Protein AF-0000000077536996 (afdb_homodimer)

Foldseek 3Di:
DPPPDDPPPPPDDPPPPPPPPPPPPPPPPPPPDCFAQVLADFDDDPQKAWDDKGKDKDWQDPPADPPALLQVLADNRFFIWIWMWTWMDGVVAPFIKIKIKTAGPDDAPLEEEEAADAQQFGGDPPYRNQRSVRRNRHIYITMRLRDDDDLVDFPCVQQPVDFLDGSVSSVLSSQAVVSLSSLVRRQRRNCSRVVHGRPFYEYDYFASSLLRQLVCLVPPLPSGQEYEREPYCFPVLLLLLQLQQLQLLCLVVQHADAQVLLVVLLQVQQVQQVCVQPDNDSFRQQLLPRPDQLQVQFQPWDDDPRDIDTNHPSSSVSQVCQQQTQAAPVRHHLAHHATRNARQDDDQAARAFDDDPRDTRHGDGDSSSVSCVQCPQVSGVPDDPSPDDRNRSSVSSVSSCVPPCVSNVSQDLDSPVSVVVVGAYEYEYENRARNRHVVRVVVSPVSNCVVCVVVVHHCLQHYWYWYFTQAYRSGHDAQGWALSPVVVQRCCCSVVVDRDQWGHTDGRPDDPPDPPPDDTTGIPPWTWHCNVPDIDTDGRDDDD/DPPPDDPPPDDDDPPPPVPPPPPPPPPPPPPPDCFAQVLADFDDDPQKAWDDKGKDKDWQDDPADPPALLQVLADNRFAIWIWMWTWMDGVVAPFIKIKIKTAGPDDAPLEEEEAADAQQFGGDPPYRNQRSVRRNRHIYITMRLRDDDDLVDFPCVQQPVDFLDGSVSSVLSSQAVVSLSSLVRRQRRNCSRVVHGRPFYEYDYFASSLLRQLVCLVPPLPSGQEYEREPYCFPVLLLLLQLQQLQLLCLVVQHADAQVLLVVLLQVQQVQQVCVQPDNDSFRQQLLPRDDQLQVQFQPWDADPRDIDTRHPSSSVSQVCQQQTQDAPVRHHLAHHATRNARQDDDQAARAFDDDPRRTRHGDGDSSSVSCVQCPQVSGVPDDPSPDDRNRSSVSSVSSCVPPCVSNVSQDLDSPVSVVVVGAYEYEYENRARNRHVVRVVVSVVSNCVVQVVVVHHCLQHYWYWYFTQAYRSGHDAQGWALSPVVVQRCCCSVVVDRDQWGHTDGRPDDPPDPPPDDTTGIPPWTWHCNVPDIDTDGRDDDD

Solvent-accessible surface area (backbone atoms only — not comparable to full-atom values): 57405 Å² total; per-residue (Å²): 125,88,75,77,76,76,80,79,75,76,76,76,82,73,79,76,74,75,72,75,71,74,74,71,71,68,70,67,67,68,72,76,76,67,52,37,43,87,55,49,77,80,75,95,51,81,27,56,41,85,74,47,63,46,40,38,77,42,75,46,48,72,83,38,77,63,79,42,78,46,32,74,72,48,57,95,67,42,32,45,25,28,42,32,39,40,31,32,32,38,54,92,49,97,54,52,29,44,32,37,28,38,35,31,70,60,68,60,67,51,32,34,33,37,35,31,14,45,79,90,37,41,20,46,70,60,25,24,61,47,44,26,42,29,58,70,4,24,30,29,22,23,24,38,32,41,57,84,78,59,90,90,54,77,56,51,72,68,45,31,71,29,61,44,34,64,35,59,68,47,50,42,20,52,40,45,54,34,59,56,49,28,44,56,45,34,46,50,43,46,15,48,72,68,74,45,64,50,80,46,33,31,36,44,20,34,31,42,6,6,18,43,40,50,23,36,40,61,78,40,40,79,70,36,46,29,32,36,22,26,40,44,42,51,37,44,48,41,42,39,54,52,41,36,39,47,40,52,51,27,54,76,68,72,52,35,55,55,65,62,47,52,50,51,52,31,49,52,34,26,71,72,26,8,50,71,25,49,45,83,77,76,37,43,54,35,59,67,74,48,77,77,55,51,69,79,47,47,63,42,74,46,77,51,96,88,37,85,40,58,32,44,67,65,49,23,51,45,52,44,44,39,45,60,25,48,54,37,98,85,62,51,74,70,44,62,20,42,49,76,53,29,50,46,48,57,94,60,17,30,49,30,50,42,66,56,96,91,42,42,82,34,68,43,63,43,62,69,22,55,42,44,46,18,45,69,64,65,35,29,78,81,57,63,79,80,71,60,46,72,67,54,51,43,47,48,45,54,53,25,39,44,68,35,38,39,63,43,33,29,64,70,55,74,49,60,66,21,47,74,67,69,27,39,36,42,32,39,32,17,52,22,17,33,57,58,36,39,46,45,51,52,52,50,50,52,48,26,39,51,55,28,48,77,70,76,40,67,47,70,78,32,43,44,46,31,51,26,56,47,8,24,67,76,46,47,50,79,74,26,5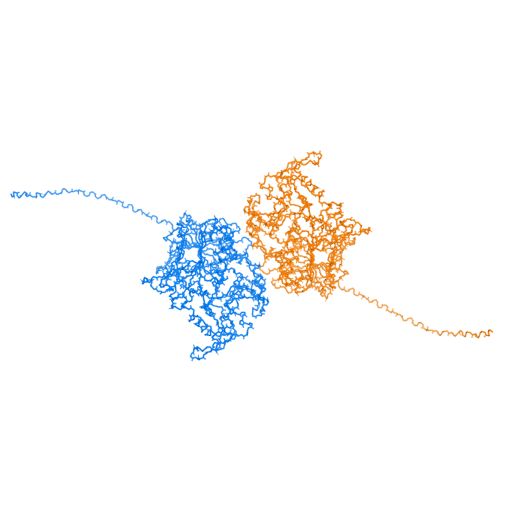4,30,57,83,57,49,64,58,48,47,45,39,24,64,78,70,65,48,69,70,74,51,43,62,42,40,54,40,90,53,74,75,79,72,79,70,82,61,75,55,33,26,40,60,70,31,33,61,30,30,70,83,74,51,81,42,69,40,79,56,57,89,76,128,125,86,74,84,83,79,81,79,74,78,76,76,83,72,77,76,72,77,72,74,68,73,73,72,71,66,70,69,67,69,71,75,79,65,50,37,43,87,53,50,77,83,76,95,51,82,29,55,41,85,73,46,60,46,40,37,78,43,75,45,49,71,83,37,79,63,80,42,78,47,32,76,72,48,59,94,66,40,31,45,25,28,41,30,40,41,31,32,32,37,55,92,49,98,54,54,30,42,32,38,29,38,36,31,71,61,68,60,67,54,31,34,32,38,34,30,13,45,78,90,38,40,19,46,72,60,23,22,61,48,42,27,44,28,58,70,4,24,30,29,21,23,25,38,30,42,58,85,76,59,90,88,54,79,57,50,71,67,45,31,71,31,63,44,33,65,34,60,67,46,50,43,20,52,40,44,53,33,60,56,49,28,44,56,47,34,45,51,42,45,15,49,71,68,72,46,64,50,80,46,34,32,34,44,19,33,32,42,6,5,18,43,40,48,25,36,41,63,78,40,40,80,69,35,45,30,32,37,22,27,39,44,41,51,36,43,49,43,43,39,54,52,40,35,39,47,39,52,51,28,54,76,68,73,51,35,57,54,66,62,46,52,50,52,52,30,50,52,34,27,71,71,24,9,50,71,24,50,45,84,78,76,35,44,54,35,58,68,73,47,76,77,54,51,67,79,46,48,62,42,73,48,78,50,98,87,37,85,40,58,31,46,67,65,49,22,50,46,53,45,46,38,45,59,24,48,53,35,97,85,62,50,73,68,43,59,20,42,49,75,53,28,49,46,48,57,95,62,17,30,50,30,48,42,65,55,96,90,43,40,80,33,68,42,64,43,62,68,22,55,41,43,47,18,44,69,64,66,35,29,77,81,57,61,77,80,72,59,44,72,67,53,52,43,48,46,46,54,52,26,39,44,68,35,40,40,64,44,32,29,63,69,54,74,49,60,66,21,46,74,67,69,25,35,35,44,31,38,31,17,51,24,15,34,58,58,36,40,46,45,51,51,53,49,50,52,49,28,41,51,54,28,47,76,68,76,40,68,46,72,78,31,42,44,47,32,52,26,56,48,8,24,69,76,46,49,50,78,75,27,54,31,57,82,56,49,61,60,48,48,46,38,25,66,76,70,65,46,70,71,73,50,44,62,41,39,54,38,91,52,73,74,80,70,77,69,81,61,72,53,30,27,41,58,70,31,32,62,31,30,69,84,74,51,82,42,68,40,78,56,57,89,76,128

Structure (mmCIF, N/CA/C/O backbone):
data_AF-0000000077536996-model_v1
#
loop_
_entity.id
_entity.type
_entity.pdbx_description
1 polymer 'Carboxylic ester hydrolase'
#
loop_
_atom_site.group_PDB
_atom_site.id
_atom_site.type_symbol
_atom_site.label_atom_id
_atom_site.label_alt_id
_atom_site.label_comp_id
_atom_site.label_asym_id
_atom_site.label_entity_id
_atom_site.label_seq_id
_atom_site.pdbx_PDB_ins_code
_atom_site.Cartn_x
_atom_site.Cartn_y
_atom_site.Cartn_z
_atom_site.occupancy
_atom_site.B_iso_or_equiv
_atom_site.auth_seq_id
_atom_site.auth_comp_id
_atom_site.auth_asym_id
_atom_site.auth_atom_id
_atom_site.pdbx_PDB_model_num
ATOM 1 N N . MET A 1 1 ? -55.844 -90.312 -32.719 1 17.34 1 MET A N 1
ATOM 2 C CA . MET A 1 1 ? -54.75 -89.875 -33.594 1 17.34 1 MET A CA 1
ATOM 3 C C . MET A 1 1 ? -55.188 -88.75 -34.5 1 17.34 1 MET A C 1
ATOM 5 O O . MET A 1 1 ? -54.469 -88.375 -35.406 1 17.34 1 MET A O 1
ATOM 9 N N . ARG A 1 2 ? -56.594 -88.562 -34.469 1 19.86 2 ARG A N 1
ATOM 10 C CA . ARG A 1 2 ? -57.188 -87.938 -35.656 1 19.86 2 ARG A CA 1
ATOM 11 C C . ARG A 1 2 ? -56.531 -86.562 -35.906 1 19.86 2 ARG A C 1
ATOM 13 O O . ARG A 1 2 ? -56.5 -85.688 -35.031 1 19.86 2 ARG A O 1
ATOM 20 N N . CYS A 1 3 ? -55.594 -86.562 -36.875 1 19.59 3 CYS A N 1
ATOM 21 C CA . CYS A 1 3 ? -54.562 -85.75 -37.469 1 19.59 3 CYS A CA 1
ATOM 22 C C . CYS A 1 3 ? -55.188 -84.5 -38.156 1 19.59 3 CYS A C 1
ATOM 24 O O . CYS A 1 3 ? -55.875 -84.625 -39.156 1 19.59 3 CYS A O 1
ATOM 26 N N . LEU A 1 4 ? -55.938 -83.75 -37.375 1 21.78 4 LEU A N 1
ATOM 27 C CA . LEU A 1 4 ? -56.719 -82.562 -37.594 1 21.78 4 LEU A CA 1
ATOM 28 C C . LEU A 1 4 ? -55.938 -81.5 -38.312 1 21.78 4 LEU A C 1
ATOM 30 O O . LEU A 1 4 ? -54.875 -81.062 -37.844 1 21.78 4 LEU A O 1
ATOM 34 N N . SER A 1 5 ? -55.844 -81.812 -39.719 1 20.88 5 SER A N 1
ATOM 35 C CA . SER A 1 5 ? -55.125 -81.062 -40.75 1 20.88 5 SER A CA 1
ATOM 36 C C . SER A 1 5 ? -55.5 -79.625 -40.719 1 20.88 5 SER A C 1
ATOM 38 O O . SER A 1 5 ? -56.625 -79.25 -40.344 1 20.88 5 SER A O 1
ATOM 40 N N . ASN A 1 6 ? -54.531 -78.75 -40.75 1 21.81 6 ASN A N 1
ATOM 41 C CA . ASN A 1 6 ? -54.125 -77.438 -40.406 1 21.81 6 ASN A CA 1
ATOM 42 C C . ASN A 1 6 ? -54.531 -76.438 -41.5 1 21.81 6 ASN A C 1
ATOM 44 O O . ASN A 1 6 ? -54.062 -76.5 -42.625 1 21.81 6 ASN A O 1
ATOM 48 N N . PRO A 1 7 ? -55.938 -76.312 -41.625 1 25.09 7 PRO A N 1
ATOM 49 C CA . PRO A 1 7 ? -56.344 -75.562 -42.812 1 25.09 7 PRO A CA 1
ATOM 50 C C . PRO A 1 7 ? -55.656 -74.188 -42.906 1 25.09 7 PRO A C 1
ATOM 52 O O . PRO A 1 7 ? -55.219 -73.625 -41.906 1 25.09 7 PRO A O 1
ATOM 55 N N . THR A 1 8 ? -54.938 -73.938 -44.031 1 23.17 8 THR A N 1
ATOM 56 C CA . THR A 1 8 ? -54.062 -72.938 -44.531 1 23.17 8 THR A CA 1
ATOM 57 C C . THR A 1 8 ? -54.781 -71.625 -44.719 1 23.17 8 THR A C 1
ATOM 59 O O . THR A 1 8 ? -55.688 -71.5 -45.562 1 23.17 8 THR A O 1
ATOM 62 N N . MET A 1 9 ? -55.438 -71.062 -43.625 1 23.14 9 MET A N 1
ATOM 63 C CA . MET A 1 9 ? -56.281 -69.875 -43.75 1 23.14 9 MET A CA 1
ATOM 64 C C . MET A 1 9 ? -55.5 -68.75 -44.406 1 23.14 9 MET A C 1
ATOM 66 O O . MET A 1 9 ? -54.375 -68.438 -44.031 1 23.14 9 MET A O 1
ATOM 70 N N . SER A 1 10 ? -55.812 -68.562 -45.688 1 24.81 10 SER A N 1
ATOM 71 C CA . SER A 1 10 ? -55.219 -67.562 -46.594 1 24.81 10 SER A CA 1
ATOM 72 C C . SER A 1 10 ? -55.344 -66.125 -46.031 1 24.81 10 SER A C 1
ATOM 74 O O . SER A 1 10 ? -56.406 -65.75 -45.625 1 24.81 10 SER A O 1
ATOM 76 N N . PRO A 1 11 ? -54.312 -65.625 -45.375 1 25.61 11 PRO A N 1
ATOM 77 C CA . PRO A 1 11 ? -54.438 -64.312 -44.656 1 25.61 11 PRO A CA 1
ATOM 78 C C . PRO A 1 11 ? -54.812 -63.188 -45.594 1 25.61 11 PRO A C 1
ATOM 80 O O . PRO A 1 11 ? -54.531 -63.219 -46.781 1 25.61 11 PRO A O 1
ATOM 83 N N . PRO A 1 12 ? -56.031 -62.656 -45.344 1 24.44 12 PRO A N 1
ATOM 84 C CA . PRO A 1 12 ? -56.562 -61.531 -46.156 1 24.44 12 PRO A CA 1
ATOM 85 C C . PRO A 1 12 ? -55.562 -60.438 -46.438 1 24.44 12 PRO A C 1
ATOM 87 O O . PRO A 1 12 ? -54.594 -60.281 -45.688 1 24.44 12 PRO A O 1
ATOM 90 N N . LYS A 1 13 ? -55.531 -60.094 -47.719 1 25.72 13 LYS A N 1
ATOM 91 C CA . LYS A 1 13 ? -54.688 -59.062 -48.344 1 25.72 13 LYS A CA 1
ATOM 92 C C . LYS A 1 13 ? -54.875 -57.719 -47.688 1 25.72 13 LYS A C 1
ATOM 94 O O . LYS A 1 13 ? -56 -57.156 -47.656 1 25.72 13 LYS A O 1
ATOM 99 N N . ILE A 1 14 ? -54.344 -57.438 -46.469 1 23.12 14 ILE A N 1
ATOM 100 C CA . ILE A 1 14 ? -54.5 -56.125 -45.875 1 23.12 14 ILE A CA 1
ATOM 101 C C . ILE A 1 14 ? -53.969 -55.031 -46.812 1 23.12 14 ILE A C 1
ATOM 103 O O . ILE A 1 14 ? -52.844 -55.156 -47.281 1 23.12 14 ILE A O 1
ATOM 107 N N . PRO A 1 15 ? -54.875 -54.344 -47.53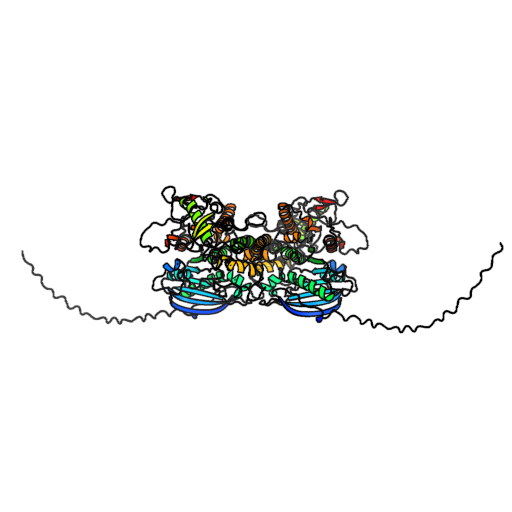1 1 27.38 15 PRO A N 1
ATOM 108 C CA . PRO A 1 15 ? -54.438 -53.281 -48.438 1 27.38 15 PRO A CA 1
ATOM 109 C C . PRO A 1 15 ? -53.5 -52.281 -47.781 1 27.38 15 PRO A C 1
ATOM 111 O O . PRO A 1 15 ? -53.688 -51.938 -46.594 1 27.38 15 PRO A O 1
ATOM 114 N N . TYR A 1 16 ? -52.188 -52.375 -48.062 1 22.05 16 TYR A N 1
ATOM 115 C CA . TYR A 1 16 ? -51.156 -51.438 -47.594 1 22.05 16 TYR A CA 1
ATOM 116 C C . TYR A 1 16 ? -51.469 -50 -48.031 1 22.05 16 TYR A C 1
ATOM 118 O O . TYR A 1 16 ? -51.5 -49.719 -49.219 1 22.05 16 TYR A O 1
ATOM 126 N N . LEU A 1 17 ? -52.625 -49.375 -47.625 1 24.12 17 LEU A N 1
ATOM 127 C CA . LEU A 1 17 ? -52.688 -47.969 -47.906 1 24.12 17 LEU A CA 1
ATOM 128 C C . LEU A 1 17 ? -51.406 -47.281 -47.469 1 24.12 17 LEU A C 1
ATOM 130 O O . LEU A 1 17 ? -51.031 -47.312 -46.281 1 24.12 17 LEU A O 1
ATOM 134 N N . ALA A 1 18 ? -50.438 -47.125 -48.469 1 25.45 18 ALA A N 1
ATOM 135 C CA . ALA A 1 18 ? -49.219 -46.375 -48.25 1 25.45 18 ALA A CA 1
ATOM 136 C C . ALA A 1 18 ? -49.531 -44.938 -47.844 1 25.45 18 ALA A C 1
ATOM 138 O O . ALA A 1 18 ? -50.094 -44.156 -48.625 1 25.45 18 ALA A O 1
ATOM 139 N N . LEU A 1 19 ? -50.031 -44.781 -46.562 1 26.14 19 LEU A N 1
ATOM 140 C CA . LEU A 1 19 ? -50 -43.375 -46.125 1 26.14 19 LEU A CA 1
ATOM 141 C C . LEU A 1 19 ? -48.656 -42.75 -46.5 1 26.14 19 LEU A C 1
ATOM 143 O O . LEU A 1 19 ? -47.594 -43.25 -46.094 1 26.14 19 LEU A O 1
ATOM 147 N N . SER A 1 20 ? -48.625 -42.094 -47.625 1 25.75 20 SER A N 1
ATOM 148 C CA . SER A 1 20 ? -47.5 -41.219 -47.969 1 25.75 20 SER A CA 1
ATOM 149 C C . SER A 1 20 ? -47.188 -40.281 -46.812 1 25.75 20 SER A C 1
ATOM 151 O O . SER A 1 20 ? -48.031 -39.5 -46.406 1 25.75 20 SER A O 1
ATOM 153 N N . ALA A 1 21 ? -46.562 -40.781 -45.781 1 27.72 21 ALA A N 1
ATOM 154 C CA . ALA A 1 21 ? -46 -39.844 -44.812 1 27.72 21 ALA A CA 1
ATOM 155 C C . ALA A 1 21 ? -45.219 -38.719 -45.531 1 27.72 21 ALA A C 1
ATOM 157 O O . ALA A 1 21 ? -44.219 -39 -46.219 1 27.72 21 ALA A O 1
ATOM 158 N N . LEU A 1 22 ? -45.938 -37.781 -46 1 30.44 22 LEU A N 1
ATOM 159 C CA . LEU A 1 22 ? -45.156 -36.562 -46.344 1 30.44 22 LEU A CA 1
ATOM 160 C C . LEU A 1 22 ? -44.125 -36.281 -45.25 1 30.44 22 LEU A C 1
ATOM 162 O O . LEU A 1 22 ? -44.469 -36.156 -44.094 1 30.44 22 LEU A O 1
ATOM 166 N N . LEU A 1 23 ? -42.969 -36.875 -45.469 1 27.22 23 LEU A N 1
ATOM 167 C CA . LEU A 1 23 ? -41.844 -36.438 -44.688 1 27.22 23 LEU A CA 1
ATOM 168 C C . LEU A 1 23 ? -41.719 -34.906 -44.688 1 27.22 23 LEU A C 1
ATOM 170 O O . LEU A 1 23 ? -41.469 -34.281 -45.719 1 27.22 23 LEU A O 1
ATOM 174 N N . ASN A 1 24 ? -42.656 -34.25 -44 1 31.92 24 ASN A N 1
ATOM 175 C CA . ASN A 1 24 ? -42.188 -32.906 -43.75 1 31.92 24 ASN A CA 1
ATOM 176 C C . ASN A 1 24 ? -40.781 -32.875 -43.188 1 31.92 24 ASN A C 1
ATOM 178 O O . ASN A 1 24 ? -40.531 -33.375 -42.062 1 31.92 24 ASN A O 1
ATOM 182 N N . ALA A 1 25 ? -39.875 -32.969 -44.094 1 34.06 25 ALA A N 1
ATOM 183 C CA . ALA A 1 25 ? -38.531 -32.594 -43.625 1 34.06 25 ALA A CA 1
ATOM 184 C C . ALA A 1 25 ? -38.562 -31.344 -42.781 1 34.06 25 ALA A C 1
ATOM 186 O O . ALA A 1 25 ? -38.906 -30.266 -43.281 1 34.06 25 ALA A O 1
ATOM 187 N N . ALA A 1 26 ? -38.906 -31.469 -41.562 1 34.62 26 ALA A N 1
ATOM 188 C CA . ALA A 1 26 ? -38.5 -30.359 -40.688 1 34.62 26 ALA A CA 1
ATOM 189 C C . ALA A 1 26 ? -37.125 -29.828 -41.094 1 34.62 26 ALA A C 1
ATOM 191 O O . ALA A 1 26 ? -36.125 -30.531 -40.938 1 34.62 26 ALA A O 1
ATOM 192 N N . LEU A 1 27 ? -37.125 -29.016 -42.062 1 33.03 27 LEU A N 1
ATOM 193 C CA . LEU A 1 27 ? -35.906 -28.203 -42.031 1 33.03 27 LEU A CA 1
ATOM 194 C C . LEU A 1 27 ? -35.531 -27.859 -40.594 1 33.03 27 LEU A C 1
ATOM 196 O O . LEU A 1 27 ? -36.25 -27.141 -39.906 1 33.03 27 LEU A O 1
ATOM 200 N N . ILE A 1 28 ? -35.031 -28.859 -39.938 1 32.56 28 ILE A N 1
ATOM 201 C CA . ILE A 1 28 ? -34.281 -28.375 -38.781 1 32.56 28 ILE A CA 1
ATOM 202 C C . ILE A 1 28 ? -33.594 -27.062 -39.094 1 32.56 28 ILE A C 1
ATOM 204 O O . ILE A 1 28 ? -32.656 -27.031 -39.906 1 32.56 28 ILE A O 1
ATOM 208 N N . HIS A 1 29 ? -34.281 -26 -39.281 1 36.22 29 HIS A N 1
ATOM 209 C CA . HIS A 1 29 ? -33.562 -24.734 -39.188 1 36.22 29 HIS A CA 1
ATOM 210 C C . HIS A 1 29 ? -32.375 -24.828 -38.25 1 36.22 29 HIS A C 1
ATOM 212 O O . HIS A 1 29 ? -32.562 -25.141 -37.062 1 36.22 29 HIS A O 1
ATOM 218 N N . ALA A 1 30 ? -31.344 -25.297 -38.719 1 42.62 30 ALA A N 1
ATOM 219 C CA . ALA A 1 30 ? -30.109 -25.188 -37.969 1 42.62 30 ALA A CA 1
ATOM 220 C C . ALA A 1 30 ? -30.109 -23.938 -37.094 1 42.62 30 ALA A C 1
ATOM 222 O O . ALA A 1 30 ? -30.359 -22.828 -37.594 1 42.62 30 ALA A O 1
ATOM 223 N N . ALA A 1 31 ? -30.484 -23.906 -35.906 1 49.09 31 ALA A N 1
ATOM 224 C CA . ALA A 1 31 ? -30.391 -22.766 -35 1 49.09 31 ALA A CA 1
ATOM 225 C C . ALA A 1 31 ? -29.219 -21.859 -35.375 1 49.09 31 ALA A C 1
ATOM 227 O O . ALA A 1 31 ? -28.125 -22.344 -35.656 1 49.09 31 ALA A O 1
ATOM 228 N N . PRO A 1 32 ? -29.438 -20.625 -35.938 1 57.06 32 PRO A N 1
ATOM 229 C CA . PRO A 1 32 ? -28.359 -19.703 -36.281 1 57.06 32 PRO A CA 1
ATOM 230 C C . PRO A 1 32 ? -27.188 -19.781 -35.312 1 57.06 32 PRO A C 1
ATOM 232 O O . PRO A 1 32 ? -27.359 -20.078 -34.125 1 57.06 32 PRO A O 1
ATOM 235 N N . ASP A 1 33 ? -25.984 -19.938 -35.844 1 77.19 33 ASP A N 1
ATOM 236 C CA . ASP A 1 33 ? -24.734 -20 -35.125 1 77.19 33 ASP A CA 1
ATOM 237 C C . ASP A 1 33 ? -24.625 -18.844 -34.125 1 77.19 33 ASP A C 1
ATOM 239 O O . ASP A 1 33 ? -24.625 -17.672 -34.531 1 77.19 33 ASP A O 1
ATOM 243 N N . GLN A 1 34 ? -24.766 -19.078 -32.938 1 90.19 34 GLN A N 1
ATOM 244 C CA . GLN A 1 34 ? -24.812 -18.078 -31.859 1 90.19 34 GLN A CA 1
ATOM 245 C C . GLN A 1 34 ? -23.422 -17.5 -31.609 1 90.19 34 GLN A C 1
ATOM 247 O O . GLN A 1 34 ? -23.281 -16.484 -30.906 1 90.19 34 GLN A O 1
ATOM 252 N N . CYS A 1 35 ? -22.453 -18.031 -32.312 1 97.38 35 CYS A N 1
ATOM 253 C CA . CYS A 1 35 ? -21.109 -17.516 -32.125 1 97.38 35 CYS A CA 1
ATOM 254 C C . CYS A 1 35 ? -20.828 -16.344 -33.031 1 97.38 35 CYS A C 1
ATOM 256 O O . CYS A 1 35 ? -20 -16.453 -33.938 1 97.38 35 CYS A O 1
ATOM 258 N N . VAL A 1 36 ? -21.516 -15.312 -32.844 1 97 36 VAL A N 1
ATOM 259 C CA . VAL A 1 36 ? -21.375 -14.062 -33.562 1 97 36 VAL A CA 1
ATOM 260 C C . VAL A 1 36 ? -21.391 -12.891 -32.594 1 97 36 VAL A C 1
ATOM 262 O O . VAL A 1 36 ? -22 -12.977 -31.516 1 97 36 VAL A O 1
ATOM 265 N N . PRO A 1 37 ? -20.734 -11.828 -32.875 1 97.44 37 PRO A N 1
ATOM 266 C CA . PRO A 1 37 ? -20.578 -10.703 -31.938 1 97.44 37 PRO A CA 1
ATOM 267 C C . PRO A 1 37 ? -21.906 -10.18 -31.422 1 97.44 37 PRO A C 1
ATOM 269 O O . PRO A 1 37 ? -22.016 -9.789 -30.266 1 97.44 37 PRO A O 1
ATOM 272 N N . ASP A 1 38 ? -22.984 -10.219 -32.219 1 96.56 38 ASP A N 1
ATOM 273 C CA . ASP A 1 38 ? -24.266 -9.617 -31.875 1 96.56 38 ASP A CA 1
ATOM 274 C C . ASP A 1 38 ? -24.969 -10.391 -30.766 1 96.56 38 ASP A C 1
ATOM 276 O O . ASP A 1 38 ? -25.906 -9.898 -30.141 1 96.56 38 ASP A O 1
ATOM 280 N N . THR A 1 39 ? -24.484 -11.586 -30.516 1 97.38 39 THR A N 1
ATOM 281 C CA . THR A 1 39 ? -25.031 -12.414 -29.453 1 97.38 39 THR A CA 1
ATOM 282 C C . THR A 1 39 ? -24.672 -11.836 -28.078 1 97.38 39 THR A C 1
ATOM 284 O O . THR A 1 39 ? -25.359 -12.086 -27.094 1 97.38 39 THR A O 1
ATOM 287 N N . PHE A 1 40 ? -23.688 -11.062 -28.062 1 98.44 40 PHE A N 1
ATOM 288 C CA . PHE A 1 40 ? -23.062 -10.719 -26.781 1 98.44 40 PHE A CA 1
ATOM 289 C C . PHE A 1 40 ? -23.234 -9.234 -26.484 1 98.44 40 PHE A C 1
ATOM 291 O O . PHE A 1 40 ? -23.203 -8.406 -27.391 1 98.44 40 PHE A O 1
ATOM 298 N N . THR A 1 41 ? -23.375 -8.914 -25.219 1 98.25 41 THR A N 1
ATOM 299 C CA . THR A 1 41 ? -23.391 -7.555 -24.703 1 98.25 41 THR A CA 1
ATOM 300 C C . THR A 1 41 ? -22.25 -7.348 -23.703 1 98.25 41 THR A C 1
ATOM 302 O O . THR A 1 41 ? -21.594 -8.312 -23.297 1 98.25 41 THR A O 1
ATOM 305 N N . PHE A 1 42 ? -21.938 -6.133 -23.406 1 98.38 42 PHE A N 1
ATOM 306 C CA . PHE A 1 42 ? -20.922 -5.797 -22.406 1 98.38 42 PHE A CA 1
ATOM 307 C C . PHE A 1 42 ? -21.578 -5.52 -21.062 1 98.38 42 PHE A C 1
ATOM 309 O O . PHE A 1 42 ? -22.578 -4.812 -20.984 1 98.38 42 PHE A O 1
ATOM 316 N N . PRO A 1 43 ? -21.062 -6.129 -19.984 1 98.25 43 PRO A N 1
ATOM 317 C CA . PRO A 1 43 ? -21.672 -5.898 -18.672 1 98.25 43 PRO A CA 1
ATOM 318 C C . PRO A 1 43 ? -21.391 -4.492 -18.141 1 98.25 43 PRO A C 1
ATOM 320 O O . PRO A 1 43 ? -20.484 -3.811 -18.625 1 98.25 43 PRO A O 1
ATOM 323 N N . ASP A 1 44 ? -22.219 -4.133 -17.125 1 95.62 44 ASP A N 1
ATOM 324 C CA . ASP A 1 44 ? -22.047 -2.844 -16.469 1 95.62 44 ASP A CA 1
ATOM 325 C C . ASP A 1 44 ? -20.938 -2.914 -15.414 1 95.62 44 ASP A C 1
ATOM 327 O O . ASP A 1 44 ? -21.156 -3.418 -14.305 1 95.62 44 ASP A O 1
ATOM 331 N N . ILE A 1 45 ? -19.812 -2.494 -15.766 1 97.12 45 ILE A N 1
ATOM 332 C CA . ILE A 1 45 ? -18.672 -2.385 -14.867 1 97.12 45 ILE A CA 1
ATOM 333 C C . ILE A 1 45 ? -18.25 -0.922 -14.734 1 97.12 45 ILE A C 1
ATOM 335 O O . ILE A 1 45 ? -17.766 -0.32 -15.703 1 97.12 45 ILE A O 1
ATOM 339 N N . LEU A 1 46 ? -18.375 -0.346 -13.523 1 96.38 46 LEU A N 1
ATOM 340 C CA . LEU A 1 46 ? -18.078 1.067 -13.305 1 96.38 46 LEU A CA 1
ATOM 341 C C . LEU A 1 46 ? -16.656 1.4 -13.742 1 96.38 46 LEU A C 1
ATOM 343 O O . LEU A 1 46 ? -15.711 0.679 -13.406 1 96.38 46 LEU A O 1
ATOM 347 N N . GLY A 1 47 ? -16.5 2.457 -14.586 1 96.81 47 GLY A N 1
ATOM 348 C CA . GLY A 1 47 ? -15.203 2.969 -14.992 1 96.81 47 GLY A CA 1
ATOM 349 C C . GLY A 1 47 ? -14.711 2.395 -16.312 1 96.81 47 GLY A C 1
ATOM 350 O O . GLY A 1 47 ? -13.719 2.857 -16.859 1 96.81 47 GLY A O 1
ATOM 351 N N . THR A 1 48 ? -15.383 1.348 -16.781 1 97.94 48 THR A N 1
ATOM 352 C CA . THR A 1 48 ? -14.938 0.711 -18.016 1 97.94 48 THR A CA 1
ATOM 353 C C . THR A 1 48 ? -15.719 1.242 -19.219 1 97.94 48 THR A C 1
ATOM 355 O O . THR A 1 48 ? -16.812 1.794 -19.062 1 97.94 48 THR A O 1
ATOM 358 N N . LYS A 1 49 ? -15.086 1.169 -20.359 1 97.94 49 LYS A N 1
ATOM 359 C CA . LYS A 1 49 ? -15.703 1.498 -21.641 1 97.94 49 LYS A CA 1
ATOM 360 C C . LYS A 1 49 ? -15.516 0.366 -22.656 1 97.94 49 LYS A C 1
ATOM 362 O O . LYS A 1 49 ? -14.383 -0.017 -22.953 1 97.94 49 LYS A O 1
ATOM 367 N N . HIS A 1 50 ? -16.594 -0.15 -23.156 1 98.44 50 HIS A N 1
ATOM 368 C CA . HIS A 1 50 ? -16.562 -1.171 -24.203 1 98.44 50 HIS A CA 1
ATOM 369 C C . HIS A 1 50 ? -16.031 -0.603 -25.516 1 98.44 50 HIS A C 1
ATOM 371 O O . HIS A 1 50 ? -16.391 0.514 -25.891 1 98.44 50 HIS A O 1
ATOM 377 N N . ILE A 1 51 ? -15.195 -1.312 -26.172 1 98.56 51 ILE A N 1
ATOM 378 C CA . ILE A 1 51 ? -14.648 -0.889 -27.453 1 98.56 51 ILE A CA 1
ATOM 379 C C . ILE A 1 51 ? -15.164 -1.809 -28.562 1 98.56 51 ILE A C 1
ATOM 381 O O . ILE A 1 51 ? -15.758 -1.345 -29.531 1 98.56 51 ILE A O 1
ATOM 385 N N . LEU A 1 52 ? -14.891 -3.125 -28.344 1 98.5 52 LEU A N 1
ATOM 386 C CA . LEU A 1 52 ? -15.219 -4.07 -29.406 1 98.5 52 LEU A CA 1
ATOM 387 C C . LEU A 1 52 ? -15.383 -5.48 -28.844 1 98.5 52 LEU A C 1
ATOM 389 O O . LEU A 1 52 ? -14.633 -5.891 -27.953 1 98.5 52 LEU A O 1
ATOM 393 N N . THR A 1 53 ? -16.422 -6.188 -29.312 1 98.75 53 THR A N 1
ATOM 394 C CA . THR A 1 53 ? -16.531 -7.625 -29.094 1 98.75 53 THR A CA 1
ATOM 395 C C . THR A 1 53 ? -16.438 -8.391 -30.406 1 98.75 53 THR A C 1
ATOM 397 O O . THR A 1 53 ? -17.125 -8.062 -31.375 1 98.75 53 THR A O 1
ATOM 400 N N . THR A 1 54 ? -15.531 -9.328 -30.453 1 98.75 54 THR A N 1
ATOM 401 C CA . THR A 1 54 ? -15.453 -10.219 -31.609 1 98.75 54 THR A CA 1
ATOM 402 C C . THR A 1 54 ? -15.805 -11.648 -31.203 1 98.75 54 THR A C 1
ATOM 404 O O . THR A 1 54 ? -15.719 -12.008 -30.016 1 98.75 54 THR A O 1
ATOM 407 N N . ALA A 1 55 ? -16.266 -12.461 -32.125 1 98.56 55 ALA A N 1
ATOM 408 C CA . ALA A 1 55 ? -16.625 -13.859 -31.906 1 98.56 55 ALA A CA 1
ATOM 409 C C . ALA A 1 55 ? -16.406 -14.703 -33.156 1 98.56 55 ALA A C 1
ATOM 411 O O . ALA A 1 55 ? -16.75 -14.273 -34.25 1 98.56 55 ALA A O 1
ATOM 412 N N . SER A 1 56 ? -15.773 -15.852 -33 1 97.94 56 SER A N 1
ATOM 413 C CA . SER A 1 56 ? -15.555 -16.766 -34.125 1 97.94 56 SER A CA 1
ATOM 414 C C . SER A 1 56 ? -15.484 -18.219 -33.656 1 97.94 56 SER A C 1
ATOM 416 O O . SER A 1 56 ? -14.938 -18.5 -32.562 1 97.94 56 SER A O 1
ATOM 418 N N . LYS A 1 57 ? -15.961 -19.062 -34.469 1 97.75 57 LYS A N 1
ATOM 419 C CA . LYS A 1 57 ? -15.867 -20.484 -34.188 1 97.75 57 LYS A CA 1
ATOM 420 C C . LYS A 1 57 ? -14.461 -21.016 -34.438 1 97.75 57 LYS A C 1
ATOM 422 O O . LYS A 1 57 ? -13.859 -20.719 -35.469 1 97.75 57 LYS A O 1
ATOM 427 N N . VAL A 1 58 ? -13.969 -21.734 -33.5 1 98.19 58 VAL A N 1
ATOM 428 C CA . VAL A 1 58 ? -12.695 -22.438 -33.625 1 98.19 58 VAL A CA 1
ATOM 429 C C . VAL A 1 58 ? -12.906 -23.938 -33.438 1 98.19 58 VAL A C 1
ATOM 431 O O . VAL A 1 58 ? -13.453 -24.375 -32.406 1 98.19 58 VAL A O 1
ATOM 434 N N . GLU A 1 59 ? -12.445 -24.719 -34.406 1 97.25 59 GLU A N 1
ATOM 435 C CA . GLU A 1 59 ? -12.602 -26.172 -34.344 1 97.25 59 GLU A CA 1
ATOM 436 C C . GLU A 1 59 ? -11.242 -26.875 -34.281 1 97.25 59 GLU A C 1
ATOM 438 O O . GLU A 1 59 ? -10.336 -26.516 -35.031 1 97.25 59 GLU A O 1
ATOM 443 N N . GLY A 1 60 ? -11.109 -27.781 -33.344 1 97.62 60 GLY A N 1
ATOM 444 C CA . GLY A 1 60 ? -9.945 -28.641 -33.281 1 97.62 60 GLY A CA 1
ATOM 445 C C . GLY A 1 60 ? -8.672 -27.906 -32.906 1 97.62 60 GLY A C 1
ATOM 446 O O . GLY A 1 60 ? -7.609 -28.156 -33.469 1 97.62 60 GLY A O 1
ATOM 447 N N . TYR A 1 61 ? -8.742 -26.922 -32.094 1 97.31 61 TYR A N 1
ATOM 448 C CA . TYR A 1 61 ? -7.59 -26.141 -31.656 1 97.31 61 TYR A CA 1
ATOM 449 C C . TYR A 1 61 ? -6.574 -27.016 -30.938 1 97.31 61 TYR A C 1
ATOM 451 O O . TYR A 1 61 ? -6.922 -27.75 -30 1 97.31 61 TYR A O 1
ATOM 459 N N . THR A 1 62 ? -5.27 -26.984 -31.297 1 95.56 62 THR A N 1
ATOM 460 C CA . THR A 1 62 ? -4.18 -27.734 -30.688 1 95.56 62 THR A CA 1
ATOM 461 C C . THR A 1 62 ? -2.975 -26.828 -30.438 1 95.56 62 THR A C 1
ATOM 463 O O . THR A 1 62 ? -1.842 -27.297 -30.344 1 95.56 62 THR A O 1
ATOM 466 N N . GLY A 1 63 ? -3.193 -25.531 -30.406 1 92.56 63 GLY A N 1
ATOM 467 C CA . GLY A 1 63 ? -2.1 -24.578 -30.359 1 92.56 63 GLY A CA 1
ATOM 468 C C . GLY A 1 63 ? -1.547 -24.375 -28.953 1 92.56 63 GLY A C 1
ATOM 469 O O . GLY A 1 63 ? -0.774 -23.453 -28.719 1 92.56 63 GLY A O 1
ATOM 470 N N . PHE A 1 64 ? -1.938 -25.125 -27.953 1 92.75 64 PHE A N 1
ATOM 471 C CA . PHE A 1 64 ? -1.397 -25.031 -26.609 1 92.75 64 PHE A CA 1
ATOM 472 C C . PHE A 1 64 ? 0.004 -25.625 -26.531 1 92.75 64 PHE A C 1
ATOM 474 O O . PHE A 1 64 ? 0.37 -26.453 -27.359 1 92.75 64 PHE A O 1
ATOM 481 N N . SER A 1 65 ? 0.842 -25.312 -25.562 1 90.31 65 SER A N 1
ATOM 482 C CA . SER A 1 65 ? 2.283 -25.531 -25.547 1 90.31 65 SER A CA 1
ATOM 483 C C . SER A 1 65 ? 2.619 -26.953 -25.125 1 90.31 65 SER A C 1
ATOM 485 O O . SER A 1 65 ? 3.729 -27.438 -25.375 1 90.31 65 SER A O 1
ATOM 487 N N . LYS A 1 66 ? 1.785 -27.656 -24.312 1 88.56 66 LYS A N 1
ATOM 488 C CA . LYS A 1 66 ? 1.977 -29.016 -23.828 1 88.56 66 LYS A CA 1
ATOM 489 C C . LYS A 1 66 ? 3.098 -29.078 -22.781 1 88.56 66 LYS A C 1
ATOM 491 O O . LYS A 1 66 ? 3.803 -30.078 -22.688 1 88.56 66 LYS A O 1
ATOM 496 N N . TRP A 1 67 ? 3.229 -28 -22.109 1 84 67 TRP A N 1
ATOM 497 C CA . TRP A 1 67 ? 4.246 -27.922 -21.062 1 84 67 TRP A CA 1
ATOM 498 C C . TRP A 1 67 ? 3.676 -28.359 -19.719 1 84 67 TRP A C 1
ATOM 500 O O . TRP A 1 67 ? 4.379 -28.969 -18.906 1 84 67 TRP A O 1
ATOM 510 N N . LYS A 1 68 ? 2.438 -28.031 -19.5 1 87.31 68 LYS A N 1
ATOM 511 C CA . LYS A 1 68 ? 1.801 -28.375 -18.234 1 87.31 68 LYS A CA 1
ATOM 512 C C . LYS A 1 68 ? 1.034 -29.688 -18.328 1 87.31 68 LYS A C 1
ATOM 514 O O . LYS A 1 68 ? 0.503 -30.031 -19.391 1 87.31 68 LYS A O 1
ATOM 519 N N . PRO A 1 69 ? 0.885 -30.328 -17.219 1 86.5 69 PRO A N 1
ATOM 520 C CA . PRO A 1 69 ? 0.233 -31.641 -17.219 1 86.5 69 PRO A CA 1
ATOM 521 C C . PRO A 1 69 ? -1.215 -31.578 -17.703 1 86.5 69 PRO A C 1
ATOM 523 O O . PRO A 1 69 ? -1.746 -32.594 -18.203 1 86.5 69 PRO A O 1
ATOM 526 N N . GLU A 1 70 ? -1.846 -30.5 -17.641 1 89.62 70 GLU A N 1
ATOM 527 C CA . GLU A 1 70 ? -3.24 -30.344 -18.031 1 89.62 70 GLU A CA 1
ATOM 528 C C . GLU A 1 70 ? -3.432 -30.688 -19.516 1 89.62 70 GLU A C 1
ATOM 530 O O . GLU A 1 70 ? -4.5 -31.156 -19.906 1 89.62 70 GLU A O 1
ATOM 535 N N . SER A 1 71 ? -2.447 -30.5 -20.328 1 90 71 SER A N 1
ATOM 536 C CA . SER A 1 71 ? -2.539 -30.719 -21.766 1 90 71 SER A CA 1
ATOM 537 C C . SER A 1 71 ? -2.826 -32.188 -22.062 1 90 71 SER A C 1
ATOM 539 O O . SER A 1 71 ? -3.355 -32.5 -23.141 1 90 71 SER A O 1
ATOM 541 N N . THR A 1 72 ? -2.469 -33.062 -21.156 1 87.5 72 THR A N 1
ATOM 542 C CA . THR A 1 72 ? -2.633 -34.5 -21.391 1 87.5 72 THR A CA 1
ATOM 543 C C . THR A 1 72 ? -4.109 -34.906 -21.344 1 87.5 72 THR A C 1
ATOM 545 O O . THR A 1 72 ? -4.477 -36 -21.75 1 87.5 72 THR A O 1
ATOM 548 N N . GLU A 1 73 ? -4.918 -33.969 -20.891 1 90.69 73 GLU A N 1
ATOM 549 C CA . GLU A 1 73 ? -6.348 -34.25 -20.766 1 90.69 73 GLU A CA 1
ATOM 550 C C . GLU A 1 73 ? -7.07 -34 -22.094 1 90.69 73 GLU A C 1
ATOM 552 O O . GLU A 1 73 ? -8.242 -34.344 -22.234 1 90.69 73 GLU A O 1
ATOM 557 N N . ILE A 1 74 ? -6.43 -33.5 -23.078 1 95.12 74 ILE A N 1
ATOM 558 C CA . ILE A 1 74 ? -7.059 -33.125 -24.328 1 95.12 74 ILE A CA 1
ATOM 559 C C . ILE A 1 74 ? -6.91 -34.25 -25.359 1 95.12 74 ILE A C 1
ATOM 561 O O . ILE A 1 74 ? -5.805 -34.719 -25.594 1 95.12 74 ILE A O 1
ATOM 565 N N . GLY A 1 75 ? -7.914 -34.656 -25.969 1 93.88 75 GLY A N 1
ATOM 566 C CA . GLY A 1 75 ? -7.898 -35.656 -27.016 1 93.88 75 GLY A CA 1
ATOM 567 C C . GLY A 1 75 ? -7.289 -35.188 -28.312 1 93.88 75 GLY A C 1
ATOM 568 O O . GLY A 1 75 ? -7.055 -34 -28.484 1 93.88 75 GLY A O 1
ATOM 569 N N . PRO A 1 76 ? -7.074 -36.125 -29.219 1 93.88 76 PRO A N 1
ATOM 570 C CA . PRO A 1 76 ? -6.41 -35.812 -30.469 1 93.88 76 PRO A CA 1
ATOM 571 C C . PRO A 1 76 ? -7.238 -34.875 -31.344 1 93.88 76 PRO A C 1
ATOM 573 O O . PRO A 1 76 ? -6.691 -34.188 -32.219 1 93.88 76 PRO A O 1
ATOM 576 N N . GLU A 1 77 ? -8.531 -34.812 -31.172 1 95.5 77 GLU A N 1
ATOM 577 C CA . GLU A 1 77 ? -9.414 -33.969 -31.969 1 95.5 77 GLU A CA 1
ATOM 578 C C . GLU A 1 77 ? -9.234 -32.5 -31.594 1 95.5 77 GLU A C 1
ATOM 580 O O . GLU A 1 77 ? -9.688 -31.609 -32.344 1 95.5 77 GLU A O 1
ATOM 585 N N . GLY A 1 78 ? -8.617 -32.25 -30.469 1 96.81 78 GLY A N 1
ATOM 586 C CA . GLY A 1 78 ? -8.406 -30.875 -30.016 1 96.81 78 GLY A CA 1
ATOM 587 C C . GLY A 1 78 ? -9.633 -30.25 -29.375 1 96.81 78 GLY A C 1
ATOM 588 O O . GLY A 1 78 ? -10.555 -30.969 -28.969 1 96.81 78 GLY A O 1
ATOM 589 N N . VAL A 1 79 ? -9.625 -28.953 -29.234 1 97.81 79 VAL A N 1
ATOM 590 C CA . VAL A 1 79 ? -10.68 -28.234 -28.531 1 97.81 79 VAL A CA 1
ATOM 591 C C . VAL A 1 79 ? -11.5 -27.422 -29.516 1 97.81 79 VAL A C 1
ATOM 593 O O . VAL A 1 79 ? -10.953 -26.734 -30.391 1 97.81 79 VAL A O 1
ATOM 596 N N . SER A 1 80 ? -12.812 -27.516 -29.469 1 98.12 80 SER A N 1
ATOM 597 C CA . SER A 1 80 ? -13.711 -26.719 -30.297 1 98.12 80 SER A CA 1
ATOM 598 C C . SER A 1 80 ? -14.555 -25.766 -29.438 1 98.12 80 SER A C 1
ATOM 600 O O . SER A 1 80 ? -15.195 -26.203 -28.484 1 98.12 80 SER A O 1
ATOM 602 N N . PHE A 1 81 ? -14.555 -24.531 -29.812 1 98.38 81 PHE A N 1
ATOM 603 C CA . PHE A 1 81 ? -15.172 -23.5 -28.969 1 98.38 81 PHE A CA 1
ATOM 604 C C . PHE A 1 81 ? -15.523 -22.266 -29.781 1 98.38 81 PHE A C 1
ATOM 606 O O . PHE A 1 81 ? -15.023 -22.094 -30.906 1 98.38 81 PHE A O 1
ATOM 613 N N . CYS A 1 82 ? -16.484 -21.516 -29.281 1 98.69 82 CYS A N 1
ATOM 614 C CA . CYS A 1 82 ? -16.688 -20.141 -29.734 1 98.69 82 CYS A CA 1
ATOM 615 C C . CYS A 1 82 ? -15.672 -19.203 -29.078 1 98.69 82 CYS A C 1
ATOM 617 O O . CYS A 1 82 ? -15.68 -19.047 -27.844 1 98.69 82 CYS A O 1
ATOM 619 N N . ASN A 1 83 ? -14.812 -18.656 -29.828 1 98.62 83 ASN A N 1
ATOM 620 C CA . ASN A 1 83 ? -13.812 -17.703 -29.344 1 98.62 83 ASN A CA 1
ATOM 621 C C . ASN A 1 83 ? -14.359 -16.281 -29.312 1 98.62 83 ASN A C 1
ATOM 623 O O . ASN A 1 83 ? -14.578 -15.664 -30.344 1 98.62 83 ASN A O 1
ATOM 627 N N . VAL A 1 84 ? -14.547 -15.766 -28.078 1 98.88 84 VAL A N 1
ATOM 628 C CA . VAL A 1 84 ? -15.039 -14.398 -27.906 1 98.88 84 VAL A CA 1
ATOM 629 C C . VAL A 1 84 ? -13.945 -13.523 -27.312 1 98.88 84 VAL A C 1
ATOM 631 O O . VAL A 1 84 ? -13.344 -13.891 -26.297 1 98.88 84 VAL A O 1
ATOM 634 N N . SER A 1 85 ? -13.609 -12.445 -27.906 1 98.75 85 SER A N 1
ATOM 635 C CA . SER A 1 85 ? -12.688 -11.453 -27.375 1 98.75 85 SER A CA 1
ATOM 636 C C . SER A 1 85 ? -13.391 -10.125 -27.109 1 98.75 85 SER A C 1
ATOM 638 O O . SER A 1 85 ? -13.977 -9.539 -28.031 1 98.75 85 SER A O 1
ATOM 640 N N . VAL A 1 86 ? -13.367 -9.711 -25.891 1 98.88 86 VAL A N 1
ATOM 641 C CA . VAL A 1 86 ? -13.953 -8.43 -25.5 1 98.88 86 VAL A CA 1
ATOM 642 C C . VAL A 1 86 ? -12.852 -7.402 -25.266 1 98.88 86 VAL A C 1
ATOM 644 O O . VAL A 1 86 ? -12.023 -7.562 -24.359 1 98.88 86 VAL A O 1
ATOM 647 N N . THR A 1 87 ? -12.805 -6.395 -26.047 1 98.81 87 THR A N 1
ATOM 648 C CA . THR A 1 87 ? -11.852 -5.297 -25.938 1 98.81 87 THR A CA 1
ATOM 649 C C . THR A 1 87 ? -12.477 -4.109 -25.203 1 98.81 87 THR A C 1
ATOM 651 O O . THR A 1 87 ? -13.555 -3.648 -25.578 1 98.81 87 THR A O 1
ATOM 654 N N . TYR A 1 88 ? -11.836 -3.682 -24.141 1 98.75 88 TYR A N 1
ATOM 655 C CA . TYR A 1 88 ? -12.344 -2.566 -23.344 1 98.75 88 TYR A CA 1
ATOM 656 C C . TYR A 1 88 ? -11.195 -1.733 -22.781 1 98.75 88 TYR A C 1
ATOM 658 O O . TYR A 1 88 ? -10.023 -2.088 -22.938 1 98.75 88 TYR A O 1
ATOM 666 N N . SER A 1 89 ? -11.508 -0.594 -22.266 1 98.19 89 SER A N 1
ATOM 667 C CA . SER A 1 89 ? -10.555 0.329 -21.656 1 98.19 89 SER A CA 1
ATOM 668 C C . SER A 1 89 ? -11.125 0.958 -20.391 1 98.19 89 SER A C 1
ATOM 670 O O . SER A 1 89 ? -12.25 0.649 -19.984 1 98.19 89 SER A O 1
ATOM 672 N N . HIS A 1 90 ? -10.297 1.684 -19.688 1 97.5 90 HIS A N 1
ATOM 673 C CA . HIS A 1 90 ? -10.727 2.496 -18.547 1 97.5 90 HIS A CA 1
ATOM 674 C C . HIS A 1 90 ? -10.664 3.982 -18.891 1 97.5 90 HIS A C 1
ATOM 676 O O . HIS A 1 90 ? -9.625 4.484 -19.312 1 97.5 90 HIS A O 1
ATOM 682 N N . LEU A 1 91 ? -11.75 4.621 -18.656 1 94.19 91 LEU A N 1
ATOM 683 C CA . LEU A 1 91 ? -11.836 6.039 -19 1 94.19 91 LEU A CA 1
ATOM 684 C C . LEU A 1 91 ? -10.758 6.836 -18.281 1 94.19 91 LEU A C 1
ATOM 686 O O . LEU A 1 91 ? -10.625 6.742 -17.062 1 94.19 91 LEU A O 1
ATOM 690 N N . GLY A 1 92 ? -9.984 7.547 -19.016 1 90 92 GLY A N 1
ATOM 691 C CA . GLY A 1 92 ? -8.922 8.359 -18.438 1 90 92 GLY A CA 1
ATOM 692 C C . GLY A 1 92 ? -7.598 7.629 -18.328 1 90 92 GLY A C 1
ATOM 693 O O . GLY A 1 92 ? -6.559 8.25 -18.094 1 90 92 GLY A O 1
ATOM 694 N N . ASP A 1 93 ? -7.809 6.359 -18.531 1 89.19 93 ASP A N 1
ATOM 695 C CA . ASP A 1 93 ? -6.594 5.551 -18.5 1 89.19 93 ASP A CA 1
ATOM 696 C C . ASP A 1 93 ? -6.098 5.227 -19.906 1 89.19 93 ASP A C 1
ATOM 698 O O . ASP A 1 93 ? -6.859 5.305 -20.859 1 89.19 93 ASP A O 1
ATOM 702 N N . GLN A 1 94 ? -5.004 5.285 -20.344 1 87.75 94 GLN A N 1
ATOM 703 C CA . GLN A 1 94 ? -4.43 4.977 -21.641 1 87.75 94 GLN A CA 1
ATOM 704 C C . GLN A 1 94 ? -4.121 3.488 -21.766 1 87.75 94 GLN A C 1
ATOM 706 O O . GLN A 1 94 ? -3.01 3.107 -22.141 1 87.75 94 GLN A O 1
ATOM 711 N N . ASP A 1 95 ? -5.238 2.641 -21.531 1 95.69 95 ASP A N 1
ATOM 712 C CA . ASP A 1 95 ? -5.062 1.197 -21.641 1 95.69 95 ASP A CA 1
ATOM 713 C C . ASP A 1 95 ? -6.086 0.598 -22.609 1 95.69 95 ASP A C 1
ATOM 715 O O . ASP A 1 95 ? -7.059 1.26 -22.984 1 95.69 95 ASP A O 1
ATOM 719 N N . VAL A 1 96 ? -5.797 -0.491 -23.141 1 98.31 96 VAL A N 1
ATOM 720 C CA . VAL A 1 96 ? -6.688 -1.344 -23.906 1 98.31 96 VAL A CA 1
ATOM 721 C C . VAL A 1 96 ? -6.512 -2.801 -23.484 1 98.31 96 VAL A C 1
ATOM 723 O O . VAL A 1 96 ? -5.434 -3.373 -23.641 1 98.31 96 VAL A O 1
ATOM 726 N N . ILE A 1 97 ? -7.535 -3.371 -22.938 1 98.75 97 ILE A N 1
ATOM 727 C CA . ILE A 1 97 ? -7.469 -4.719 -22.391 1 98.75 97 ILE A CA 1
ATOM 728 C C . ILE A 1 97 ? -8.297 -5.672 -23.25 1 98.75 97 ILE A C 1
ATOM 730 O O . ILE A 1 97 ? -9.32 -5.277 -23.812 1 98.75 97 ILE A O 1
ATOM 734 N N . HIS A 1 98 ? -7.863 -6.855 -23.375 1 98.81 98 HIS A N 1
ATOM 735 C CA . HIS A 1 98 ? -8.617 -7.918 -24.031 1 98.81 98 HIS A CA 1
ATOM 736 C C . HIS A 1 98 ? -8.953 -9.039 -23.047 1 98.81 98 HIS A C 1
ATOM 738 O O . HIS A 1 98 ? -8.047 -9.68 -22.5 1 98.81 98 HIS A O 1
ATOM 744 N N . ALA A 1 99 ? -10.172 -9.242 -22.812 1 98.81 99 ALA A N 1
ATOM 745 C CA . ALA A 1 99 ? -10.641 -10.453 -22.141 1 98.81 99 ALA A CA 1
ATOM 746 C C . ALA A 1 99 ? -11.031 -11.531 -23.141 1 98.81 99 ALA A C 1
ATOM 748 O O . ALA A 1 99 ? -11.883 -11.297 -24.016 1 98.81 99 ALA A O 1
ATOM 749 N N . HIS A 1 100 ? -10.422 -12.656 -23.047 1 98.75 100 HIS A N 1
ATOM 750 C CA . HIS A 1 100 ? -10.703 -13.781 -23.922 1 98.75 100 HIS A CA 1
ATOM 751 C C . HIS A 1 100 ? -11.609 -14.805 -23.25 1 98.75 100 HIS A C 1
ATOM 753 O O . HIS A 1 100 ? -11.281 -15.312 -22.172 1 98.75 100 HIS A O 1
ATOM 759 N N . VAL A 1 101 ? -12.672 -15.102 -23.875 1 98.94 101 VAL A N 1
ATOM 760 C CA . VAL A 1 101 ? -13.648 -16.047 -23.344 1 98.94 101 VAL A CA 1
ATOM 761 C C . VAL A 1 101 ? -13.859 -17.188 -24.328 1 98.94 101 VAL A C 1
ATOM 763 O O . VAL A 1 101 ? -14.211 -16.953 -25.5 1 98.94 101 VAL A O 1
ATOM 766 N N . TRP A 1 102 ? -13.633 -18.406 -23.875 1 98.88 102 TRP A N 1
ATOM 767 C CA . TRP A 1 102 ? -13.859 -19.594 -24.703 1 98.88 102 TRP A CA 1
ATOM 768 C C . TRP A 1 102 ? -15.109 -20.328 -24.234 1 98.88 102 TRP A C 1
ATOM 770 O O . TRP A 1 102 ? -15.234 -20.688 -23.062 1 98.88 102 TRP A O 1
ATOM 780 N N . LEU A 1 103 ? -16 -20.547 -25.156 1 98.88 103 LEU A N 1
ATOM 781 C CA . LEU A 1 103 ? -17.281 -21.203 -24.906 1 98.88 103 LEU A CA 1
ATOM 782 C C . LEU A 1 103 ? -17.359 -22.531 -25.672 1 98.88 103 LEU A C 1
ATOM 784 O O . LEU A 1 103 ? -17.516 -22.531 -26.891 1 98.88 103 LEU A O 1
ATOM 788 N N . PRO A 1 104 ? -17.359 -23.625 -24.922 1 98.12 104 PRO A N 1
ATOM 789 C CA . PRO A 1 104 ? -17.453 -24.906 -25.625 1 98.12 104 PRO A CA 1
ATOM 790 C C . PRO A 1 104 ? -18.656 -24.984 -26.562 1 98.12 104 PRO A C 1
ATOM 792 O O . PRO A 1 104 ? -19.766 -24.594 -26.188 1 98.12 104 PRO A O 1
ATOM 795 N N . LEU A 1 105 ? -18.344 -25.484 -27.75 1 97.19 105 LEU A N 1
ATOM 796 C CA . LEU A 1 105 ? -19.422 -25.609 -28.719 1 97.19 105 LEU A CA 1
ATOM 797 C C . LEU A 1 105 ? -20.344 -26.766 -28.344 1 97.19 105 LEU A C 1
ATOM 799 O O . LEU A 1 105 ? -21.531 -26.75 -28.688 1 97.19 105 LEU A O 1
ATOM 803 N N . SER A 1 106 ? -19.75 -27.734 -27.734 1 95.44 106 SER A N 1
ATOM 804 C CA . SER A 1 106 ? -20.5 -28.859 -27.219 1 95.44 106 SER A CA 1
ATOM 805 C C . SER A 1 106 ? -20.016 -29.297 -25.844 1 95.44 106 SER A C 1
ATOM 807 O O . SER A 1 106 ? -18.875 -29.016 -25.469 1 95.44 106 SER A O 1
ATOM 809 N N . GLY A 1 107 ? -20.938 -29.891 -25.094 1 96.69 107 GLY A N 1
ATOM 810 C CA . GLY A 1 107 ? -20.547 -30.484 -23.828 1 96.69 107 GLY A CA 1
ATOM 811 C C . GLY A 1 107 ? -20.375 -29.469 -22.719 1 96.69 107 GLY A C 1
ATOM 812 O O . GLY A 1 107 ? -19.641 -29.703 -21.75 1 96.69 107 GLY A O 1
ATOM 813 N N . TYR A 1 108 ? -20.969 -28.234 -22.922 1 97.88 108 TYR A N 1
ATOM 814 C CA . TYR A 1 108 ? -20.906 -27.25 -21.859 1 97.88 108 TYR A CA 1
ATOM 815 C C . TYR A 1 108 ? -21.422 -27.828 -20.547 1 97.88 108 TYR A C 1
ATOM 817 O O . TYR A 1 108 ? -22.516 -28.391 -20.484 1 97.88 108 TYR A O 1
ATOM 825 N N . ASN A 1 109 ? -20.641 -27.688 -19.438 1 98 109 ASN A N 1
ATOM 826 C CA . ASN A 1 109 ? -21 -28.344 -18.172 1 98 109 ASN A CA 1
ATOM 827 C C . ASN A 1 109 ? -21.609 -27.359 -17.188 1 98 109 ASN A C 1
ATOM 829 O O . ASN A 1 109 ? -21.703 -27.641 -15.992 1 98 109 ASN A O 1
ATOM 833 N N . ASN A 1 110 ? -21.922 -26.125 -17.641 1 98.31 110 ASN A N 1
ATOM 834 C CA . ASN A 1 110 ? -22.641 -25.109 -16.891 1 98.31 110 ASN A CA 1
ATOM 835 C C . ASN A 1 110 ? -21.766 -24.469 -15.82 1 98.31 110 ASN A C 1
ATOM 837 O O . ASN A 1 110 ? -22.266 -24.031 -14.789 1 98.31 110 ASN A O 1
ATOM 841 N N . ARG A 1 111 ? -20.484 -24.469 -16.062 1 98.81 111 ARG A N 1
ATOM 842 C CA . ARG A 1 111 ? -19.547 -23.859 -15.125 1 98.81 111 ARG A CA 1
ATOM 843 C C . ARG A 1 111 ? -18.578 -22.922 -15.844 1 98.81 111 ARG A C 1
ATOM 845 O O . ARG A 1 111 ? -18.344 -23.062 -17.047 1 98.81 111 ARG A O 1
ATOM 852 N N . PHE A 1 112 ? -18.094 -22 -15.094 1 98.88 112 PHE A N 1
ATOM 853 C CA . PHE A 1 112 ? -17.109 -21.031 -15.562 1 98.88 112 PHE A CA 1
ATOM 854 C C . PHE A 1 112 ? -15.797 -21.188 -14.805 1 98.88 112 PHE A C 1
ATOM 856 O O . PHE A 1 112 ? -15.789 -21.453 -13.602 1 98.88 112 PHE A O 1
ATOM 863 N N . VAL A 1 113 ? -14.672 -21.047 -15.5 1 98.94 113 VAL A N 1
ATOM 864 C CA . VAL A 1 113 ? -13.375 -21.031 -14.844 1 98.94 113 VAL A CA 1
ATOM 865 C C . VAL A 1 113 ? -12.547 -19.859 -15.344 1 98.94 113 VAL A C 1
ATOM 867 O O . VAL A 1 113 ? -12.328 -19.703 -16.547 1 98.94 113 VAL A O 1
ATOM 870 N N . GLY A 1 114 ? -12.141 -18.938 -14.406 1 98.88 114 GLY A N 1
ATOM 871 C CA . GLY A 1 114 ? -11.07 -18 -14.711 1 98.88 114 GLY A CA 1
ATOM 872 C C . GLY A 1 114 ? -9.695 -18.641 -14.68 1 98.88 114 GLY A C 1
ATOM 873 O O . GLY A 1 114 ? -9.414 -19.484 -13.812 1 98.88 114 GLY A O 1
ATOM 874 N N . VAL A 1 115 ? -8.836 -18.266 -15.648 1 98.75 115 VAL A N 1
ATOM 875 C CA . VAL A 1 115 ? -7.508 -18.859 -15.773 1 98.75 115 VAL A CA 1
ATOM 876 C C . VAL A 1 115 ? -6.445 -17.781 -15.562 1 98.75 115 VAL A C 1
ATOM 878 O O . VAL A 1 115 ? -6.48 -16.719 -16.203 1 98.75 115 VAL A O 1
ATOM 881 N N . GLY A 1 116 ? -5.5 -18.078 -14.719 1 98.12 116 GLY A N 1
ATOM 882 C CA . GLY A 1 116 ? -4.508 -17.094 -14.32 1 98.12 116 GLY A CA 1
ATOM 883 C C . GLY A 1 116 ? -3.293 -17.062 -15.227 1 98.12 116 GLY A C 1
ATOM 884 O O . GLY A 1 116 ? -3.271 -17.734 -16.266 1 98.12 116 GLY A O 1
ATOM 885 N N . GLY A 1 117 ? -2.363 -16.203 -14.859 1 96.81 117 GLY A N 1
ATOM 886 C CA . GLY A 1 117 ? -1.147 -16.031 -15.633 1 96.81 117 GLY A CA 1
ATOM 887 C C . GLY A 1 117 ? 0.064 -16.688 -15.008 1 96.81 117 GLY A C 1
ATOM 888 O O . GLY A 1 117 ? -0.074 -17.656 -14.25 1 96.81 117 GLY A O 1
ATOM 889 N N . GLY A 1 118 ? 1.184 -16.359 -15.453 1 95.62 118 GLY A N 1
ATOM 890 C CA . GLY A 1 118 ? 2.502 -16.812 -15.023 1 95.62 118 GLY A CA 1
ATOM 891 C C . GLY A 1 118 ? 3.578 -15.758 -15.234 1 95.62 118 GLY A C 1
ATOM 892 O O . GLY A 1 118 ? 3.586 -15.062 -16.25 1 95.62 118 GLY A O 1
ATOM 893 N N . GLY A 1 119 ? 4.492 -15.68 -14.297 1 95.88 119 GLY A N 1
ATOM 894 C CA . GLY A 1 119 ? 5.453 -14.594 -14.391 1 95.88 119 GLY A CA 1
ATOM 895 C C . GLY A 1 119 ? 4.797 -13.227 -14.5 1 95.88 119 GLY A C 1
ATOM 896 O O . GLY A 1 119 ? 3.961 -12.867 -13.664 1 95.88 119 GLY A O 1
ATOM 897 N N . TRP A 1 120 ? 5.137 -12.523 -15.586 1 97.38 120 TRP A N 1
ATOM 898 C CA . TRP A 1 120 ? 4.578 -11.195 -15.812 1 97.38 120 TRP A CA 1
ATOM 899 C C . TRP A 1 120 ? 3.32 -11.273 -16.672 1 97.38 120 TRP A C 1
ATOM 901 O O . TRP A 1 120 ? 2.67 -10.258 -16.938 1 97.38 120 TRP A O 1
ATOM 911 N N . ILE A 1 121 ? 2.961 -12.461 -17.047 1 97.06 121 ILE A N 1
ATOM 912 C CA . ILE A 1 121 ? 1.791 -12.633 -17.891 1 97.06 121 ILE A CA 1
ATOM 913 C C . ILE A 1 121 ? 0.525 -12.641 -17.047 1 97.06 121 ILE A C 1
ATOM 915 O O . ILE A 1 121 ? 0.432 -13.391 -16.062 1 97.06 121 ILE A O 1
ATOM 919 N N . THR A 1 122 ? -0.463 -11.867 -17.453 1 97.88 122 THR A N 1
ATOM 920 C CA . THR A 1 122 ? -1.662 -11.703 -16.641 1 97.88 122 THR A CA 1
ATOM 921 C C . THR A 1 122 ? -2.578 -12.914 -16.781 1 97.88 122 THR A C 1
ATOM 923 O O . THR A 1 122 ? -3.199 -13.352 -15.812 1 97.88 122 THR A O 1
ATOM 926 N N . GLY A 1 123 ? -2.719 -13.422 -17.906 1 97.81 123 GLY A N 1
ATOM 927 C CA . GLY A 1 123 ? -3.49 -14.625 -18.172 1 97.81 123 GLY A CA 1
ATOM 928 C C . GLY A 1 123 ? -2.871 -15.5 -19.25 1 97.81 123 GLY A C 1
ATOM 929 O O . GLY A 1 123 ? -2.346 -14.992 -20.25 1 97.81 123 GLY A O 1
ATOM 930 N N . GLU A 1 124 ? -2.912 -16.781 -19.078 1 95.81 124 GLU A N 1
ATOM 931 C CA . GLU A 1 124 ? -2.387 -17.719 -20.062 1 95.81 124 GLU A CA 1
ATOM 932 C C . GLU A 1 124 ? -3.432 -18.047 -21.125 1 95.81 124 GLU A C 1
ATOM 934 O O . GLU A 1 124 ? -3.975 -19.156 -21.156 1 95.81 124 GLU A O 1
ATOM 939 N N . ILE A 1 125 ? -3.568 -17.219 -22.031 1 97.19 125 ILE A N 1
ATOM 940 C CA . ILE A 1 125 ? -4.605 -17.297 -23.062 1 97.19 125 ILE A CA 1
ATOM 941 C C . ILE A 1 125 ? -4.273 -18.406 -24.047 1 97.19 125 ILE A C 1
ATOM 943 O O . ILE A 1 125 ? -3.223 -18.391 -24.688 1 97.19 125 ILE A O 1
ATOM 947 N N . GLY A 1 126 ? -5.105 -19.344 -24.094 1 96.06 126 GLY A N 1
ATOM 948 C CA . GLY A 1 126 ? -5.031 -20.406 -25.094 1 96.06 126 GLY A CA 1
ATOM 949 C C . GLY A 1 126 ? -3.963 -21.438 -24.797 1 96.06 126 GLY A C 1
ATOM 950 O O . GLY A 1 126 ? -3.646 -22.266 -25.641 1 96.06 126 GLY A O 1
ATOM 951 N N . ASP A 1 127 ? -3.455 -21.328 -23.641 1 95.5 127 ASP A N 1
ATOM 952 C CA . ASP A 1 127 ? -2.412 -22.281 -23.281 1 95.5 127 ASP A CA 1
ATOM 953 C C . ASP A 1 127 ? -3.008 -23.531 -22.609 1 95.5 127 ASP A C 1
ATOM 955 O O . ASP A 1 127 ? -4.207 -23.797 -22.75 1 95.5 127 ASP A O 1
ATOM 959 N N . ASP A 1 128 ? -2.188 -24.391 -22.047 1 94.88 128 ASP A N 1
ATOM 960 C CA . ASP A 1 128 ? -2.518 -25.75 -21.641 1 94.88 128 ASP A CA 1
ATOM 961 C C . ASP A 1 128 ? -3.746 -25.781 -20.734 1 94.88 128 ASP A C 1
ATOM 963 O O . ASP A 1 128 ? -4.703 -26.5 -20.984 1 94.88 128 ASP A O 1
ATOM 967 N N . ALA A 1 129 ? -3.711 -24.969 -19.656 1 96.25 129 ALA A N 1
ATOM 968 C CA . ALA A 1 129 ? -4.781 -25.016 -18.672 1 96.25 129 ALA A CA 1
ATOM 969 C C . ALA A 1 129 ? -6.109 -24.562 -19.266 1 96.25 129 ALA A C 1
ATOM 971 O O . ALA A 1 129 ? -7.137 -25.219 -19.094 1 96.25 129 ALA A O 1
ATOM 972 N N . MET A 1 130 ? -6.105 -23.438 -19.984 1 98.12 130 MET A N 1
ATOM 973 C CA . MET A 1 130 ? -7.328 -22.922 -20.594 1 98.12 130 MET A CA 1
ATOM 974 C C . MET A 1 130 ? -7.891 -23.906 -21.609 1 98.12 130 MET A C 1
ATOM 976 O O . MET A 1 130 ? -9.094 -24.172 -21.625 1 98.12 130 MET A O 1
ATOM 980 N N . SER A 1 131 ? -7.047 -24.516 -22.422 1 98.19 131 SER A N 1
ATOM 981 C CA . SER A 1 131 ? -7.453 -25.484 -23.438 1 98.19 131 SER A CA 1
ATOM 982 C C . SER A 1 131 ? -8.055 -26.734 -22.797 1 98.19 131 SER A C 1
ATOM 984 O O . SER A 1 131 ? -9.102 -27.203 -23.219 1 98.19 131 SER A O 1
ATOM 986 N N . ALA A 1 132 ? -7.363 -27.219 -21.797 1 97.62 132 ALA A N 1
ATOM 987 C CA . ALA A 1 132 ? -7.82 -28.438 -21.141 1 97.62 132 ALA A CA 1
ATOM 988 C C . ALA A 1 132 ? -9.18 -28.234 -20.484 1 97.62 132 ALA A C 1
ATOM 990 O O . ALA A 1 132 ? -10.055 -29.094 -20.562 1 97.62 132 ALA A O 1
ATOM 991 N N . LEU A 1 133 ? -9.344 -27.125 -19.797 1 98.5 133 LEU A N 1
ATOM 992 C CA . LEU A 1 133 ? -10.586 -26.844 -19.094 1 98.5 133 LEU A CA 1
ATOM 993 C C . LEU A 1 133 ? -11.734 -26.609 -20.078 1 98.5 133 LEU A C 1
ATOM 995 O O . LEU A 1 133 ? -12.852 -27.078 -19.844 1 98.5 133 LEU A O 1
ATOM 999 N N . THR A 1 134 ? -11.461 -25.906 -21.172 1 98.69 134 THR A N 1
ATOM 1000 C CA . THR A 1 134 ? -12.469 -25.734 -22.203 1 98.69 134 THR A CA 1
ATOM 1001 C C . THR A 1 134 ? -12.852 -27.094 -22.812 1 98.69 134 THR A C 1
ATOM 1003 O O . THR A 1 134 ? -14.031 -27.359 -23.062 1 98.69 134 THR A O 1
ATOM 1006 N N . TYR A 1 135 ? -11.898 -27.922 -23.047 1 98.06 135 TYR A N 1
ATOM 1007 C CA . TYR A 1 135 ? -12.125 -29.266 -23.562 1 98.06 135 TYR A CA 1
ATOM 1008 C C . TYR A 1 135 ? -13.047 -30.047 -22.641 1 98.06 135 TYR A C 1
ATOM 1010 O O . TYR A 1 135 ? -13.883 -30.828 -23.109 1 98.06 135 TYR A O 1
ATOM 1018 N N . LYS A 1 136 ? -12.938 -29.812 -21.359 1 97.75 136 LYS A N 1
ATOM 1019 C CA . LYS A 1 136 ? -13.719 -30.531 -20.359 1 97.75 136 LYS A CA 1
ATOM 1020 C C . LYS A 1 136 ? -15.117 -29.922 -20.219 1 97.75 136 LYS A C 1
ATOM 1022 O O . LYS A 1 136 ? -15.906 -30.375 -19.375 1 97.75 136 LYS A O 1
ATOM 1027 N N . GLY A 1 137 ? -15.367 -28.859 -20.938 1 98.31 137 GLY A N 1
ATOM 1028 C CA . GLY A 1 137 ? -16.719 -28.344 -21.016 1 98.31 137 GLY A CA 1
ATOM 1029 C C . GLY A 1 137 ? -16.938 -27.078 -20.219 1 98.31 137 GLY A C 1
ATOM 1030 O O . GLY A 1 137 ? -18.047 -26.562 -20.125 1 98.31 137 GLY A O 1
ATOM 1031 N N . TYR A 1 138 ? -15.867 -26.547 -19.656 1 98.81 138 TYR A N 1
ATOM 1032 C CA . TYR A 1 138 ? -16 -25.281 -18.938 1 98.81 138 TYR A CA 1
ATOM 1033 C C . TYR A 1 138 ? -15.992 -24.094 -19.891 1 98.81 138 TYR A C 1
ATOM 1035 O O . TYR A 1 138 ? -15.234 -24.078 -20.859 1 98.81 138 TYR A O 1
ATOM 1043 N N . ALA A 1 139 ? -16.844 -23.109 -19.641 1 98.88 139 ALA A N 1
ATOM 1044 C CA . ALA A 1 139 ? -16.516 -21.781 -20.156 1 98.88 139 ALA A CA 1
ATOM 1045 C C . ALA A 1 139 ? -15.289 -21.203 -19.453 1 98.88 139 ALA A C 1
ATOM 1047 O O . ALA A 1 139 ? -15.156 -21.312 -18.234 1 98.88 139 ALA A O 1
ATOM 1048 N N . THR A 1 140 ? -14.375 -20.703 -20.219 1 98.94 140 THR A N 1
ATOM 1049 C CA . THR A 1 140 ? -13.141 -20.219 -19.609 1 98.94 140 THR A CA 1
ATOM 1050 C C . THR A 1 140 ? -12.867 -18.781 -20.016 1 98.94 140 THR A C 1
ATOM 1052 O O . THR A 1 140 ? -13.312 -18.328 -21.078 1 98.94 140 THR A O 1
ATOM 1055 N N . ALA A 1 141 ? -12.18 -18.016 -19.172 1 98.94 141 ALA A N 1
ATOM 1056 C CA . ALA A 1 141 ? -11.758 -16.656 -19.516 1 98.94 141 ALA A CA 1
ATOM 1057 C C . ALA A 1 141 ? -10.352 -16.375 -18.984 1 98.94 141 ALA A C 1
ATOM 1059 O O . ALA A 1 141 ? -9.977 -16.875 -17.922 1 98.94 141 ALA A O 1
ATOM 1060 N N . ALA A 1 142 ? -9.594 -15.672 -19.688 1 98.75 142 ALA A N 1
ATOM 1061 C CA . ALA A 1 142 ? -8.289 -15.117 -19.312 1 98.75 142 ALA A CA 1
ATOM 1062 C C . ALA A 1 142 ? -8.094 -13.727 -19.922 1 98.75 142 ALA A C 1
ATOM 1064 O O . ALA A 1 142 ? -8.711 -13.391 -20.922 1 98.75 142 ALA A O 1
ATOM 1065 N N . THR A 1 143 ? -7.301 -12.914 -19.281 1 98.88 143 THR A N 1
ATOM 1066 C CA . THR A 1 143 ? -7.086 -11.539 -19.719 1 98.88 143 THR A CA 1
ATOM 1067 C C . THR A 1 143 ? -5.602 -11.281 -19.984 1 98.88 143 THR A C 1
ATOM 1069 O O . THR A 1 143 ? -4.742 -11.914 -19.359 1 98.88 143 THR A O 1
ATOM 1072 N N . ASP A 1 144 ? -5.371 -10.383 -20.922 1 98.56 144 ASP A N 1
ATOM 1073 C CA . ASP A 1 144 ? -3.982 -10.016 -21.172 1 98.56 144 ASP A CA 1
ATOM 1074 C C . ASP A 1 144 ? -3.549 -8.836 -20.312 1 98.56 144 ASP A C 1
ATOM 1076 O O . ASP A 1 144 ? -2.385 -8.438 -20.328 1 98.56 144 ASP A O 1
ATOM 1080 N N . GLY A 1 145 ? -4.48 -8.25 -19.531 1 98.31 145 GLY A N 1
ATOM 1081 C CA . GLY A 1 145 ? -4.16 -7.145 -18.641 1 98.31 145 GLY A CA 1
ATOM 1082 C C . GLY A 1 145 ? -3.805 -5.867 -19.375 1 98.31 145 GLY A C 1
ATOM 1083 O O . GLY A 1 145 ? -3.375 -4.887 -18.766 1 98.31 145 GLY A O 1
ATOM 1084 N N . GLY A 1 146 ? -3.887 -5.863 -20.719 1 98.38 146 GLY A N 1
ATOM 1085 C CA . GLY A 1 146 ? -3.672 -4.676 -21.531 1 98.38 146 GLY A CA 1
ATOM 1086 C C . GLY A 1 146 ? -2.277 -4.602 -22.125 1 98.38 146 GLY A C 1
ATOM 1087 O O . GLY A 1 146 ? -1.875 -3.562 -22.656 1 98.38 146 GLY A O 1
ATOM 1088 N N . TYR A 1 147 ? -1.499 -5.68 -22.016 1 97.62 147 TYR A N 1
ATOM 1089 C CA . TYR A 1 147 ? -0.154 -5.695 -22.578 1 97.62 147 TYR A CA 1
ATOM 1090 C C . TYR A 1 147 ? 0.251 -7.105 -22.984 1 97.62 147 TYR A C 1
ATOM 1092 O O . TYR A 1 147 ? -0.402 -8.078 -22.594 1 97.62 147 TYR A O 1
ATOM 1100 N N . THR A 1 148 ? 1.237 -7.199 -23.812 1 94.88 148 THR A N 1
ATOM 1101 C CA . THR A 1 148 ? 1.885 -8.461 -24.156 1 94.88 148 THR A CA 1
ATOM 1102 C C . THR A 1 148 ? 3.275 -8.539 -23.531 1 94.88 148 THR A C 1
ATOM 1104 O O . THR A 1 148 ? 3.92 -7.516 -23.297 1 94.88 148 THR A O 1
ATOM 1107 N N . HIS A 1 149 ? 3.641 -9.734 -23.188 1 94.62 149 HIS A N 1
ATOM 1108 C CA . HIS A 1 149 ? 4.961 -9.93 -22.609 1 94.62 149 HIS A CA 1
ATOM 1109 C C . HIS A 1 149 ? 5.586 -11.234 -23.094 1 94.62 149 HIS A C 1
ATOM 1111 O O . HIS A 1 149 ? 4.934 -12.281 -23.078 1 94.62 149 HIS A O 1
ATOM 1117 N N . ASP A 1 150 ? 6.832 -11.07 -23.5 1 91 150 ASP A N 1
ATOM 1118 C CA . ASP A 1 150 ? 7.664 -12.242 -23.75 1 91 150 ASP A CA 1
ATOM 1119 C C . ASP A 1 150 ? 8.258 -12.789 -22.453 1 91 150 ASP A C 1
ATOM 1121 O O . ASP A 1 150 ? 9.039 -12.102 -21.781 1 91 150 ASP A O 1
ATOM 1125 N N . PRO A 1 151 ? 7.961 -14.055 -22.141 1 86.06 151 PRO A N 1
ATOM 1126 C CA . PRO A 1 151 ? 8.414 -14.609 -20.859 1 86.06 151 PRO A CA 1
ATOM 1127 C C . PRO A 1 151 ? 9.93 -14.594 -20.703 1 86.06 151 PRO A C 1
ATOM 1129 O O . PRO A 1 151 ? 10.445 -14.719 -19.594 1 86.06 151 PRO A O 1
ATOM 1132 N N . PHE A 1 152 ? 10.664 -14.445 -21.75 1 85.12 152 PHE A N 1
ATOM 1133 C CA . PHE A 1 152 ? 12.117 -14.492 -21.688 1 85.12 152 PHE A CA 1
ATOM 1134 C C . PHE A 1 152 ? 12.703 -13.086 -21.75 1 85.12 152 PHE A C 1
ATOM 1136 O O . PHE A 1 152 ? 13.922 -12.914 -21.703 1 85.12 152 PHE A O 1
ATOM 1143 N N . SER A 1 153 ? 11.852 -12.094 -21.766 1 91.81 153 SER A N 1
ATOM 1144 C CA . SER A 1 153 ? 12.312 -10.711 -21.828 1 91.81 153 SER A CA 1
ATOM 1145 C C . SER A 1 153 ? 12.094 -10 -20.5 1 91.81 153 SER A C 1
ATOM 1147 O O . SER A 1 153 ? 11.477 -10.555 -19.578 1 91.81 153 SER A O 1
ATOM 1149 N N . THR A 1 154 ? 12.695 -8.82 -20.438 1 96.06 154 THR A N 1
ATOM 1150 C CA . THR A 1 154 ? 12.469 -7.98 -19.266 1 96.06 154 THR A CA 1
ATOM 1151 C C . THR A 1 154 ? 11.141 -7.234 -19.406 1 96.06 154 THR A C 1
ATOM 1153 O O . THR A 1 154 ? 10.555 -7.176 -20.484 1 96.06 154 THR A O 1
ATOM 1156 N N . ALA A 1 155 ? 10.688 -6.734 -18.344 1 97.88 155 ALA A N 1
ATOM 1157 C CA . ALA A 1 155 ? 9.352 -6.145 -18.297 1 97.88 155 ALA A CA 1
ATOM 1158 C C . ALA A 1 155 ? 9.398 -4.656 -18.625 1 97.88 155 ALA A C 1
ATOM 1160 O O . ALA A 1 155 ? 8.375 -3.965 -18.531 1 97.88 155 ALA A O 1
ATOM 1161 N N . ASP A 1 156 ? 10.492 -4.074 -19 1 97.56 156 ASP A N 1
ATOM 1162 C CA . ASP A 1 156 ? 10.695 -2.639 -19.156 1 97.56 156 ASP A CA 1
ATOM 1163 C C . ASP A 1 156 ? 9.648 -2.043 -20.094 1 97.56 156 ASP A C 1
ATOM 1165 O O . ASP A 1 156 ? 9.094 -0.98 -19.828 1 97.56 156 ASP A O 1
ATOM 1169 N N . ALA A 1 157 ? 9.344 -2.738 -21.156 1 96.31 157 ALA A N 1
ATOM 1170 C CA . ALA A 1 157 ? 8.547 -2.186 -22.25 1 96.31 157 ALA A CA 1
ATOM 1171 C C . ALA A 1 157 ? 7.133 -1.86 -21.781 1 96.31 157 ALA A C 1
ATOM 1173 O O . ALA A 1 157 ? 6.555 -0.849 -22.188 1 96.31 157 ALA A O 1
ATOM 1174 N N . TRP A 1 158 ? 6.551 -2.715 -20.953 1 96.81 158 TRP A N 1
ATOM 1175 C CA . TRP A 1 158 ? 5.176 -2.451 -20.531 1 96.81 158 TRP A CA 1
ATOM 1176 C C . TRP A 1 158 ? 5.133 -1.827 -19.141 1 96.81 158 TRP A C 1
ATOM 1178 O O . TRP A 1 158 ? 4.215 -1.068 -18.828 1 96.81 158 TRP A O 1
ATOM 1188 N N . LEU A 1 159 ? 6.023 -2.158 -18.297 1 97.5 159 LEU A N 1
ATOM 1189 C CA . LEU A 1 159 ? 5.977 -1.744 -16.891 1 97.5 159 LEU A CA 1
ATOM 1190 C C . LEU A 1 159 ? 6.57 -0.351 -16.719 1 97.5 159 LEU A C 1
ATOM 1192 O O . LEU A 1 159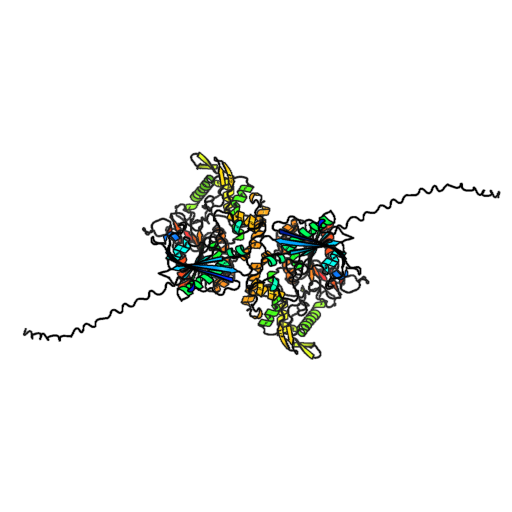 ? 6.156 0.398 -15.836 1 97.5 159 LEU A O 1
ATOM 1196 N N . MET A 1 160 ? 7.477 0.015 -17.547 1 97.19 160 MET A N 1
ATOM 1197 C CA . MET A 1 160 ? 8.125 1.321 -17.469 1 97.19 160 MET A CA 1
ATOM 1198 C C . MET A 1 160 ? 8.562 1.803 -18.844 1 97.19 160 MET A C 1
ATOM 1200 O O . MET A 1 160 ? 9.75 2.018 -19.078 1 97.19 160 MET A O 1
ATOM 1204 N N . PRO A 1 161 ? 7.629 2.09 -19.703 1 95.38 161 PRO A N 1
ATOM 1205 C CA . PRO A 1 161 ? 8 2.555 -21.031 1 95.38 161 PRO A CA 1
ATOM 1206 C C . PRO A 1 161 ? 8.742 3.891 -21.016 1 95.38 161 PRO A C 1
ATOM 1208 O O . PRO A 1 161 ? 9.438 4.23 -21.969 1 95.38 161 PRO A O 1
ATOM 1211 N N . ASN A 1 162 ? 8.578 4.637 -19.938 1 95.38 162 ASN A N 1
ATOM 1212 C CA . ASN A 1 162 ? 9.297 5.883 -19.688 1 95.38 162 ASN A CA 1
ATOM 1213 C C . ASN A 1 162 ? 10.148 5.793 -18.422 1 95.38 162 ASN A C 1
ATOM 1215 O O . ASN A 1 162 ? 9.609 5.762 -17.312 1 95.38 162 ASN A O 1
ATOM 1219 N N . PRO A 1 163 ? 11.445 5.805 -18.594 1 94.69 163 PRO A N 1
ATOM 1220 C CA . PRO A 1 163 ? 12.328 5.594 -17.453 1 94.69 163 PRO A CA 1
ATOM 1221 C C . PRO A 1 163 ? 11.984 6.508 -16.266 1 94.69 163 PRO A C 1
ATOM 1223 O O . PRO A 1 163 ? 11.789 7.711 -16.453 1 94.69 163 PRO A O 1
ATOM 1226 N N . GLY A 1 164 ? 11.898 5.879 -15.133 1 94.94 164 GLY A N 1
ATOM 1227 C CA . GLY A 1 164 ? 11.617 6.625 -13.914 1 94.94 164 GLY A CA 1
ATOM 1228 C C . GLY A 1 164 ? 10.141 6.688 -13.586 1 94.94 164 GLY A C 1
ATOM 1229 O O . GLY A 1 164 ? 9.766 7.094 -12.484 1 94.94 164 GLY A O 1
ATOM 1230 N N . ASN A 1 165 ? 9.336 6.285 -14.484 1 96.19 165 ASN A N 1
ATOM 1231 C CA . ASN A 1 165 ? 7.891 6.348 -14.281 1 96.19 165 ASN A CA 1
ATOM 1232 C C . ASN A 1 165 ? 7.234 4.988 -14.492 1 96.19 165 ASN A C 1
ATOM 1234 O O . ASN A 1 165 ? 7.117 4.527 -15.633 1 96.19 165 ASN A O 1
ATOM 1238 N N . VAL A 1 166 ? 6.754 4.352 -13.453 1 96.12 166 VAL A N 1
ATOM 1239 C CA . VAL A 1 166 ? 6.047 3.078 -13.523 1 96.12 166 VAL A CA 1
ATOM 1240 C C . VAL A 1 166 ? 4.695 3.273 -14.211 1 96.12 166 VAL A C 1
ATOM 1242 O O . VAL A 1 166 ? 3.998 4.258 -13.961 1 96.12 166 VAL A O 1
ATOM 1245 N N . ASN A 1 167 ? 4.375 2.424 -15.133 1 96.06 167 ASN A N 1
ATOM 1246 C CA . ASN A 1 167 ? 3.025 2.402 -15.688 1 96.06 167 ASN A CA 1
ATOM 1247 C C . ASN A 1 167 ? 2.012 1.863 -14.68 1 96.06 167 ASN A C 1
ATOM 1249 O O . ASN A 1 167 ? 1.653 0.686 -14.727 1 96.06 167 ASN A O 1
ATOM 1253 N N . GLN A 1 168 ? 1.509 2.738 -13.898 1 93.44 168 GLN A N 1
ATOM 1254 C CA . GLN A 1 168 ? 0.666 2.352 -12.773 1 93.44 168 GLN A CA 1
ATOM 1255 C C . GLN A 1 168 ? -0.626 1.696 -13.25 1 93.44 168 GLN A C 1
ATOM 1257 O O . GLN A 1 168 ? -1.157 0.801 -12.594 1 93.44 168 GLN A O 1
ATOM 1262 N N . THR A 1 169 ? -1.1 2.141 -14.352 1 94.88 169 THR A N 1
ATOM 1263 C CA . THR A 1 169 ? -2.332 1.584 -14.906 1 94.88 169 THR A CA 1
ATOM 1264 C C . THR A 1 169 ? -2.162 0.1 -15.211 1 94.88 169 THR A C 1
ATOM 1266 O O . THR A 1 169 ? -2.941 -0.731 -14.742 1 94.88 169 THR A O 1
ATOM 1269 N N . LEU A 1 170 ? -1.162 -0.242 -15.945 1 97.25 170 LEU A N 1
ATOM 1270 C CA . LEU A 1 170 ? -0.957 -1.633 -16.328 1 97.25 170 LEU A CA 1
ATOM 1271 C C . LEU A 1 170 ? -0.533 -2.475 -15.133 1 97.25 170 LEU A C 1
ATOM 1273 O O . LEU A 1 170 ? -0.885 -3.652 -15.047 1 97.25 170 LEU A O 1
ATOM 1277 N N . LEU A 1 171 ? 0.236 -1.856 -14.258 1 96.81 171 LEU A N 1
ATOM 1278 C CA . LEU A 1 171 ? 0.595 -2.564 -13.031 1 96.81 171 LEU A CA 1
ATOM 1279 C C . LEU A 1 171 ? -0.65 -2.938 -12.234 1 96.81 171 LEU A C 1
ATOM 1281 O O . LEU A 1 171 ? -0.743 -4.047 -11.703 1 96.81 171 LEU A O 1
ATOM 1285 N N . THR A 1 172 ? -1.611 -2.039 -12.156 1 95.81 172 THR A N 1
ATOM 1286 C CA . THR A 1 172 ? -2.857 -2.301 -11.438 1 95.81 172 THR A CA 1
ATOM 1287 C C . THR A 1 172 ? -3.648 -3.412 -12.125 1 95.81 172 THR A C 1
ATOM 1289 O O . THR A 1 172 ? -4.203 -4.289 -11.461 1 95.81 172 THR A O 1
ATOM 1292 N N . ASN A 1 173 ? -3.711 -3.328 -13.461 1 98 173 ASN A N 1
ATOM 1293 C CA . ASN A 1 173 ? -4.375 -4.391 -14.211 1 98 173 ASN A CA 1
ATOM 1294 C C . ASN A 1 173 ? -3.768 -5.758 -13.906 1 98 173 ASN A C 1
ATOM 1296 O O . ASN A 1 173 ? -4.492 -6.719 -13.648 1 98 173 ASN A O 1
ATOM 1300 N N . PHE A 1 174 ? -2.422 -5.805 -13.93 1 98.06 174 PHE A N 1
ATOM 1301 C CA . PHE A 1 174 ? -1.688 -7.035 -13.656 1 98.06 174 PHE A CA 1
ATOM 1302 C C . PHE A 1 174 ? -1.93 -7.504 -12.227 1 98.06 174 PHE A C 1
ATOM 1304 O O . PHE A 1 174 ? -2.115 -8.695 -11.984 1 98.06 174 PHE A O 1
ATOM 1311 N N . ALA A 1 175 ? -1.929 -6.566 -11.344 1 96.88 175 ALA A N 1
ATOM 1312 C CA . ALA A 1 175 ? -1.991 -6.895 -9.922 1 96.88 175 ALA A CA 1
ATOM 1313 C C . ALA A 1 175 ? -3.332 -7.531 -9.562 1 96.88 175 ALA A C 1
ATOM 1315 O O . ALA A 1 175 ? -3.379 -8.539 -8.852 1 96.88 175 ALA A O 1
ATOM 1316 N N . ASN A 1 176 ? -4.457 -6.91 -10.023 1 95.75 176 ASN A N 1
ATOM 1317 C CA . ASN A 1 176 ? -5.707 -7.488 -9.547 1 95.75 176 ASN A CA 1
ATOM 1318 C C . ASN A 1 176 ? -6.891 -7.059 -10.406 1 95.75 176 ASN A C 1
ATOM 1320 O O . ASN A 1 176 ? -7.859 -7.805 -10.555 1 95.75 176 ASN A O 1
ATOM 1324 N N . ARG A 1 177 ? -6.926 -5.898 -11.055 1 96.75 177 ARG A N 1
ATOM 1325 C CA . ARG A 1 177 ? -8.109 -5.277 -11.641 1 96.75 177 ARG A CA 1
ATOM 1326 C C . ARG A 1 177 ? -8.609 -6.074 -12.844 1 96.75 177 ARG A C 1
ATOM 1328 O O . ARG A 1 177 ? -9.805 -6.371 -12.945 1 96.75 177 ARG A O 1
ATOM 1335 N N . ALA A 1 178 ? -7.703 -6.387 -13.734 1 98.44 178 ALA A N 1
ATOM 1336 C CA . ALA A 1 178 ? -8.117 -7.043 -14.977 1 98.44 178 ALA A CA 1
ATOM 1337 C C . ALA A 1 178 ? -8.648 -8.445 -14.695 1 98.44 178 ALA A C 1
ATOM 1339 O O . ALA A 1 178 ? -9.555 -8.922 -15.391 1 98.44 178 ALA A O 1
ATOM 1340 N N . VAL A 1 179 ? -8.094 -9.133 -13.719 1 98.31 179 VAL A N 1
ATOM 1341 C CA . VAL A 1 179 ? -8.555 -10.469 -13.352 1 98.31 179 VAL A CA 1
ATOM 1342 C C . VAL A 1 179 ? -10 -10.391 -12.852 1 98.31 179 VAL A C 1
ATOM 1344 O O . VAL A 1 179 ? -10.836 -11.203 -13.258 1 98.31 179 VAL A O 1
ATOM 1347 N N . HIS A 1 180 ? -10.32 -9.445 -12 1 98.12 180 HIS A N 1
ATOM 1348 C CA . HIS A 1 180 ? -11.672 -9.219 -11.5 1 98.12 180 HIS A CA 1
ATOM 1349 C C . HIS A 1 180 ? -12.641 -8.922 -12.633 1 98.12 180 HIS A C 1
ATOM 1351 O O . HIS A 1 180 ? -13.719 -9.516 -12.711 1 98.12 180 HIS A O 1
ATOM 1357 N N . GLU A 1 181 ? -12.234 -8.094 -13.547 1 98.75 181 GLU A N 1
ATOM 1358 C CA . GLU A 1 181 ? -13.086 -7.691 -14.664 1 98.75 181 GLU A CA 1
ATOM 1359 C C . GLU A 1 181 ? -13.312 -8.852 -15.633 1 98.75 181 GLU A C 1
ATOM 1361 O O . GLU A 1 181 ? -14.414 -9.031 -16.156 1 98.75 181 GLU A O 1
ATOM 1366 N N . ALA A 1 182 ? -12.258 -9.625 -15.82 1 98.81 182 ALA A N 1
ATOM 1367 C CA . ALA A 1 182 ? -12.391 -10.781 -16.703 1 98.81 182 ALA A CA 1
ATOM 1368 C C . ALA A 1 182 ? -13.375 -11.797 -16.125 1 98.81 182 ALA A C 1
ATOM 1370 O O . ALA A 1 182 ? -14.094 -12.461 -16.875 1 98.81 182 ALA A O 1
ATOM 1371 N N . ALA A 1 183 ? -13.414 -11.945 -14.812 1 98.81 183 ALA A N 1
ATOM 1372 C CA . ALA A 1 183 ? -14.391 -12.828 -14.18 1 98.81 183 ALA A CA 1
ATOM 1373 C C . ALA A 1 183 ? -15.812 -12.352 -14.469 1 98.81 183 ALA A C 1
ATOM 1375 O O . ALA A 1 183 ? -16.672 -13.148 -14.859 1 98.81 183 ALA A O 1
ATOM 1376 N N . ILE A 1 184 ? -16.094 -11.047 -14.312 1 98.81 184 ILE A N 1
ATOM 1377 C CA . ILE A 1 184 ? -17.422 -10.469 -14.562 1 98.81 184 ILE A CA 1
ATOM 1378 C C . ILE A 1 184 ? -17.781 -10.641 -16.031 1 98.81 184 ILE A C 1
ATOM 1380 O O . ILE A 1 184 ? -18.875 -11.133 -16.359 1 98.81 184 ILE A O 1
ATOM 1384 N N . ILE A 1 185 ? -16.875 -10.312 -16.906 1 98.94 185 ILE A N 1
ATOM 1385 C CA . ILE A 1 185 ? -17.109 -10.359 -18.344 1 98.94 185 ILE A CA 1
ATOM 1386 C C . ILE A 1 185 ? -17.328 -11.805 -18.781 1 98.94 185 ILE A C 1
ATOM 1388 O O . ILE A 1 185 ? -18.266 -12.102 -19.531 1 98.94 185 ILE A O 1
ATOM 1392 N N . GLY A 1 186 ? -16.422 -12.688 -18.344 1 98.88 186 GLY A N 1
ATOM 1393 C CA . GLY A 1 186 ? -16.531 -14.086 -18.719 1 98.88 186 GLY A CA 1
ATOM 1394 C C . GLY A 1 186 ? -17.875 -14.703 -18.359 1 98.88 186 GLY A C 1
ATOM 1395 O O . GLY A 1 186 ? -18.484 -15.391 -19.188 1 98.88 186 GLY A O 1
ATOM 1396 N N . LYS A 1 187 ? -18.328 -14.5 -17.188 1 98.81 187 LYS A N 1
ATOM 1397 C CA . LYS A 1 187 ? -19.609 -15.031 -16.75 1 98.81 187 LYS A CA 1
ATOM 1398 C C . LYS A 1 187 ? -20.766 -14.422 -17.547 1 98.81 187 LYS A C 1
ATOM 1400 O O . LYS A 1 187 ? -21.719 -15.117 -17.906 1 98.81 187 LYS A O 1
ATOM 1405 N N . HIS A 1 188 ? -20.703 -13.141 -17.797 1 98.81 188 HIS A N 1
ATOM 1406 C CA . HIS A 1 188 ? -21.719 -12.445 -18.562 1 98.81 188 HIS A CA 1
ATOM 1407 C C . HIS A 1 188 ? -21.812 -12.992 -19.984 1 98.81 188 HIS A C 1
ATOM 1409 O O . HIS A 1 188 ? -22.906 -13.242 -20.5 1 98.81 188 HIS A O 1
ATOM 1415 N N . ILE A 1 189 ? -20.688 -13.18 -20.609 1 98.81 189 ILE A N 1
ATOM 1416 C CA . ILE A 1 189 ? -20.609 -13.68 -21.984 1 98.81 189 ILE A CA 1
ATOM 1417 C C . ILE A 1 189 ? -21.141 -15.109 -22.031 1 98.81 189 ILE A C 1
ATOM 1419 O O . ILE A 1 189 ? -21.844 -15.477 -22.969 1 98.81 189 ILE A O 1
ATOM 1423 N N . ALA A 1 190 ? -20.75 -15.938 -21.047 1 98.75 190 ALA A N 1
ATOM 1424 C CA . ALA A 1 190 ? -21.281 -17.297 -20.984 1 98.75 190 ALA A CA 1
ATOM 1425 C C . ALA A 1 190 ? -22.812 -17.281 -20.891 1 98.75 190 ALA A C 1
ATOM 1427 O O . ALA A 1 190 ? -23.484 -18.078 -21.562 1 98.75 190 ALA A O 1
ATOM 1428 N N . LYS A 1 191 ? -23.328 -16.391 -20.078 1 98.56 191 LYS A N 1
ATOM 1429 C CA . LYS A 1 191 ? -24.781 -16.266 -19.938 1 98.56 191 LYS A CA 1
ATOM 1430 C C . LYS A 1 191 ? -25.422 -15.906 -21.266 1 98.56 191 LYS A C 1
ATOM 1432 O O . LYS A 1 191 ? -26.453 -16.484 -21.641 1 98.56 191 LYS A O 1
ATOM 1437 N N . ASP A 1 192 ? -24.875 -14.992 -21.953 1 98.25 192 ASP A N 1
ATOM 1438 C CA . ASP A 1 192 ? -25.422 -14.578 -23.234 1 98.25 192 ASP A CA 1
ATOM 1439 C C . ASP A 1 192 ? -25.453 -15.742 -24.219 1 98.25 192 ASP A C 1
ATOM 1441 O O . ASP A 1 192 ? -26.422 -15.891 -24.984 1 98.25 192 ASP A O 1
ATOM 1445 N N . TYR A 1 193 ? -24.422 -16.5 -24.234 1 98.06 193 TYR A N 1
ATOM 1446 C CA . TYR A 1 193 ? -24.281 -17.578 -25.203 1 98.06 193 TYR A CA 1
ATOM 1447 C C . TYR A 1 193 ? -25.188 -18.75 -24.844 1 98.06 193 TYR A C 1
ATOM 1449 O O . TYR A 1 193 ? -25.844 -19.328 -25.719 1 98.06 193 TYR A O 1
ATOM 1457 N N . TYR A 1 194 ? -25.234 -19.125 -23.609 1 97.56 194 TYR A N 1
ATOM 1458 C CA . TYR A 1 194 ? -25.922 -20.344 -23.172 1 97.56 194 TYR A CA 1
ATOM 1459 C C . TYR A 1 194 ? -27.297 -20 -22.609 1 97.56 194 TYR A C 1
ATOM 1461 O O . TYR A 1 194 ? -28.016 -20.891 -22.125 1 97.56 194 TYR A O 1
ATOM 1469 N N . VAL A 1 195 ? -27.656 -18.672 -22.516 1 95.31 195 VAL A N 1
ATOM 1470 C CA . VAL A 1 195 ? -28.953 -18.156 -22.109 1 95.31 195 VAL A CA 1
ATOM 1471 C C . VAL A 1 195 ? -29.094 -18.234 -20.594 1 95.31 195 VAL A C 1
ATOM 1473 O O . VAL A 1 195 ? -29.922 -17.531 -20 1 95.31 195 VAL A O 1
ATOM 1476 N N . GLU A 1 196 ? -28.312 -19.047 -20 1 96.38 196 GLU A N 1
ATOM 1477 C CA . GLU A 1 196 ? -28.297 -19.172 -18.547 1 96.38 196 GLU A CA 1
ATOM 1478 C C . GLU A 1 196 ? -26.906 -18.891 -17.969 1 96.38 196 GLU A C 1
ATOM 1480 O O . GLU A 1 196 ? -25.906 -19.312 -18.547 1 96.38 196 GLU A O 1
ATOM 1485 N N . SER A 1 197 ? -26.906 -18.219 -16.75 1 97.69 197 SER A N 1
ATOM 1486 C CA . SER A 1 197 ? -25.641 -17.969 -16.078 1 97.69 197 SER A CA 1
ATOM 1487 C C . SER A 1 197 ? -25 -19.266 -15.617 1 97.69 197 SER A C 1
ATOM 1489 O O . SER A 1 197 ? -25.688 -20.234 -15.289 1 97.69 197 SER A O 1
ATOM 1491 N N . PRO A 1 198 ? -23.656 -19.312 -15.602 1 98.62 198 PRO A N 1
ATOM 1492 C CA . PRO A 1 198 ? -23.016 -20.484 -14.992 1 98.62 198 PRO A CA 1
ATOM 1493 C C . PRO A 1 198 ? -23.516 -20.75 -13.57 1 98.62 198 PRO A C 1
ATOM 1495 O O . PRO A 1 198 ? -23.703 -19.812 -12.797 1 98.62 198 PRO A O 1
ATOM 1498 N N . ALA A 1 199 ? -23.75 -21.969 -13.305 1 98.56 199 ALA A N 1
ATOM 1499 C CA . ALA A 1 199 ? -24.219 -22.359 -11.977 1 98.56 199 ALA A CA 1
ATOM 1500 C C . ALA A 1 199 ? -23.156 -22.094 -10.914 1 98.56 199 ALA A C 1
ATOM 1502 O O . ALA A 1 199 ? -23.469 -21.734 -9.781 1 98.56 199 ALA A O 1
ATOM 1503 N N . PHE A 1 200 ? -21.906 -22.359 -11.289 1 98.75 200 PHE A N 1
ATOM 1504 C CA . PHE A 1 200 ? -20.766 -22.141 -10.414 1 98.75 200 PHE A CA 1
ATOM 1505 C C . PHE A 1 200 ? -19.594 -21.516 -11.188 1 98.75 200 PHE A C 1
ATOM 1507 O O . PHE A 1 200 ? -19.484 -21.703 -12.398 1 98.75 200 PHE A O 1
ATOM 1514 N N . SER A 1 201 ? -18.797 -20.797 -10.5 1 98.88 201 SER A N 1
ATOM 1515 C CA . SER A 1 201 ? -17.609 -20.156 -11.047 1 98.88 201 SER A CA 1
ATOM 1516 C C . SER A 1 201 ? -16.359 -20.531 -10.242 1 98.88 201 SER A C 1
ATOM 1518 O O . SER A 1 201 ? -16.391 -20.516 -9.008 1 98.88 201 SER A O 1
ATOM 1520 N N . TYR A 1 202 ? -15.297 -20.859 -10.953 1 98.94 202 TYR A N 1
ATOM 1521 C CA . TYR A 1 202 ? -14.062 -21.281 -10.305 1 98.94 202 TYR A CA 1
ATOM 1522 C C . TYR A 1 202 ? -12.867 -20.5 -10.852 1 98.94 202 TYR A C 1
ATOM 1524 O O . TYR A 1 202 ? -12.984 -19.797 -11.852 1 98.94 202 TYR A O 1
ATOM 1532 N N . TRP A 1 203 ? -11.789 -20.531 -10.117 1 98.88 203 TRP A N 1
ATOM 1533 C CA . TRP A 1 203 ? -10.477 -20.031 -10.523 1 98.88 203 TRP A CA 1
ATOM 1534 C C . TRP A 1 203 ? -9.453 -21.156 -10.562 1 98.88 203 TRP A C 1
ATOM 1536 O O . TRP A 1 203 ? -9.453 -22.047 -9.703 1 98.88 203 TRP A O 1
ATOM 1546 N N . SER A 1 204 ? -8.609 -21.109 -11.547 1 98.62 204 SER A N 1
ATOM 1547 C CA . SER A 1 204 ? -7.461 -22.016 -11.633 1 98.62 204 SER A CA 1
ATOM 1548 C C . SER A 1 204 ? -6.199 -21.266 -12.055 1 98.62 204 SER A C 1
ATOM 1550 O O . SER A 1 204 ? -6.16 -20.672 -13.133 1 98.62 204 SER A O 1
ATOM 1552 N N . GLY A 1 205 ? -5.254 -21.297 -11.234 1 98.06 205 GLY A N 1
ATOM 1553 C CA . GLY A 1 205 ? -3.998 -20.641 -11.562 1 98.06 205 GLY A CA 1
ATOM 1554 C C . GLY A 1 205 ? -2.834 -21.125 -10.719 1 98.06 205 GLY A C 1
ATOM 1555 O O . GLY A 1 205 ? -3.031 -21.625 -9.609 1 98.06 205 GLY A O 1
ATOM 1556 N N . CYS A 1 206 ? -1.625 -21.047 -11.242 1 97.12 206 CYS A N 1
ATOM 1557 C CA . CYS A 1 206 ? -0.378 -21.406 -10.578 1 97.12 206 CYS A CA 1
ATOM 1558 C C . CYS A 1 206 ? 0.605 -20.234 -10.602 1 97.12 206 CYS A C 1
ATOM 1560 O O . CYS A 1 206 ? 0.572 -19.406 -11.516 1 97.12 206 CYS A O 1
ATOM 1562 N N . SER A 1 207 ? 1.505 -20.172 -9.555 1 97.44 207 SER A N 1
ATOM 1563 C CA . SER A 1 207 ? 2.518 -19.125 -9.508 1 97.44 207 SER A CA 1
ATOM 1564 C C . SER A 1 207 ? 1.879 -17.75 -9.43 1 97.44 207 SER A C 1
ATOM 1566 O O . SER A 1 207 ? 1.111 -17.453 -8.508 1 97.44 207 SER A O 1
ATOM 1568 N N . THR A 1 208 ? 2.02 -16.906 -10.539 1 97.44 208 THR A N 1
ATOM 1569 C CA . THR A 1 208 ? 1.29 -15.648 -10.633 1 97.44 208 THR A CA 1
ATOM 1570 C C . THR A 1 208 ? -0.216 -15.891 -10.602 1 97.44 208 THR A C 1
ATOM 1572 O O . THR A 1 208 ? -0.954 -15.164 -9.938 1 97.44 208 THR A O 1
ATOM 1575 N N . GLY A 1 209 ? -0.639 -16.938 -11.273 1 98.19 209 GLY A N 1
ATOM 1576 C CA . GLY A 1 209 ? -2.049 -17.281 -11.242 1 98.19 209 GLY A CA 1
ATOM 1577 C C . GLY A 1 209 ? -2.537 -17.688 -9.867 1 98.19 209 GLY A C 1
ATOM 1578 O O . GLY A 1 209 ? -3.691 -17.438 -9.516 1 98.19 209 GLY A O 1
ATOM 1579 N N . GLY A 1 210 ? -1.671 -18.438 -9.141 1 98.38 210 GLY A N 1
ATOM 1580 C CA . GLY A 1 210 ? -2.012 -18.734 -7.754 1 98.38 210 GLY A CA 1
ATOM 1581 C C . GLY A 1 210 ? -2.17 -17.484 -6.902 1 98.38 210 GLY A C 1
ATOM 1582 O O . GLY A 1 210 ? -3.141 -17.359 -6.152 1 98.38 210 GLY A O 1
ATOM 1583 N N . ARG A 1 211 ? -1.225 -16.562 -7.027 1 98.31 211 ARG A N 1
ATOM 1584 C CA . ARG A 1 211 ? -1.298 -15.266 -6.344 1 98.31 211 ARG A CA 1
ATOM 1585 C C . ARG A 1 211 ? -2.586 -14.531 -6.695 1 98.31 211 ARG A C 1
ATOM 1587 O O . ARG A 1 211 ? -3.252 -13.977 -5.816 1 98.31 211 ARG A O 1
ATOM 1594 N N . GLN A 1 212 ? -2.896 -14.5 -7.957 1 98.44 212 GLN A N 1
ATOM 1595 C CA . GLN A 1 212 ? -4.102 -13.828 -8.43 1 98.44 212 GLN A CA 1
ATOM 1596 C C . GLN A 1 212 ? -5.355 -14.445 -7.812 1 98.44 212 GLN A C 1
ATOM 1598 O O . GLN A 1 212 ? -6.293 -13.727 -7.453 1 98.44 212 GLN A O 1
ATOM 1603 N N . GLY A 1 213 ? -5.375 -15.773 -7.703 1 98.56 213 GLY A N 1
ATOM 1604 C CA . GLY A 1 213 ? -6.488 -16.422 -7.039 1 98.56 213 GLY A CA 1
ATOM 1605 C C . GLY A 1 213 ? -6.656 -16 -5.594 1 98.56 213 GLY A C 1
ATOM 1606 O O . GLY A 1 213 ? -7.762 -15.656 -5.168 1 98.56 213 GLY A O 1
ATOM 1607 N N . ILE A 1 214 ? -5.551 -15.992 -4.887 1 98.25 214 ILE A N 1
ATOM 1608 C CA . ILE A 1 214 ? -5.582 -15.586 -3.484 1 98.25 214 ILE A CA 1
ATOM 1609 C C . ILE A 1 214 ? -5.996 -14.117 -3.381 1 98.25 214 ILE A C 1
ATOM 1611 O O . ILE A 1 214 ? -6.801 -13.758 -2.523 1 98.25 214 ILE A O 1
ATOM 1615 N N . THR A 1 215 ? -5.484 -13.305 -4.25 1 97.56 215 THR A N 1
ATOM 1616 C CA . THR A 1 215 ? -5.859 -11.898 -4.273 1 97.56 215 THR A CA 1
ATOM 1617 C C . THR A 1 215 ? -7.352 -11.734 -4.547 1 97.56 215 THR A C 1
ATOM 1619 O O . THR A 1 215 ? -8.016 -10.906 -3.922 1 97.56 215 THR A O 1
ATOM 1622 N N . SER A 1 216 ? -7.891 -12.531 -5.441 1 97.5 216 SER A N 1
ATOM 1623 C CA . SER A 1 216 ? -9.32 -12.492 -5.715 1 97.5 216 SER A CA 1
ATOM 1624 C C . SER A 1 216 ? -10.133 -12.867 -4.48 1 97.5 216 SER A C 1
ATOM 1626 O O . SER A 1 216 ? -11.172 -12.258 -4.203 1 97.5 216 SER A O 1
ATOM 1628 N N . ALA A 1 217 ? -9.688 -13.875 -3.729 1 97.75 217 ALA A N 1
ATOM 1629 C CA . ALA A 1 217 ? -10.375 -14.281 -2.504 1 97.75 217 ALA A CA 1
ATOM 1630 C C . ALA A 1 217 ? -10.445 -13.125 -1.506 1 97.75 217 ALA A C 1
ATOM 1632 O O . ALA A 1 217 ? -11.438 -12.969 -0.793 1 97.75 217 ALA A O 1
ATOM 1633 N N . LEU A 1 218 ? -9.43 -12.352 -1.53 1 95.25 218 LEU A N 1
ATOM 1634 C CA . LEU A 1 218 ? -9.297 -11.297 -0.529 1 95.25 218 LEU A CA 1
ATOM 1635 C C . LEU A 1 218 ? -10.023 -10.031 -0.973 1 95.25 218 LEU A C 1
ATOM 1637 O O . LEU A 1 218 ? -10.727 -9.406 -0.179 1 95.25 218 LEU A O 1
ATOM 1641 N N . LEU A 1 219 ? -9.938 -9.633 -2.197 1 94.31 219 LEU A N 1
ATOM 1642 C CA . LEU A 1 219 ? -10.43 -8.344 -2.654 1 94.31 219 LEU A CA 1
ATOM 1643 C C . LEU A 1 219 ? -11.836 -8.469 -3.24 1 94.31 219 LEU A C 1
ATOM 1645 O O . LEU A 1 219 ? -12.625 -7.527 -3.174 1 94.31 219 LEU A O 1
ATOM 1649 N N . HIS A 1 220 ? -12.109 -9.617 -3.857 1 95.62 220 HIS A N 1
ATOM 1650 C CA . HIS A 1 220 ? -13.367 -9.852 -4.551 1 95.62 220 HIS A CA 1
ATOM 1651 C C . HIS A 1 220 ? -13.922 -11.234 -4.223 1 95.62 220 HIS A C 1
ATOM 1653 O O . HIS A 1 220 ? -14.078 -12.078 -5.109 1 95.62 220 HIS A O 1
ATOM 1659 N N . PRO A 1 221 ? -14.305 -11.398 -2.98 1 96.19 221 PRO A N 1
ATOM 1660 C CA . PRO A 1 221 ? -14.648 -12.75 -2.527 1 96.19 221 PRO A CA 1
ATOM 1661 C C . PRO A 1 221 ? -15.844 -13.336 -3.277 1 96.19 221 PRO A C 1
ATOM 1663 O O . PRO A 1 221 ? -16.109 -14.531 -3.174 1 96.19 221 PRO A O 1
ATOM 1666 N N . HIS A 1 222 ? -16.531 -12.57 -4.102 1 97.12 222 HIS A N 1
ATOM 1667 C CA . HIS A 1 222 ? -17.734 -13.078 -4.773 1 97.12 222 HIS A CA 1
ATOM 1668 C C . HIS A 1 222 ? -17.438 -13.391 -6.238 1 97.12 222 HIS A C 1
ATOM 1670 O O . HIS A 1 222 ? -18.344 -13.82 -6.973 1 97.12 222 HIS A O 1
ATOM 1676 N N . ASP A 1 223 ? -16.203 -13.211 -6.664 1 98.44 223 ASP A N 1
ATOM 1677 C CA . ASP A 1 223 ? -15.867 -13.5 -8.055 1 98.44 223 ASP A CA 1
ATOM 1678 C C . ASP A 1 223 ? -15.992 -14.992 -8.352 1 98.44 223 ASP A C 1
ATOM 1680 O O . ASP A 1 223 ? -16.438 -15.375 -9.438 1 98.44 223 ASP A O 1
ATOM 1684 N N . PHE A 1 224 ? -15.633 -15.82 -7.402 1 98.88 224 PHE A N 1
ATOM 1685 C CA . PHE A 1 224 ? -15.586 -17.266 -7.633 1 98.88 224 PHE A CA 1
ATOM 1686 C C . PHE A 1 224 ? -16.156 -18.016 -6.438 1 98.88 224 PHE A C 1
ATOM 1688 O O . PHE A 1 224 ? -16 -17.594 -5.293 1 98.88 224 PHE A O 1
ATOM 1695 N N . ASP A 1 225 ? -16.75 -19.156 -6.719 1 98.88 225 ASP A N 1
ATOM 1696 C CA . ASP A 1 225 ? -17.25 -20.047 -5.676 1 98.88 225 ASP A CA 1
ATOM 1697 C C . ASP A 1 225 ? -16.125 -20.891 -5.09 1 98.88 225 ASP A C 1
ATOM 1699 O O . ASP A 1 225 ? -16.172 -21.297 -3.928 1 98.88 225 ASP A O 1
ATOM 1703 N N . GLY A 1 226 ? -15.211 -21.156 -5.906 1 98.94 226 GLY A N 1
ATOM 1704 C CA . GLY A 1 226 ? -14.031 -21.922 -5.512 1 98.94 226 GLY A CA 1
ATOM 1705 C C . GLY A 1 226 ? -12.766 -21.453 -6.203 1 98.94 226 GLY A C 1
ATOM 1706 O O . GLY A 1 226 ? -12.797 -21.078 -7.379 1 98.94 226 GLY A O 1
ATOM 1707 N N . ILE A 1 227 ? -11.648 -21.562 -5.496 1 98.94 227 ILE A N 1
ATOM 1708 C CA . ILE A 1 227 ? -10.359 -21.109 -6.02 1 98.94 227 ILE A CA 1
ATOM 1709 C C . ILE A 1 227 ? -9.328 -22.219 -5.879 1 98.94 227 ILE A C 1
ATOM 1711 O O . ILE A 1 227 ? -9.094 -22.734 -4.777 1 98.94 227 ILE A O 1
ATOM 1715 N N . LEU A 1 228 ? -8.781 -22.625 -6.957 1 98.88 228 LEU A N 1
ATOM 1716 C CA . LEU A 1 228 ? -7.598 -23.484 -6.973 1 98.88 228 LEU A CA 1
ATOM 1717 C C . LEU A 1 228 ? -6.336 -22.672 -7.215 1 98.88 228 LEU A C 1
ATOM 1719 O O . LEU A 1 228 ? -6.062 -22.25 -8.344 1 98.88 228 LEU A O 1
ATOM 1723 N N . ALA A 1 229 ? -5.59 -22.422 -6.188 1 98.62 229 ALA A N 1
ATOM 1724 C CA . ALA A 1 229 ? -4.344 -21.672 -6.246 1 98.62 229 ALA A CA 1
ATOM 1725 C C . ALA A 1 229 ? -3.135 -22.578 -6.062 1 98.62 229 ALA A C 1
ATOM 1727 O O . ALA A 1 229 ? -2.828 -23 -4.945 1 98.62 229 ALA A O 1
ATOM 1728 N N . SER A 1 230 ? -2.387 -22.781 -7.121 1 97.69 230 SER A N 1
ATOM 1729 C CA . SER A 1 230 ? -1.272 -23.734 -7.102 1 97.69 230 SER A CA 1
ATOM 1730 C C . SER A 1 230 ? 0.065 -23 -7.016 1 97.69 230 SER A C 1
ATOM 1732 O O . SER A 1 230 ? 0.276 -22 -7.703 1 97.69 230 SER A O 1
ATOM 1734 N N . CYS A 1 231 ? 0.941 -23.453 -6.191 1 97.69 231 CYS A N 1
ATOM 1735 C CA . CYS A 1 231 ? 2.268 -22.875 -6.004 1 97.69 231 CYS A CA 1
ATOM 1736 C C . CYS A 1 231 ? 2.201 -21.344 -5.992 1 97.69 231 CYS A C 1
ATOM 1738 O O . CYS A 1 231 ? 2.943 -20.688 -6.723 1 97.69 231 CYS A O 1
ATOM 1740 N N . PRO A 1 232 ? 1.314 -20.828 -5.188 1 98.19 232 PRO A N 1
ATOM 1741 C CA . PRO A 1 232 ? 1.03 -19.406 -5.297 1 98.19 232 PRO A CA 1
ATOM 1742 C C . PRO A 1 232 ? 2.215 -18.531 -4.879 1 98.19 232 PRO A C 1
ATOM 1744 O O . PRO A 1 232 ? 2.932 -18.875 -3.936 1 98.19 232 PRO A O 1
ATOM 1747 N N . GLY A 1 233 ? 2.398 -17.438 -5.625 1 97.5 233 GLY A N 1
ATOM 1748 C CA . GLY A 1 233 ? 3.342 -16.406 -5.211 1 97.5 233 GLY A CA 1
ATOM 1749 C C . GLY A 1 233 ? 2.834 -15.562 -4.059 1 97.5 233 GLY A C 1
ATOM 1750 O O . GLY A 1 233 ? 2.533 -14.383 -4.234 1 97.5 233 GLY A O 1
ATOM 1751 N N . VAL A 1 234 ? 2.812 -16.125 -2.836 1 97.06 234 VAL A N 1
ATOM 1752 C CA . VAL A 1 234 ? 2.328 -15.406 -1.661 1 97.06 234 VAL A CA 1
ATOM 1753 C C . VAL A 1 234 ? 3.371 -14.375 -1.217 1 97.06 234 VAL A C 1
ATOM 1755 O O . VAL A 1 234 ? 4.555 -14.516 -1.531 1 97.06 234 VAL A O 1
ATOM 1758 N N . GLU A 1 235 ? 2.879 -13.328 -0.495 1 96.31 235 GLU A N 1
ATOM 1759 C CA . GLU A 1 235 ? 3.771 -12.258 -0.067 1 96.31 235 GLU A CA 1
ATOM 1760 C C . GLU A 1 235 ? 4.641 -11.766 -1.223 1 96.31 235 GLU A C 1
ATOM 1762 O O . GLU A 1 235 ? 5.859 -11.656 -1.085 1 96.31 235 GLU A O 1
ATOM 1767 N N . PHE A 1 236 ? 3.957 -11.5 -2.312 1 96.81 236 PHE A N 1
ATOM 1768 C CA . PHE A 1 236 ? 4.543 -11.305 -3.633 1 96.81 236 PHE A CA 1
ATOM 1769 C C . PHE A 1 236 ? 5.641 -10.25 -3.588 1 96.81 236 PHE A C 1
ATOM 1771 O O . PHE A 1 236 ? 6.742 -10.469 -4.094 1 96.81 236 PHE A O 1
ATOM 1778 N N . PRO A 1 237 ? 5.484 -9.117 -2.879 1 96.56 237 PRO A N 1
ATOM 1779 C CA . PRO A 1 237 ? 6.551 -8.109 -2.869 1 96.56 237 PRO A CA 1
ATOM 1780 C C . PRO A 1 237 ? 7.82 -8.602 -2.174 1 96.56 237 PRO A C 1
ATOM 1782 O O . PRO A 1 237 ? 8.93 -8.234 -2.572 1 96.56 237 PRO A O 1
ATOM 1785 N N . SER A 1 238 ? 7.703 -9.398 -1.167 1 97.12 238 SER A N 1
ATOM 1786 C CA . SER A 1 238 ? 8.852 -9.984 -0.485 1 97.12 238 SER A CA 1
ATOM 1787 C C . SER A 1 238 ? 9.445 -11.133 -1.29 1 97.12 238 SER A C 1
ATOM 1789 O O . SER A 1 238 ? 10.664 -11.281 -1.37 1 97.12 238 SER A O 1
ATOM 1791 N N . LEU A 1 239 ? 8.547 -11.898 -1.851 1 97.94 239 LEU A N 1
ATOM 1792 C CA . LEU A 1 239 ? 8.969 -13.047 -2.645 1 97.94 239 LEU A CA 1
ATOM 1793 C C . LEU A 1 239 ? 9.875 -12.609 -3.791 1 97.94 239 LEU A C 1
ATOM 1795 O O . LEU A 1 239 ? 10.914 -13.234 -4.039 1 97.94 239 LEU A O 1
ATOM 1799 N N . LEU A 1 240 ? 9.523 -11.555 -4.43 1 97.75 240 LEU A N 1
ATOM 1800 C CA . LEU A 1 240 ? 10.258 -11.164 -5.629 1 97.75 240 LEU A CA 1
ATOM 1801 C C . LEU A 1 240 ? 11.664 -10.703 -5.281 1 97.75 240 LEU A C 1
ATOM 1803 O O . LEU A 1 240 ? 12.594 -10.883 -6.066 1 97.75 240 LEU A O 1
ATOM 1807 N N . LEU A 1 241 ? 11.844 -10.18 -4.078 1 98.19 241 LEU A N 1
ATOM 1808 C CA . LEU A 1 241 ? 13.195 -9.898 -3.602 1 98.19 241 LEU A CA 1
ATOM 1809 C C . LEU A 1 241 ? 13.914 -11.188 -3.223 1 98.19 241 LEU A C 1
ATOM 1811 O O . LEU A 1 241 ? 15.102 -11.352 -3.516 1 98.19 241 LEU A O 1
ATOM 1815 N N . ALA A 1 242 ? 13.18 -12.062 -2.629 1 98.25 242 ALA A N 1
ATOM 1816 C CA . ALA A 1 242 ? 13.766 -13.32 -2.178 1 98.25 242 ALA A CA 1
ATOM 1817 C C . ALA A 1 242 ? 14.266 -14.148 -3.357 1 98.25 242 ALA A C 1
ATOM 1819 O O . ALA A 1 242 ? 15.234 -14.898 -3.229 1 98.25 242 ALA A O 1
ATOM 1820 N N . LEU A 1 243 ? 13.672 -14.008 -4.5 1 98.25 243 LEU A N 1
ATOM 1821 C CA . LEU A 1 243 ? 14.109 -14.719 -5.699 1 98.25 243 LEU A CA 1
ATOM 1822 C C . LEU A 1 243 ? 15.523 -14.32 -6.086 1 98.25 243 LEU A C 1
ATOM 1824 O O . LEU A 1 243 ? 16.219 -15.07 -6.77 1 98.25 243 LEU A O 1
ATOM 1828 N N . TYR A 1 244 ? 15.953 -13.148 -5.648 1 98.56 244 TYR A N 1
ATOM 1829 C CA . TYR A 1 244 ? 17.281 -12.656 -5.992 1 98.56 244 TYR A CA 1
ATOM 1830 C C . TYR A 1 244 ? 18.312 -13.109 -4.973 1 98.56 244 TYR A C 1
ATOM 1832 O O . TYR A 1 244 ? 19.516 -12.969 -5.195 1 98.56 244 TYR A O 1
ATOM 1840 N N . TRP A 1 245 ? 17.984 -13.711 -3.881 1 98.5 245 TRP A N 1
ATOM 1841 C CA . TRP A 1 245 ? 18.797 -13.953 -2.689 1 98.5 245 TRP A CA 1
ATOM 1842 C C . TRP A 1 245 ? 20.047 -14.766 -3.033 1 98.5 245 TRP A C 1
ATOM 1844 O O . TRP A 1 245 ? 21.156 -14.383 -2.682 1 98.5 245 TRP A O 1
ATOM 1854 N N . PRO A 1 246 ? 19.938 -15.914 -3.783 1 98.56 246 PRO A N 1
ATOM 1855 C CA . PRO A 1 246 ? 21.156 -16.656 -4.09 1 98.56 246 PRO A CA 1
ATOM 1856 C C . PRO A 1 246 ? 22.156 -15.836 -4.926 1 98.56 246 PRO A C 1
ATOM 1858 O O . PRO A 1 246 ? 23.359 -15.93 -4.723 1 98.56 246 PRO A O 1
ATOM 1861 N N . GLN A 1 247 ? 21.625 -15.07 -5.844 1 98.69 247 GLN A N 1
ATOM 1862 C CA . GLN A 1 247 ? 22.469 -14.203 -6.664 1 98.69 247 GLN A CA 1
ATOM 1863 C C . GLN A 1 247 ? 23.141 -13.125 -5.816 1 98.69 247 GLN A C 1
ATOM 1865 O O . GLN A 1 247 ? 24.312 -12.805 -6.023 1 98.69 247 GLN A O 1
ATOM 1870 N N . PHE A 1 248 ? 22.406 -12.523 -4.906 1 98.5 248 PHE A N 1
ATOM 1871 C CA . PHE A 1 248 ? 22.953 -11.539 -3.977 1 98.5 248 PHE A CA 1
ATOM 1872 C C . PHE A 1 248 ? 24.109 -12.133 -3.182 1 98.5 248 PHE A C 1
ATOM 1874 O O . PHE A 1 248 ? 25.172 -11.516 -3.055 1 98.5 248 PHE A O 1
ATOM 1881 N N . VAL A 1 249 ? 23.922 -13.375 -2.648 1 98.31 249 VAL A N 1
ATOM 1882 C CA . VAL A 1 249 ? 24.938 -14.062 -1.86 1 98.31 249 VAL A CA 1
ATOM 1883 C C . VAL A 1 249 ? 26.172 -14.305 -2.723 1 98.31 249 VAL A C 1
ATOM 1885 O O . VAL A 1 249 ? 27.297 -14.062 -2.285 1 98.31 249 VAL A O 1
ATOM 1888 N N . MET A 1 250 ? 25.984 -14.781 -3.941 1 98.56 250 MET A N 1
ATOM 1889 C CA . MET A 1 250 ? 27.109 -15 -4.852 1 98.56 250 MET A CA 1
ATOM 1890 C C . MET A 1 250 ? 27.891 -13.703 -5.082 1 98.56 250 MET A C 1
ATOM 1892 O O . MET A 1 250 ? 29.125 -13.703 -5.062 1 98.56 250 MET A O 1
ATOM 1896 N N . ASN A 1 251 ? 27.172 -12.633 -5.301 1 98.38 251 ASN A N 1
ATOM 1897 C CA . ASN A 1 251 ? 27.797 -11.336 -5.531 1 98.38 251 ASN A CA 1
ATOM 1898 C C . ASN A 1 251 ? 28.594 -10.875 -4.312 1 98.38 251 ASN A C 1
ATOM 1900 O O . ASN A 1 251 ? 29.672 -10.305 -4.453 1 98.38 251 ASN A O 1
ATOM 1904 N N . GLN A 1 252 ? 28.031 -11.047 -3.133 1 97.31 252 GLN A N 1
ATOM 1905 C CA . GLN A 1 252 ? 28.75 -10.688 -1.911 1 97.31 252 GLN A CA 1
ATOM 1906 C C . GLN A 1 252 ? 30.031 -11.508 -1.753 1 97.31 252 GLN A C 1
ATOM 1908 O O . GLN A 1 252 ? 31.047 -10.992 -1.291 1 97.31 252 GLN A O 1
ATOM 1913 N N . LEU A 1 253 ? 29.969 -12.75 -2.176 1 97.56 253 LEU A N 1
ATOM 1914 C CA . LEU A 1 253 ? 31.094 -13.656 -2.041 1 97.56 253 LEU A CA 1
ATOM 1915 C C . LEU A 1 253 ? 32.094 -13.453 -3.18 1 97.56 253 LEU A C 1
ATOM 1917 O O . LEU A 1 253 ? 33.281 -13.812 -3.053 1 97.56 253 LEU A O 1
ATOM 1921 N N . GLY A 1 254 ? 31.625 -12.945 -4.301 1 97.31 254 GLY A N 1
ATOM 1922 C CA . GLY A 1 254 ? 32.438 -12.891 -5.504 1 97.31 254 GLY A CA 1
ATOM 1923 C C . GLY A 1 254 ? 32.75 -14.258 -6.086 1 97.31 254 GLY A C 1
ATOM 1924 O O . GLY A 1 254 ? 33.812 -14.484 -6.629 1 97.31 254 GLY A O 1
ATOM 1925 N N . ALA A 1 255 ? 31.812 -15.227 -5.855 1 97.56 255 ALA A N 1
ATOM 1926 C CA . ALA A 1 255 ? 32 -16.609 -6.309 1 97.56 255 ALA A CA 1
ATOM 1927 C C . ALA A 1 255 ? 30.734 -17.125 -6.992 1 97.56 255 ALA A C 1
ATOM 1929 O O . ALA A 1 255 ? 29.625 -16.891 -6.512 1 97.56 255 ALA A O 1
ATOM 1930 N N . TYR A 1 256 ? 30.922 -17.812 -8.094 1 98 256 TYR A N 1
ATOM 1931 C CA . TYR A 1 256 ? 29.844 -18.328 -8.93 1 98 256 TYR A CA 1
ATOM 1932 C C . TYR A 1 256 ? 30.078 -19.797 -9.273 1 98 256 TYR A C 1
ATOM 1934 O O . TYR A 1 256 ? 30.484 -20.109 -10.391 1 98 256 TYR A O 1
ATOM 1942 N N . PRO A 1 257 ? 29.703 -20.641 -8.336 1 96.44 257 PRO A N 1
ATOM 1943 C CA . PRO A 1 257 ? 29.938 -22.062 -8.562 1 96.44 257 PRO A CA 1
ATOM 1944 C C . PRO A 1 257 ? 29.172 -22.609 -9.773 1 96.44 257 PRO A C 1
ATOM 1946 O O . PRO A 1 257 ? 28.078 -22.125 -10.086 1 96.44 257 PRO A O 1
ATOM 1949 N N . ASP A 1 258 ? 29.734 -23.594 -10.422 1 93.44 258 ASP A N 1
ATOM 1950 C CA . ASP A 1 258 ? 29.078 -24.172 -11.586 1 93.44 258 ASP A CA 1
ATOM 1951 C C . ASP A 1 258 ? 27.906 -25.047 -11.156 1 93.44 258 ASP A C 1
ATOM 1953 O O . ASP A 1 258 ? 27.828 -25.469 -10 1 93.44 258 ASP A O 1
ATOM 1957 N N . ALA A 1 259 ? 27.078 -25.391 -12.109 1 94.69 259 ALA A N 1
ATOM 1958 C CA . ALA A 1 259 ? 25.828 -26.109 -11.875 1 94.69 259 ALA A CA 1
ATOM 1959 C C . ALA A 1 259 ? 26.078 -27.5 -11.289 1 94.69 259 ALA A C 1
ATOM 1961 O O . ALA A 1 259 ? 25.312 -27.984 -10.461 1 94.69 259 ALA A O 1
ATOM 1962 N N . CYS A 1 260 ? 27.188 -28.125 -11.625 1 94.69 260 CYS A N 1
ATOM 1963 C CA . CYS A 1 260 ? 27.469 -29.5 -11.203 1 94.69 260 CYS A CA 1
ATOM 1964 C C . CYS A 1 260 ? 27.688 -29.562 -9.695 1 94.69 260 CYS A C 1
ATOM 1966 O O . CYS A 1 260 ? 27.344 -30.562 -9.062 1 94.69 260 CYS A O 1
ATOM 1968 N N . GLN A 1 261 ? 28.281 -28.531 -9.203 1 95.94 261 GLN A N 1
ATOM 1969 C CA . GLN A 1 261 ? 28.5 -28.516 -7.758 1 95.94 261 GLN A CA 1
ATOM 1970 C C . GLN A 1 261 ? 27.156 -28.5 -7.012 1 95.94 261 GLN A C 1
ATOM 1972 O O . GLN A 1 261 ? 27 -29.219 -6.02 1 95.94 261 GLN A O 1
ATOM 1977 N N . PHE A 1 262 ? 26.266 -27.734 -7.48 1 97.12 262 PHE A N 1
ATOM 1978 C CA . PHE A 1 262 ? 24.953 -27.672 -6.852 1 97.12 262 PHE A CA 1
ATOM 1979 C C . PHE A 1 262 ? 24.203 -29 -7.02 1 97.12 262 PHE A C 1
ATOM 1981 O O . PHE A 1 262 ? 23.469 -29.422 -6.125 1 97.12 262 PHE A O 1
ATOM 1988 N N . GLU A 1 263 ? 24.344 -29.625 -8.141 1 95.94 263 GLU A N 1
ATOM 1989 C CA . GLU A 1 263 ? 23.75 -30.938 -8.359 1 95.94 263 GLU A CA 1
ATOM 1990 C C . GLU A 1 263 ? 24.328 -31.969 -7.398 1 95.94 263 GLU A C 1
ATOM 1992 O O . GLU A 1 263 ? 23.594 -32.812 -6.875 1 95.94 263 GLU A O 1
ATOM 1997 N N . ALA A 1 264 ? 25.625 -31.891 -7.219 1 96.38 264 ALA A N 1
ATOM 1998 C CA . ALA A 1 264 ? 26.281 -32.812 -6.266 1 96.38 264 ALA A CA 1
ATOM 1999 C C . ALA A 1 264 ? 25.75 -32.562 -4.852 1 96.38 264 ALA A C 1
ATOM 2001 O O . ALA A 1 264 ? 25.516 -33.531 -4.109 1 96.38 264 ALA A O 1
ATOM 2002 N N . LEU A 1 265 ? 25.609 -31.344 -4.516 1 97.75 265 LEU A N 1
ATOM 2003 C CA . LEU A 1 265 ? 25.078 -31 -3.203 1 97.75 265 LEU A CA 1
ATOM 2004 C C . LEU A 1 265 ? 23.656 -31.516 -3.047 1 97.75 265 LEU A C 1
ATOM 2006 O O . LEU A 1 265 ? 23.281 -32.031 -1.996 1 97.75 265 LEU A O 1
ATOM 2010 N N . ARG A 1 266 ? 22.828 -31.328 -4.043 1 97.31 266 ARG A N 1
ATOM 2011 C CA . ARG A 1 266 ? 21.453 -31.812 -4.02 1 97.31 266 ARG A CA 1
ATOM 2012 C C . ARG A 1 266 ? 21.422 -33.344 -3.857 1 97.31 266 ARG A C 1
ATOM 2014 O O . ARG A 1 266 ? 20.641 -33.875 -3.055 1 97.31 266 ARG A O 1
ATOM 2021 N N . ALA A 1 267 ? 22.25 -34.031 -4.582 1 96.12 267 ALA A N 1
ATOM 2022 C CA . ALA A 1 267 ? 22.328 -35.469 -4.492 1 96.12 267 ALA A CA 1
ATOM 2023 C C . ALA A 1 267 ? 22.703 -35.938 -3.082 1 96.12 267 ALA A C 1
ATOM 2025 O O . ALA A 1 267 ? 22.172 -36.906 -2.574 1 96.12 267 ALA A O 1
ATOM 2026 N N . ALA A 1 268 ? 23.625 -35.188 -2.533 1 97.44 268 ALA A N 1
ATOM 2027 C CA . ALA A 1 268 ? 24.047 -35.531 -1.172 1 97.44 268 ALA A CA 1
ATOM 2028 C C . ALA A 1 268 ? 22.891 -35.344 -0.187 1 97.44 268 ALA A C 1
ATOM 2030 O O . ALA A 1 268 ? 22.719 -36.156 0.725 1 97.44 268 ALA A O 1
ATOM 2031 N N . ALA A 1 269 ? 22.141 -34.312 -0.326 1 98.12 269 ALA A N 1
ATOM 2032 C CA . ALA A 1 269 ? 20.969 -34.125 0.529 1 98.12 269 ALA A CA 1
ATOM 2033 C C . ALA A 1 269 ? 19.969 -35.25 0.376 1 98.12 269 ALA A C 1
ATOM 2035 O O . ALA A 1 269 ? 19.438 -35.75 1.368 1 98.12 269 ALA A O 1
ATOM 2036 N N . ILE A 1 270 ? 19.703 -35.625 -0.871 1 97.44 270 ILE A N 1
ATOM 2037 C CA . ILE A 1 270 ? 18.75 -36.688 -1.155 1 97.44 270 ILE A CA 1
ATOM 2038 C C . ILE A 1 270 ? 19.25 -38 -0.547 1 97.44 270 ILE A C 1
ATOM 2040 O O . ILE A 1 270 ? 18.484 -38.75 0.068 1 97.44 270 ILE A O 1
ATOM 2044 N N . GLU A 1 271 ? 20.516 -38.25 -0.72 1 96.69 271 GLU A N 1
ATOM 2045 C CA . GLU A 1 271 ? 21.094 -39.469 -0.15 1 96.69 271 GLU A CA 1
ATOM 2046 C C . GLU A 1 271 ? 20.891 -39.5 1.36 1 96.69 271 GLU A C 1
ATOM 2048 O O . GLU A 1 271 ? 20.594 -40.562 1.913 1 96.69 271 GLU A O 1
ATOM 2053 N N . GLU A 1 272 ? 20.969 -38.438 1.946 1 97.31 272 GLU A N 1
ATOM 2054 C CA . GLU A 1 272 ? 20.891 -38.375 3.402 1 97.31 272 GLU A CA 1
ATOM 2055 C C . GLU A 1 272 ? 19.438 -38.469 3.879 1 97.31 272 GLU A C 1
ATOM 2057 O O . GLU A 1 272 ? 19.172 -39.031 4.941 1 97.31 272 GLU A O 1
ATOM 2062 N N . CYS A 1 273 ? 18.5 -37.906 3.137 1 97.56 273 CYS A N 1
ATOM 2063 C CA . CYS A 1 273 ? 17.219 -37.594 3.766 1 97.56 273 CYS A CA 1
ATOM 2064 C C . CYS A 1 273 ? 16.078 -38.344 3.066 1 97.56 273 CYS A C 1
ATOM 2066 O O . CYS A 1 273 ? 14.945 -38.344 3.553 1 97.56 273 CYS A O 1
ATOM 2068 N N . ASP A 1 274 ? 16.266 -38.969 1.922 1 96.75 274 ASP A N 1
ATOM 2069 C CA . ASP A 1 274 ? 15.242 -39.594 1.1 1 96.75 274 ASP A CA 1
ATOM 2070 C C . ASP A 1 274 ? 14.469 -40.656 1.893 1 96.75 274 ASP A C 1
ATOM 2072 O O . ASP A 1 274 ? 13.242 -40.719 1.826 1 96.75 274 ASP A O 1
ATOM 2076 N N . LYS A 1 275 ? 15.156 -41.375 2.77 1 95.81 275 LYS A N 1
ATOM 2077 C CA . LYS A 1 275 ? 14.562 -42.531 3.41 1 95.81 275 LYS A CA 1
ATOM 2078 C C . LYS A 1 275 ? 13.82 -42.156 4.684 1 95.81 275 LYS A C 1
ATOM 2080 O O . LYS A 1 275 ? 13.195 -43 5.328 1 95.81 275 LYS A O 1
ATOM 2085 N N . LEU A 1 276 ? 13.773 -40.875 5.004 1 95.62 276 LEU A N 1
ATOM 2086 C CA . LEU A 1 276 ? 13.234 -40.438 6.285 1 95.62 276 LEU A CA 1
ATOM 2087 C C . LEU A 1 276 ? 11.727 -40.688 6.348 1 95.62 276 LEU A C 1
ATOM 2089 O O . LEU A 1 276 ? 11.141 -40.688 7.434 1 95.62 276 LEU A O 1
ATOM 2093 N N . ASP A 1 277 ? 11.055 -40.875 5.227 1 93.81 277 ASP A N 1
ATOM 2094 C CA . ASP A 1 277 ? 9.625 -41.156 5.227 1 93.81 277 ASP A CA 1
ATOM 2095 C C . ASP A 1 277 ? 9.367 -42.656 5.102 1 93.81 277 ASP A C 1
ATOM 2097 O O . ASP A 1 277 ? 8.219 -43.094 4.969 1 93.81 277 ASP A O 1
ATOM 2101 N N . GLY A 1 278 ? 10.438 -43.469 4.977 1 93.94 278 GLY A N 1
ATOM 2102 C CA . GLY A 1 278 ? 10.32 -44.906 4.949 1 93.94 278 GLY A CA 1
ATOM 2103 C C . GLY A 1 278 ? 10.422 -45.5 3.553 1 93.94 278 GLY A C 1
ATOM 2104 O O . GLY A 1 278 ? 10.266 -46.688 3.363 1 93.94 278 GLY A O 1
ATOM 2105 N N . VAL A 1 279 ? 10.695 -44.656 2.561 1 91.56 279 VAL A N 1
ATOM 2106 C CA . VAL A 1 279 ? 10.805 -45.125 1.183 1 91.56 279 VAL A CA 1
ATOM 2107 C C . VAL A 1 279 ? 12.031 -44.5 0.521 1 91.56 279 VAL A C 1
ATOM 2109 O O . VAL A 1 279 ? 12.328 -43.312 0.747 1 91.56 279 VAL A O 1
ATOM 2112 N N . LYS A 1 280 ? 12.719 -45.281 -0.236 1 93.31 280 LYS A N 1
ATOM 2113 C CA . LYS A 1 280 ? 13.82 -44.781 -1.044 1 93.31 280 LYS A CA 1
ATOM 2114 C C . LYS A 1 280 ? 13.398 -44.562 -2.496 1 93.31 280 LYS A C 1
ATOM 2116 O O . LYS A 1 280 ? 13.398 -45.531 -3.281 1 93.31 280 LYS A O 1
ATOM 2121 N N . ASP A 1 281 ? 13.008 -43.406 -2.824 1 90.38 281 ASP A N 1
ATOM 2122 C CA . ASP A 1 281 ? 12.523 -43.156 -4.176 1 90.38 281 ASP A CA 1
ATOM 2123 C C . ASP A 1 281 ? 13.125 -41.875 -4.738 1 90.38 281 ASP A C 1
ATOM 2125 O O . ASP A 1 281 ? 12.641 -41.344 -5.742 1 90.38 281 ASP A O 1
ATOM 2129 N N . GLY A 1 282 ? 14.078 -41.312 -3.994 1 94 282 GLY A N 1
ATOM 2130 C CA . GLY A 1 282 ? 14.773 -40.125 -4.465 1 94 282 GLY A CA 1
ATOM 2131 C C . GLY A 1 282 ? 14.055 -38.844 -4.125 1 94 282 GLY A C 1
ATOM 2132 O O . GLY A 1 282 ? 14.453 -37.75 -4.578 1 94 282 GLY A O 1
ATOM 2133 N N . ILE A 1 283 ? 12.992 -38.875 -3.309 1 93.25 283 ILE A N 1
ATOM 2134 C CA . ILE A 1 283 ? 12.195 -37.719 -2.926 1 93.25 283 ILE A CA 1
ATOM 2135 C C . ILE A 1 283 ? 12.328 -37.469 -1.425 1 93.25 283 ILE A C 1
ATOM 2137 O O . ILE A 1 283 ? 12.164 -38.406 -0.622 1 93.25 283 ILE A O 1
ATOM 2141 N N . ILE A 1 284 ? 12.719 -36.281 -1.086 1 95.06 284 ILE A N 1
ATOM 2142 C CA . ILE A 1 284 ? 12.688 -35.906 0.329 1 95.06 284 ILE A CA 1
ATOM 2143 C C . ILE A 1 284 ? 11.273 -35.5 0.721 1 95.06 284 ILE A C 1
ATOM 2145 O O . ILE A 1 284 ? 10.898 -34.344 0.526 1 95.06 284 ILE A O 1
ATOM 2149 N N . SER A 1 285 ? 10.547 -36.375 1.317 1 92.62 285 SER A N 1
ATOM 2150 C CA . SER A 1 285 ? 9.164 -36.125 1.69 1 92.62 285 SER A CA 1
ATOM 2151 C C . SER A 1 285 ? 9.07 -35.531 3.102 1 92.62 285 SER A C 1
ATOM 2153 O O . SER A 1 285 ? 8.125 -34.844 3.428 1 92.62 285 SER A O 1
ATOM 2155 N N . ARG A 1 286 ? 10.062 -35.906 3.926 1 94.88 286 ARG A N 1
ATOM 2156 C CA . ARG A 1 286 ? 10.102 -35.406 5.301 1 94.88 286 ARG A CA 1
ATOM 2157 C C . ARG A 1 286 ? 11.227 -34.406 5.492 1 94.88 286 ARG A C 1
ATOM 2159 O O . ARG A 1 286 ? 12.164 -34.625 6.258 1 94.88 286 ARG A O 1
ATOM 2166 N N . ASP A 1 287 ? 11.039 -33.281 4.777 1 94.94 287 ASP A N 1
ATOM 2167 C CA . ASP A 1 287 ? 12.055 -32.25 4.883 1 94.94 287 ASP A CA 1
ATOM 2168 C C . ASP A 1 287 ? 12.109 -31.656 6.297 1 94.94 287 ASP A C 1
ATOM 2170 O O . ASP A 1 287 ? 13.109 -31.078 6.695 1 94.94 287 ASP A O 1
ATOM 2174 N N . ASP A 1 288 ? 11.039 -31.844 7.145 1 94.75 288 ASP A N 1
ATOM 2175 C CA . ASP A 1 288 ? 10.992 -31.391 8.531 1 94.75 288 ASP A CA 1
ATOM 2176 C C . ASP A 1 288 ? 11.977 -32.156 9.398 1 94.75 288 ASP A C 1
ATOM 2178 O O . ASP A 1 288 ? 12.422 -31.672 10.438 1 94.75 288 ASP A O 1
ATOM 2182 N N . LEU A 1 289 ? 12.375 -33.344 8.914 1 95.56 289 LEU A N 1
ATOM 2183 C CA . LEU A 1 289 ? 13.281 -34.219 9.688 1 95.56 289 LEU A CA 1
ATOM 2184 C C . LEU A 1 289 ? 14.695 -34.156 9.117 1 95.56 289 LEU A C 1
ATOM 2186 O O . LEU A 1 289 ? 15.633 -34.656 9.727 1 95.56 289 LEU A O 1
ATOM 2190 N N . CYS A 1 290 ? 14.844 -33.594 7.93 1 96.56 290 CYS A N 1
ATOM 2191 C CA . CYS A 1 290 ? 16.141 -33.562 7.266 1 96.56 290 CYS A CA 1
ATOM 2192 C C . CYS A 1 290 ? 17.078 -32.562 7.938 1 96.56 290 CYS A C 1
ATOM 2194 O O . CYS A 1 290 ? 16.703 -31.406 8.148 1 96.56 290 CYS A O 1
ATOM 2196 N N . ARG A 1 291 ? 18.297 -33 8.273 1 95.81 291 ARG A N 1
ATOM 2197 C CA . ARG A 1 291 ? 19.281 -32.125 8.93 1 95.81 291 ARG A CA 1
ATOM 2198 C C . ARG A 1 291 ? 20.531 -31.969 8.07 1 95.81 291 ARG A C 1
ATOM 2200 O O . ARG A 1 291 ? 21.625 -31.719 8.594 1 95.81 291 ARG A O 1
ATOM 2207 N N . PHE A 1 292 ? 20.375 -32.188 6.871 1 97.81 292 PHE A N 1
ATOM 2208 C CA . PHE A 1 292 ? 21.5 -32.062 5.953 1 97.81 292 PHE A CA 1
ATOM 2209 C C . PHE A 1 292 ? 22.156 -30.703 6.047 1 97.81 292 PHE A C 1
ATOM 2211 O O . PHE A 1 292 ? 21.469 -29.672 5.973 1 97.81 292 PHE A O 1
ATOM 2218 N N . ASP A 1 293 ? 23.406 -30.656 6.199 1 98.06 293 ASP A N 1
ATOM 2219 C CA . ASP A 1 293 ? 24.234 -29.453 6.168 1 98.06 293 ASP A CA 1
ATOM 2220 C C . ASP A 1 293 ? 25.156 -29.438 4.953 1 98.06 293 ASP A C 1
ATOM 2222 O O . ASP A 1 293 ? 26.094 -30.234 4.879 1 98.06 293 ASP A O 1
ATOM 2226 N N . PRO A 1 294 ? 24.984 -28.516 4.082 1 98.25 294 PRO A N 1
ATOM 2227 C CA . PRO A 1 294 ? 25.828 -28.469 2.885 1 98.25 294 PRO A CA 1
ATOM 2228 C C . PRO A 1 294 ? 27.312 -28.453 3.211 1 98.25 294 PRO A C 1
ATOM 2230 O O . PRO A 1 294 ? 28.125 -28.969 2.443 1 98.25 294 PRO A O 1
ATOM 2233 N N . ASN A 1 295 ? 27.703 -27.891 4.305 1 97.69 295 ASN A N 1
ATOM 2234 C CA . ASN A 1 295 ? 29.109 -27.766 4.672 1 97.69 295 ASN A CA 1
ATOM 2235 C C . ASN A 1 295 ? 29.734 -29.141 4.949 1 97.69 295 ASN A C 1
ATOM 2237 O O . ASN A 1 295 ? 30.953 -29.297 4.887 1 97.69 295 ASN A O 1
ATOM 2241 N N . SER A 1 296 ? 28.953 -30.062 5.234 1 97.31 296 SER A N 1
ATOM 2242 C CA . SER A 1 296 ? 29.438 -31.391 5.605 1 97.31 296 SER A CA 1
ATOM 2243 C C . SER A 1 296 ? 30.031 -32.125 4.402 1 97.31 296 SER A C 1
ATOM 2245 O O . SER A 1 296 ? 30.734 -33.125 4.562 1 97.31 296 SER A O 1
ATOM 2247 N N . VAL A 1 297 ? 29.797 -31.641 3.213 1 96.31 297 VAL A N 1
ATOM 2248 C CA . VAL A 1 297 ? 30.25 -32.375 2.053 1 96.31 297 VAL A CA 1
ATOM 2249 C C . VAL A 1 297 ? 31.25 -31.547 1.254 1 96.31 297 VAL A C 1
ATOM 2251 O O . VAL A 1 297 ? 31.547 -31.859 0.096 1 96.31 297 VAL A O 1
ATOM 2254 N N . VAL A 1 298 ? 31.672 -30.469 1.808 1 97.69 298 VAL A N 1
ATOM 2255 C CA . VAL A 1 298 ? 32.75 -29.688 1.176 1 97.69 298 VAL A CA 1
ATOM 2256 C C . VAL A 1 298 ? 33.938 -30.594 0.904 1 97.69 298 VAL A C 1
ATOM 2258 O O . VAL A 1 298 ? 34.344 -31.391 1.768 1 97.69 298 VAL A O 1
ATOM 2261 N N . GLY A 1 299 ? 34.5 -30.5 -0.259 1 96.06 299 GLY A N 1
ATOM 2262 C CA . GLY A 1 299 ? 35.656 -31.328 -0.622 1 96.06 299 GLY A CA 1
ATOM 2263 C C . GLY A 1 299 ? 35.25 -32.656 -1.218 1 96.06 299 GLY A C 1
ATOM 2264 O O . GLY A 1 299 ? 36.094 -33.344 -1.812 1 96.06 299 GLY A O 1
ATOM 2265 N N . LYS A 1 300 ? 34 -33.031 -1.048 1 94.06 300 LYS A N 1
ATOM 2266 C CA . LYS A 1 300 ? 33.562 -34.281 -1.649 1 94.06 300 LYS A CA 1
ATOM 2267 C C . LYS A 1 300 ? 33.75 -34.25 -3.164 1 94.06 300 LYS A C 1
ATOM 2269 O O . LYS A 1 300 ? 33.469 -33.25 -3.82 1 94.06 300 LYS A O 1
ATOM 2274 N N . GLU A 1 301 ? 34.25 -35.375 -3.666 1 93.19 301 GLU A N 1
ATOM 2275 C CA . GLU A 1 301 ? 34.5 -35.469 -5.098 1 93.19 301 GLU A CA 1
ATOM 2276 C C . GLU A 1 301 ? 33.281 -35.938 -5.863 1 93.19 301 GLU A C 1
ATOM 2278 O O . GLU A 1 301 ? 32.469 -36.719 -5.336 1 93.19 301 GLU A O 1
ATOM 2283 N N . PHE A 1 302 ? 33.125 -35.438 -6.984 1 90.06 302 PHE A N 1
ATOM 2284 C CA . PHE A 1 302 ? 32.094 -35.844 -7.934 1 90.06 302 PHE A CA 1
ATOM 2285 C C . PHE A 1 302 ? 32.594 -35.75 -9.367 1 90.06 302 PHE A C 1
ATOM 2287 O O . PHE A 1 302 ? 33.656 -35.188 -9.609 1 90.06 302 PHE A O 1
ATOM 2294 N N . VAL A 1 303 ? 31.984 -36.469 -10.25 1 87.06 303 VAL A N 1
ATOM 2295 C CA . VAL A 1 303 ? 32.406 -36.438 -11.641 1 87.06 303 VAL A CA 1
ATOM 2296 C C . VAL A 1 303 ? 31.516 -35.531 -12.461 1 87.06 303 VAL A C 1
ATOM 2298 O O . VAL A 1 303 ? 30.281 -35.625 -12.383 1 87.06 303 VAL A O 1
ATOM 2301 N N . SER A 1 304 ? 32.062 -34.562 -13.07 1 81.88 304 SER A N 1
ATOM 2302 C CA . SER A 1 304 ? 31.375 -33.688 -14.008 1 81.88 304 SER A CA 1
ATOM 2303 C C . SER A 1 304 ? 32.125 -33.594 -15.336 1 81.88 304 SER A C 1
ATOM 2305 O O . SER A 1 304 ? 33.281 -33.25 -15.375 1 81.88 304 SER A O 1
ATOM 2307 N N . GLN A 1 305 ? 31.312 -33.875 -16.391 1 77.19 305 GLN A N 1
ATOM 2308 C CA . GLN A 1 305 ? 31.875 -33.875 -17.734 1 77.19 305 GLN A CA 1
ATOM 2309 C C . GLN A 1 305 ? 33.188 -34.656 -17.781 1 77.19 305 GLN A C 1
ATOM 2311 O O . GLN A 1 305 ? 34.156 -34.188 -18.359 1 77.19 305 GLN A O 1
ATOM 2316 N N . GLY A 1 306 ? 33.312 -35.656 -17.125 1 77.44 306 GLY A N 1
ATOM 2317 C CA . GLY A 1 306 ? 34.469 -36.562 -17.172 1 77.44 306 GLY A CA 1
ATOM 2318 C C . GLY A 1 306 ? 35.594 -36.156 -16.25 1 77.44 306 GLY A C 1
ATOM 2319 O O . GLY A 1 306 ? 36.594 -36.875 -16.109 1 77.44 306 GLY A O 1
ATOM 2320 N N . ALA A 1 307 ? 35.5 -35.031 -15.734 1 81.5 307 ALA A N 1
ATOM 2321 C CA . ALA A 1 307 ? 36.562 -34.562 -14.852 1 81.5 307 ALA A CA 1
ATOM 2322 C C . ALA A 1 307 ? 36.156 -34.688 -13.383 1 81.5 307 ALA A C 1
ATOM 2324 O O . ALA A 1 307 ? 35 -34.562 -13.047 1 81.5 307 ALA A O 1
ATOM 2325 N N . LYS A 1 308 ? 37.156 -35 -12.594 1 88.5 308 LYS A N 1
ATOM 2326 C CA . LYS A 1 308 ? 36.938 -35.031 -11.148 1 88.5 308 LYS A CA 1
ATOM 2327 C C . LYS A 1 308 ? 36.875 -33.625 -10.586 1 88.5 308 LYS A C 1
ATOM 2329 O O . LYS A 1 308 ? 37.781 -32.812 -10.82 1 88.5 308 LYS A O 1
ATOM 2334 N N . CYS A 1 309 ? 35.781 -33.375 -9.938 1 90.12 309 CYS A N 1
ATOM 2335 C CA . CYS A 1 309 ? 35.531 -32.094 -9.328 1 90.12 309 CYS A CA 1
ATOM 2336 C C . CYS A 1 309 ? 35.25 -32.219 -7.836 1 90.12 309 CYS A C 1
ATOM 2338 O O . CYS A 1 309 ? 35.031 -33.344 -7.34 1 90.12 309 CYS A O 1
ATOM 2340 N N . LYS A 1 310 ? 35.406 -31.094 -7.137 1 93.81 310 LYS A N 1
ATOM 2341 C CA . LYS A 1 310 ? 35.094 -31.078 -5.707 1 93.81 310 LYS A CA 1
ATOM 2342 C C . LYS A 1 310 ? 34.094 -29.984 -5.363 1 93.81 310 LYS A C 1
ATOM 2344 O O . LYS A 1 310 ? 34.062 -28.938 -5.988 1 93.81 310 LYS A O 1
ATOM 2349 N N . VAL A 1 311 ? 33.281 -30.328 -4.402 1 97.25 311 VAL A N 1
ATOM 2350 C CA . VAL A 1 311 ? 32.344 -29.328 -3.873 1 97.25 311 VAL A CA 1
ATOM 2351 C C . VAL A 1 311 ? 33.156 -28.234 -3.156 1 97.25 311 VAL A C 1
ATOM 2353 O O . VAL A 1 311 ? 33.938 -28.516 -2.262 1 97.25 311 VAL A O 1
ATOM 2356 N N . SER A 1 312 ? 32.969 -27.016 -3.561 1 97.19 312 SER A N 1
ATOM 2357 C CA . SER A 1 312 ? 33.688 -25.891 -2.965 1 97.19 312 SER A CA 1
ATOM 2358 C C . SER A 1 312 ? 32.969 -25.375 -1.716 1 97.19 312 SER A C 1
ATOM 2360 O O . SER A 1 312 ? 31.797 -25.656 -1.507 1 97.19 312 SER A O 1
ATOM 2362 N N . GLU A 1 313 ? 33.719 -24.656 -0.886 1 98.12 313 GLU A N 1
ATOM 2363 C CA . GLU A 1 313 ? 33.156 -23.984 0.28 1 98.12 313 GLU A CA 1
ATOM 2364 C C . GLU A 1 313 ? 32.094 -22.969 -0.133 1 98.12 313 GLU A C 1
ATOM 2366 O O . GLU A 1 313 ? 31.062 -22.812 0.545 1 98.12 313 GLU A O 1
ATOM 2371 N N . GLU A 1 314 ? 32.312 -22.266 -1.223 1 98 314 GLU A N 1
ATOM 2372 C CA . GLU A 1 314 ? 31.406 -21.234 -1.696 1 98 314 GLU A CA 1
ATOM 2373 C C . GLU A 1 314 ? 30.062 -21.828 -2.119 1 98 314 GLU A C 1
ATOM 2375 O O . GLU A 1 314 ? 29 -21.297 -1.793 1 98 314 GLU A O 1
ATOM 2380 N N . ALA A 1 315 ? 30.141 -22.969 -2.809 1 98.25 315 ALA A N 1
ATOM 2381 C CA . ALA A 1 315 ? 28.906 -23.625 -3.232 1 98.25 315 ALA A CA 1
ATOM 2382 C C . ALA A 1 315 ? 28.062 -24.047 -2.027 1 98.25 315 ALA A C 1
ATOM 2384 O O . ALA A 1 315 ? 26.844 -23.859 -2.018 1 98.25 315 ALA A O 1
ATOM 2385 N N . ALA A 1 316 ? 28.719 -24.594 -1.063 1 98.69 316 ALA A N 1
ATOM 2386 C CA . ALA A 1 316 ? 28.031 -25.031 0.154 1 98.69 316 ALA A CA 1
ATOM 2387 C C . ALA A 1 316 ? 27.438 -23.828 0.891 1 98.69 316 ALA A C 1
ATOM 2389 O O . ALA A 1 316 ? 26.297 -23.906 1.378 1 98.69 316 ALA A O 1
ATOM 2390 N N . LYS A 1 317 ? 28.188 -22.766 0.967 1 98.38 317 LYS A N 1
ATOM 2391 C CA . LYS A 1 317 ? 27.719 -21.562 1.636 1 98.38 317 LYS A CA 1
ATOM 2392 C C . LYS A 1 317 ? 26.469 -21 0.944 1 98.38 317 LYS A C 1
ATOM 2394 O O . LYS A 1 317 ? 25.531 -20.562 1.606 1 98.38 317 LYS A O 1
ATOM 2399 N N . ILE A 1 318 ? 26.484 -20.984 -0.343 1 98.56 318 ILE A N 1
ATOM 2400 C CA . ILE A 1 318 ? 25.359 -20.453 -1.117 1 98.56 318 ILE A CA 1
ATOM 2401 C C . ILE A 1 318 ? 24.125 -21.328 -0.897 1 98.56 318 ILE A C 1
ATOM 2403 O O . ILE A 1 318 ? 23.031 -20.812 -0.647 1 98.56 318 ILE A O 1
ATOM 2407 N N . LEU A 1 319 ? 24.312 -22.609 -1.003 1 98.69 319 LEU A N 1
ATOM 2408 C CA . LEU A 1 319 ? 23.172 -23.5 -0.795 1 98.69 319 LEU A CA 1
ATOM 2409 C C . LEU A 1 319 ? 22.641 -23.375 0.627 1 98.69 319 LEU A C 1
ATOM 2411 O O . LEU A 1 319 ? 21.422 -23.375 0.841 1 98.69 319 LEU A O 1
ATOM 2415 N N . LYS A 1 320 ? 23.531 -23.297 1.587 1 98.31 320 LYS A N 1
ATOM 2416 C CA . LYS A 1 320 ? 23.109 -23.094 2.969 1 98.31 320 LYS A CA 1
ATOM 2417 C C . LYS A 1 320 ? 22.297 -21.812 3.121 1 98.31 320 LYS A C 1
ATOM 2419 O O . LYS A 1 320 ? 21.281 -21.781 3.816 1 98.31 320 LYS A O 1
ATOM 2424 N N . ALA A 1 321 ? 22.781 -20.734 2.51 1 98 321 ALA A N 1
ATOM 2425 C CA . ALA A 1 321 ? 22.062 -19.469 2.529 1 98 321 ALA A CA 1
ATOM 2426 C C . ALA A 1 321 ? 20.672 -19.625 1.919 1 98 321 ALA A C 1
ATOM 2428 O O . ALA A 1 321 ? 19.703 -19.016 2.393 1 98 321 ALA A O 1
ATOM 2429 N N . MET A 1 322 ? 20.562 -20.391 0.867 1 98.44 322 MET A N 1
ATOM 2430 C CA . MET A 1 322 ? 19.266 -20.641 0.245 1 98.44 322 MET A CA 1
ATOM 2431 C C . MET A 1 322 ? 18.328 -21.344 1.215 1 98.44 322 MET A C 1
ATOM 2433 O O . MET A 1 322 ? 17.141 -21.016 1.281 1 98.44 322 MET A O 1
ATOM 2437 N N . PHE A 1 323 ? 18.875 -22.328 2.006 1 97.88 323 PHE A N 1
ATOM 2438 C CA . PHE A 1 323 ? 18.062 -23.031 2.994 1 97.88 323 PHE A CA 1
ATOM 2439 C C . PHE A 1 323 ? 17.562 -22.078 4.062 1 97.88 323 PHE A C 1
ATOM 2441 O O . PHE A 1 323 ? 16.422 -22.203 4.531 1 97.88 323 PHE A O 1
ATOM 2448 N N . GLU A 1 324 ? 18.344 -21.156 4.395 1 96.81 324 GLU A N 1
ATOM 2449 C CA . GLU A 1 324 ? 18.031 -20.25 5.496 1 96.81 324 GLU A CA 1
ATOM 2450 C C . GLU A 1 324 ? 17.094 -19.141 5.035 1 96.81 324 GLU A C 1
ATOM 2452 O O . GLU A 1 324 ? 16.281 -18.641 5.82 1 96.81 324 GLU A O 1
ATOM 2457 N N . GLY A 1 325 ? 17.188 -18.719 3.787 1 98.06 325 GLY A N 1
ATOM 2458 C CA . GLY A 1 325 ? 16.453 -17.562 3.285 1 98.06 325 GLY A CA 1
ATOM 2459 C C . GLY A 1 325 ? 17.125 -16.234 3.625 1 98.06 325 GLY A C 1
ATOM 2460 O O . GLY A 1 325 ? 18.078 -16.203 4.406 1 98.06 325 GLY A O 1
ATOM 2461 N N . PRO A 1 326 ? 16.656 -15.156 3.039 1 98.19 326 PRO A N 1
ATOM 2462 C CA . PRO A 1 326 ? 17.25 -13.844 3.301 1 98.19 326 PRO A CA 1
ATOM 2463 C C . PRO A 1 326 ? 17.031 -13.375 4.734 1 98.19 326 PRO A C 1
ATOM 2465 O O . PRO A 1 326 ? 15.961 -13.602 5.309 1 98.19 326 PRO A O 1
ATOM 2468 N N . LYS A 1 327 ? 18.047 -12.75 5.242 1 95.38 327 LYS A N 1
ATOM 2469 C CA . LYS A 1 327 ? 18.031 -12.172 6.582 1 95.38 327 LYS A CA 1
ATOM 2470 C C . LYS A 1 327 ? 18.594 -10.758 6.574 1 95.38 327 LYS A C 1
ATOM 2472 O O . LYS A 1 327 ? 19.359 -10.391 5.68 1 95.38 327 LYS A O 1
ATOM 2477 N N . ASP A 1 328 ? 18.125 -9.992 7.527 1 90.94 328 ASP A N 1
ATOM 2478 C CA . ASP A 1 328 ? 18.75 -8.68 7.668 1 90.94 328 ASP A CA 1
ATOM 2479 C C . ASP A 1 328 ? 20.016 -8.766 8.516 1 90.94 328 ASP A C 1
ATOM 2481 O O . ASP A 1 328 ? 20.438 -9.852 8.922 1 90.94 328 ASP A O 1
ATOM 2485 N N . ALA A 1 329 ? 20.688 -7.617 8.727 1 84 329 ALA A N 1
ATOM 2486 C CA . ALA A 1 329 ? 21.969 -7.574 9.422 1 84 329 ALA A CA 1
ATOM 2487 C C . ALA A 1 329 ? 21.844 -8.086 10.852 1 84 329 ALA A C 1
ATOM 2489 O O . ALA A 1 329 ? 22.797 -8.625 11.422 1 84 329 ALA A O 1
ATOM 2490 N N . GLY A 1 330 ? 20.688 -8.023 11.359 1 85.25 330 GLY A N 1
ATOM 2491 C CA . GLY A 1 330 ? 20.438 -8.492 12.719 1 85.25 330 GLY A CA 1
ATOM 2492 C C . GLY A 1 330 ? 20.062 -9.953 12.789 1 85.25 330 GLY A C 1
ATOM 2493 O O . GLY A 1 330 ? 19.891 -10.508 13.875 1 85.25 330 GLY A O 1
ATOM 2494 N N . GLY A 1 331 ? 19.875 -10.547 11.672 1 90.31 331 GLY A N 1
ATOM 2495 C CA . GLY A 1 331 ? 19.562 -11.969 11.641 1 90.31 331 GLY A CA 1
ATOM 2496 C C . GLY A 1 331 ? 18.078 -12.25 11.508 1 90.31 331 GLY A C 1
ATOM 2497 O O . GLY A 1 331 ? 17.672 -13.406 11.414 1 90.31 331 GLY A O 1
ATOM 2498 N N . LYS A 1 332 ? 17.344 -11.219 11.516 1 91.38 332 LYS A N 1
ATOM 2499 C CA . LYS A 1 332 ? 15.906 -11.406 11.359 1 91.38 332 LYS A CA 1
ATOM 2500 C C . LYS A 1 332 ? 15.562 -11.891 9.953 1 91.38 332 LYS A C 1
ATOM 2502 O O . LYS A 1 332 ? 16.078 -11.359 8.969 1 91.38 332 LYS A O 1
ATOM 2507 N N . SER A 1 333 ? 14.719 -12.93 9.852 1 96.31 333 SER A N 1
ATOM 2508 C CA . SER A 1 333 ? 14.305 -13.484 8.57 1 96.31 333 SER A CA 1
ATOM 2509 C C . SER A 1 333 ? 13.461 -12.484 7.781 1 96.31 333 SER A C 1
ATOM 2511 O O . SER A 1 333 ? 12.484 -11.945 8.305 1 96.31 333 SER A O 1
ATOM 2513 N N . LEU A 1 334 ? 13.828 -12.266 6.535 1 96.81 334 LEU A N 1
ATOM 2514 C CA . LEU A 1 334 ? 13.094 -11.383 5.641 1 96.81 334 LEU A CA 1
ATOM 2515 C C . LEU A 1 334 ? 12.117 -12.172 4.773 1 96.81 334 LEU A C 1
ATOM 2517 O O . LEU A 1 334 ? 11.109 -11.625 4.312 1 96.81 334 LEU A O 1
ATOM 2521 N N . PHE A 1 335 ? 12.398 -13.383 4.566 1 97.44 335 PHE A N 1
ATOM 2522 C CA . PHE A 1 335 ? 11.555 -14.336 3.857 1 97.44 335 PHE A CA 1
ATOM 2523 C C . PHE A 1 335 ? 12.016 -15.766 4.113 1 97.44 335 PHE A C 1
ATOM 2525 O O . PHE A 1 335 ? 13.125 -15.984 4.617 1 97.44 335 PHE A O 1
ATOM 2532 N N . ALA A 1 336 ? 11.234 -16.719 3.742 1 97.06 336 ALA A N 1
ATOM 2533 C CA . ALA A 1 336 ? 11.547 -18.125 4.004 1 97.06 336 ALA A CA 1
ATOM 2534 C C . ALA A 1 336 ? 12.586 -18.641 3.016 1 97.06 336 ALA A C 1
ATOM 2536 O O . ALA A 1 336 ? 12.734 -18.109 1.917 1 97.06 336 ALA A O 1
ATOM 2537 N N . GLY A 1 337 ? 13.281 -19.688 3.439 1 97.38 337 GLY A N 1
ATOM 2538 C CA . GLY A 1 337 ? 14.266 -20.328 2.588 1 97.38 337 GLY A CA 1
ATOM 2539 C C . GLY A 1 337 ? 13.734 -21.594 1.918 1 97.38 337 GLY A C 1
ATOM 2540 O O . GLY A 1 337 ? 12.578 -21.969 2.125 1 97.38 337 GLY A O 1
ATOM 2541 N N . SER A 1 338 ? 14.602 -22.203 1.12 1 97.12 338 SER A N 1
ATOM 2542 C CA . SER A 1 338 ? 14.211 -23.391 0.36 1 97.12 338 SER A CA 1
ATOM 2543 C C . SER A 1 338 ? 14.414 -24.656 1.175 1 97.12 338 SER A C 1
ATOM 2545 O O . SER A 1 338 ? 15 -24.625 2.258 1 97.12 338 SER A O 1
ATOM 2547 N N . THR A 1 339 ? 13.953 -25.734 0.669 1 96.94 339 THR A N 1
ATOM 2548 C CA . THR A 1 339 ? 14.078 -27.016 1.331 1 96.94 339 THR A CA 1
ATOM 2549 C C . THR A 1 339 ? 15.203 -27.844 0.716 1 96.94 339 THR A C 1
ATOM 2551 O O . THR A 1 339 ? 15.516 -27.688 -0.467 1 96.94 339 THR A O 1
ATOM 2554 N N . PRO A 1 340 ? 15.797 -28.75 1.566 1 96.94 340 PRO A N 1
ATOM 2555 C CA . PRO A 1 340 ? 16.766 -29.672 0.966 1 96.94 340 PRO A CA 1
ATOM 2556 C C . PRO A 1 340 ? 16.156 -30.531 -0.142 1 96.94 340 PRO A C 1
ATOM 2558 O O . PRO A 1 340 ? 15 -30.953 -0.033 1 96.94 340 PRO A O 1
ATOM 2561 N N . GLY A 1 341 ? 16.891 -30.766 -1.142 1 94.81 341 GLY A N 1
ATOM 2562 C CA . GLY A 1 341 ? 16.406 -31.531 -2.268 1 94.81 341 GLY A CA 1
ATOM 2563 C C . GLY A 1 341 ? 15.883 -30.688 -3.406 1 94.81 341 GLY A C 1
ATOM 2564 O O . GLY A 1 341 ? 15.695 -31.172 -4.523 1 94.81 341 GLY A O 1
ATOM 2565 N N . THR A 1 342 ? 15.688 -29.438 -3.172 1 96.75 342 THR A N 1
ATOM 2566 C CA . THR A 1 342 ? 15.266 -28.5 -4.203 1 96.75 342 THR A CA 1
ATOM 2567 C C . THR A 1 342 ? 16.438 -28.156 -5.133 1 96.75 342 THR A C 1
ATOM 2569 O O . THR A 1 342 ? 17.547 -27.906 -4.668 1 96.75 342 THR A O 1
ATOM 2572 N N . ALA A 1 343 ? 16.156 -28.188 -6.418 1 97.25 343 ALA A N 1
ATOM 2573 C CA . ALA A 1 343 ? 17.203 -27.844 -7.379 1 97.25 343 ALA A CA 1
ATOM 2574 C C . ALA A 1 343 ? 17.594 -26.375 -7.262 1 97.25 343 ALA A C 1
ATOM 2576 O O . ALA A 1 343 ? 16.719 -25.5 -7.234 1 97.25 343 ALA A O 1
ATOM 2577 N N . ALA A 1 344 ? 18.875 -26.094 -7.23 1 97.94 344 ALA A N 1
ATOM 2578 C CA . ALA A 1 344 ? 19.375 -24.719 -7.164 1 97.94 344 ALA A CA 1
ATOM 2579 C C . ALA A 1 344 ? 19.594 -24.156 -8.562 1 97.94 344 ALA A C 1
ATOM 2581 O O . ALA A 1 344 ? 19.641 -22.938 -8.742 1 97.94 344 ALA A O 1
ATOM 2582 N N . VAL A 1 345 ? 19.797 -25.031 -9.492 1 97.12 345 VAL A N 1
ATOM 2583 C CA . VAL A 1 345 ? 20.062 -24.625 -10.867 1 97.12 345 VAL A CA 1
ATOM 2584 C C . VAL A 1 345 ? 19.047 -25.297 -11.797 1 97.12 345 VAL A C 1
ATOM 2586 O O . VAL A 1 345 ? 18.484 -26.344 -11.461 1 97.12 345 VAL A O 1
ATOM 2589 N N . GLY A 1 346 ? 18.797 -24.672 -12.859 1 94.38 346 GLY A N 1
ATOM 2590 C CA . GLY A 1 346 ? 17.781 -25.109 -13.797 1 94.38 346 GLY A CA 1
ATOM 2591 C C . GLY A 1 346 ? 16.922 -23.984 -14.328 1 94.38 346 GLY A C 1
ATOM 2592 O O . GLY A 1 346 ? 17.094 -22.828 -13.945 1 94.38 346 GLY A O 1
ATOM 2593 N N . MET A 1 347 ? 15.961 -24.312 -15.133 1 86.44 347 MET A N 1
ATOM 2594 C CA . MET A 1 347 ? 15.18 -23.328 -15.867 1 86.44 347 MET A CA 1
ATOM 2595 C C . MET A 1 347 ? 14.484 -22.375 -14.906 1 86.44 347 MET A C 1
ATOM 2597 O O . MET A 1 347 ? 14.523 -21.156 -15.094 1 86.44 347 MET A O 1
ATOM 2601 N N . MET A 1 348 ? 13.891 -22.875 -13.828 1 90.81 348 MET A N 1
ATOM 2602 C CA . MET A 1 348 ? 13.117 -22.047 -12.906 1 90.81 348 MET A CA 1
ATOM 2603 C C . MET A 1 348 ? 13.898 -21.797 -11.625 1 90.81 348 MET A C 1
ATOM 2605 O O . MET A 1 348 ? 13.391 -21.156 -10.695 1 90.81 348 MET A O 1
ATOM 2609 N N . ALA A 1 349 ? 15.148 -22.297 -11.57 1 96.44 349 ALA A N 1
ATOM 2610 C CA . ALA A 1 349 ? 15.922 -22.25 -10.336 1 96.44 349 ALA A CA 1
ATOM 2611 C C . ALA A 1 349 ? 16.625 -20.891 -10.172 1 96.44 349 ALA A C 1
ATOM 2613 O O . ALA A 1 349 ? 16.641 -20.094 -11.109 1 96.44 349 ALA A O 1
ATOM 2614 N N . LEU A 1 350 ? 17.203 -20.672 -9.016 1 98.12 350 LEU A N 1
ATOM 2615 C CA . LEU A 1 350 ? 17.531 -19.297 -8.641 1 98.12 350 LEU A CA 1
ATOM 2616 C C . LEU A 1 350 ? 19.031 -19.094 -8.547 1 98.12 350 LEU A C 1
ATOM 2618 O O . LEU A 1 350 ? 19.5 -17.953 -8.43 1 98.12 350 LEU A O 1
ATOM 2622 N N . ALA A 1 351 ? 19.859 -20.156 -8.648 1 98.5 351 ALA A N 1
ATOM 2623 C CA . ALA A 1 351 ? 21.297 -20.031 -8.469 1 98.5 351 ALA A CA 1
ATOM 2624 C C . ALA A 1 351 ? 22.047 -20.375 -9.758 1 98.5 351 ALA A C 1
ATOM 2626 O O . ALA A 1 351 ? 23.125 -20.984 -9.719 1 98.5 351 ALA A O 1
ATOM 2627 N N . ASN A 1 352 ? 21.469 -20.016 -10.844 1 97.88 352 ASN A N 1
ATOM 2628 C CA . ASN A 1 352 ? 22.125 -20.234 -12.125 1 97.88 352 ASN A CA 1
ATOM 2629 C C . ASN A 1 352 ? 23.359 -19.344 -12.289 1 97.88 352 ASN A C 1
ATOM 2631 O O . ASN A 1 352 ? 23.391 -18.234 -11.781 1 97.88 352 ASN A O 1
ATOM 2635 N N . THR A 1 353 ? 24.344 -19.875 -13.062 1 97.44 353 THR A N 1
ATOM 2636 C CA . THR A 1 353 ? 25.594 -19.141 -13.273 1 97.44 353 THR A CA 1
ATOM 2637 C C . THR A 1 353 ? 25.969 -19.125 -14.75 1 97.44 353 THR A C 1
ATOM 2639 O O . THR A 1 353 ? 25.5 -19.969 -15.523 1 97.44 353 THR A O 1
ATOM 2642 N N . LEU A 1 354 ? 26.641 -18.062 -15.094 1 96.25 354 LEU A N 1
ATOM 2643 C CA . LEU A 1 354 ? 27.188 -17.938 -16.438 1 96.25 354 LEU A CA 1
ATOM 2644 C C . LEU A 1 354 ? 28.594 -18.531 -16.516 1 96.25 354 LEU A C 1
ATOM 2646 O O . LEU A 1 354 ? 29.531 -17.984 -15.93 1 96.25 354 LEU A O 1
ATOM 2650 N N . CYS A 1 355 ? 28.672 -19.578 -17.281 1 92.62 355 CYS A N 1
ATOM 2651 C CA . CYS A 1 355 ? 29.938 -20.297 -17.391 1 92.62 355 CYS A CA 1
ATOM 2652 C C . CYS A 1 355 ? 30.406 -20.344 -18.844 1 92.62 355 CYS A C 1
ATOM 2654 O O . CYS A 1 355 ? 29.609 -20.578 -19.75 1 92.62 355 CYS A O 1
ATOM 2656 N N . GLN A 1 356 ? 31.641 -19.969 -19 1 90.88 356 GLN A N 1
ATOM 2657 C CA . GLN A 1 356 ? 32.312 -20.094 -20.281 1 90.88 356 GLN A CA 1
ATOM 2658 C C . GLN A 1 356 ? 33.656 -20.812 -20.125 1 90.88 356 GLN A C 1
ATOM 2660 O O . GLN A 1 356 ? 34.469 -20.469 -19.25 1 90.88 356 GLN A O 1
ATOM 2665 N N . ASP A 1 357 ? 33.969 -21.75 -21.016 1 85.12 357 ASP A N 1
ATOM 2666 C CA . ASP A 1 357 ? 35.219 -22.5 -21.062 1 85.12 357 ASP A CA 1
ATOM 2667 C C . ASP A 1 357 ? 35.562 -23.031 -19.672 1 85.12 357 ASP A C 1
ATOM 2669 O O . ASP A 1 357 ? 36.719 -22.875 -19.234 1 85.12 357 ASP A O 1
ATOM 2673 N N . GLY A 1 358 ? 34.531 -23.5 -18.984 1 78.94 358 GLY A N 1
ATOM 2674 C CA . GLY A 1 358 ? 34.781 -24.172 -17.719 1 78.94 358 GLY A CA 1
ATOM 2675 C C . GLY A 1 358 ? 34.906 -23.203 -16.562 1 78.94 358 GLY A C 1
ATOM 2676 O O . GLY A 1 358 ? 35.094 -23.625 -15.414 1 78.94 358 GLY A O 1
ATOM 2677 N N . LYS A 1 359 ? 34.844 -21.953 -16.844 1 87.88 359 LYS A N 1
ATOM 2678 C CA . LYS A 1 359 ? 34.906 -20.953 -15.789 1 87.88 359 LYS A CA 1
ATOM 2679 C C . LYS A 1 359 ? 33.594 -20.172 -15.68 1 87.88 359 LYS A C 1
ATOM 2681 O O . LYS A 1 359 ? 33.094 -19.656 -16.672 1 87.88 359 LYS A O 1
ATOM 2686 N N . CYS A 1 360 ? 33.031 -20.172 -14.445 1 94.19 360 CYS A N 1
ATOM 2687 C CA . CYS A 1 360 ? 31.844 -19.375 -14.188 1 94.19 360 CYS A CA 1
ATOM 2688 C C . CYS A 1 360 ? 32.219 -18.031 -13.578 1 94.19 360 CYS A C 1
ATOM 2690 O O . CYS A 1 360 ? 32.906 -17.969 -12.555 1 94.19 360 CYS A O 1
ATOM 2692 N N . THR A 1 361 ? 31.75 -16.953 -14.172 1 94.88 361 THR A N 1
ATOM 2693 C CA . THR A 1 361 ? 32.281 -15.633 -13.789 1 94.88 361 THR A CA 1
ATOM 2694 C C . THR A 1 361 ? 31.125 -14.727 -13.328 1 94.88 361 THR A C 1
ATOM 2696 O O . THR A 1 361 ? 31.375 -13.641 -12.797 1 94.88 361 THR A O 1
ATOM 2699 N N . ASP A 1 362 ? 29.891 -15.203 -13.547 1 96.94 362 ASP A N 1
ATOM 2700 C CA . ASP A 1 362 ? 28.75 -14.367 -13.188 1 96.94 362 ASP A CA 1
ATOM 2701 C C . ASP A 1 362 ? 27.516 -15.219 -12.867 1 96.94 362 ASP A C 1
ATOM 2703 O O . ASP A 1 362 ? 27.516 -16.438 -13.109 1 96.94 362 ASP A O 1
ATOM 2707 N N . GLY A 1 363 ? 26.609 -14.539 -12.172 1 97.31 363 GLY A N 1
ATOM 2708 C CA . GLY A 1 363 ? 25.312 -15.156 -11.953 1 97.31 363 GLY A CA 1
ATOM 2709 C C . GLY A 1 363 ? 24.328 -14.875 -13.07 1 97.31 363 GLY A C 1
ATOM 2710 O O . GLY A 1 363 ? 24.516 -13.945 -13.859 1 97.31 363 GLY A O 1
ATOM 2711 N N . ILE A 1 364 ? 23.344 -15.75 -13.164 1 96.81 364 ILE A N 1
ATOM 2712 C CA . ILE A 1 364 ? 22.188 -15.523 -14.023 1 96.81 364 ILE A CA 1
ATOM 2713 C C . ILE A 1 364 ? 20.922 -15.422 -13.164 1 96.81 364 ILE A C 1
ATOM 2715 O O . ILE A 1 364 ? 20.297 -16.438 -12.852 1 96.81 364 ILE A O 1
ATOM 2719 N N . PRO A 1 365 ? 20.562 -14.188 -12.789 1 96.56 365 PRO A N 1
ATOM 2720 C CA . PRO A 1 365 ? 19.391 -14.023 -11.938 1 96.56 365 PRO A CA 1
ATOM 2721 C C . PRO A 1 365 ? 18.094 -14.344 -12.656 1 96.56 365 PRO A C 1
ATOM 2723 O O . PRO A 1 365 ? 18.016 -14.258 -13.891 1 96.56 365 PRO A O 1
ATOM 2726 N N . PHE A 1 366 ? 17.094 -14.828 -11.852 1 94.88 366 PHE A N 1
ATOM 2727 C CA . PHE A 1 366 ? 15.727 -14.875 -12.359 1 94.88 366 PHE A CA 1
ATOM 2728 C C . PHE A 1 366 ? 15.266 -13.484 -12.797 1 94.88 366 PHE A C 1
ATOM 2730 O O . PHE A 1 366 ? 15.25 -12.547 -11.992 1 94.88 366 PHE A O 1
ATOM 2737 N N . THR A 1 367 ? 14.898 -13.305 -13.977 1 94.62 367 THR A N 1
ATOM 2738 C CA . THR A 1 367 ? 14.711 -11.984 -14.578 1 94.62 367 THR A CA 1
ATOM 2739 C C . THR A 1 367 ? 13.641 -11.203 -13.836 1 94.62 367 THR A C 1
ATOM 2741 O O . THR A 1 367 ? 13.75 -9.984 -13.672 1 94.62 367 THR A O 1
ATOM 2744 N N . ILE A 1 368 ? 12.57 -11.805 -13.375 1 96.88 368 ILE A N 1
ATOM 2745 C CA . ILE A 1 368 ? 11.469 -11.156 -12.672 1 96.88 368 ILE A CA 1
ATOM 2746 C C . ILE A 1 368 ? 11.992 -10.469 -11.414 1 96.88 368 ILE A C 1
ATOM 2748 O O . ILE A 1 368 ? 11.539 -9.383 -11.055 1 96.88 368 ILE A O 1
ATOM 2752 N N . ALA A 1 369 ? 12.953 -11.094 -10.75 1 97.5 369 ALA A N 1
ATOM 2753 C CA . ALA A 1 369 ? 13.523 -10.531 -9.531 1 97.5 369 ALA A CA 1
ATOM 2754 C C . ALA A 1 369 ? 14.242 -9.219 -9.82 1 97.5 369 ALA A C 1
ATOM 2756 O O . ALA A 1 369 ? 14.039 -8.227 -9.117 1 97.5 369 ALA A O 1
ATOM 2757 N N . THR A 1 370 ? 15.086 -9.203 -10.852 1 98 370 THR A N 1
ATOM 2758 C CA . THR A 1 370 ? 15.828 -7.984 -11.164 1 98 370 THR A CA 1
ATOM 2759 C C . THR A 1 370 ? 14.906 -6.906 -11.711 1 98 370 THR A C 1
ATOM 2761 O O . THR A 1 370 ? 15.102 -5.719 -11.461 1 98 370 THR A O 1
ATOM 2764 N N . ASP A 1 371 ? 13.906 -7.316 -12.523 1 98.44 371 ASP A N 1
ATOM 2765 C CA . ASP A 1 371 ? 12.906 -6.355 -12.969 1 98.44 371 ASP A CA 1
ATOM 2766 C C . ASP A 1 371 ? 12.242 -5.66 -11.773 1 98.44 371 ASP A C 1
ATOM 2768 O O . ASP A 1 371 ? 12.102 -4.438 -11.766 1 98.44 371 ASP A O 1
ATOM 2772 N N . TRP A 1 372 ? 11.836 -6.48 -10.781 1 98.31 372 TRP A N 1
ATOM 2773 C CA . TRP A 1 372 ? 11.172 -5.949 -9.602 1 98.31 372 TRP A CA 1
ATOM 2774 C C . TRP A 1 372 ? 12.062 -4.945 -8.875 1 98.31 372 TRP A C 1
ATOM 2776 O O . TRP A 1 372 ? 11.617 -3.846 -8.531 1 98.31 372 TRP A O 1
ATOM 2786 N N . ILE A 1 373 ? 13.281 -5.281 -8.664 1 98.62 373 ILE A N 1
ATOM 2787 C CA . ILE A 1 373 ? 14.219 -4.426 -7.957 1 98.62 373 ILE A CA 1
ATOM 2788 C C . ILE A 1 373 ? 14.43 -3.129 -8.734 1 98.62 373 ILE A C 1
ATOM 2790 O O . ILE A 1 373 ? 14.281 -2.035 -8.188 1 98.62 373 ILE A O 1
ATOM 2794 N N . ARG A 1 374 ? 14.734 -3.232 -10.062 1 98.44 374 ARG A N 1
ATOM 2795 C CA . ARG A 1 374 ? 15.102 -2.076 -10.875 1 98.44 374 ARG A CA 1
ATOM 2796 C C . ARG A 1 374 ? 13.906 -1.163 -11.102 1 98.44 374 ARG A C 1
ATOM 2798 O O . ARG A 1 374 ? 14 0.052 -10.914 1 98.44 374 ARG A O 1
ATOM 2805 N N . LEU A 1 375 ? 12.789 -1.782 -11.445 1 98.44 375 LEU A N 1
ATOM 2806 C CA . LEU A 1 375 ? 11.688 -1.003 -12.008 1 98.44 375 LEU A CA 1
ATOM 2807 C C . LEU A 1 375 ? 10.703 -0.591 -10.922 1 98.44 375 LEU A C 1
ATOM 2809 O O . LEU A 1 375 ? 10.18 0.525 -10.938 1 98.44 375 LEU A O 1
ATOM 2813 N N . LEU A 1 376 ? 10.484 -1.429 -9.953 1 97.81 376 LEU A N 1
ATOM 2814 C CA . LEU A 1 376 ? 9.375 -1.146 -9.047 1 97.81 376 LEU A CA 1
ATOM 2815 C C . LEU A 1 376 ? 9.898 -0.621 -7.707 1 97.81 376 LEU A C 1
ATOM 2817 O O . LEU A 1 376 ? 9.266 0.24 -7.09 1 97.81 376 LEU A O 1
ATOM 2821 N N . VAL A 1 377 ? 11.016 -1.149 -7.266 1 97.19 377 VAL A N 1
ATOM 2822 C CA . VAL A 1 377 ? 11.477 -0.708 -5.953 1 97.19 377 VAL A CA 1
ATOM 2823 C C . VAL A 1 377 ? 12.43 0.476 -6.109 1 97.19 377 VAL A C 1
ATOM 2825 O O . VAL A 1 377 ? 12.195 1.546 -5.543 1 97.19 377 VAL A O 1
ATOM 2828 N N . LYS A 1 378 ? 13.445 0.339 -6.973 1 97.19 378 LYS A N 1
ATOM 2829 C CA . LYS A 1 378 ? 14.398 1.419 -7.199 1 97.19 378 LYS A CA 1
ATOM 2830 C C . LYS A 1 378 ? 13.844 2.447 -8.18 1 97.19 378 LYS A C 1
ATOM 2832 O O . LYS A 1 378 ? 14.305 3.588 -8.219 1 97.19 378 LYS A O 1
ATOM 2837 N N . LYS A 1 379 ? 12.922 2.031 -9.023 1 95.94 379 LYS A N 1
ATOM 2838 C CA . LYS A 1 379 ? 12.312 2.844 -10.07 1 95.94 379 LYS A CA 1
ATOM 2839 C C . LYS A 1 379 ? 13.375 3.477 -10.961 1 95.94 379 LYS A C 1
ATOM 2841 O O . LYS A 1 379 ? 13.281 4.656 -11.312 1 95.94 379 LYS A O 1
ATOM 2846 N N . ASP A 1 380 ? 14.398 2.738 -11.227 1 97.56 380 ASP A N 1
ATOM 2847 C CA . ASP A 1 380 ? 15.523 3.066 -12.094 1 97.56 380 ASP A CA 1
ATOM 2848 C C . ASP A 1 380 ? 15.906 1.876 -12.969 1 97.56 380 ASP A C 1
ATOM 2850 O O . ASP A 1 380 ? 16.562 0.943 -12.5 1 97.56 380 ASP A O 1
ATOM 2854 N N . PRO A 1 381 ? 15.523 1.97 -14.258 1 97.5 381 PRO A N 1
ATOM 2855 C CA . PRO A 1 381 ? 15.781 0.818 -15.125 1 97.5 381 PRO A CA 1
ATOM 2856 C C . PRO A 1 381 ? 17.266 0.545 -15.32 1 97.5 381 PRO A C 1
ATOM 2858 O O . PRO A 1 381 ? 17.656 -0.54 -15.766 1 97.5 381 PRO A O 1
ATOM 2861 N N . SER A 1 382 ? 18.141 1.521 -14.945 1 97.56 382 SER A N 1
ATOM 2862 C CA . SER A 1 382 ? 19.562 1.358 -15.141 1 97.56 382 SER A CA 1
ATOM 2863 C C . SER A 1 382 ? 20.25 0.854 -13.875 1 97.56 382 SER A C 1
ATOM 2865 O O . SER A 1 382 ? 21.453 0.606 -13.867 1 97.56 382 SER A O 1
ATOM 2867 N N . PHE A 1 383 ? 19.484 0.661 -12.836 1 97.88 383 PHE A N 1
ATOM 2868 C CA . PHE A 1 383 ? 20.062 0.227 -11.57 1 97.88 383 PHE A CA 1
ATOM 2869 C C . PHE A 1 383 ? 20.719 -1.144 -11.719 1 97.88 383 PHE A C 1
ATOM 2871 O O . PHE A 1 383 ? 20.156 -2.041 -12.344 1 97.88 383 PHE A O 1
ATOM 2878 N N . ASP A 1 384 ? 21.875 -1.322 -11.188 1 98.12 384 ASP A N 1
ATOM 2879 C CA . ASP A 1 384 ? 22.594 -2.596 -11.188 1 98.12 384 ASP A CA 1
ATOM 2880 C C . ASP A 1 384 ? 22.422 -3.316 -9.852 1 98.12 384 ASP A C 1
ATOM 2882 O O . ASP A 1 384 ? 23.094 -2.984 -8.867 1 98.12 384 ASP A O 1
ATOM 2886 N N . SER A 1 385 ? 21.688 -4.379 -9.812 1 97.56 385 SER A N 1
ATOM 2887 C CA . SER A 1 385 ? 21.375 -5.109 -8.586 1 97.56 385 SER A CA 1
ATOM 2888 C C . SER A 1 385 ? 22.625 -5.73 -7.977 1 97.56 385 SER A C 1
ATOM 2890 O O . SER A 1 385 ? 22.641 -6.074 -6.793 1 97.56 385 SER A O 1
ATOM 2892 N N . LYS A 1 386 ? 23.688 -5.871 -8.734 1 97.56 386 LYS A N 1
ATOM 2893 C CA . LYS A 1 386 ? 24.922 -6.469 -8.234 1 97.56 386 LYS A CA 1
ATOM 2894 C C . LYS A 1 386 ? 25.594 -5.551 -7.219 1 97.56 386 LYS A C 1
ATOM 2896 O O . LYS A 1 386 ? 26.453 -5.996 -6.457 1 97.56 386 LYS A O 1
ATOM 2901 N N . THR A 1 387 ? 25.203 -4.309 -7.191 1 97.56 387 THR A N 1
ATOM 2902 C CA . THR A 1 387 ? 25.891 -3.324 -6.363 1 97.56 387 THR A CA 1
ATOM 2903 C C . THR A 1 387 ? 25.234 -3.238 -4.984 1 97.56 387 THR A C 1
ATOM 2905 O O . THR A 1 387 ? 25.719 -2.506 -4.113 1 97.56 387 THR A O 1
ATOM 2908 N N . LEU A 1 388 ? 24.219 -3.965 -4.75 1 97.69 388 LEU A N 1
ATOM 2909 C CA . LEU A 1 388 ? 23.484 -3.879 -3.494 1 97.69 388 LEU A CA 1
ATOM 2910 C C . LEU A 1 388 ? 24.359 -4.328 -2.324 1 97.69 388 LEU A C 1
ATOM 2912 O O . LEU A 1 388 ? 24.984 -5.383 -2.381 1 97.69 388 LEU A O 1
ATOM 2916 N N . THR A 1 389 ? 24.375 -3.531 -1.273 1 96.38 389 THR A N 1
ATOM 2917 C CA . THR A 1 389 ? 24.938 -3.93 0.011 1 96.38 389 THR A CA 1
ATOM 2918 C C . THR A 1 389 ? 23.906 -4.676 0.848 1 96.38 389 THR A C 1
ATOM 2920 O O . THR A 1 389 ? 22.703 -4.633 0.552 1 96.38 389 THR A O 1
ATOM 2923 N N . PRO A 1 390 ? 24.359 -5.418 1.871 1 95.44 390 PRO A N 1
ATOM 2924 C CA . PRO A 1 390 ? 23.406 -6.109 2.742 1 95.44 390 PRO A CA 1
ATOM 2925 C C . PRO A 1 390 ? 22.375 -5.168 3.35 1 95.44 390 PRO A C 1
ATOM 2927 O O . PRO A 1 390 ? 21.188 -5.508 3.422 1 95.44 390 PRO A O 1
ATOM 2930 N N . GLU A 1 391 ? 22.797 -4.004 3.721 1 93.31 391 GLU A N 1
ATOM 2931 C CA . GLU A 1 391 ? 21.875 -3.031 4.305 1 93.31 391 GLU A CA 1
ATOM 2932 C C . GLU A 1 391 ? 20.859 -2.555 3.279 1 93.31 391 GLU A C 1
ATOM 2934 O O . GLU A 1 391 ? 19.672 -2.418 3.594 1 93.31 391 GLU A O 1
ATOM 2939 N N . GLN A 1 392 ? 21.344 -2.297 2.121 1 94.62 392 GLN A N 1
ATOM 2940 C CA . GLN A 1 392 ? 20.453 -1.858 1.058 1 94.62 392 GLN A CA 1
ATOM 2941 C C . GLN A 1 392 ? 19.453 -2.951 0.701 1 94.62 392 GLN A C 1
ATOM 2943 O O . GLN A 1 392 ? 18.266 -2.67 0.484 1 94.62 392 GLN A O 1
ATOM 2948 N N . PHE A 1 393 ? 19.922 -4.168 0.604 1 97.19 393 PHE A N 1
ATOM 2949 C CA . PHE A 1 393 ? 19.047 -5.277 0.245 1 97.19 393 PHE A CA 1
ATOM 2950 C C . PHE A 1 393 ? 17.938 -5.441 1.275 1 97.19 393 PHE A C 1
ATOM 2952 O O . PHE A 1 393 ? 16.766 -5.621 0.915 1 97.19 393 PHE A O 1
ATOM 2959 N N . SER A 1 394 ? 18.312 -5.34 2.549 1 95.25 394 SER A N 1
ATOM 2960 C CA . SER A 1 394 ? 17.328 -5.41 3.621 1 95.25 394 SER A CA 1
ATOM 2961 C C . SER A 1 394 ? 16.312 -4.27 3.52 1 95.25 394 SER A C 1
ATOM 2963 O O . SER A 1 394 ? 15.117 -4.477 3.721 1 95.25 394 SER A O 1
ATOM 2965 N N . GLN A 1 395 ? 16.781 -3.135 3.225 1 93.56 395 GLN A N 1
ATOM 2966 C CA . GLN A 1 395 ? 15.906 -1.977 3.094 1 93.56 395 GLN A CA 1
ATOM 2967 C C . GLN A 1 395 ? 14.922 -2.158 1.938 1 93.56 395 GLN A C 1
ATOM 2969 O O . GLN A 1 395 ? 13.781 -1.704 2.01 1 93.56 395 GLN A O 1
ATOM 2974 N N . LEU A 1 396 ? 15.383 -2.771 0.888 1 97 396 LEU A N 1
ATOM 2975 C CA . LEU A 1 396 ? 14.516 -2.986 -0.261 1 97 396 LEU A CA 1
ATOM 2976 C C . LEU A 1 396 ? 13.312 -3.85 0.12 1 97 396 LEU A C 1
ATOM 2978 O O . LEU A 1 396 ? 12.219 -3.666 -0.413 1 97 396 LEU A O 1
ATOM 2982 N N . PHE A 1 397 ? 13.484 -4.871 1.031 1 96.31 397 PHE A N 1
ATOM 2983 C CA . PHE A 1 397 ? 12.352 -5.66 1.504 1 96.31 397 PHE A CA 1
ATOM 2984 C C . PHE A 1 397 ? 11.305 -4.77 2.156 1 96.31 397 PHE A C 1
ATOM 2986 O O . PHE A 1 397 ? 10.109 -4.902 1.874 1 96.31 397 PHE A O 1
ATOM 2993 N N . HIS A 1 398 ? 11.781 -3.877 2.988 1 92.12 398 HIS A N 1
ATOM 2994 C CA . HIS A 1 398 ? 10.875 -2.957 3.67 1 92.12 398 HIS A CA 1
ATOM 2995 C C . HIS A 1 398 ? 10.156 -2.059 2.674 1 92.12 398 HIS A C 1
ATOM 2997 O O . HIS A 1 398 ? 8.938 -1.886 2.76 1 92.12 398 HIS A O 1
ATOM 3003 N N . ASP A 1 399 ? 10.922 -1.474 1.754 1 93.5 399 ASP A N 1
ATOM 3004 C CA . ASP A 1 399 ? 10.344 -0.578 0.754 1 93.5 399 ASP A CA 1
ATOM 3005 C C . ASP A 1 399 ? 9.32 -1.306 -0.111 1 93.5 399 ASP A C 1
ATOM 3007 O O . ASP A 1 399 ? 8.242 -0.771 -0.389 1 93.5 399 ASP A O 1
ATOM 3011 N N . SER A 1 400 ? 9.68 -2.49 -0.487 1 96.12 400 SER A N 1
ATOM 3012 C CA . SER A 1 400 ? 8.812 -3.297 -1.341 1 96.12 400 SER A CA 1
ATOM 3013 C C . SER A 1 400 ? 7.5 -3.621 -0.646 1 96.12 400 SER A C 1
ATOM 3015 O O . SER A 1 400 ? 6.43 -3.518 -1.25 1 96.12 400 SER A O 1
ATOM 3017 N N . GLN A 1 401 ? 7.547 -4.043 0.578 1 93.88 401 GLN A N 1
ATOM 3018 C CA . GLN A 1 401 ? 6.344 -4.332 1.352 1 93.88 401 GLN A CA 1
ATOM 3019 C C . GLN A 1 401 ? 5.469 -3.092 1.497 1 93.88 401 GLN A C 1
ATOM 3021 O O . GLN A 1 401 ? 4.262 -3.146 1.262 1 93.88 401 GLN A O 1
ATOM 3026 N N . ARG A 1 402 ? 6.082 -2.045 1.857 1 90.5 402 ARG A N 1
ATOM 3027 C CA . ARG A 1 402 ? 5.359 -0.792 2.061 1 90.5 402 ARG A CA 1
ATOM 3028 C C . ARG A 1 402 ? 4.621 -0.375 0.793 1 90.5 402 ARG A C 1
ATOM 3030 O O . ARG A 1 402 ? 3.439 -0.026 0.844 1 90.5 402 ARG A O 1
ATOM 3037 N N . ASP A 1 403 ? 5.309 -0.482 -0.301 1 91.62 403 ASP A N 1
ATOM 3038 C CA . ASP A 1 403 ? 4.805 0.117 -1.534 1 91.62 403 ASP A CA 1
ATOM 3039 C C . ASP A 1 403 ? 3.775 -0.79 -2.205 1 91.62 403 ASP A C 1
ATOM 3041 O O . ASP A 1 403 ? 2.879 -0.31 -2.9 1 91.62 403 ASP A O 1
ATOM 3045 N N . TYR A 1 404 ? 3.838 -2.143 -1.959 1 94.25 404 TYR A N 1
ATOM 3046 C CA . TYR A 1 404 ? 3.121 -2.975 -2.918 1 94.25 404 TYR A CA 1
ATOM 3047 C C . TYR A 1 404 ? 2.295 -4.039 -2.207 1 94.25 404 TYR A C 1
ATOM 3049 O O . TYR A 1 404 ? 1.506 -4.746 -2.838 1 94.25 404 TYR A O 1
ATOM 3057 N N . ASN A 1 405 ? 2.365 -4.234 -0.897 1 91.12 405 ASN A N 1
ATOM 3058 C CA . ASN A 1 405 ? 1.596 -5.277 -0.226 1 91.12 405 ASN A CA 1
ATOM 3059 C C . ASN A 1 405 ? 0.102 -5.141 -0.503 1 91.12 405 ASN A C 1
ATOM 3061 O O . ASN A 1 405 ? -0.574 -6.129 -0.796 1 91.12 405 ASN A O 1
ATOM 3065 N N . GLY A 1 406 ? -0.375 -3.977 -0.482 1 88 406 GLY A N 1
ATOM 3066 C CA . GLY A 1 406 ? -1.805 -3.764 -0.638 1 88 406 GLY A CA 1
ATOM 3067 C C . GLY A 1 406 ? -2.312 -4.113 -2.023 1 88 406 GLY A C 1
ATOM 3068 O O . GLY A 1 406 ? -3.371 -4.727 -2.166 1 88 406 GLY A O 1
ATOM 3069 N N . MET A 1 407 ? -1.603 -3.785 -2.98 1 89.38 407 MET A N 1
ATOM 3070 C CA . MET A 1 407 ? -2.021 -3.936 -4.371 1 89.38 407 MET A CA 1
ATOM 3071 C C . MET A 1 407 ? -2.008 -5.402 -4.785 1 89.38 407 MET A C 1
ATOM 3073 O O . MET A 1 407 ? -2.924 -5.867 -5.469 1 89.38 407 MET A O 1
ATOM 3077 N N . PHE A 1 408 ? -1.069 -6.07 -4.367 1 89.94 408 PHE A N 1
ATOM 3078 C CA . PHE A 1 408 ? -0.926 -7.449 -4.816 1 89.94 408 PHE A CA 1
ATOM 3079 C C . PHE A 1 408 ? -1.571 -8.414 -3.826 1 89.94 408 PHE A C 1
ATOM 3081 O O . PHE A 1 408 ? -1.975 -9.516 -4.199 1 89.94 408 PHE A O 1
ATOM 3088 N N . GLY A 1 409 ? -1.884 -7.977 -2.561 1 67.25 409 GLY A N 1
ATOM 3089 C CA . GLY A 1 409 ? -2.781 -8.539 -1.563 1 67.25 409 GLY A CA 1
ATOM 3090 C C . GLY A 1 409 ? -2.332 -9.898 -1.053 1 67.25 409 GLY A C 1
ATOM 3091 O O . GLY A 1 409 ? -2.707 -10.305 0.048 1 67.25 409 GLY A O 1
ATOM 3092 N N . ALA A 1 410 ? -1.646 -10.727 -1.718 1 76.88 410 ALA A N 1
ATOM 3093 C CA . ALA A 1 410 ? -1.394 -12.117 -1.351 1 76.88 410 ALA A CA 1
ATOM 3094 C C . ALA A 1 410 ? -0.461 -12.211 -0.146 1 76.88 410 ALA A C 1
ATOM 3096 O O . ALA A 1 410 ? 0.337 -13.141 -0.038 1 76.88 410 ALA A O 1
ATOM 3097 N N . GLY A 1 411 ? -0.591 -11.219 0.741 1 86.06 411 GLY A N 1
ATOM 3098 C CA . GLY A 1 411 ? 0.086 -11.219 2.027 1 86.06 411 GLY A CA 1
ATOM 3099 C C . GLY A 1 411 ? -0.854 -10.992 3.197 1 86.06 411 GLY A C 1
ATOM 3100 O O . GLY A 1 411 ? -0.485 -11.227 4.352 1 86.06 411 GLY A O 1
ATOM 3101 N N . ASP A 1 412 ? -2.064 -10.625 2.848 1 90.56 412 ASP A N 1
ATOM 3102 C CA . ASP A 1 412 ? -3.086 -10.461 3.879 1 90.56 412 ASP A CA 1
ATOM 3103 C C . ASP A 1 412 ? -3.594 -11.812 4.363 1 90.56 412 ASP A C 1
ATOM 3105 O O . ASP A 1 412 ? -3.85 -12.711 3.559 1 90.56 412 ASP A O 1
ATOM 3109 N N . ARG A 1 413 ? -3.797 -11.984 5.652 1 94.44 413 ARG A N 1
ATOM 3110 C CA . ARG A 1 413 ? -4.152 -13.281 6.23 1 94.44 413 ARG A CA 1
ATOM 3111 C C . ARG A 1 413 ? -5.637 -13.336 6.574 1 94.44 413 ARG A C 1
ATOM 3113 O O . ARG A 1 413 ? -6.141 -14.383 6.996 1 94.44 413 ARG A O 1
ATOM 3120 N N . ASP A 1 414 ? -6.355 -12.25 6.359 1 93.12 414 ASP A N 1
ATOM 3121 C CA . ASP A 1 414 ? -7.746 -12.172 6.805 1 93.12 414 ASP A CA 1
ATOM 3122 C C . ASP A 1 414 ? -8.703 -12.547 5.676 1 93.12 414 ASP A C 1
ATOM 3124 O O . ASP A 1 414 ? -9.117 -11.688 4.898 1 93.12 414 ASP A O 1
ATOM 3128 N N . PHE A 1 415 ? -9.219 -13.789 5.742 1 96.69 415 PHE A N 1
ATOM 3129 C CA . PHE A 1 415 ? -10.125 -14.297 4.719 1 96.69 415 PHE A CA 1
ATOM 3130 C C . PHE A 1 415 ? -11.562 -14.328 5.23 1 96.69 415 PHE A C 1
ATOM 3132 O O . PHE A 1 415 ? -12.383 -15.117 4.75 1 96.69 415 PHE A O 1
ATOM 3139 N N . GLN A 1 416 ? -11.852 -13.516 6.152 1 93.06 416 GLN A N 1
ATOM 3140 C CA . GLN A 1 416 ? -13.156 -13.57 6.809 1 93.06 416 GLN A CA 1
ATOM 3141 C C . GLN A 1 416 ? -14.289 -13.367 5.801 1 93.06 416 GLN A C 1
ATOM 3143 O O . GLN A 1 416 ? -15.305 -14.055 5.859 1 93.06 416 GLN A O 1
ATOM 3148 N N . ARG A 1 417 ? -14.156 -12.398 4.918 1 93.31 417 ARG A N 1
ATOM 3149 C CA . ARG A 1 417 ? -15.219 -12.133 3.957 1 93.31 417 ARG A CA 1
ATOM 3150 C C . ARG A 1 417 ? -15.391 -13.305 2.994 1 93.31 417 ARG A C 1
ATOM 3152 O O . ARG A 1 417 ? -16.516 -13.641 2.602 1 93.31 417 ARG A O 1
ATOM 3159 N N . PHE A 1 418 ? -14.344 -13.883 2.596 1 97.56 418 PHE A N 1
ATOM 3160 C CA . PHE A 1 418 ? -14.367 -15.055 1.727 1 97.56 418 PHE A CA 1
ATOM 3161 C C . PHE A 1 418 ? -15.086 -16.219 2.4 1 97.56 418 PHE A C 1
ATOM 3163 O O . PHE A 1 418 ? -15.953 -16.844 1.793 1 97.56 418 PHE A O 1
ATOM 3170 N N . ARG A 1 419 ? -14.719 -16.438 3.68 1 97.88 419 ARG A N 1
ATOM 3171 C CA . ARG A 1 419 ? -15.336 -17.5 4.465 1 97.88 419 ARG A CA 1
ATOM 3172 C C . ARG A 1 419 ? -16.828 -17.234 4.66 1 97.88 419 ARG A C 1
ATOM 3174 O O . ARG A 1 419 ? -17.656 -18.125 4.445 1 97.88 419 ARG A O 1
ATOM 3181 N N . LYS A 1 420 ? -17.156 -16.047 5.008 1 95.94 420 LYS A N 1
ATOM 3182 C CA . LYS A 1 420 ? -18.547 -15.695 5.293 1 95.94 420 LYS A CA 1
ATOM 3183 C C . LYS A 1 420 ? -19.406 -15.797 4.039 1 95.94 420 LYS A C 1
ATOM 3185 O O . LYS A 1 420 ? -20.609 -16.031 4.125 1 95.94 420 LYS A O 1
ATOM 3190 N N . ALA A 1 421 ? -18.797 -15.641 2.941 1 97.44 421 ALA A N 1
ATOM 3191 C CA . ALA A 1 421 ? -19.516 -15.781 1.676 1 97.44 421 ALA A CA 1
ATOM 3192 C C . ALA A 1 421 ? -19.656 -17.25 1.29 1 97.44 421 ALA A C 1
ATOM 3194 O O . ALA A 1 421 ? -20.141 -17.578 0.203 1 97.44 421 ALA A O 1
ATOM 3195 N N . ASN A 1 422 ? -19.125 -18.125 2.086 1 97.88 422 ASN A N 1
ATOM 3196 C CA . ASN A 1 422 ? -19.219 -19.578 1.919 1 97.88 422 ASN A CA 1
ATOM 3197 C C . ASN A 1 422 ? -18.453 -20.047 0.687 1 97.88 422 ASN A C 1
ATOM 3199 O O . ASN A 1 422 ? -18.938 -20.906 -0.061 1 97.88 422 ASN A O 1
ATOM 3203 N N . LYS A 1 423 ? -17.328 -19.516 0.426 1 98.81 423 LYS A N 1
ATOM 3204 C CA . LYS A 1 423 ? -16.453 -19.906 -0.676 1 98.81 423 LYS A CA 1
ATOM 3205 C C . LYS A 1 423 ? -15.359 -20.859 -0.202 1 98.81 423 LYS A C 1
ATOM 3207 O O . LYS A 1 423 ? -15.141 -21.016 1.002 1 98.81 423 LYS A O 1
ATOM 3212 N N . LYS A 1 424 ? -14.75 -21.594 -1.168 1 98.94 424 LYS A N 1
ATOM 3213 C CA . LYS A 1 424 ? -13.742 -22.578 -0.823 1 98.94 424 LYS A CA 1
ATOM 3214 C C . LYS A 1 424 ? -12.453 -22.359 -1.617 1 98.94 424 LYS A C 1
ATOM 3216 O O . LYS A 1 424 ? -12.5 -21.922 -2.764 1 98.94 424 LYS A O 1
ATOM 3221 N N . MET A 1 425 ? -11.375 -22.766 -0.991 1 98.88 425 MET A N 1
ATOM 3222 C CA . MET A 1 425 ? -10.086 -22.641 -1.665 1 98.88 425 MET A CA 1
ATOM 3223 C C . MET A 1 425 ? -9.211 -23.859 -1.38 1 98.88 425 MET A C 1
ATOM 3225 O O . MET A 1 425 ? -9.156 -24.344 -0.246 1 98.88 425 MET A O 1
ATOM 3229 N N . ILE A 1 426 ? -8.617 -24.375 -2.391 1 98.88 426 ILE A N 1
ATOM 3230 C CA . ILE A 1 426 ? -7.566 -25.391 -2.291 1 98.88 426 ILE A CA 1
ATOM 3231 C C . ILE A 1 426 ? -6.262 -24.828 -2.85 1 98.88 426 ILE A C 1
ATOM 3233 O O . ILE A 1 426 ? -6.242 -24.234 -3.934 1 98.88 426 ILE A O 1
ATOM 3237 N N . THR A 1 427 ? -5.234 -24.969 -2.064 1 98.62 427 THR A N 1
ATOM 3238 C CA . THR A 1 427 ? -3.883 -24.688 -2.531 1 98.62 427 THR A CA 1
ATOM 3239 C C . THR A 1 427 ? -3.021 -25.938 -2.486 1 98.62 427 THR A C 1
ATOM 3241 O O . THR A 1 427 ? -3.119 -26.734 -1.548 1 98.62 427 THR A O 1
ATOM 3244 N N . TRP A 1 428 ? -2.234 -26.109 -3.457 1 97.81 428 TRP A N 1
ATOM 3245 C CA . TRP A 1 428 ? -1.167 -27.094 -3.342 1 97.81 428 TRP A CA 1
ATOM 3246 C C . TRP A 1 428 ? 0.176 -26.5 -3.748 1 97.81 428 TRP A C 1
ATOM 3248 O O . TRP A 1 428 ? 0.226 -25.484 -4.445 1 97.81 428 TRP A O 1
ATOM 3258 N N . HIS A 1 429 ? 1.235 -27.078 -3.285 1 97.81 429 HIS A N 1
ATOM 3259 C CA . HIS A 1 429 ? 2.586 -26.578 -3.518 1 97.81 429 HIS A CA 1
ATOM 3260 C C . HIS A 1 429 ? 3.604 -27.719 -3.486 1 97.81 429 HIS A C 1
ATOM 3262 O O . HIS A 1 429 ? 3.525 -28.609 -2.633 1 97.81 429 HIS A O 1
ATOM 3268 N N . GLY A 1 430 ? 4.531 -27.719 -4.422 1 96.12 430 GLY A N 1
ATOM 3269 C CA . GLY A 1 430 ? 5.586 -28.719 -4.434 1 96.12 430 GLY A CA 1
ATOM 3270 C C . GLY A 1 430 ? 6.645 -28.469 -3.371 1 96.12 430 GLY A C 1
ATOM 3271 O O . GLY A 1 430 ? 7.062 -27.344 -3.15 1 96.12 430 GLY A O 1
ATOM 3272 N N . THR A 1 431 ? 7.133 -29.516 -2.756 1 96 431 THR A N 1
ATOM 3273 C CA . THR A 1 431 ? 8.133 -29.375 -1.709 1 96 431 THR A CA 1
ATOM 3274 C C . THR A 1 431 ? 9.508 -29.078 -2.311 1 96 431 THR A C 1
ATOM 3276 O O . THR A 1 431 ? 10.406 -28.594 -1.614 1 96 431 THR A O 1
ATOM 3279 N N . SER A 1 432 ? 9.609 -29.375 -3.613 1 96.38 432 SER A N 1
ATOM 3280 C CA . SER A 1 432 ? 10.867 -29.125 -4.301 1 96.38 432 SER A CA 1
ATOM 3281 C C . SER A 1 432 ? 10.719 -28.016 -5.34 1 96.38 432 SER A C 1
ATOM 3283 O O . SER A 1 432 ? 11.336 -28.078 -6.406 1 96.38 432 SER A O 1
ATOM 3285 N N . ASP A 1 433 ? 9.844 -27.125 -5.062 1 97.38 433 ASP A N 1
ATOM 3286 C CA . ASP A 1 433 ? 9.656 -25.969 -5.938 1 97.38 433 ASP A CA 1
ATOM 3287 C C . ASP A 1 433 ? 10.922 -25.109 -5.98 1 97.38 433 ASP A C 1
ATOM 3289 O O . ASP A 1 433 ? 11.305 -24.5 -4.977 1 97.38 433 ASP A O 1
ATOM 3293 N N . GLU A 1 434 ? 11.508 -25.031 -7.129 1 96.81 434 GLU A N 1
ATOM 3294 C CA . GLU A 1 434 ? 12.805 -24.375 -7.262 1 96.81 434 GLU A CA 1
ATOM 3295 C C . GLU A 1 434 ? 12.648 -22.859 -7.387 1 96.81 434 GLU A C 1
ATOM 3297 O O . GLU A 1 434 ? 13.617 -22.109 -7.203 1 96.81 434 GLU A O 1
ATOM 3302 N N . ALA A 1 435 ? 11.422 -22.422 -7.707 1 96.62 435 ALA A N 1
ATOM 3303 C CA . ALA A 1 435 ? 11.203 -21 -7.914 1 96.62 435 ALA A CA 1
ATOM 3304 C C . ALA A 1 435 ? 10.625 -20.344 -6.664 1 96.62 435 ALA A C 1
ATOM 3306 O O . ALA A 1 435 ? 11.156 -19.344 -6.172 1 96.62 435 ALA A O 1
ATOM 3307 N N . ILE A 1 436 ? 9.562 -20.922 -6.184 1 98 436 ILE A N 1
ATOM 3308 C CA . ILE A 1 436 ? 8.875 -20.406 -5.004 1 98 436 ILE A CA 1
ATOM 3309 C C . ILE A 1 436 ? 8.953 -21.422 -3.873 1 98 436 ILE A C 1
ATOM 3311 O O . ILE A 1 436 ? 8.328 -22.484 -3.941 1 98 436 ILE A O 1
ATOM 3315 N N . THR A 1 437 ? 9.633 -21.062 -2.867 1 97.75 437 THR A N 1
ATOM 3316 C CA . THR A 1 437 ? 9.844 -22.016 -1.778 1 97.75 437 THR A CA 1
ATOM 3317 C C . THR A 1 437 ? 8.523 -22.359 -1.104 1 97.75 437 THR A C 1
ATOM 3319 O O . THR A 1 437 ? 7.691 -21.484 -0.855 1 97.75 437 THR A O 1
ATOM 3322 N N . ILE A 1 438 ? 8.336 -23.594 -0.8 1 97.19 438 ILE A N 1
ATOM 3323 C CA . ILE A 1 438 ? 7.137 -24.062 -0.113 1 97.19 438 ILE A CA 1
ATOM 3324 C C . ILE A 1 438 ? 7.066 -23.438 1.282 1 97.19 438 ILE A C 1
ATOM 3326 O O . ILE A 1 438 ? 5.98 -23.266 1.837 1 97.19 438 ILE A O 1
ATOM 3330 N N . ASN A 1 439 ? 8.227 -23.125 1.838 1 97.44 439 ASN A N 1
ATOM 3331 C CA . ASN A 1 439 ? 8.25 -22.562 3.188 1 97.44 439 ASN A CA 1
ATOM 3332 C C . ASN A 1 439 ? 7.559 -21.219 3.248 1 97.44 439 ASN A C 1
ATOM 3334 O O . ASN A 1 439 ? 7.023 -20.828 4.289 1 97.44 439 ASN A O 1
ATOM 3338 N N . GLY A 1 440 ? 7.598 -20.484 2.152 1 96.94 440 GLY A N 1
ATOM 3339 C CA . GLY A 1 440 ? 6.785 -19.281 2.092 1 96.94 440 GLY A CA 1
ATOM 3340 C C . GLY A 1 440 ? 5.301 -19.547 2.219 1 96.94 440 GLY A C 1
ATOM 3341 O O . GLY A 1 440 ? 4.594 -18.844 2.943 1 96.94 440 GLY A O 1
ATOM 3342 N N . MET A 1 441 ? 4.84 -20.562 1.555 1 97.25 441 MET A N 1
ATOM 3343 C CA . MET A 1 441 ? 3.432 -20.938 1.607 1 97.25 441 MET A CA 1
ATOM 3344 C C . MET A 1 441 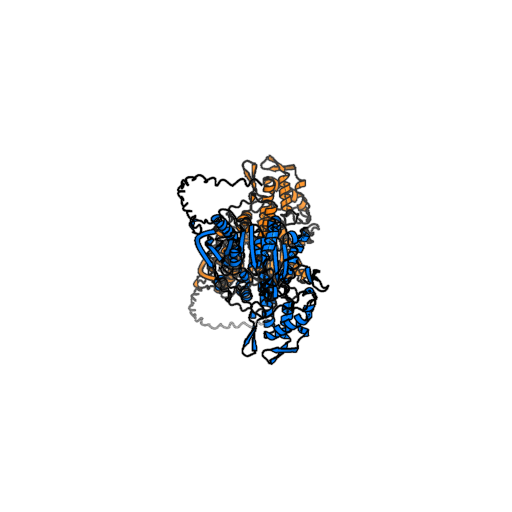? 3.061 -21.453 2.992 1 97.25 441 MET A C 1
ATOM 3346 O O . MET A 1 441 ? 1.984 -21.156 3.508 1 97.25 441 MET A O 1
ATOM 3350 N N . ARG A 1 442 ? 3.953 -22.297 3.568 1 97.06 442 ARG A N 1
ATOM 3351 C CA . ARG A 1 442 ? 3.715 -22.781 4.926 1 97.06 442 ARG A CA 1
ATOM 3352 C C . ARG A 1 442 ? 3.535 -21.625 5.898 1 97.06 442 ARG A C 1
ATOM 3354 O O . ARG A 1 442 ? 2.576 -21.594 6.672 1 97.06 442 ARG A O 1
ATOM 3361 N N . ARG A 1 443 ? 4.43 -20.719 5.797 1 96.12 443 ARG A N 1
ATOM 3362 C CA . ARG A 1 443 ? 4.383 -19.547 6.66 1 96.12 443 ARG A CA 1
ATOM 3363 C C . ARG A 1 443 ? 3.074 -18.781 6.469 1 96.12 443 ARG A C 1
ATOM 3365 O O . ARG A 1 443 ? 2.453 -18.359 7.445 1 96.12 443 ARG A O 1
ATOM 3372 N N . PHE A 1 444 ? 2.709 -18.547 5.293 1 97.25 444 PHE A N 1
ATOM 3373 C CA . PHE A 1 444 ? 1.477 -17.844 4.977 1 97.25 444 PHE A CA 1
ATOM 3374 C C . PHE A 1 444 ? 0.268 -18.578 5.547 1 97.25 444 PHE A C 1
ATOM 3376 O O . PHE A 1 444 ? -0.55 -17.969 6.25 1 97.25 444 PHE A O 1
ATOM 3383 N N . TYR A 1 445 ? 0.13 -19.812 5.262 1 97.94 445 TYR A N 1
ATOM 3384 C CA . TYR A 1 445 ? -1.012 -20.594 5.711 1 97.94 445 TYR A CA 1
ATOM 3385 C C . TYR A 1 445 ? -1.063 -20.656 7.234 1 97.94 445 TYR A C 1
ATOM 3387 O O . TYR A 1 445 ? -2.139 -20.562 7.832 1 97.94 445 TYR A O 1
ATOM 3395 N N . ASP A 1 446 ? 0.074 -20.859 7.859 1 97.25 446 ASP A N 1
ATOM 3396 C CA . ASP A 1 446 ? 0.132 -20.859 9.32 1 97.25 446 ASP A CA 1
ATOM 3397 C C . ASP A 1 446 ? -0.367 -19.531 9.891 1 97.25 446 ASP A C 1
ATOM 3399 O O . ASP A 1 446 ? -1.028 -19.516 10.93 1 97.25 446 ASP A O 1
ATOM 3403 N N . GLY A 1 447 ? -0.008 -18.484 9.195 1 97 447 GLY A N 1
ATOM 3404 C CA . GLY A 1 447 ? -0.502 -17.172 9.609 1 97 447 GLY A CA 1
ATOM 3405 C C . GLY A 1 447 ? -2.01 -17.047 9.5 1 97 447 GLY A C 1
ATOM 3406 O O . GLY A 1 447 ? -2.654 -16.484 10.391 1 97 447 GLY A O 1
ATOM 3407 N N . VAL A 1 448 ? -2.576 -17.516 8.422 1 97.75 448 VAL A N 1
ATOM 3408 C CA . VAL A 1 448 ? -4.023 -17.516 8.242 1 97.75 448 VAL A CA 1
ATOM 3409 C C . VAL A 1 448 ? -4.684 -18.344 9.344 1 97.75 448 VAL A C 1
ATOM 3411 O O . VAL A 1 448 ? -5.656 -17.891 9.961 1 97.75 448 VAL A O 1
ATOM 3414 N N . THR A 1 449 ? -4.113 -19.484 9.609 1 98.06 449 THR A N 1
ATOM 3415 C CA . THR A 1 449 ? -4.656 -20.406 10.602 1 98.06 449 THR A CA 1
ATOM 3416 C C . THR A 1 449 ? -4.609 -19.797 12 1 98.06 449 THR A C 1
ATOM 3418 O O . THR A 1 449 ? -5.562 -19.922 12.773 1 98.06 449 THR A O 1
ATOM 3421 N N . ALA A 1 450 ? -3.529 -19.172 12.289 1 97.5 450 ALA A N 1
ATOM 3422 C CA . ALA A 1 450 ? -3.387 -18.531 13.594 1 97.5 450 ALA A CA 1
ATOM 3423 C C . ALA A 1 450 ? -4.438 -17.438 13.789 1 97.5 450 ALA A C 1
ATOM 3425 O O . ALA A 1 450 ? -5.039 -17.344 14.859 1 97.5 450 ALA A O 1
ATOM 3426 N N . LEU A 1 451 ? -4.625 -16.641 12.781 1 96 451 LEU A N 1
ATOM 3427 C CA . LEU A 1 451 ? -5.625 -15.594 12.875 1 96 451 LEU A CA 1
ATOM 3428 C C . LEU A 1 451 ? -7.023 -16.188 13.023 1 96 451 LEU A C 1
ATOM 3430 O O . LEU A 1 451 ? -7.809 -15.719 13.859 1 96 451 LEU A O 1
ATOM 3434 N N . ASP A 1 452 ? -7.344 -17.141 12.273 1 97.31 452 ASP A N 1
ATOM 3435 C CA . ASP A 1 452 ? -8.633 -17.828 12.375 1 97.31 452 ASP A CA 1
ATOM 3436 C C . ASP A 1 452 ? -8.836 -18.406 13.766 1 97.31 452 ASP A C 1
ATOM 3438 O O . ASP A 1 452 ? -9.898 -18.25 14.367 1 97.31 452 ASP A O 1
ATOM 3442 N N . LYS A 1 453 ? -7.859 -19.062 14.227 1 97.5 453 LYS A N 1
ATOM 3443 C CA . LYS A 1 453 ? -7.941 -19.656 15.555 1 97.5 453 LYS A CA 1
ATOM 3444 C C . LYS A 1 453 ? -8.234 -18.609 16.625 1 97.5 453 LYS A C 1
ATOM 3446 O O . LYS A 1 453 ? -9.016 -18.844 17.547 1 97.5 453 LYS A O 1
ATOM 3451 N N . SER A 1 454 ? -7.613 -17.5 16.469 1 94.56 454 SER A N 1
ATOM 3452 C CA . SER A 1 454 ? -7.816 -16.422 17.422 1 94.56 454 SER A CA 1
ATOM 3453 C C . SER A 1 454 ? -9.266 -15.938 17.422 1 94.56 454 SER A C 1
ATOM 3455 O O . SER A 1 454 ? -9.711 -15.289 18.375 1 94.56 454 SER A O 1
ATOM 3457 N N . ARG A 1 455 ? -9.984 -16.312 16.406 1 92 455 ARG A N 1
ATOM 3458 C CA . ARG A 1 455 ? -11.383 -15.906 16.281 1 92 455 ARG A CA 1
ATOM 3459 C C . ARG A 1 455 ? -12.32 -17.094 16.453 1 92 455 ARG A C 1
ATOM 3461 O O . ARG A 1 455 ? -13.516 -17 16.172 1 92 455 ARG A O 1
ATOM 3468 N N . GLY A 1 456 ? -11.805 -18.25 16.75 1 96.06 456 GLY A N 1
ATOM 3469 C CA . GLY A 1 456 ? -12.609 -19.438 16.938 1 96.06 456 GLY A CA 1
ATOM 3470 C C . GLY A 1 456 ? -13.055 -20.078 15.625 1 96.06 456 GLY A C 1
ATOM 3471 O O . GLY A 1 456 ? -14.07 -20.766 15.578 1 96.06 456 GLY A O 1
ATOM 3472 N N . VAL A 1 457 ? -12.281 -19.781 14.562 1 97.19 457 VAL A N 1
ATOM 3473 C CA . VAL A 1 457 ? -12.617 -20.297 13.234 1 97.19 457 VAL A CA 1
ATOM 3474 C C . VAL A 1 457 ? -11.648 -21.406 12.852 1 97.19 457 VAL A C 1
ATOM 3476 O O . VAL A 1 457 ? -10.445 -21.297 13.109 1 97.19 457 VAL A O 1
ATOM 3479 N N . ASP A 1 458 ? -12.172 -22.469 12.281 1 98.06 458 ASP A N 1
ATOM 3480 C CA . ASP A 1 458 ? -11.352 -23.516 11.688 1 98.06 458 ASP A CA 1
ATOM 3481 C C . ASP A 1 458 ? -11.039 -23.219 10.227 1 98.06 458 ASP A C 1
ATOM 3483 O O . ASP A 1 458 ? -11.914 -23.312 9.359 1 98.06 458 ASP A O 1
ATOM 3487 N N . THR A 1 459 ? -9.836 -22.953 9.945 1 98.5 459 THR A N 1
ATOM 3488 C CA . THR A 1 459 ? -9.414 -22.578 8.594 1 98.5 459 THR A CA 1
ATOM 3489 C C . THR A 1 459 ? -9.781 -23.672 7.598 1 98.5 459 THR A C 1
ATOM 3491 O O . THR A 1 459 ? -10.195 -23.375 6.473 1 98.5 459 THR A O 1
ATOM 3494 N N . ALA A 1 460 ? -9.68 -24.938 7.941 1 98 460 ALA A N 1
ATOM 3495 C CA . ALA A 1 460 ? -9.891 -26.062 7.047 1 98 460 ALA A CA 1
ATOM 3496 C C . ALA A 1 460 ? -11.352 -26.141 6.594 1 98 460 ALA A C 1
ATOM 3498 O O . ALA A 1 460 ? -11.68 -26.875 5.66 1 98 460 ALA A O 1
ATOM 3499 N N . SER A 1 461 ? -12.18 -25.391 7.188 1 98.19 461 SER A N 1
ATOM 3500 C CA . SER A 1 461 ? -13.586 -25.391 6.805 1 98.19 461 SER A CA 1
ATOM 3501 C C . SER A 1 461 ? -13.789 -24.656 5.477 1 98.19 461 SER A C 1
ATOM 3503 O O . SER A 1 461 ? -14.828 -24.828 4.828 1 98.19 461 SER A O 1
ATOM 3505 N N . TYR A 1 462 ? -12.844 -23.844 5.082 1 98.69 462 TYR A N 1
ATOM 3506 C CA . TYR A 1 462 ? -13.047 -23.125 3.832 1 98.69 462 TYR A CA 1
ATOM 3507 C C . TYR A 1 462 ? -11.773 -23.094 3.006 1 98.69 462 TYR A C 1
ATOM 3509 O O . TYR A 1 462 ? -11.805 -22.781 1.811 1 98.69 462 TYR A O 1
ATOM 3517 N N . TYR A 1 463 ? -10.648 -23.328 3.568 1 98.75 463 TYR A N 1
ATOM 3518 C CA . TYR A 1 463 ? -9.344 -23.219 2.924 1 98.75 463 TYR A CA 1
ATOM 3519 C C . TYR A 1 463 ? -8.445 -24.391 3.318 1 98.75 463 TYR A C 1
ATOM 3521 O O . TYR A 1 463 ? -8.109 -24.547 4.492 1 98.75 463 TYR A O 1
ATOM 3529 N N . ARG A 1 464 ? -8.023 -25.219 2.322 1 98.62 464 ARG A N 1
ATOM 3530 C CA . ARG A 1 464 ? -7.164 -26.359 2.588 1 98.62 464 ARG A CA 1
ATOM 3531 C C . ARG A 1 464 ? -5.898 -26.297 1.737 1 98.62 464 ARG A C 1
ATOM 3533 O O . ARG A 1 464 ? -5.945 -25.906 0.571 1 98.62 464 ARG A O 1
ATOM 3540 N N . PHE A 1 465 ? -4.801 -26.641 2.354 1 98.5 465 PHE A N 1
ATOM 3541 C CA . PHE A 1 465 ? -3.471 -26.594 1.756 1 98.5 465 PHE A CA 1
ATOM 3542 C C . PHE A 1 465 ? -2.852 -27.984 1.709 1 98.5 465 PHE A C 1
ATOM 3544 O O . PHE A 1 465 ? -2.873 -28.719 2.703 1 98.5 465 PHE A O 1
ATOM 3551 N N . PHE A 1 466 ? -2.33 -28.375 0.538 1 98 466 PHE A N 1
ATOM 3552 C CA . PHE A 1 466 ? -1.709 -29.688 0.338 1 98 466 PHE A CA 1
ATOM 3553 C C . PHE A 1 466 ? -0.288 -29.531 -0.192 1 98 466 PHE A C 1
ATOM 3555 O O . PHE A 1 466 ? -0.024 -28.672 -1.039 1 98 466 PHE A O 1
ATOM 3562 N N . GLU A 1 467 ? 0.599 -30.359 0.272 1 96.44 467 GLU A N 1
ATOM 3563 C CA . GLU A 1 467 ? 1.97 -30.391 -0.229 1 96.44 467 GLU A CA 1
ATOM 3564 C C . GLU A 1 467 ? 2.184 -31.547 -1.196 1 96.44 467 GLU A C 1
ATOM 3566 O O . GLU A 1 467 ? 1.636 -32.625 -1 1 96.44 467 GLU A O 1
ATOM 3571 N N . VAL A 1 468 ? 2.914 -31.297 -2.178 1 95.12 468 VAL A N 1
ATOM 3572 C CA . VAL A 1 468 ? 3.266 -32.312 -3.16 1 95.12 468 VAL A CA 1
ATOM 3573 C C . VAL A 1 468 ? 4.727 -32.719 -2.984 1 95.12 468 VAL A C 1
ATOM 3575 O O . VAL A 1 468 ? 5.617 -32.125 -3.594 1 95.12 468 VAL A O 1
ATOM 3578 N N . PRO A 1 469 ? 4.98 -33.812 -2.264 1 93.88 469 PRO A N 1
ATOM 3579 C CA . PRO A 1 469 ? 6.371 -34.25 -2.096 1 93.88 469 PRO A CA 1
ATOM 3580 C C . PRO A 1 469 ? 7.086 -34.469 -3.426 1 93.88 469 PRO A C 1
ATOM 3582 O O . PRO A 1 469 ? 6.594 -35.219 -4.277 1 93.88 469 PRO A O 1
ATOM 3585 N N . GLY A 1 470 ? 8.172 -33.812 -3.57 1 93.12 470 GLY A N 1
ATOM 3586 C CA . GLY A 1 470 ? 8.961 -33.969 -4.781 1 93.12 470 GLY A CA 1
ATOM 3587 C C . GLY A 1 470 ? 8.469 -33.094 -5.922 1 93.12 470 GLY A C 1
ATOM 3588 O O . GLY A 1 470 ? 9.133 -32.969 -6.953 1 93.12 470 GLY A O 1
ATOM 3589 N N . GLY A 1 471 ? 7.309 -32.469 -5.746 1 93.75 471 GLY A N 1
ATOM 3590 C CA . GLY A 1 471 ? 6.789 -31.578 -6.773 1 93.75 471 GLY A CA 1
ATOM 3591 C C . GLY A 1 471 ? 7.672 -30.375 -7.02 1 93.75 471 GLY A C 1
ATOM 3592 O O . GLY A 1 471 ? 8.266 -29.828 -6.086 1 93.75 471 GLY A O 1
ATOM 3593 N N . THR A 1 472 ? 7.754 -29.984 -8.32 1 94.44 472 THR A N 1
ATOM 3594 C CA . THR A 1 472 ? 8.5 -28.797 -8.727 1 94.44 472 THR A CA 1
ATOM 3595 C C . THR A 1 472 ? 7.559 -27.625 -8.992 1 94.44 472 THR A C 1
ATOM 3597 O O . THR A 1 472 ? 6.375 -27.688 -8.648 1 94.44 472 THR A O 1
ATOM 3600 N N . HIS A 1 473 ? 8.062 -26.516 -9.477 1 95 473 HIS A N 1
ATOM 3601 C CA . HIS A 1 473 ? 7.246 -25.312 -9.68 1 95 473 HIS A CA 1
ATOM 3602 C C . HIS A 1 473 ? 6.141 -25.578 -10.695 1 95 473 HIS A C 1
ATOM 3604 O O . HIS A 1 473 ? 6.41 -25.688 -11.898 1 95 473 HIS A O 1
ATOM 3610 N N . CYS A 1 474 ? 4.906 -25.609 -10.258 1 91.44 474 CYS A N 1
ATOM 3611 C CA . CYS A 1 474 ? 3.678 -25.734 -11.031 1 91.44 474 CYS A CA 1
ATOM 3612 C C . CYS A 1 474 ? 3.678 -27.016 -11.844 1 91.44 474 CYS A C 1
ATOM 3614 O O . CYS A 1 474 ? 3.016 -27.109 -12.875 1 91.44 474 CYS A O 1
ATOM 3616 N N . SER A 1 475 ? 4.547 -27.938 -11.414 1 87.5 475 SER A N 1
ATOM 3617 C CA . SER A 1 475 ? 4.66 -29.219 -12.102 1 87.5 475 SER A CA 1
ATOM 3618 C C . SER A 1 475 ? 5.285 -30.281 -11.195 1 87.5 475 SER A C 1
ATOM 3620 O O . SER A 1 475 ? 5.352 -30.094 -9.977 1 87.5 475 SER A O 1
ATOM 3622 N N . ALA A 1 476 ? 5.512 -31.406 -11.859 1 83.88 476 ALA A N 1
ATOM 3623 C CA . ALA A 1 476 ? 6.219 -32.5 -11.211 1 83.88 476 ALA A CA 1
ATOM 3624 C C . ALA A 1 476 ? 7.059 -33.281 -12.219 1 83.88 476 ALA A C 1
ATOM 3626 O O . ALA A 1 476 ? 6.688 -33.406 -13.391 1 83.88 476 ALA A O 1
ATOM 3627 N N . PRO A 1 477 ? 8.211 -33.719 -11.672 1 83.25 477 PRO A N 1
ATOM 3628 C CA . PRO A 1 477 ? 8.984 -34.594 -12.555 1 83.25 477 PRO A CA 1
ATOM 3629 C C . PRO A 1 477 ? 8.258 -35.906 -12.883 1 83.25 477 PRO A C 1
ATOM 3631 O O . PRO A 1 477 ? 7.281 -36.25 -12.219 1 83.25 477 PRO A O 1
ATOM 3634 N N . VAL A 1 478 ? 8.789 -36.531 -13.836 1 79 478 VAL A N 1
ATOM 3635 C CA . VAL A 1 478 ? 8.25 -37.844 -14.211 1 79 478 VAL A CA 1
ATOM 3636 C C . VAL A 1 478 ? 8.289 -38.781 -13.008 1 79 478 VAL A C 1
ATOM 3638 O O . VAL A 1 478 ? 9.289 -38.844 -12.281 1 79 478 VAL A O 1
ATOM 3641 N N . GLY A 1 479 ? 7.219 -39.438 -12.773 1 78.88 479 GLY A N 1
ATOM 3642 C CA . GLY A 1 479 ? 7.152 -40.406 -11.695 1 78.88 479 GLY A CA 1
ATOM 3643 C C . GLY A 1 479 ? 6.746 -39.781 -10.367 1 78.88 479 GLY A C 1
ATOM 3644 O O . GLY A 1 479 ? 6.613 -40.5 -9.367 1 78.88 479 GLY A O 1
ATOM 3645 N N . VAL A 1 480 ? 6.527 -38.562 -10.312 1 85.56 480 VAL A N 1
ATOM 3646 C CA . VAL A 1 480 ? 6.109 -37.875 -9.086 1 85.56 480 VAL A CA 1
ATOM 3647 C C . VAL A 1 480 ? 4.605 -37.625 -9.133 1 85.56 480 VAL A C 1
ATOM 3649 O O . VAL A 1 480 ? 4.07 -37.25 -10.18 1 85.56 480 VAL A O 1
ATOM 3652 N N . ALA A 1 481 ? 3.953 -37.875 -8.039 1 85.62 481 ALA A N 1
ATOM 3653 C CA . ALA A 1 481 ? 2.508 -37.719 -7.902 1 85.62 481 ALA A CA 1
ATOM 3654 C C . ALA A 1 481 ? 2.111 -36.25 -8.07 1 85.62 481 ALA A C 1
ATOM 3656 O O . ALA A 1 481 ? 2.74 -35.344 -7.492 1 85.62 481 ALA A O 1
ATOM 3657 N N . HIS A 1 482 ? 1.133 -36 -8.969 1 91.06 482 HIS A N 1
ATOM 3658 C CA . HIS A 1 482 ? 0.64 -34.656 -9.266 1 91.06 482 HIS A CA 1
ATOM 3659 C C . HIS A 1 482 ? -0.875 -34.594 -9.109 1 91.06 482 HIS A C 1
ATOM 3661 O O . HIS A 1 482 ? -1.596 -35.469 -9.562 1 91.06 482 HIS A O 1
ATOM 3667 N N . PRO A 1 483 ? -1.354 -33.531 -8.461 1 93.81 483 PRO A N 1
ATOM 3668 C CA . PRO A 1 483 ? -2.805 -33.406 -8.289 1 93.81 483 PRO A CA 1
ATOM 3669 C C . PRO A 1 483 ? -3.492 -32.812 -9.523 1 93.81 483 PRO A C 1
ATOM 3671 O O . PRO A 1 483 ? -4.145 -31.781 -9.43 1 93.81 483 PRO A O 1
ATOM 3674 N N . LEU A 1 484 ? -3.494 -33.531 -10.57 1 92.25 484 LEU A N 1
ATOM 3675 C CA . LEU A 1 484 ? -4.004 -33.094 -11.867 1 92.25 484 LEU A CA 1
ATOM 3676 C C . LEU A 1 484 ? -5.488 -32.781 -11.789 1 92.25 484 LEU A C 1
ATOM 3678 O O . LEU A 1 484 ? -5.969 -31.891 -12.508 1 92.25 484 LEU A O 1
ATOM 3682 N N . HIS A 1 485 ? -6.25 -33.406 -10.867 1 94.5 485 HIS A N 1
ATOM 3683 C CA . HIS A 1 485 ? -7.699 -33.219 -10.789 1 94.5 485 HIS A CA 1
ATOM 3684 C C . HIS A 1 485 ? -8.102 -32.531 -9.508 1 94.5 485 HIS A C 1
ATOM 3686 O O . HIS A 1 485 ? -9.156 -32.812 -8.938 1 94.5 485 HIS A O 1
ATOM 3692 N N . ALA A 1 486 ? -7.25 -31.688 -9.039 1 96.94 486 ALA A N 1
ATOM 3693 C CA . ALA A 1 486 ? -7.535 -30.938 -7.816 1 96.94 486 ALA A CA 1
ATOM 3694 C C . ALA A 1 486 ? -8.781 -30.078 -7.98 1 96.94 486 ALA A C 1
ATOM 3696 O O . ALA A 1 486 ? -9.539 -29.875 -7.027 1 96.94 486 ALA A O 1
ATOM 3697 N N . LEU A 1 487 ? -9.039 -29.531 -9.148 1 98.12 487 LEU A N 1
ATOM 3698 C CA . LEU A 1 487 ? -10.227 -28.719 -9.383 1 98.12 487 LEU A CA 1
ATOM 3699 C C . LEU A 1 487 ? -11.492 -29.547 -9.195 1 98.12 487 LEU A C 1
ATOM 3701 O O . LEU A 1 487 ? -12.5 -29.031 -8.703 1 98.12 487 LEU A O 1
ATOM 3705 N N . ASP A 1 488 ? -11.438 -30.828 -9.609 1 97.12 488 ASP A N 1
ATOM 3706 C CA . ASP A 1 488 ? -12.586 -31.703 -9.398 1 97.12 488 ASP A CA 1
ATOM 3707 C C . ASP A 1 488 ? -12.891 -31.859 -7.914 1 97.12 488 ASP A C 1
ATOM 3709 O O . ASP A 1 488 ? -14.055 -31.906 -7.508 1 97.12 488 ASP A O 1
ATOM 3713 N N . SER A 1 489 ? -11.867 -32.031 -7.141 1 97.94 489 SER A N 1
ATOM 3714 C CA . SER A 1 489 ? -12.047 -32.125 -5.695 1 97.94 489 SER A CA 1
ATOM 3715 C C . SER A 1 489 ? -12.656 -30.844 -5.133 1 97.94 489 SER A C 1
ATOM 3717 O O . SER A 1 489 ? -13.523 -30.891 -4.262 1 97.94 489 SER A O 1
ATOM 3719 N N . LEU A 1 490 ? -12.195 -29.734 -5.641 1 98.81 490 LEU A N 1
ATOM 3720 C CA . LEU A 1 490 ? -12.734 -28.438 -5.215 1 98.81 490 LEU A CA 1
ATOM 3721 C C . LEU A 1 490 ? -14.203 -28.312 -5.59 1 98.81 490 LEU A C 1
ATOM 3723 O O . LEU A 1 490 ? -15.016 -27.844 -4.789 1 98.81 490 LEU A O 1
ATOM 3727 N N . ARG A 1 491 ? -14.594 -28.703 -6.727 1 98.5 491 ARG A N 1
ATOM 3728 C CA . ARG A 1 491 ? -15.984 -28.672 -7.176 1 98.5 491 ARG A CA 1
ATOM 3729 C C . ARG A 1 491 ? -16.875 -29.484 -6.246 1 98.5 491 ARG A C 1
ATOM 3731 O O . ARG A 1 491 ? -17.953 -29.031 -5.855 1 98.5 491 ARG A O 1
ATOM 3738 N N . ARG A 1 492 ? -16.391 -30.672 -5.922 1 98.44 492 ARG A N 1
ATOM 3739 C CA . ARG A 1 492 ? -17.156 -31.516 -5.027 1 98.44 492 ARG A CA 1
ATOM 3740 C C . ARG A 1 492 ? -17.359 -30.844 -3.672 1 98.44 492 ARG A C 1
ATOM 3742 O O . ARG A 1 492 ? -18.422 -30.984 -3.055 1 98.44 492 ARG A O 1
ATOM 3749 N N . TRP A 1 493 ? -16.328 -30.203 -3.242 1 98.81 493 TRP A N 1
ATOM 3750 C CA . TRP A 1 493 ? -16.422 -29.5 -1.974 1 98.81 493 TRP A CA 1
ATOM 3751 C C . TRP A 1 493 ? -17.438 -28.359 -2.062 1 98.81 493 TRP A C 1
ATOM 3753 O O . TRP A 1 493 ? -18.297 -28.203 -1.184 1 98.81 493 TRP A O 1
ATOM 3763 N N . VAL A 1 494 ? -17.391 -27.547 -3.129 1 98.81 494 VAL A N 1
ATOM 3764 C CA . VAL A 1 494 ? -18.25 -26.375 -3.318 1 98.81 494 VAL A CA 1
ATOM 3765 C C . VAL A 1 494 ? -19.688 -26.828 -3.564 1 98.81 494 VAL A C 1
ATOM 3767 O O . VAL A 1 494 ? -20.625 -26.328 -2.932 1 98.81 494 VAL A O 1
ATOM 3770 N N . GLU A 1 495 ? -19.891 -27.781 -4.449 1 98.62 495 GLU A N 1
ATOM 3771 C CA . GLU A 1 495 ? -21.219 -28.109 -4.969 1 98.62 495 GLU A CA 1
ATOM 3772 C C . GLU A 1 495 ? -21.906 -29.141 -4.086 1 98.62 495 GLU A C 1
ATOM 3774 O O . GLU A 1 495 ? -23.125 -29.078 -3.902 1 98.62 495 GLU A O 1
ATOM 3779 N N . ASP A 1 496 ? -21.094 -30.062 -3.465 1 98.12 496 ASP A N 1
ATOM 3780 C CA . ASP A 1 496 ? -21.688 -31.172 -2.725 1 98.12 496 ASP A CA 1
ATOM 3781 C C . ASP A 1 496 ? -21.375 -31.062 -1.234 1 98.12 496 ASP A C 1
ATOM 3783 O O . ASP A 1 496 ? -21.891 -31.859 -0.433 1 98.12 496 ASP A O 1
ATOM 3787 N N . GLY A 1 497 ? -20.469 -30.203 -0.863 1 97.81 497 GLY A N 1
ATOM 3788 C CA . GLY A 1 497 ? -20.109 -30.047 0.538 1 97.81 497 GLY A CA 1
ATOM 3789 C C . GLY A 1 497 ? -19.125 -31.094 1.03 1 97.81 497 GLY A C 1
ATOM 3790 O O . GLY A 1 497 ? -18.984 -31.297 2.238 1 97.81 497 GLY A O 1
ATOM 3791 N N . VAL A 1 498 ? -18.469 -31.734 0.097 1 97.62 498 VAL A N 1
ATOM 3792 C CA . VAL A 1 498 ? -17.531 -32.812 0.464 1 97.62 498 VAL A CA 1
ATOM 3793 C C . VAL A 1 498 ? -16.109 -32.25 0.459 1 97.62 498 VAL A C 1
ATOM 3795 O O . VAL A 1 498 ? -15.406 -32.344 -0.555 1 97.62 498 VAL A O 1
ATOM 3798 N N . ALA A 1 499 ? -15.664 -31.875 1.568 1 97.5 499 ALA A N 1
ATOM 3799 C CA . ALA A 1 499 ? -14.297 -31.375 1.708 1 97.5 499 ALA A CA 1
ATOM 3800 C C . ALA A 1 499 ? -13.281 -32.5 1.533 1 97.5 499 ALA A C 1
ATOM 3802 O O . ALA A 1 499 ? -13.453 -33.594 2.084 1 97.5 499 ALA A O 1
ATOM 3803 N N . PRO A 1 500 ? -12.258 -32.25 0.809 1 97.56 500 PRO A N 1
ATOM 3804 C CA . PRO A 1 500 ? -11.273 -33.312 0.636 1 97.56 500 PRO A CA 1
ATOM 3805 C C . PRO A 1 500 ? -10.406 -33.531 1.874 1 97.56 500 PRO A C 1
ATOM 3807 O O . PRO A 1 500 ? -9.711 -32.594 2.305 1 97.56 500 PRO A O 1
ATOM 3810 N N . ASP A 1 501 ? -10.328 -34.719 2.338 1 95.44 501 ASP A N 1
ATOM 3811 C CA . ASP A 1 501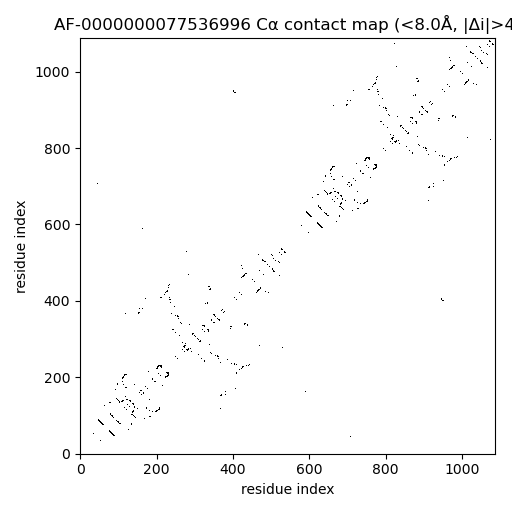 ? -9.398 -35.094 3.408 1 95.44 501 ASP A CA 1
ATOM 3812 C C . ASP A 1 501 ? -7.988 -35.312 2.861 1 95.44 501 ASP A C 1
ATOM 3814 O O . ASP A 1 501 ? -7.004 -35.156 3.584 1 95.44 501 ASP A O 1
ATOM 3818 N N . THR A 1 502 ? -7.957 -35.781 1.685 1 95.62 502 THR A N 1
ATOM 3819 C CA . THR A 1 502 ? -6.742 -35.938 0.892 1 95.62 502 THR A CA 1
ATOM 3820 C C . THR A 1 502 ? -6.988 -35.531 -0.56 1 95.62 502 THR A C 1
ATOM 3822 O O . THR A 1 502 ? -8.133 -35.344 -0.965 1 95.62 502 THR A O 1
ATOM 3825 N N . LEU A 1 503 ? -5.941 -35.312 -1.316 1 95.56 503 LEU A N 1
ATOM 3826 C CA . LEU A 1 503 ? -6.066 -35.062 -2.746 1 95.56 503 LEU A CA 1
ATOM 3827 C C . LEU A 1 503 ? -5.516 -36.219 -3.562 1 95.56 503 LEU A C 1
ATOM 3829 O O . LEU A 1 503 ? -4.371 -36.625 -3.363 1 95.56 503 LEU A O 1
ATOM 3833 N N . GLU A 1 504 ? -6.293 -36.656 -4.434 1 92.44 504 GLU A N 1
ATOM 3834 C CA . GLU A 1 504 ? -5.844 -37.719 -5.328 1 92.44 504 GLU A CA 1
ATOM 3835 C C . GLU A 1 504 ? -4.777 -37.219 -6.297 1 92.44 504 GLU A C 1
ATOM 3837 O O . GLU A 1 504 ? -4.758 -36.031 -6.637 1 92.44 504 GLU A O 1
ATOM 3842 N N . THR A 1 505 ? -3.898 -38.156 -6.688 1 92.31 505 THR A N 1
ATOM 3843 C CA . THR A 1 505 ? -2.805 -37.75 -7.57 1 92.31 505 THR A CA 1
ATOM 3844 C C . THR A 1 505 ? -2.742 -38.656 -8.797 1 92.31 505 THR A C 1
ATOM 3846 O O . THR A 1 505 ? -3.385 -39.719 -8.828 1 92.31 505 THR A O 1
ATOM 3849 N N . THR A 1 506 ? -2.123 -38.125 -9.789 1 86.94 506 THR A N 1
ATOM 3850 C CA . THR A 1 506 ? -1.759 -38.875 -11 1 86.94 506 THR A CA 1
ATOM 3851 C C . THR A 1 506 ? -0.252 -38.812 -11.234 1 86.94 506 THR A C 1
ATOM 3853 O O . THR A 1 506 ? 0.389 -37.781 -10.93 1 86.94 506 THR A O 1
ATOM 3856 N N . LEU A 1 507 ? 0.265 -39.938 -11.672 1 82.88 507 LEU A N 1
ATOM 3857 C CA . LEU A 1 507 ? 1.675 -39.906 -12.047 1 82.88 507 LEU A CA 1
ATOM 3858 C C . LEU A 1 507 ? 1.864 -39.25 -13.406 1 82.88 507 LEU A C 1
ATOM 3860 O O . LEU A 1 507 ? 1.162 -39.562 -14.367 1 82.88 507 LEU A O 1
ATOM 3864 N N . ILE A 1 508 ? 2.689 -38.344 -13.484 1 76.19 508 ILE A N 1
ATOM 3865 C CA . ILE A 1 508 ? 2.947 -37.656 -14.742 1 76.19 508 ILE A CA 1
ATOM 3866 C C . ILE A 1 508 ? 3.736 -38.562 -15.68 1 76.19 508 ILE A C 1
ATOM 3868 O O . ILE A 1 508 ? 4.676 -39.25 -15.25 1 76.19 508 ILE A O 1
ATOM 3872 N N . GLY A 1 509 ? 3.475 -38.562 -17.062 1 65.31 509 GLY A N 1
ATOM 3873 C CA . GLY A 1 509 ? 4.211 -39.281 -18.094 1 65.31 509 GLY A CA 1
ATOM 3874 C C . GLY A 1 509 ? 3.922 -40.75 -18.125 1 65.31 509 GLY A C 1
ATOM 3875 O O . GLY A 1 509 ? 4.391 -41.469 -19 1 65.31 509 GLY A O 1
ATOM 3876 N N . GLN A 1 510 ? 3.465 -41.344 -17.141 1 59.88 510 GLN A N 1
ATOM 3877 C CA . GLN A 1 510 ? 3.232 -42.781 -17.156 1 59.88 510 GLN A CA 1
ATOM 3878 C C . GLN A 1 510 ? 1.798 -43.094 -17.578 1 59.88 510 GLN A C 1
ATOM 3880 O O . GLN A 1 510 ? 0.866 -42.375 -17.203 1 59.88 510 GLN A O 1
ATOM 3885 N N . ASP A 1 511 ? 1.681 -43.594 -18.844 1 51.91 511 ASP A N 1
ATOM 3886 C CA . ASP A 1 511 ? 0.393 -44.062 -19.344 1 51.91 511 ASP A CA 1
ATOM 3887 C C . ASP A 1 511 ? -0.42 -44.719 -18.234 1 51.91 511 ASP A C 1
ATOM 3889 O O . ASP A 1 511 ? 0.125 -45.438 -17.406 1 51.91 511 ASP A O 1
ATOM 3893 N N . ASN A 1 512 ? -1.46 -44.031 -17.844 1 47.72 512 ASN A N 1
ATOM 3894 C CA . ASN A 1 512 ? -2.367 -44.5 -16.797 1 47.72 512 ASN A CA 1
ATOM 3895 C C . ASN A 1 512 ? -2.67 -46 -16.938 1 47.72 512 ASN A C 1
ATOM 3897 O O . ASN A 1 512 ? -3.676 -46.469 -16.406 1 47.72 512 ASN A O 1
ATOM 3901 N N . GLU A 1 513 ? -2.166 -46.594 -17.953 1 44.91 513 GLU A N 1
ATOM 3902 C CA . GLU A 1 513 ? -2.812 -47.906 -18.031 1 44.91 513 GLU A CA 1
ATOM 3903 C C . GLU A 1 513 ? -2.768 -48.625 -16.688 1 44.91 513 GLU A C 1
ATOM 3905 O O . GLU A 1 513 ? -3.643 -49.438 -16.391 1 44.91 513 GLU A O 1
ATOM 3910 N N . GLY A 1 514 ? -1.486 -48.812 -15.969 1 41.16 514 GLY A N 1
ATOM 3911 C CA . GLY A 1 514 ? -1.438 -49.719 -14.836 1 41.16 514 GLY A CA 1
ATOM 3912 C C . GLY A 1 514 ? -1.643 -49 -13.5 1 41.16 514 GLY A C 1
ATOM 3913 O O . GLY A 1 514 ? -1.333 -47.844 -13.359 1 41.16 514 GLY A O 1
ATOM 3914 N N . GLY A 1 515 ? -2.705 -49.312 -12.703 1 45.59 515 GLY A N 1
ATOM 3915 C CA . GLY A 1 515 ? -3.322 -49.188 -11.391 1 45.59 515 GLY A CA 1
ATOM 3916 C C . GLY A 1 515 ? -2.328 -48.875 -10.297 1 45.59 515 GLY A C 1
ATOM 3917 O O . GLY A 1 515 ? -2.488 -49.312 -9.156 1 45.59 515 GLY A O 1
ATOM 3918 N N . LYS A 1 516 ? -1.192 -48.562 -10.648 1 52.81 516 LYS A N 1
ATOM 3919 C CA . LYS A 1 516 ? -0.438 -48.438 -9.406 1 52.81 516 LYS A CA 1
ATOM 3920 C C . LYS A 1 516 ? -1.016 -47.375 -8.5 1 52.81 516 LYS A C 1
ATOM 3922 O O . LYS A 1 516 ? -1.228 -46.219 -8.938 1 52.81 516 LYS A O 1
ATOM 3927 N N . GLU A 1 517 ? -1.564 -47.781 -7.523 1 56.81 517 GLU A N 1
ATOM 3928 C CA . GLU A 1 517 ? -2.139 -47 -6.422 1 56.81 517 GLU A CA 1
ATOM 3929 C C . GLU A 1 517 ? -1.218 -45.875 -6.012 1 56.81 517 GLU A C 1
ATOM 3931 O O . GLU A 1 517 ? -0.028 -46.062 -5.77 1 56.81 517 GLU A O 1
ATOM 3936 N N . GLN A 1 518 ? -1.582 -44.531 -6.43 1 76.25 518 GLN A N 1
ATOM 3937 C CA . GLN A 1 518 ? -0.789 -43.375 -5.973 1 76.25 518 GLN A CA 1
ATOM 3938 C C . GLN A 1 518 ? -1.264 -42.906 -4.609 1 76.25 518 GLN A C 1
ATOM 3940 O O . GLN A 1 518 ? -2.457 -42.938 -4.305 1 76.25 518 GLN A O 1
ATOM 3945 N N . ASN A 1 519 ? -0.261 -42.781 -3.799 1 85.31 519 ASN A N 1
ATOM 3946 C CA . ASN A 1 519 ? -0.579 -42.188 -2.504 1 85.31 519 ASN A CA 1
ATOM 3947 C C . ASN A 1 519 ? -1.184 -40.812 -2.656 1 85.31 519 ASN A C 1
ATOM 3949 O O . ASN A 1 519 ? -0.718 -40 -3.471 1 85.31 519 ASN A O 1
ATOM 3953 N N . PRO A 1 520 ? -2.277 -40.562 -2.012 1 92.38 520 PRO A N 1
ATOM 3954 C CA . PRO A 1 520 ? -2.85 -39.219 -2.027 1 92.38 520 PRO A CA 1
ATOM 3955 C C . PRO A 1 520 ? -1.993 -38.219 -1.271 1 92.38 520 PRO A C 1
ATOM 3957 O O . PRO A 1 520 ? -1.057 -38.594 -0.565 1 92.38 520 PRO A O 1
ATOM 3960 N N . LEU A 1 521 ? -2.281 -36.969 -1.516 1 96.31 521 LEU A N 1
ATOM 3961 C CA . LEU A 1 521 ? -1.608 -35.938 -0.769 1 96.31 521 LEU A CA 1
ATOM 3962 C C . LEU A 1 521 ? -2.295 -35.688 0.571 1 96.31 521 LEU A C 1
ATOM 3964 O O . LEU A 1 521 ? -3.525 -35.656 0.646 1 96.31 521 LEU A O 1
ATOM 3968 N N . CYS A 1 522 ? -1.509 -35.594 1.611 1 95.81 522 CYS A N 1
ATOM 3969 C CA . CYS A 1 522 ? -2.014 -35.281 2.947 1 95.81 522 CYS A CA 1
ATOM 3970 C C . CYS A 1 522 ? -2.275 -33.812 3.115 1 95.81 522 CYS A C 1
ATOM 3972 O O . CYS A 1 522 ? -1.551 -32.969 2.559 1 95.81 522 CYS A O 1
ATOM 3974 N N . PRO A 1 523 ? -3.332 -33.469 3.828 1 96.81 523 PRO A N 1
ATOM 3975 C CA . PRO A 1 523 ? -3.535 -32.031 4.121 1 96.81 523 PRO A CA 1
ATOM 3976 C C . PRO A 1 523 ? -2.498 -31.484 5.094 1 96.81 523 PRO A C 1
ATOM 3978 O O . PRO A 1 523 ? -2.191 -32.125 6.105 1 96.81 523 PRO A O 1
ATOM 3981 N N . TYR A 1 524 ? -1.915 -30.391 4.828 1 96.69 524 TYR A N 1
ATOM 3982 C CA . TYR A 1 524 ? -1.006 -29.703 5.738 1 96.69 524 TYR A CA 1
ATOM 3983 C C . TYR A 1 524 ? -1.701 -29.375 7.051 1 96.69 524 TYR A C 1
ATOM 3985 O O . TYR A 1 524 ? -2.855 -28.938 7.059 1 96.69 524 TYR A O 1
ATOM 3993 N N . PRO A 1 525 ? -1.102 -29.609 8.211 1 95.94 525 PRO A N 1
ATOM 3994 C CA . PRO A 1 525 ? 0.342 -29.797 8.391 1 95.94 525 PRO A CA 1
ATOM 3995 C C . PRO A 1 525 ? 0.752 -31.266 8.453 1 95.94 525 PRO A C 1
ATOM 3997 O O . PRO A 1 525 ? 1.813 -31.578 8.992 1 95.94 525 PRO A O 1
ATOM 4000 N N . LEU A 1 526 ? -0.119 -32.156 7.984 1 95 526 LEU A N 1
ATOM 4001 C CA . LEU A 1 526 ? 0.262 -33.562 7.883 1 95 526 LEU A CA 1
ATOM 4002 C C . LEU A 1 526 ? 1.111 -33.781 6.637 1 95 526 LEU A C 1
ATOM 4004 O O . LEU A 1 526 ? 1.079 -33 5.695 1 95 526 LEU A O 1
ATOM 4008 N N . THR A 1 527 ? 1.92 -34.875 6.742 1 93.69 527 THR A N 1
ATOM 4009 C CA . THR A 1 527 ? 2.715 -35.312 5.602 1 93.69 527 THR A CA 1
ATOM 4010 C C . THR A 1 527 ? 2.713 -36.844 5.492 1 93.69 527 THR A C 1
ATOM 4012 O O . THR A 1 527 ? 2.387 -37.531 6.457 1 93.69 527 THR A O 1
ATOM 4015 N N . GLY A 1 528 ? 2.979 -37.312 4.332 1 92.12 528 GLY A N 1
ATOM 4016 C CA . GLY A 1 528 ? 2.936 -38.719 4.09 1 92.12 528 GLY A CA 1
ATOM 4017 C C . GLY A 1 528 ? 4.137 -39.469 4.656 1 92.12 528 GLY A C 1
ATOM 4018 O O . GLY A 1 528 ? 5.254 -38.938 4.645 1 92.12 528 GLY A O 1
ATOM 4019 N N . SER A 1 529 ? 3.846 -40.656 5.145 1 92.06 529 SER A N 1
ATOM 4020 C CA . SER A 1 529 ? 4.906 -41.531 5.641 1 92.06 529 SER A CA 1
ATOM 4021 C C . SER A 1 529 ? 4.566 -43 5.41 1 92.06 529 SER A C 1
ATOM 4023 O O . SER A 1 529 ? 3.395 -43.375 5.41 1 92.06 529 SER A O 1
ATOM 4025 N N . LYS A 1 530 ? 5.594 -43.75 5.121 1 91.88 530 LYS A N 1
ATOM 4026 C CA . LYS A 1 530 ? 5.445 -45.219 4.98 1 91.88 530 LYS A CA 1
ATOM 4027 C C . LYS A 1 530 ? 6.312 -45.938 5.992 1 91.88 530 LYS A C 1
ATOM 4029 O O . LYS A 1 530 ? 6.656 -47.125 5.789 1 91.88 530 LYS A O 1
ATOM 4034 N N . LYS A 1 531 ? 6.695 -45.312 6.945 1 87.06 531 LYS A N 1
ATOM 4035 C CA . LYS A 1 531 ? 7.594 -45.906 7.934 1 87.06 531 LYS A CA 1
ATOM 4036 C C . LYS A 1 531 ? 6.957 -47.125 8.602 1 87.06 531 LYS A C 1
ATOM 4038 O O . LYS A 1 531 ? 7.656 -48.062 8.984 1 87.06 531 LYS A O 1
ATOM 4043 N N . THR A 1 532 ? 5.66 -47.156 8.719 1 84.94 532 THR A N 1
ATOM 4044 C CA . THR A 1 532 ? 4.984 -48.281 9.359 1 84.94 532 THR A CA 1
ATOM 4045 C C . THR A 1 532 ? 4.535 -49.281 8.32 1 84.94 532 THR A C 1
ATOM 4047 O O . THR A 1 532 ? 3.762 -50.188 8.625 1 84.94 532 THR A O 1
ATOM 4050 N N . GLY A 1 533 ? 4.938 -49.188 7.121 1 83.06 533 GLY A N 1
ATOM 4051 C CA . GLY A 1 533 ? 4.594 -50.125 6.059 1 83.06 533 GLY A CA 1
ATOM 4052 C C . GLY A 1 533 ? 3.453 -49.656 5.184 1 83.06 533 GLY A C 1
ATOM 4053 O O . GLY A 1 533 ? 3.432 -49.906 3.98 1 83.06 533 GLY A O 1
ATOM 4054 N N . LYS A 1 534 ? 2.502 -49.094 5.836 1 89.12 534 LYS A N 1
ATOM 4055 C CA . LYS A 1 534 ? 1.383 -48.531 5.086 1 89.12 534 LYS A CA 1
ATOM 4056 C C . LYS A 1 534 ? 1.464 -47 5.035 1 89.12 534 LYS A C 1
ATOM 4058 O O . LYS A 1 534 ? 1.942 -46.375 5.98 1 89.12 534 LYS A O 1
ATOM 4063 N N . PHE A 1 535 ? 1.038 -46.5 3.912 1 91.75 535 PHE A N 1
ATOM 4064 C CA . PHE A 1 535 ? 1.018 -45.062 3.785 1 91.75 535 PHE A CA 1
ATOM 4065 C C . PHE A 1 535 ? 0.072 -44.438 4.809 1 91.75 535 PHE A C 1
ATOM 4067 O O . PHE A 1 535 ? -1.078 -44.875 4.934 1 91.75 535 PHE A O 1
ATOM 4074 N N . THR A 1 536 ? 0.557 -43.5 5.566 1 93.06 536 THR A N 1
ATOM 4075 C CA . THR A 1 536 ? -0.249 -42.781 6.539 1 93.06 536 THR A CA 1
ATOM 4076 C C . THR A 1 536 ? 0.115 -41.281 6.539 1 93.06 536 THR A C 1
ATOM 4078 O O . THR A 1 536 ? 1.237 -40.906 6.188 1 93.06 536 THR A O 1
ATOM 4081 N N . CYS A 1 537 ? -0.834 -40.469 6.801 1 95 537 CYS A N 1
ATOM 4082 C CA . CYS A 1 537 ? -0.571 -39.062 7.043 1 95 537 CYS A CA 1
ATOM 4083 C C . CYS A 1 537 ? -0.185 -38.844 8.5 1 95 537 CYS A C 1
ATOM 4085 O O . CYS A 1 537 ? -0.96 -39.125 9.406 1 95 537 CYS A O 1
ATOM 4087 N N . VAL A 1 538 ? 1.011 -38.281 8.688 1 94.38 538 VAL A N 1
ATOM 4088 C CA . VAL A 1 538 ? 1.515 -38.094 10.047 1 94.38 538 VAL A CA 1
ATOM 4089 C C . VAL A 1 538 ? 1.825 -36.594 10.266 1 94.38 538 VAL A C 1
ATOM 4091 O O . VAL A 1 538 ? 2.029 -35.875 9.305 1 94.38 538 VAL A O 1
ATOM 4094 N N . GLU A 1 539 ? 1.938 -36.156 11.523 1 93 539 GLU A N 1
ATOM 4095 C CA . GLU A 1 539 ? 2.215 -34.781 11.852 1 93 539 GLU A CA 1
ATOM 4096 C C . GLU A 1 539 ? 3.662 -34.406 11.531 1 93 539 GLU A C 1
ATOM 4098 O O . GLU A 1 539 ? 4.582 -35.188 11.828 1 93 539 GLU A O 1
ATOM 4103 N N . ARG A 1 540 ? 3.752 -33.281 10.859 1 93 540 ARG A N 1
ATOM 4104 C CA . ARG A 1 540 ? 5.09 -32.719 10.648 1 93 540 ARG A CA 1
ATOM 4105 C C . ARG A 1 540 ? 5.68 -32.188 11.953 1 93 540 ARG A C 1
ATOM 4107 O O . ARG A 1 540 ? 4.945 -31.797 12.852 1 93 540 ARG A O 1
ATOM 4114 N N . LYS A 1 541 ? 6.965 -32.281 11.992 1 84.38 541 LYS A N 1
ATOM 4115 C CA . LYS A 1 541 ? 7.617 -31.578 13.094 1 84.38 541 LYS A CA 1
ATOM 4116 C C . LYS A 1 541 ? 7.715 -30.078 12.82 1 84.38 541 LYS A C 1
ATOM 4118 O O . LYS A 1 541 ? 8.023 -29.656 11.695 1 84.38 541 LYS A O 1
ATOM 4123 N N . ASN A 1 542 ? 7.191 -29.297 13.68 1 67.12 542 ASN A N 1
ATOM 4124 C CA . ASN A 1 542 ? 7.082 -27.859 13.477 1 67.12 542 ASN A CA 1
ATOM 4125 C C . ASN A 1 542 ? 8.445 -27.219 13.234 1 67.12 542 ASN A C 1
ATOM 4127 O O . ASN A 1 542 ? 9.367 -27.391 14.039 1 67.12 542 ASN A O 1
ATOM 4131 N N . GLN A 1 543 ? 8.719 -26.812 11.953 1 56.66 543 GLN A N 1
ATOM 4132 C CA . GLN A 1 543 ? 10.008 -26.172 11.703 1 56.66 543 GLN A CA 1
ATOM 4133 C C . GLN A 1 543 ? 9.852 -24.688 11.438 1 56.66 543 G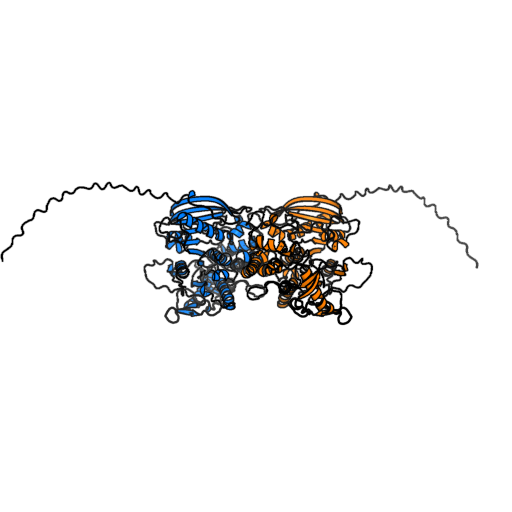LN A C 1
ATOM 4135 O O . GLN A 1 543 ? 10.836 -23.953 11.391 1 56.66 543 GLN A O 1
ATOM 4140 N N . VAL A 1 544 ? 8.688 -24.219 11.008 1 52.12 544 VAL A N 1
ATOM 4141 C CA . VAL A 1 544 ? 8.75 -22.844 10.516 1 52.12 544 VAL A CA 1
ATOM 4142 C C . VAL A 1 544 ? 8.445 -21.875 11.656 1 52.12 544 VAL A C 1
ATOM 4144 O O . VAL A 1 544 ? 7.57 -22.141 12.484 1 52.12 544 VAL A O 1
ATOM 4147 N N . MET B 1 1 ? 61.875 81.188 36.938 1 16.48 1 MET B N 1
ATOM 4148 C CA . MET B 1 1 ? 60.812 80.75 36.062 1 16.48 1 MET B CA 1
ATOM 4149 C C . MET B 1 1 ? 61.219 80.812 34.594 1 16.48 1 MET B C 1
ATOM 4151 O O . MET B 1 1 ? 60.625 81.562 33.812 1 16.48 1 MET B O 1
ATOM 4155 N N . ARG B 1 2 ? 62.5 80.75 34.25 1 20.5 2 ARG B N 1
ATOM 4156 C CA . ARG B 1 2 ? 62.969 81.562 33.125 1 20.5 2 ARG B CA 1
ATOM 4157 C C . ARG B 1 2 ? 62.469 80.938 31.797 1 20.5 2 ARG B C 1
ATOM 4159 O O . ARG B 1 2 ? 62.844 79.875 31.422 1 20.5 2 ARG B O 1
ATOM 4166 N N . CYS B 1 3 ? 61.156 81.125 31.359 1 20.27 3 CYS B N 1
ATOM 4167 C CA . CYS B 1 3 ? 60.281 80.25 30.641 1 20.27 3 CYS B CA 1
ATOM 4168 C C . CYS B 1 3 ? 60.656 80.125 29.172 1 20.27 3 CYS B C 1
ATOM 4170 O O . CYS B 1 3 ? 60.75 81.125 28.469 1 20.27 3 CYS B O 1
ATOM 4172 N N . LEU B 1 4 ? 61.688 79.438 28.812 1 24.09 4 LEU B N 1
ATOM 4173 C CA . LEU B 1 4 ? 62.406 79.438 27.531 1 24.09 4 LEU B CA 1
ATOM 4174 C C . LEU B 1 4 ? 61.438 79.188 26.375 1 24.09 4 LEU B C 1
ATOM 4176 O O . LEU B 1 4 ? 60.5 78.438 26.5 1 24.09 4 LEU B O 1
ATOM 4180 N N . SER B 1 5 ? 61.188 80.25 25.438 1 22.16 5 SER B N 1
ATOM 4181 C CA . SER B 1 5 ? 60.375 80.812 24.375 1 22.16 5 SER B CA 1
ATOM 4182 C C . SER B 1 5 ? 60.375 79.938 23.125 1 22.16 5 SER B C 1
ATOM 4184 O O . SER B 1 5 ? 61.406 79.25 22.844 1 22.16 5 SER B O 1
ATOM 4186 N N . ASN B 1 6 ? 59.188 79.438 22.609 1 22.31 6 ASN B N 1
ATOM 4187 C CA . ASN B 1 6 ? 58.469 78.5 21.797 1 22.31 6 ASN B CA 1
ATOM 4188 C C . ASN B 1 6 ? 58.625 78.75 20.312 1 22.31 6 ASN B C 1
ATOM 4190 O O . ASN B 1 6 ? 58.188 79.812 19.828 1 22.31 6 ASN B O 1
ATOM 4194 N N . PRO B 1 7 ? 59.75 78.438 19.656 1 26.72 7 PRO B N 1
ATOM 4195 C CA . PRO B 1 7 ? 60.062 78.938 18.312 1 26.72 7 PRO B CA 1
ATOM 4196 C C . PRO B 1 7 ? 59.062 78.5 17.266 1 26.72 7 PRO B C 1
ATOM 4198 O O . PRO B 1 7 ? 58.562 77.312 17.344 1 26.72 7 PRO B O 1
ATOM 4201 N N . THR B 1 8 ? 58.094 79.312 16.75 1 24.02 8 THR B N 1
ATOM 4202 C CA . THR B 1 8 ? 56.906 79.188 15.914 1 24.02 8 THR B CA 1
ATOM 4203 C C . THR B 1 8 ? 57.281 78.75 14.492 1 24.02 8 THR B C 1
ATOM 4205 O O . THR B 1 8 ? 57.938 79.562 13.773 1 24.02 8 THR B O 1
ATOM 4208 N N . MET B 1 9 ? 57.906 77.625 14.328 1 25.7 9 MET B N 1
ATOM 4209 C CA . MET B 1 9 ? 58.438 77.188 13.031 1 25.7 9 MET B CA 1
ATOM 4210 C C . MET B 1 9 ? 57.375 77.188 11.969 1 25.7 9 MET B C 1
ATOM 4212 O O . MET B 1 9 ? 56.219 76.75 12.242 1 25.7 9 MET B O 1
ATOM 4216 N N . SER B 1 10 ? 57.469 78.062 10.953 1 26.3 10 SER B N 1
ATOM 4217 C CA . SER B 1 10 ? 56.562 78.375 9.867 1 26.3 10 SER B CA 1
ATOM 4218 C C . SER B 1 10 ? 56.281 77.188 8.961 1 26.3 10 SER B C 1
ATOM 4220 O O . SER B 1 10 ? 57.219 76.5 8.555 1 26.3 10 SER B O 1
ATOM 4222 N N . PRO B 1 11 ? 55.156 76.562 9.062 1 26.8 11 PRO B N 1
ATOM 4223 C CA . PRO B 1 11 ? 54.875 75.312 8.406 1 26.8 11 PRO B CA 1
ATOM 4224 C C . PRO B 1 11 ? 54.875 75.375 6.887 1 26.8 11 PRO B C 1
ATOM 4226 O O . PRO B 1 11 ? 54.594 76.438 6.34 1 26.8 11 PRO B O 1
ATOM 4229 N N . PRO B 1 12 ? 55.781 74.75 6.27 1 25.41 12 PRO B N 1
ATOM 4230 C CA . PRO B 1 12 ? 55.969 74.812 4.82 1 25.41 12 PRO B CA 1
ATOM 4231 C C . PRO B 1 12 ? 54.688 74.625 4.043 1 25.41 12 PRO B C 1
ATOM 4233 O O . PRO B 1 12 ? 53.75 74 4.562 1 25.41 12 PRO B O 1
ATOM 4236 N N . LYS B 1 13 ? 54.562 75.5 3.012 1 28.08 13 LYS B N 1
ATOM 4237 C CA . LYS B 1 13 ? 53.438 75.625 2.08 1 28.08 13 LYS B CA 1
ATOM 4238 C C . LYS B 1 13 ? 53.188 74.375 1.304 1 28.08 13 LYS B C 1
ATOM 4240 O O . LYS B 1 13 ? 54.031 73.875 0.552 1 28.08 13 LYS B O 1
ATOM 4245 N N . ILE B 1 14 ? 52.594 73.312 1.877 1 22.69 14 ILE B N 1
ATOM 4246 C CA . ILE B 1 14 ? 52.344 72.125 1.128 1 22.69 14 ILE B CA 1
ATOM 4247 C C . ILE B 1 14 ? 51.438 72.438 -0.069 1 22.69 14 ILE B C 1
ATOM 4249 O O . ILE B 1 14 ? 50.406 73.062 0.079 1 22.69 14 ILE B O 1
ATOM 4253 N N . PRO B 1 15 ? 52.062 72.625 -1.228 1 28.03 15 PRO B N 1
ATOM 4254 C CA . PRO B 1 15 ? 51.25 72.875 -2.42 1 28.03 15 PRO B CA 1
ATOM 4255 C C . PRO B 1 15 ? 50.094 71.875 -2.602 1 28.03 15 PRO B C 1
ATOM 4257 O O . PRO B 1 15 ? 50.219 70.688 -2.303 1 28.03 15 PRO B O 1
ATOM 4260 N N . TYR B 1 16 ? 48.875 72.312 -2.299 1 22.48 16 TYR B N 1
ATOM 4261 C CA . TYR B 1 16 ? 47.656 71.562 -2.471 1 22.48 16 TYR B CA 1
ATOM 4262 C C . TYR B 1 16 ? 47.438 71.188 -3.93 1 22.48 16 TYR B C 1
ATOM 4264 O O . TYR B 1 16 ? 47.25 72.062 -4.789 1 22.48 16 TYR B O 1
ATOM 4272 N N . LEU B 1 17 ? 48.438 70.5 -4.605 1 25.16 17 LEU B N 1
ATOM 4273 C CA . LEU B 1 17 ? 48 70.062 -5.934 1 25.16 17 LEU B CA 1
ATOM 4274 C C . LEU B 1 17 ? 46.656 69.375 -5.875 1 25.16 17 LEU B C 1
ATOM 4276 O O . LEU B 1 17 ? 46.469 68.438 -5.094 1 25.16 17 LEU B O 1
ATOM 4280 N N . ALA B 1 18 ? 45.594 70.188 -6.32 1 25.88 18 ALA B N 1
ATOM 4281 C CA . ALA B 1 18 ? 44.219 69.75 -6.48 1 25.88 18 ALA B CA 1
ATOM 4282 C C . ALA B 1 18 ? 44.125 68.5 -7.418 1 25.88 18 ALA B C 1
ATOM 4284 O O . ALA B 1 18 ? 44.375 68.625 -8.625 1 25.88 18 ALA B O 1
ATOM 4285 N N . LEU B 1 19 ? 44.75 67.375 -6.98 1 26.02 19 LEU B N 1
ATOM 4286 C CA . LEU B 1 19 ? 44.406 66.25 -7.848 1 26.02 19 LEU B CA 1
ATOM 4287 C C . LEU B 1 19 ? 42.875 66.25 -8.086 1 26.02 19 LEU B C 1
ATOM 4289 O O . LEU B 1 19 ? 42.094 66.188 -7.133 1 26.02 19 LEU B O 1
ATOM 4293 N N . SER B 1 20 ? 42.469 66.812 -9.211 1 26.77 20 SER B N 1
ATOM 4294 C CA . SER B 1 20 ? 41.125 66.562 -9.711 1 26.77 20 SER B CA 1
ATOM 4295 C C . SER B 1 20 ? 40.781 65.125 -9.695 1 26.77 20 SER B C 1
ATOM 4297 O O . SER B 1 20 ? 41.469 64.312 -10.305 1 26.77 20 SER B O 1
ATOM 4299 N N . ALA B 1 21 ? 40.438 64.625 -8.562 1 28.02 21 ALA B N 1
ATOM 4300 C CA . ALA B 1 21 ? 39.844 63.281 -8.539 1 28.02 21 ALA B CA 1
ATOM 4301 C C . ALA B 1 21 ? 38.75 63.156 -9.586 1 28.02 21 ALA B C 1
ATOM 4303 O O . ALA B 1 21 ? 37.719 63.844 -9.523 1 28.02 21 ALA B O 1
ATOM 4304 N N . LEU B 1 22 ? 39.156 62.969 -10.805 1 31.17 22 LEU B N 1
ATOM 4305 C CA . LEU B 1 22 ? 38.125 62.469 -11.68 1 31.17 22 LEU B CA 1
ATOM 4306 C C . LEU B 1 22 ? 37.281 61.375 -10.977 1 31.17 22 LEU B C 1
ATOM 4308 O O . LEU B 1 22 ? 37.844 60.375 -10.492 1 31.17 22 LEU B O 1
ATOM 4312 N N . LEU B 1 23 ? 36.281 61.844 -10.312 1 27.42 23 LEU B N 1
ATOM 4313 C CA . LEU B 1 23 ? 35.25 60.906 -9.859 1 27.42 23 LEU B CA 1
ATOM 4314 C C . LEU B 1 23 ? 34.875 59.938 -10.969 1 27.42 23 LEU B C 1
ATOM 4316 O O . LEU B 1 23 ? 34.312 60.344 -11.992 1 27.42 23 LEU B O 1
ATOM 4320 N N . ASN B 1 24 ? 35.781 59 -11.273 1 31.02 24 ASN B N 1
ATOM 4321 C CA . ASN B 1 24 ? 35.188 57.906 -12 1 31.02 24 ASN B CA 1
ATOM 4322 C C . ASN B 1 24 ? 33.906 57.406 -11.312 1 31.02 24 ASN B C 1
ATOM 4324 O O . ASN B 1 24 ? 33.938 56.875 -10.211 1 31.02 24 ASN B O 1
ATOM 4328 N N . ALA B 1 25 ? 32.844 58.156 -11.57 1 33.5 25 ALA B N 1
ATOM 4329 C CA . ALA B 1 25 ? 31.578 57.5 -11.242 1 33.5 25 ALA B CA 1
ATOM 4330 C C . ALA B 1 25 ? 31.609 56.031 -11.68 1 33.5 25 ALA B C 1
ATOM 4332 O O . ALA B 1 25 ? 31.656 55.75 -12.883 1 33.5 25 ALA B O 1
ATOM 4333 N N . ALA B 1 26 ? 32.219 55.188 -10.953 1 34.09 26 ALA B N 1
ATOM 4334 C CA . ALA B 1 26 ? 31.891 53.781 -11.164 1 34.09 26 ALA B CA 1
ATOM 4335 C C . ALA B 1 26 ? 30.391 53.625 -11.445 1 34.09 26 ALA B C 1
ATOM 4337 O O . ALA B 1 26 ? 29.562 53.906 -10.594 1 34.09 26 ALA B O 1
ATOM 4338 N N . LEU B 1 27 ? 30.078 53.875 -12.648 1 33.22 27 LEU B N 1
ATOM 4339 C CA . LEU B 1 27 ? 28.797 53.25 -12.945 1 33.22 27 LEU B CA 1
ATOM 4340 C C . LEU B 1 27 ? 28.688 51.906 -12.242 1 33.22 27 LEU B C 1
ATOM 4342 O O . LEU B 1 27 ? 29.422 50.969 -12.547 1 33.22 27 LEU B O 1
ATOM 4346 N N . ILE B 1 28 ? 28.484 51.969 -10.945 1 32.5 28 ILE B N 1
ATOM 4347 C CA . ILE B 1 28 ? 27.969 50.719 -10.414 1 32.5 28 ILE B CA 1
ATOM 4348 C C . ILE B 1 28 ? 27.047 50.094 -11.445 1 32.5 28 ILE B C 1
ATOM 4350 O O . ILE B 1 28 ? 25.953 50.594 -11.727 1 32.5 28 ILE B O 1
ATOM 4354 N N . HIS B 1 29 ? 27.547 49.625 -12.539 1 36.22 29 HIS B N 1
ATOM 4355 C CA . HIS B 1 29 ? 26.688 48.688 -13.266 1 36.22 29 HIS B CA 1
ATOM 4356 C C . HIS B 1 29 ? 25.781 47.906 -12.312 1 36.22 29 HIS B C 1
ATOM 4358 O O . HIS B 1 29 ? 26.266 47.188 -11.43 1 36.22 29 HIS B O 1
ATOM 4364 N N . ALA B 1 30 ? 24.734 48.469 -11.984 1 42.66 30 ALA B N 1
ATOM 4365 C CA . ALA B 1 30 ? 23.703 47.688 -11.312 1 42.66 30 ALA B CA 1
ATOM 4366 C C . ALA B 1 30 ? 23.766 46.219 -11.75 1 42.66 30 ALA B C 1
ATOM 4368 O O . ALA B 1 30 ? 23.75 45.938 -12.945 1 42.66 30 ALA B O 1
ATOM 4369 N N . ALA B 1 31 ? 24.422 45.375 -11.141 1 48.94 31 ALA B N 1
ATOM 4370 C CA . ALA B 1 31 ? 24.406 43.938 -11.422 1 48.94 31 ALA B CA 1
ATOM 4371 C C . ALA B 1 31 ? 23.078 43.5 -12.047 1 48.94 31 ALA B C 1
ATOM 4373 O O . ALA B 1 31 ? 22.016 43.906 -11.578 1 48.94 31 ALA B O 1
ATOM 4374 N N . PRO B 1 32 ? 23 43.156 -13.375 1 57.03 32 PRO B N 1
ATOM 4375 C CA . PRO B 1 32 ? 21.766 42.719 -14.023 1 57.03 32 PRO B CA 1
ATOM 4376 C C . PRO B 1 32 ? 20.859 41.906 -13.086 1 57.03 32 PRO B C 1
ATOM 4378 O O . PRO B 1 32 ? 21.359 41.219 -12.203 1 57.03 32 PRO B O 1
ATOM 4381 N N . ASP B 1 33 ? 19.594 42.281 -13.016 1 77.19 33 ASP B N 1
ATOM 4382 C CA . ASP B 1 33 ? 18.562 41.625 -12.219 1 77.19 33 ASP B CA 1
ATOM 4383 C C . ASP B 1 33 ? 18.547 40.125 -12.469 1 77.19 33 ASP B C 1
ATOM 4385 O O . ASP B 1 33 ? 18.344 39.688 -13.594 1 77.19 33 ASP B O 1
ATOM 4389 N N . GLN B 1 34 ? 19 39.375 -11.578 1 90.25 34 GLN B N 1
ATOM 4390 C CA . GLN B 1 34 ? 19.172 37.938 -11.672 1 90.25 34 GLN B CA 1
ATOM 4391 C C . GLN B 1 34 ? 17.828 37.219 -11.648 1 90.25 34 GLN B C 1
ATOM 4393 O O . GLN B 1 34 ? 17.75 36.031 -11.953 1 90.25 34 GLN B O 1
ATOM 4398 N N . CYS B 1 35 ? 16.797 38.031 -11.477 1 97.44 35 CYS B N 1
ATOM 4399 C CA . CYS B 1 35 ? 15.477 37.406 -11.438 1 97.44 35 CYS B CA 1
ATOM 4400 C C . CYS B 1 35 ? 14.867 37.312 -12.828 1 97.44 35 CYS B C 1
ATOM 4402 O O . CYS B 1 35 ? 13.867 37.969 -13.109 1 97.44 35 CYS B O 1
ATOM 4404 N N . VAL B 1 36 ? 15.469 36.562 -13.633 1 97 36 VAL B N 1
ATOM 4405 C CA . VAL B 1 36 ? 15.031 36.281 -15 1 97 36 VAL B CA 1
ATOM 4406 C C . VAL B 1 36 ? 15.148 34.781 -15.297 1 97 36 VAL B C 1
ATOM 4408 O O . VAL B 1 36 ? 15.984 34.094 -14.711 1 97 36 VAL B O 1
ATOM 4411 N N . PRO B 1 37 ? 14.32 34.25 -16.141 1 97.44 37 PRO B N 1
ATOM 4412 C CA . PRO B 1 37 ? 14.266 32.812 -16.391 1 97.44 37 PRO B CA 1
ATOM 4413 C C . PRO B 1 37 ? 15.625 32.219 -16.766 1 97.44 37 PRO B C 1
ATOM 4415 O O . PRO B 1 37 ? 15.953 31.109 -16.359 1 97.44 37 PRO B O 1
ATOM 4418 N N . ASP B 1 38 ? 16.5 32.969 -17.453 1 96.56 38 ASP B N 1
ATOM 4419 C CA . ASP B 1 38 ? 17.766 32.469 -17.984 1 96.56 38 ASP B CA 1
ATOM 4420 C C . ASP B 1 38 ? 18.766 32.188 -16.859 1 96.56 38 ASP B C 1
ATOM 4422 O O . ASP B 1 38 ? 19.766 31.5 -17.078 1 96.56 38 ASP B O 1
ATOM 4426 N N . THR B 1 39 ? 18.484 32.719 -15.703 1 97.44 39 THR B N 1
ATOM 4427 C CA . THR B 1 39 ? 19.328 32.5 -14.539 1 97.44 39 THR B CA 1
ATOM 4428 C C . THR B 1 39 ? 19.234 31.062 -14.062 1 97.44 39 THR B C 1
ATOM 4430 O O . THR B 1 39 ? 20.141 30.547 -13.414 1 97.44 39 THR B O 1
ATOM 4433 N N . PHE B 1 40 ? 18.203 30.438 -14.414 1 98.44 40 PHE B N 1
ATOM 4434 C CA . PHE B 1 40 ? 17.859 29.188 -13.75 1 98.44 40 PHE B CA 1
ATOM 4435 C C . PHE B 1 40 ? 17.938 28.016 -14.727 1 98.44 40 PHE B C 1
ATOM 4437 O O . PHE B 1 40 ? 17.625 28.172 -15.914 1 98.44 40 PHE B O 1
ATOM 4444 N N . THR B 1 41 ? 18.312 26.875 -14.227 1 98.25 41 THR B N 1
ATOM 4445 C CA . THR B 1 41 ? 18.297 25.594 -14.938 1 98.25 41 THR B CA 1
ATOM 4446 C C . THR B 1 41 ? 17.406 24.594 -14.227 1 98.25 41 THR B C 1
ATOM 4448 O O . THR B 1 41 ? 16.938 24.844 -13.109 1 98.25 41 THR B O 1
ATOM 4451 N N . PHE B 1 42 ? 17.031 23.547 -14.898 1 98.38 42 PHE B N 1
ATOM 4452 C CA . PHE B 1 42 ? 16.234 22.469 -14.32 1 98.38 42 PHE B CA 1
ATOM 4453 C C . PHE B 1 42 ? 17.141 21.344 -13.836 1 98.38 42 PHE B C 1
ATOM 4455 O O . PHE B 1 42 ? 18.062 20.922 -14.547 1 98.38 42 PHE B O 1
ATOM 4462 N N . PRO B 1 43 ? 16.953 20.859 -12.602 1 98.31 43 PRO B N 1
ATOM 4463 C CA . PRO B 1 43 ? 17.812 19.781 -12.094 1 98.31 43 PRO B CA 1
ATOM 4464 C C . PRO B 1 43 ? 17.516 18.438 -12.773 1 98.31 43 PRO B C 1
ATOM 4466 O O . PRO B 1 43 ? 16.453 18.266 -13.383 1 98.31 43 PRO B O 1
ATOM 4469 N N . ASP B 1 44 ? 18.5 17.531 -12.602 1 95.56 44 ASP B N 1
ATOM 4470 C CA . ASP B 1 44 ? 18.344 16.172 -13.133 1 95.56 44 ASP B CA 1
ATOM 4471 C C . ASP B 1 44 ? 17.516 15.312 -12.188 1 95.56 44 ASP B C 1
ATOM 4473 O O . ASP B 1 44 ? 18.031 14.812 -11.188 1 95.56 44 ASP B O 1
ATOM 4477 N N . ILE B 1 45 ? 16.297 15.195 -12.477 1 97.12 45 ILE B N 1
ATOM 4478 C CA . ILE B 1 45 ? 15.375 14.328 -11.75 1 97.12 45 ILE B CA 1
ATOM 4479 C C . ILE B 1 45 ? 14.844 13.242 -12.688 1 97.12 45 ILE B C 1
ATOM 4481 O O . ILE B 1 45 ? 14.109 13.531 -13.633 1 97.12 45 ILE B O 1
ATOM 4485 N N . LEU B 1 46 ? 15.18 11.969 -12.398 1 96.38 46 LEU B N 1
ATOM 4486 C CA . LEU B 1 46 ? 14.805 10.859 -13.266 1 96.38 46 LEU B CA 1
ATOM 4487 C C . LEU B 1 46 ? 13.289 10.82 -13.477 1 96.38 46 LEU B C 1
ATOM 4489 O O . LEU B 1 46 ? 12.523 10.93 -12.516 1 96.38 46 LEU B O 1
ATOM 4493 N N . GLY B 1 47 ? 12.844 10.766 -14.766 1 96.75 47 GLY B N 1
ATOM 4494 C CA . GLY B 1 47 ? 11.445 10.602 -15.117 1 96.75 47 GLY B CA 1
ATOM 4495 C C . GLY B 1 47 ? 10.734 11.914 -15.391 1 96.75 47 GLY B C 1
ATOM 4496 O O . GLY B 1 47 ? 9.602 11.93 -15.867 1 96.75 47 GLY B O 1
ATOM 4497 N N . THR B 1 48 ? 11.391 13.023 -15.031 1 97.94 48 THR B N 1
ATOM 4498 C CA . THR B 1 48 ? 10.742 14.32 -15.211 1 97.94 48 THR B CA 1
ATOM 4499 C C . THR B 1 48 ? 11.18 14.969 -16.516 1 97.94 48 THR B C 1
ATOM 4501 O O . THR B 1 48 ? 12.211 14.602 -17.078 1 97.94 48 THR B O 1
ATOM 4504 N N . LYS B 1 49 ? 10.32 15.812 -17.031 1 97.94 49 LYS B N 1
ATOM 4505 C CA . LYS B 1 49 ? 10.594 16.641 -18.203 1 97.94 49 LYS B CA 1
ATOM 4506 C C . LYS B 1 49 ? 10.305 18.109 -17.922 1 97.94 49 LYS B C 1
ATOM 4508 O O . LYS B 1 49 ? 9.18 18.469 -17.578 1 97.94 49 LYS B O 1
ATOM 4513 N N . HIS B 1 50 ? 11.297 18.938 -18.094 1 98.44 50 HIS B N 1
ATOM 4514 C CA . HIS B 1 50 ? 11.141 20.375 -17.953 1 98.44 50 HIS B CA 1
ATOM 4515 C C . HIS B 1 50 ? 10.266 20.953 -19.062 1 98.44 50 HIS B C 1
ATOM 4517 O O . HIS B 1 50 ? 10.398 20.547 -20.219 1 98.44 50 HIS B O 1
ATOM 4523 N N . ILE B 1 51 ? 9.383 21.828 -18.734 1 98.56 51 ILE B N 1
ATOM 4524 C CA . ILE B 1 51 ? 8.523 22.469 -19.719 1 98.56 51 ILE B CA 1
ATOM 4525 C C . ILE B 1 51 ? 8.867 23.953 -19.828 1 98.56 51 ILE B C 1
ATOM 4527 O O . ILE B 1 51 ? 9.188 24.453 -20.906 1 98.56 51 ILE B O 1
ATOM 4531 N N . LEU B 1 52 ? 8.781 24.609 -18.625 1 98.5 52 LEU B N 1
ATOM 4532 C CA . LEU B 1 52 ? 8.969 26.062 -18.641 1 98.5 52 LEU B CA 1
ATOM 4533 C C . LEU B 1 52 ? 9.398 26.562 -17.266 1 98.5 52 LEU B C 1
ATOM 4535 O O . LEU B 1 52 ? 8.906 26.078 -16.234 1 98.5 52 LEU B O 1
ATOM 4539 N N . THR B 1 53 ? 10.367 27.484 -17.25 1 98.75 53 THR B N 1
ATOM 4540 C CA . THR B 1 53 ? 10.672 28.25 -16.047 1 98.75 53 THR B CA 1
ATOM 4541 C C . THR B 1 53 ? 10.367 29.734 -16.266 1 98.75 53 THR B C 1
ATOM 4543 O O . THR B 1 53 ? 10.797 30.312 -17.25 1 98.75 53 THR B O 1
ATOM 4546 N N . THR B 1 54 ? 9.586 30.281 -15.375 1 98.75 54 THR B N 1
ATOM 4547 C CA . THR B 1 54 ? 9.344 31.719 -15.383 1 98.75 54 THR B CA 1
ATOM 4548 C C . THR B 1 54 ? 9.922 32.375 -14.125 1 98.75 54 THR B C 1
ATOM 4550 O O . THR B 1 54 ? 10.141 31.688 -13.117 1 98.75 54 THR B O 1
ATOM 4553 N N . ALA B 1 55 ? 10.258 33.656 -14.203 1 98.56 55 ALA B N 1
ATOM 4554 C CA . ALA B 1 55 ? 10.805 34.406 -13.078 1 98.56 55 ALA B CA 1
ATOM 4555 C C . ALA B 1 55 ? 10.406 35.875 -13.172 1 98.56 55 ALA B C 1
ATOM 4557 O O . ALA B 1 55 ? 10.445 36.469 -14.25 1 98.56 55 ALA B O 1
ATOM 4558 N N . SER B 1 56 ? 9.938 36.438 -12.055 1 98 56 SER B N 1
ATOM 4559 C CA . SER B 1 56 ? 9.578 37.844 -12.008 1 98 56 SER B CA 1
ATOM 4560 C C . SER B 1 56 ? 9.758 38.438 -10.602 1 98 56 SER B C 1
ATOM 4562 O O . SER B 1 56 ? 9.484 37.75 -9.609 1 98 56 SER B O 1
ATOM 4564 N N . LYS B 1 57 ? 10.125 39.656 -10.578 1 97.81 57 LYS B N 1
ATOM 4565 C CA . LYS B 1 57 ? 10.258 40.312 -9.297 1 97.81 57 LYS B CA 1
ATOM 4566 C C . LYS B 1 57 ? 8.891 40.719 -8.742 1 97.81 57 LYS B C 1
ATOM 4568 O O . LYS B 1 57 ? 8.039 41.219 -9.477 1 97.81 57 LYS B O 1
ATOM 4573 N N . VAL B 1 58 ? 8.688 40.406 -7.492 1 98.19 58 VAL B N 1
ATOM 4574 C CA . VAL B 1 58 ? 7.496 40.844 -6.762 1 98.19 58 VAL B CA 1
ATOM 4575 C C . VAL B 1 58 ? 7.902 41.688 -5.559 1 98.19 58 VAL B C 1
ATOM 4577 O O . VAL B 1 58 ? 8.703 41.25 -4.723 1 98.19 58 VAL B O 1
ATOM 4580 N N . GLU B 1 59 ? 7.309 42.875 -5.453 1 97.25 59 GLU B N 1
ATOM 4581 C CA . GLU B 1 59 ? 7.625 43.781 -4.348 1 97.25 59 GLU B CA 1
ATOM 4582 C C . GLU B 1 59 ? 6.395 44.031 -3.488 1 97.25 59 GLU B C 1
ATOM 4584 O O . GLU B 1 59 ? 5.309 44.281 -4.016 1 97.25 59 GLU B O 1
ATOM 4589 N N . GLY B 1 60 ? 6.57 43.906 -2.205 1 97.62 60 GLY B N 1
ATOM 4590 C CA . GLY B 1 60 ? 5.547 44.281 -1.242 1 97.62 60 GLY B CA 1
ATOM 4591 C C . GLY B 1 60 ? 4.324 43.375 -1.3 1 97.62 60 GLY B C 1
ATOM 4592 O O . GLY B 1 60 ? 3.191 43.875 -1.217 1 97.62 60 GLY B O 1
ATOM 4593 N N . TYR B 1 61 ? 4.477 42.125 -1.546 1 97.38 61 TYR B N 1
ATOM 4594 C CA . TYR B 1 61 ? 3.375 41.188 -1.616 1 97.38 61 TYR B CA 1
ATOM 4595 C C . TYR B 1 61 ? 2.643 41.094 -0.282 1 97.38 61 TYR B C 1
ATOM 4597 O O . TYR B 1 61 ? 3.264 40.906 0.762 1 97.38 61 TYR B O 1
ATOM 4605 N N . THR B 1 62 ? 1.291 41.219 -0.251 1 95.62 62 THR B N 1
ATOM 4606 C CA . THR B 1 62 ? 0.451 41.125 0.938 1 95.62 62 THR B CA 1
ATOM 4607 C C . THR B 1 62 ? -0.752 40.219 0.677 1 95.62 62 THR B C 1
ATOM 4609 O O . THR B 1 62 ? -1.781 40.344 1.345 1 95.62 62 THR B O 1
ATOM 4612 N N . GLY B 1 63 ? -0.664 39.375 -0.329 1 92.75 63 GLY B N 1
ATOM 4613 C CA . GLY B 1 63 ? -1.81 38.625 -0.778 1 92.75 63 GLY B CA 1
ATOM 4614 C C . GLY B 1 63 ? -2.047 37.375 0.051 1 92.75 63 GLY B C 1
ATOM 4615 O O . GLY B 1 63 ? -2.834 36.5 -0.334 1 92.75 63 GLY B O 1
ATOM 4616 N N . PHE B 1 64 ? -1.361 37.125 1.148 1 93.12 64 PHE B N 1
ATOM 4617 C CA . PHE B 1 64 ? -1.592 35.969 2.021 1 93.12 64 PHE B CA 1
ATOM 4618 C C . PHE B 1 64 ? -2.875 36.156 2.822 1 93.12 64 PHE B C 1
ATOM 4620 O O . PHE B 1 64 ? -3.328 37.281 3.035 1 93.12 64 PHE B O 1
ATOM 4627 N N . SER B 1 65 ? -3.496 35.156 3.357 1 90.31 65 SER B N 1
ATOM 4628 C CA . SER B 1 65 ? -4.867 35.125 3.855 1 90.31 65 SER B CA 1
ATOM 4629 C C . SER B 1 65 ? -4.957 35.688 5.27 1 90.31 65 SER B C 1
ATOM 4631 O O . SER B 1 65 ? -6.035 36.062 5.727 1 90.31 65 SER B O 1
ATOM 4633 N N . LYS B 1 66 ? -3.893 35.625 6.117 1 88.56 66 LYS B N 1
ATOM 4634 C CA . LYS B 1 66 ? -3.83 36.094 7.492 1 88.56 66 LYS B CA 1
ATOM 4635 C C . LYS B 1 66 ? -4.68 35.219 8.422 1 88.56 66 LYS B C 1
ATOM 4637 O O . LYS B 1 66 ? -5.238 35.719 9.398 1 88.56 66 LYS B O 1
ATOM 4642 N N . TRP B 1 67 ? -4.766 34 8.062 1 84 67 TRP B N 1
ATOM 4643 C CA . TRP B 1 67 ? -5.523 33.062 8.875 1 84 67 TRP B CA 1
ATOM 4644 C C . TRP B 1 67 ? -4.625 32.375 9.906 1 84 67 TRP B C 1
ATOM 4646 O O . TRP B 1 67 ? -5.07 32.062 11.016 1 84 67 TRP B O 1
ATOM 4656 N N . LYS B 1 68 ? -3.41 32.156 9.523 1 87.56 68 LYS B N 1
ATOM 4657 C CA . LYS B 1 68 ? -2.473 31.484 10.414 1 87.56 68 LYS B CA 1
ATOM 4658 C C . LYS B 1 68 ? -1.617 32.469 11.18 1 87.56 68 LYS B C 1
ATOM 4660 O O . LYS B 1 68 ? -1.312 33.562 10.672 1 87.56 68 LYS B O 1
ATOM 4665 N N . PRO B 1 69 ? -1.154 32.094 12.32 1 86.62 69 PRO B N 1
ATOM 4666 C CA . PRO B 1 69 ? -0.389 33 13.164 1 86.62 69 PRO B CA 1
ATOM 4667 C C . PRO B 1 69 ? 0.899 33.469 12.5 1 86.62 69 PRO B C 1
ATOM 4669 O O . PRO B 1 69 ? 1.401 34.562 12.828 1 86.62 69 PRO B O 1
ATOM 4672 N N . GLU B 1 70 ? 1.411 32.781 11.578 1 89.62 70 GLU B N 1
ATOM 4673 C CA . GLU B 1 70 ? 2.656 33.156 10.906 1 89.62 70 GLU B CA 1
ATOM 4674 C C . GLU B 1 70 ? 2.545 34.5 10.211 1 89.62 70 GLU B C 1
ATOM 4676 O O . GLU B 1 70 ? 3.535 35.219 10.078 1 89.62 70 GLU B O 1
ATOM 4681 N N . SER B 1 71 ? 1.388 34.875 9.789 1 90 71 SER B N 1
ATOM 4682 C CA . SER B 1 71 ? 1.176 36.125 9.062 1 90 71 SER B CA 1
ATOM 4683 C C . SER B 1 71 ? 1.534 37.344 9.914 1 90 71 SER B C 1
ATOM 4685 O O . SER B 1 71 ? 1.845 38.406 9.383 1 90 71 SER B O 1
ATOM 4687 N N . THR B 1 72 ? 1.483 37.188 11.219 1 87.5 72 THR B N 1
ATOM 4688 C CA . THR B 1 72 ? 1.737 38.281 12.133 1 87.5 72 THR B CA 1
ATOM 4689 C C . THR B 1 72 ? 3.217 38.688 12.125 1 87.5 72 THR B C 1
ATOM 4691 O O . THR B 1 72 ? 3.594 39.75 12.617 1 87.5 72 THR B O 1
ATOM 4694 N N . GLU B 1 73 ? 4.016 37.812 11.523 1 90.62 73 GLU B N 1
ATOM 4695 C CA . GLU B 1 73 ? 5.453 38.062 11.484 1 90.62 73 GLU B CA 1
ATOM 4696 C C . GLU B 1 73 ? 5.828 38.969 10.328 1 90.62 73 GLU B C 1
ATOM 4698 O O . GLU B 1 73 ? 6.969 39.438 10.242 1 90.62 73 GLU B O 1
ATOM 4703 N N . ILE B 1 74 ? 4.934 39.344 9.492 1 95.06 74 ILE B N 1
ATOM 4704 C CA . ILE B 1 74 ? 5.215 40.094 8.281 1 95.06 74 ILE B CA 1
ATOM 4705 C C . ILE B 1 74 ? 4.953 41.562 8.531 1 95.06 74 ILE B C 1
ATOM 4707 O O . ILE B 1 74 ? 3.877 41.969 9 1 95.06 74 ILE B O 1
ATOM 4711 N N . GLY B 1 75 ? 5.844 42.438 8.25 1 93.88 75 GLY B N 1
ATOM 4712 C CA . GLY B 1 75 ? 5.699 43.875 8.383 1 93.88 75 GLY B CA 1
ATOM 4713 C C . GLY B 1 75 ? 4.766 44.469 7.352 1 93.88 75 GLY B C 1
ATOM 4714 O O . GLY B 1 75 ? 4.379 43.812 6.391 1 93.88 75 GLY B O 1
ATOM 4715 N N . PRO B 1 76 ? 4.449 45.75 7.562 1 93.94 76 PRO B N 1
ATOM 4716 C CA . PRO B 1 76 ? 3.488 46.406 6.68 1 93.94 76 PRO B CA 1
ATOM 4717 C C . PRO B 1 76 ? 4 46.531 5.246 1 93.94 76 PRO B C 1
ATOM 4719 O O . PRO B 1 76 ? 3.207 46.719 4.316 1 93.94 76 PRO B O 1
ATOM 4722 N N . GLU B 1 77 ? 5.289 46.531 5.031 1 95.5 77 GLU B N 1
ATOM 4723 C CA . GLU B 1 77 ? 5.879 46.656 3.705 1 95.5 77 GLU B CA 1
ATOM 4724 C C . GLU B 1 77 ? 5.641 45.438 2.857 1 95.5 77 GLU B C 1
ATOM 4726 O O . GLU B 1 77 ? 5.82 45.438 1.639 1 95.5 77 GLU B O 1
ATOM 4731 N N . GLY B 1 78 ? 5.266 44.344 3.508 1 96.81 78 GLY B N 1
ATOM 4732 C CA . GLY B 1 78 ? 5.016 43.094 2.791 1 96.81 78 GLY B CA 1
ATOM 4733 C C . GLY B 1 78 ? 6.289 42.344 2.443 1 96.81 78 GLY B C 1
ATOM 4734 O O . GLY B 1 78 ? 7.344 42.594 3.033 1 96.81 78 GLY B O 1
ATOM 4735 N N . VAL B 1 79 ? 6.164 41.375 1.547 1 97.75 79 VAL B N 1
ATOM 4736 C CA . VAL B 1 79 ? 7.27 40.5 1.202 1 97.75 79 VAL B CA 1
ATOM 4737 C C . VAL B 1 79 ? 7.77 40.812 -0.206 1 97.75 79 VAL B C 1
ATOM 4739 O O . VAL B 1 79 ? 6.969 40.969 -1.132 1 97.75 79 VAL B O 1
ATOM 4742 N N . SER B 1 80 ? 9.07 40.969 -0.388 1 98.12 80 SER B N 1
ATOM 4743 C CA . SER B 1 80 ? 9.672 41.188 -1.7 1 98.12 80 SER B CA 1
ATOM 4744 C C . SER B 1 80 ? 10.578 40.031 -2.082 1 98.12 80 SER B C 1
ATOM 4746 O O . SER B 1 80 ? 11.461 39.625 -1.315 1 98.12 80 SER B O 1
ATOM 4748 N N . PHE B 1 81 ? 10.359 39.5 -3.254 1 98.44 81 PHE B N 1
ATOM 4749 C CA . PHE B 1 81 ? 11.047 38.281 -3.648 1 98.44 81 PHE B CA 1
ATOM 4750 C C . PHE B 1 81 ? 11.078 38.125 -5.164 1 98.44 81 PHE B C 1
ATOM 4752 O O . PHE B 1 81 ? 10.32 38.812 -5.871 1 98.44 81 PHE B O 1
ATOM 4759 N N . CYS B 1 82 ? 12.039 37.344 -5.645 1 98.69 82 CYS B N 1
ATOM 4760 C CA . CYS B 1 82 ? 11.984 36.812 -7 1 98.69 82 CYS B CA 1
ATOM 4761 C C . CYS B 1 82 ? 11.062 35.625 -7.078 1 98.69 82 CYS B C 1
ATOM 4763 O O . CYS B 1 82 ? 11.32 34.594 -6.449 1 98.69 82 CYS B O 1
ATOM 4765 N N . ASN B 1 83 ? 10.008 35.75 -7.773 1 98.69 83 ASN B N 1
ATOM 4766 C CA . ASN B 1 83 ? 9.039 34.688 -7.973 1 98.69 83 ASN B CA 1
ATOM 4767 C C . ASN B 1 83 ? 9.43 33.781 -9.141 1 98.69 83 ASN B C 1
ATOM 4769 O O . ASN B 1 83 ? 9.344 34.188 -10.305 1 98.69 83 ASN B O 1
ATOM 4773 N N . VAL B 1 84 ? 9.836 32.531 -8.828 1 98.88 84 VAL B N 1
ATOM 4774 C CA . VAL B 1 84 ? 10.203 31.578 -9.867 1 98.88 84 VAL B CA 1
ATOM 4775 C C . VAL B 1 84 ? 9.188 30.438 -9.906 1 98.88 84 VAL B C 1
ATOM 4777 O O . VAL B 1 84 ? 8.867 29.844 -8.875 1 98.88 84 VAL B O 1
ATOM 4780 N N . SER B 1 85 ? 8.617 30.156 -11.023 1 98.75 85 SER B N 1
ATOM 4781 C CA . SER B 1 85 ? 7.738 29.016 -11.242 1 98.75 85 SER B CA 1
ATOM 4782 C C . SER B 1 85 ? 8.336 28.031 -12.242 1 98.75 85 SER B C 1
ATOM 4784 O O . SER B 1 85 ? 8.633 28.406 -13.383 1 98.75 85 SER B O 1
ATOM 4786 N N . VAL B 1 86 ? 8.547 26.828 -11.797 1 98.88 86 VAL B N 1
ATOM 4787 C CA . VAL B 1 86 ? 9.07 25.781 -12.656 1 98.88 86 VAL B CA 1
ATOM 4788 C C . VAL B 1 86 ? 7.941 24.812 -13.047 1 98.88 86 VAL B C 1
ATOM 4790 O O . VAL B 1 86 ? 7.355 24.156 -12.18 1 98.88 86 VAL B O 1
ATOM 4793 N N . THR B 1 87 ? 7.613 24.766 -14.289 1 98.81 87 THR B N 1
ATOM 4794 C CA . THR B 1 87 ? 6.602 23.875 -14.836 1 98.81 87 THR B CA 1
ATOM 4795 C C . THR B 1 87 ? 7.246 22.625 -15.422 1 98.81 87 THR B C 1
ATOM 4797 O O . THR B 1 87 ? 8.164 22.719 -16.25 1 98.81 87 THR B O 1
ATOM 4800 N N . TYR B 1 88 ? 6.816 21.453 -14.938 1 98.75 88 TYR B N 1
ATOM 4801 C CA . TYR B 1 88 ? 7.371 20.188 -15.414 1 98.75 88 TYR B CA 1
ATOM 4802 C C . TYR B 1 88 ? 6.305 19.109 -15.438 1 98.75 88 TYR B C 1
ATOM 4804 O O . TYR B 1 88 ? 5.172 19.328 -15.008 1 98.75 88 TYR B O 1
ATOM 4812 N N . SER B 1 89 ? 6.605 18.016 -16.062 1 98.19 89 SER B N 1
ATOM 4813 C CA . SER B 1 89 ? 5.723 16.859 -16.172 1 98.19 89 SER B CA 1
ATOM 4814 C C . SER B 1 89 ? 6.496 15.562 -16 1 98.19 89 SER B C 1
ATOM 4816 O O . SER B 1 89 ? 7.711 15.578 -15.773 1 98.19 89 SER B O 1
ATOM 4818 N N . HIS B 1 90 ? 5.777 14.469 -15.922 1 97.5 90 HIS B N 1
ATOM 4819 C CA . HIS B 1 90 ? 6.367 13.141 -15.938 1 97.5 90 HIS B CA 1
ATOM 4820 C C . HIS B 1 90 ? 6.078 12.43 -17.25 1 97.5 90 HIS B C 1
ATOM 4822 O O . HIS B 1 90 ? 4.922 12.32 -17.672 1 97.5 90 HIS B O 1
ATOM 4828 N N . LEU B 1 91 ? 7.121 11.953 -17.844 1 94.12 91 LEU B N 1
ATOM 4829 C CA . LEU B 1 91 ? 6.977 11.312 -19.141 1 94.12 91 LEU B CA 1
ATOM 4830 C C . LEU B 1 91 ? 6.008 10.133 -19.062 1 94.12 91 LEU B C 1
ATOM 4832 O O . LEU B 1 91 ? 6.164 9.258 -18.219 1 94.12 91 LEU B O 1
ATOM 4836 N N . GLY B 1 92 ? 5.02 10.156 -19.891 1 89.94 92 GLY B N 1
ATOM 4837 C CA . GLY B 1 92 ? 4.039 9.078 -19.906 1 89.94 92 GLY B CA 1
ATOM 4838 C C . GLY B 1 92 ? 2.855 9.328 -19 1 89.94 92 GLY B C 1
ATOM 4839 O O . GLY B 1 92 ? 1.833 8.648 -19.094 1 89.94 92 GLY B O 1
ATOM 4840 N N . ASP B 1 93 ? 3.141 10.32 -18.203 1 89.12 93 ASP B N 1
ATOM 4841 C CA . ASP B 1 93 ? 2.055 10.68 -17.297 1 89.12 93 ASP B CA 1
ATOM 4842 C C . ASP B 1 93 ? 1.293 11.898 -17.812 1 89.12 93 ASP B C 1
ATOM 4844 O O . ASP B 1 93 ? 1.804 12.656 -18.641 1 89.12 93 ASP B O 1
ATOM 4848 N N . GLN B 1 94 ? 0.111 12.078 -17.844 1 87.69 94 GLN B N 1
ATOM 4849 C CA . GLN B 1 94 ? -0.704 13.203 -18.281 1 87.69 94 GLN B CA 1
ATOM 4850 C C . GLN B 1 94 ? -0.872 14.227 -17.172 1 87.69 94 GLN B C 1
ATOM 4852 O O . GLN B 1 94 ? -1.992 14.641 -16.859 1 87.69 94 GLN B O 1
ATOM 4857 N N . ASP B 1 95 ? 0.358 14.703 -16.641 1 95.62 95 ASP B N 1
ATOM 4858 C CA . ASP B 1 95 ? 0.312 15.711 -15.578 1 95.62 95 ASP B CA 1
ATOM 4859 C C . ASP B 1 95 ? 1.153 16.938 -15.945 1 95.62 95 ASP B C 1
ATOM 4861 O O . ASP B 1 95 ? 1.943 16.891 -16.891 1 95.62 95 ASP B O 1
ATOM 4865 N N . VAL B 1 96 ? 0.871 18.016 -15.383 1 98.31 96 VAL B N 1
ATOM 4866 C CA . VAL B 1 96 ? 1.651 19.25 -15.414 1 98.31 96 VAL B CA 1
ATOM 4867 C C . VAL B 1 96 ? 1.727 19.844 -14.008 1 98.31 96 VAL B C 1
ATOM 4869 O O . VAL B 1 96 ? 0.703 20.219 -13.43 1 98.31 96 VAL B O 1
ATOM 4872 N N . ILE B 1 97 ? 2.896 19.906 -13.477 1 98.75 97 ILE B N 1
ATOM 4873 C CA . ILE B 1 97 ? 3.096 20.344 -12.102 1 98.75 97 ILE B CA 1
ATOM 4874 C C . ILE B 1 97 ? 3.805 21.703 -12.094 1 98.75 97 ILE B C 1
ATOM 4876 O O . ILE B 1 97 ? 4.617 21.984 -12.977 1 98.75 97 ILE B O 1
ATOM 4880 N N . HIS B 1 98 ? 3.486 22.516 -11.172 1 98.81 98 HIS B N 1
ATOM 4881 C CA . HIS B 1 98 ? 4.18 23.781 -10.945 1 98.81 98 HIS B CA 1
ATOM 4882 C C . HIS B 1 98 ? 4.84 23.797 -9.57 1 98.81 98 HIS B C 1
ATOM 4884 O O . HIS B 1 98 ? 4.156 23.703 -8.547 1 98.81 98 HIS B O 1
ATOM 4890 N N . ALA B 1 99 ? 6.094 23.859 -9.547 1 98.88 99 ALA B N 1
ATOM 4891 C CA . ALA B 1 99 ? 6.828 24.172 -8.328 1 98.88 99 ALA B CA 1
ATOM 4892 C C . ALA B 1 99 ? 7.094 25.672 -8.219 1 98.88 99 ALA B C 1
ATOM 4894 O O . ALA B 1 99 ? 7.691 26.281 -9.109 1 98.88 99 ALA B O 1
ATOM 4895 N N . HIS B 1 100 ? 6.645 26.281 -7.168 1 98.75 100 HIS B N 1
ATOM 4896 C CA . HIS B 1 100 ? 6.832 27.703 -6.91 1 98.75 100 HIS B CA 1
ATOM 4897 C C . HIS B 1 100 ? 7.973 27.938 -5.922 1 98.75 100 HIS B C 1
ATOM 4899 O O . HIS B 1 100 ? 7.945 27.422 -4.805 1 98.75 100 HIS B O 1
ATOM 4905 N N . VAL B 1 101 ? 8.906 28.703 -6.32 1 98.94 101 VAL B N 1
ATOM 4906 C CA . VAL B 1 101 ? 10.062 29.016 -5.496 1 98.94 101 VAL B CA 1
ATOM 4907 C C . VAL B 1 101 ? 10.164 30.531 -5.293 1 98.94 101 VAL B C 1
ATOM 4909 O O . VAL B 1 101 ? 10.219 31.297 -6.266 1 98.94 101 VAL B O 1
ATOM 4912 N N . TRP B 1 102 ? 10.164 30.953 -4.047 1 98.94 102 TRP B N 1
ATOM 4913 C CA . TRP B 1 102 ? 10.32 32.375 -3.695 1 98.94 102 TRP B CA 1
ATOM 4914 C C . TRP B 1 102 ? 11.711 32.625 -3.135 1 98.94 102 TRP B C 1
ATOM 4916 O O . TRP B 1 102 ? 12.141 31.984 -2.174 1 98.94 102 TRP B O 1
ATOM 4926 N N . LEU B 1 103 ? 12.391 33.562 -3.744 1 98.88 103 LEU B N 1
ATOM 4927 C CA . LEU B 1 103 ? 13.75 33.938 -3.373 1 98.88 103 LEU B CA 1
ATOM 4928 C C . LEU B 1 103 ? 13.805 35.375 -2.857 1 98.88 103 LEU B C 1
ATOM 4930 O O . LEU B 1 103 ? 13.688 36.312 -3.639 1 98.88 103 LEU B O 1
ATOM 4934 N N . PRO B 1 104 ? 14.086 35.5 -1.565 1 98.19 104 PRO B N 1
ATOM 4935 C CA . PRO B 1 104 ? 14.164 36.875 -1.043 1 98.19 104 PRO B CA 1
ATOM 4936 C C . PRO B 1 104 ? 15.117 37.75 -1.841 1 98.19 104 PRO B C 1
ATOM 4938 O O . PRO B 1 104 ? 16.234 37.344 -2.148 1 98.19 104 PRO B O 1
ATOM 4941 N N . LEU B 1 105 ? 14.602 38.938 -2.104 1 97.19 105 LEU B N 1
ATOM 4942 C CA . LEU B 1 105 ? 15.445 39.875 -2.848 1 97.19 105 LEU B CA 1
ATOM 4943 C C . LEU B 1 105 ? 16.547 40.438 -1.958 1 97.19 105 LEU B C 1
ATOM 4945 O O . LEU B 1 105 ? 17.625 40.812 -2.449 1 97.19 105 LEU B O 1
ATOM 4949 N N . SER B 1 106 ? 16.203 40.531 -0.711 1 95.5 106 SER B N 1
ATOM 4950 C CA . SER B 1 106 ? 17.172 40.969 0.291 1 95.5 106 SER B CA 1
ATOM 4951 C C . SER B 1 106 ? 17.047 40.156 1.572 1 95.5 106 SER B C 1
ATOM 4953 O O . SER B 1 106 ? 15.992 39.562 1.837 1 95.5 106 SER B O 1
ATOM 4955 N N . GLY B 1 107 ? 18.172 40.062 2.27 1 96.62 107 GLY B N 1
ATOM 4956 C CA . GLY B 1 107 ? 18.141 39.438 3.586 1 96.62 107 GLY B CA 1
ATOM 4957 C C . GLY B 1 107 ? 18.125 37.906 3.535 1 96.62 107 GLY B C 1
ATOM 4958 O O . GLY B 1 107 ? 17.656 37.281 4.473 1 96.62 107 GLY B O 1
ATOM 4959 N N . TYR B 1 108 ? 18.516 37.344 2.348 1 97.94 108 TYR B N 1
ATOM 4960 C CA . TYR B 1 108 ? 18.594 35.906 2.27 1 97.94 108 TYR B CA 1
ATOM 4961 C C . TYR B 1 108 ? 19.453 35.312 3.398 1 97.94 108 TYR B C 1
ATOM 4963 O O . TYR B 1 108 ? 20.578 35.781 3.613 1 97.94 108 TYR B O 1
ATOM 4971 N N . ASN B 1 109 ? 18.938 34.312 4.141 1 98 109 ASN B N 1
ATOM 4972 C CA . ASN B 1 109 ? 19.609 33.844 5.332 1 98 109 ASN B CA 1
ATOM 4973 C C . ASN B 1 109 ? 20.344 32.531 5.059 1 98 109 ASN B C 1
ATOM 4975 O O . ASN B 1 109 ? 20.719 31.812 5.992 1 98 109 ASN B O 1
ATOM 4979 N N . ASN B 1 110 ? 20.406 32.094 3.783 1 98.31 110 ASN B N 1
ATOM 4980 C CA . ASN B 1 110 ? 21.172 30.953 3.312 1 98.31 110 ASN B CA 1
ATOM 4981 C C . ASN B 1 110 ? 20.5 29.641 3.682 1 98.31 110 ASN B C 1
ATOM 4983 O O . ASN B 1 110 ? 21.172 28.625 3.877 1 98.31 110 ASN B O 1
ATOM 4987 N N . ARG B 1 111 ? 19.203 29.688 3.801 1 98.81 111 ARG B N 1
ATOM 4988 C CA . ARG B 1 111 ? 18.438 28.484 4.133 1 98.81 111 ARG B CA 1
ATOM 4989 C C . ARG B 1 111 ? 17.234 28.312 3.203 1 98.81 111 ARG B C 1
ATOM 4991 O O . ARG B 1 111 ? 16.766 29.297 2.625 1 98.81 111 ARG B O 1
ATOM 4998 N N . PHE B 1 112 ? 16.844 27.109 3.082 1 98.88 112 PHE B N 1
ATOM 4999 C CA . PHE B 1 112 ? 15.68 26.719 2.277 1 98.88 112 PHE B CA 1
ATOM 5000 C C . PHE B 1 112 ? 14.594 26.109 3.15 1 98.88 112 PHE B C 1
ATOM 5002 O O . PHE B 1 112 ? 14.891 25.375 4.094 1 98.88 112 PHE B O 1
ATOM 5009 N N . VAL B 1 113 ? 13.336 26.438 2.865 1 98.94 113 VAL B N 1
ATOM 5010 C CA . VAL B 1 113 ? 12.219 25.797 3.557 1 98.94 113 VAL B CA 1
ATOM 5011 C C . VAL B 1 113 ? 11.188 25.328 2.539 1 98.94 113 VAL B C 1
ATOM 5013 O O . VAL B 1 113 ? 10.688 26.125 1.734 1 98.94 113 VAL B O 1
ATOM 5016 N N . GLY B 1 114 ? 10.906 23.984 2.516 1 98.88 114 GLY B N 1
ATOM 5017 C CA . GLY B 1 114 ? 9.695 23.5 1.863 1 98.88 114 GLY B CA 1
ATOM 5018 C C . GLY B 1 114 ? 8.445 23.75 2.676 1 98.88 114 GLY B C 1
ATOM 5019 O O . GLY B 1 114 ? 8.445 23.594 3.898 1 98.88 114 GLY B O 1
ATOM 5020 N N . VAL B 1 115 ? 7.352 24.141 1.982 1 98.75 115 VAL B N 1
ATOM 5021 C CA . VAL B 1 115 ? 6.098 24.469 2.643 1 98.75 115 VAL B CA 1
ATOM 5022 C C . VAL B 1 115 ? 5.004 23.5 2.197 1 98.75 115 VAL B C 1
ATOM 5024 O O . VAL B 1 115 ? 4.781 23.312 0.999 1 98.75 115 VAL B O 1
ATOM 5027 N N . GLY B 1 116 ? 4.309 22.953 3.16 1 98.12 116 GLY B N 1
ATOM 5028 C CA . GLY B 1 116 ? 3.336 21.922 2.885 1 98.12 116 GLY B CA 1
ATOM 5029 C C . GLY B 1 116 ? 1.951 22.453 2.578 1 98.12 116 GLY B C 1
ATOM 5030 O O . GLY B 1 116 ? 1.77 23.672 2.438 1 98.12 116 GLY B O 1
ATOM 5031 N N . GLY B 1 117 ? 1.044 21.531 2.365 1 96.75 117 GLY B N 1
ATOM 5032 C CA . GLY B 1 117 ? -0.327 21.875 2.023 1 96.75 117 GLY B CA 1
ATOM 5033 C C . GLY B 1 117 ? -1.29 21.703 3.184 1 96.75 117 GLY B C 1
ATOM 5034 O O . GLY B 1 117 ? -0.886 21.766 4.348 1 96.75 117 GLY B O 1
ATOM 5035 N N . GLY B 1 118 ? -2.51 21.703 2.91 1 95.62 118 GLY B N 1
ATOM 5036 C CA . GLY B 1 118 ? -3.645 21.531 3.803 1 95.62 118 GLY B CA 1
ATOM 5037 C C . GLY B 1 118 ? -4.844 20.906 3.125 1 95.62 118 GLY B C 1
ATOM 5038 O O . GLY B 1 118 ? -5.16 21.234 1.979 1 95.62 118 GLY B O 1
ATOM 5039 N N . GLY B 1 119 ? -5.52 20.031 3.844 1 95.94 119 GLY B N 1
ATOM 5040 C CA . GLY B 1 119 ? -6.586 19.312 3.176 1 95.94 119 GLY B CA 1
ATOM 5041 C C . GLY B 1 119 ? -6.117 18.578 1.93 1 95.94 119 GLY B C 1
ATOM 5042 O O . GLY B 1 119 ? -5.156 17.812 1.979 1 95.94 119 GLY B O 1
ATOM 5043 N N . TRP B 1 120 ? -6.773 18.922 0.806 1 97.38 120 TRP B N 1
ATOM 5044 C CA . TRP B 1 120 ? -6.422 18.297 -0.466 1 97.38 120 TRP B CA 1
ATOM 5045 C C . TRP B 1 120 ? -5.387 19.125 -1.214 1 97.38 120 TRP B C 1
ATOM 5047 O O . TRP B 1 120 ? -4.918 18.734 -2.283 1 97.38 120 TRP B O 1
ATOM 5057 N N . ILE B 1 121 ? -5 20.203 -0.62 1 97.06 121 ILE B N 1
ATOM 5058 C CA . ILE B 1 121 ? -4.039 21.078 -1.271 1 97.06 121 ILE B CA 1
ATOM 5059 C C . ILE B 1 121 ? -2.621 20.578 -1.022 1 97.06 121 ILE B C 1
ATOM 5061 O O . ILE B 1 121 ? -2.238 20.312 0.121 1 97.06 121 ILE B O 1
ATOM 5065 N N . THR B 1 122 ? -1.832 20.484 -2.092 1 97.88 122 THR B N 1
ATOM 5066 C CA . THR B 1 122 ? -0.505 19.891 -1.979 1 97.88 122 THR B CA 1
ATOM 5067 C C . THR B 1 122 ? 0.479 20.875 -1.356 1 97.88 122 THR B C 1
ATOM 5069 O O . THR B 1 122 ? 1.349 20.484 -0.576 1 97.88 122 THR B O 1
ATOM 5072 N N . GLY B 1 123 ? 0.415 22.078 -1.7 1 97.81 123 GLY B N 1
ATOM 5073 C CA . GLY B 1 123 ? 1.227 23.141 -1.134 1 97.81 123 GLY B CA 1
ATOM 5074 C C . GLY B 1 123 ? 0.477 24.453 -0.992 1 97.81 123 GLY B C 1
ATOM 5075 O O . GLY B 1 123 ? -0.309 24.812 -1.866 1 97.81 123 GLY B O 1
ATOM 5076 N N . GLU B 1 124 ? 0.685 25.141 0.079 1 95.81 124 GLU B N 1
ATOM 5077 C CA . GLU B 1 124 ? 0.057 26.438 0.306 1 95.81 124 GLU B CA 1
ATOM 5078 C C . GLU B 1 124 ? 0.866 27.562 -0.335 1 95.81 124 GLU B C 1
ATOM 5080 O O . GLU B 1 124 ? 1.503 28.344 0.365 1 95.81 124 GLU B O 1
ATOM 5085 N N . ILE B 1 125 ? 0.703 27.734 -1.549 1 97.12 125 ILE B N 1
ATOM 5086 C CA . ILE B 1 125 ? 1.49 28.672 -2.352 1 97.12 125 ILE B CA 1
ATOM 5087 C C . ILE B 1 125 ? 1.067 30.094 -2.039 1 97.12 125 ILE B C 1
ATOM 5089 O O . ILE B 1 125 ? -0.098 30.469 -2.213 1 97.12 125 ILE B O 1
ATOM 5093 N N . GLY B 1 126 ? 1.964 30.828 -1.55 1 96 126 GLY B N 1
ATOM 5094 C CA . GLY B 1 126 ? 1.785 32.25 -1.347 1 96 126 GLY B CA 1
ATOM 5095 C C . GLY B 1 126 ? 0.929 32.594 -0.139 1 96 126 GLY B C 1
ATOM 5096 O O . GLY B 1 126 ? 0.533 33.719 0.054 1 96 126 GLY B O 1
ATOM 5097 N N . ASP B 1 127 ? 0.674 31.594 0.604 1 95.5 127 ASP B N 1
ATOM 5098 C CA . ASP B 1 127 ? -0.157 31.812 1.784 1 95.5 127 ASP B CA 1
ATOM 5099 C C . ASP B 1 127 ? 0.698 32.188 2.996 1 95.5 127 ASP B C 1
ATOM 5101 O O . ASP B 1 127 ? 1.859 32.562 2.85 1 95.5 127 ASP B O 1
ATOM 5105 N N . ASP B 1 128 ? 0.126 32.219 4.184 1 94.88 128 ASP B N 1
ATOM 5106 C CA . ASP B 1 128 ? 0.677 32.844 5.391 1 94.88 128 ASP B CA 1
ATOM 5107 C C . ASP B 1 128 ? 2.072 32.281 5.691 1 94.88 128 ASP B C 1
ATOM 5109 O O . ASP B 1 128 ? 3.018 33.062 5.871 1 94.88 128 ASP B O 1
ATOM 5113 N N . ALA B 1 129 ? 2.193 30.953 5.738 1 96.25 129 ALA B N 1
ATOM 5114 C CA . ALA B 1 129 ? 3.457 30.344 6.145 1 96.25 129 ALA B CA 1
ATOM 5115 C C . ALA B 1 129 ? 4.562 30.641 5.137 1 96.25 129 ALA B C 1
ATOM 5117 O O . ALA B 1 129 ? 5.664 31.047 5.516 1 96.25 129 ALA B O 1
ATOM 5118 N N . MET B 1 130 ? 4.273 30.469 3.844 1 98.12 130 MET B N 1
ATOM 5119 C CA . MET B 1 130 ? 5.266 30.719 2.807 1 98.12 130 MET B CA 1
ATOM 5120 C C . MET B 1 130 ? 5.688 32.188 2.807 1 98.12 130 MET B C 1
ATOM 5122 O O . MET B 1 130 ? 6.875 32.5 2.721 1 98.12 130 MET B O 1
ATOM 5126 N N . SER B 1 131 ? 4.758 33.094 2.947 1 98.19 131 SER B N 1
ATOM 5127 C CA . SER B 1 131 ? 5.027 34.531 2.971 1 98.19 131 SER B CA 1
ATOM 5128 C C . SER B 1 131 ? 5.879 34.938 4.176 1 98.19 131 SER B C 1
ATOM 5130 O O . SER B 1 131 ? 6.852 35.656 4.043 1 98.19 131 SER B O 1
ATOM 5132 N N . ALA B 1 132 ? 5.484 34.406 5.309 1 97.62 132 ALA B N 1
ATOM 5133 C CA . ALA B 1 132 ? 6.199 34.75 6.535 1 97.62 132 ALA B CA 1
ATOM 5134 C C . ALA B 1 132 ? 7.645 34.25 6.484 1 97.62 132 ALA B C 1
ATOM 5136 O O . ALA B 1 132 ? 8.562 34.969 6.898 1 97.62 132 ALA B O 1
ATOM 5137 N N . LEU B 1 133 ? 7.844 33.062 6.027 1 98.5 133 LEU B N 1
ATOM 5138 C CA . LEU B 1 133 ? 9.18 32.469 5.969 1 98.5 133 LEU B CA 1
ATOM 5139 C C . LEU B 1 133 ? 10.039 33.188 4.938 1 98.5 133 LEU B C 1
ATOM 5141 O O . LEU B 1 133 ? 11.227 33.438 5.176 1 98.5 133 LEU B O 1
ATOM 5145 N N . THR B 1 134 ? 9.461 33.531 3.793 1 98.69 134 THR B N 1
ATOM 5146 C CA . THR B 1 134 ? 10.188 34.312 2.799 1 98.69 134 THR B CA 1
ATOM 5147 C C . THR B 1 134 ? 10.555 35.688 3.361 1 98.69 134 THR B C 1
ATOM 5149 O O . THR B 1 134 ? 11.672 36.156 3.146 1 98.69 134 THR B O 1
ATOM 5152 N N . TYR B 1 135 ? 9.672 36.281 4.055 1 98.06 135 TYR B N 1
ATOM 5153 C CA . TYR B 1 135 ? 9.914 37.562 4.703 1 98.06 135 TYR B CA 1
ATOM 5154 C C . TYR B 1 135 ? 11.102 37.469 5.656 1 98.06 135 TYR B C 1
ATOM 5156 O O . TYR B 1 135 ? 11.883 38.438 5.77 1 98.06 135 TYR B O 1
ATOM 5164 N N . LYS B 1 136 ? 11.258 36.344 6.293 1 97.75 136 LYS B N 1
ATOM 5165 C CA . LYS B 1 136 ? 12.312 36.125 7.273 1 97.75 136 LYS B CA 1
ATOM 5166 C C . LYS B 1 136 ? 13.633 35.781 6.594 1 97.75 136 LYS B C 1
ATOM 5168 O O . LYS B 1 136 ? 14.633 35.5 7.266 1 97.75 136 LYS B O 1
ATOM 5173 N N . GLY B 1 137 ? 13.594 35.656 5.293 1 98.31 137 GLY B N 1
ATOM 5174 C CA . GLY B 1 137 ? 14.844 35.531 4.559 1 98.31 137 GLY B CA 1
ATOM 5175 C C . GLY B 1 137 ? 15.086 34.125 4.031 1 98.31 137 GLY B C 1
ATOM 5176 O O . GLY B 1 137 ? 16.141 33.844 3.449 1 98.31 137 GLY B O 1
ATOM 5177 N N . TYR B 1 138 ? 14.133 33.25 4.203 1 98.81 138 TYR B N 1
ATOM 5178 C CA . TYR B 1 138 ? 14.289 31.906 3.672 1 98.81 138 TYR B CA 1
ATOM 5179 C C . TYR B 1 138 ? 13.945 31.859 2.188 1 98.81 138 TYR B C 1
ATOM 5181 O O . TYR B 1 138 ? 13 32.5 1.745 1 98.81 138 TYR B O 1
ATOM 5189 N N . ALA B 1 139 ? 14.719 31.125 1.395 1 98.88 139 ALA B N 1
ATOM 5190 C CA . ALA B 1 139 ? 14.148 30.625 0.148 1 98.88 139 ALA B CA 1
ATOM 5191 C C . ALA B 1 139 ? 13.055 29.594 0.422 1 98.88 139 ALA B C 1
ATOM 5193 O O . ALA B 1 139 ? 13.219 28.719 1.282 1 98.88 139 ALA B O 1
ATOM 5194 N N . THR B 1 140 ? 11.953 29.75 -0.22 1 98.94 140 THR B N 1
ATOM 5195 C CA . THR B 1 140 ? 10.844 28.844 0.064 1 98.94 140 THR B CA 1
ATOM 5196 C C . THR B 1 140 ? 10.336 28.188 -1.22 1 98.94 140 THR B C 1
ATOM 5198 O O . THR B 1 140 ? 10.477 28.75 -2.307 1 98.94 140 THR B O 1
ATOM 5201 N N . ALA B 1 141 ? 9.773 27 -1.115 1 98.94 141 ALA B N 1
ATOM 5202 C CA . ALA B 1 141 ? 9.148 26.328 -2.254 1 98.94 141 ALA B CA 1
ATOM 5203 C C . ALA B 1 141 ? 7.879 25.594 -1.83 1 98.94 141 ALA B C 1
ATOM 5205 O O . ALA B 1 141 ? 7.801 25.062 -0.721 1 98.94 141 ALA B O 1
ATOM 5206 N N . ALA B 1 142 ? 6.906 25.594 -2.635 1 98.75 142 ALA B N 1
ATOM 5207 C CA . ALA B 1 142 ? 5.672 24.812 -2.533 1 98.75 142 ALA B CA 1
ATOM 5208 C C . ALA B 1 142 ? 5.203 24.344 -3.908 1 98.75 142 ALA B C 1
ATOM 5210 O O . ALA B 1 142 ? 5.539 24.953 -4.926 1 98.75 142 ALA B O 1
ATOM 5211 N N . THR B 1 143 ? 4.488 23.266 -3.945 1 98.88 143 THR B N 1
ATOM 5212 C CA . THR B 1 143 ? 4.035 22.688 -5.207 1 98.88 143 THR B CA 1
ATOM 5213 C C . THR B 1 143 ? 2.516 22.562 -5.23 1 98.88 143 THR B C 1
ATOM 5215 O O . THR B 1 143 ? 1.886 22.406 -4.18 1 98.88 143 THR B O 1
ATOM 5218 N N . ASP B 1 144 ? 1.99 22.656 -6.445 1 98.56 144 ASP B N 1
ATOM 5219 C CA . ASP B 1 144 ? 0.548 22.484 -6.574 1 98.56 144 ASP B CA 1
ATOM 5220 C C . ASP B 1 144 ? 0.199 21.016 -6.828 1 98.56 144 ASP B C 1
ATOM 5222 O O . ASP B 1 144 ? -0.978 20.656 -6.887 1 98.56 144 ASP B O 1
ATOM 5226 N N . GLY B 1 145 ? 1.211 20.141 -6.996 1 98.38 145 GLY B N 1
ATOM 5227 C CA . GLY B 1 145 ? 0.985 18.734 -7.219 1 98.38 145 GLY B CA 1
ATOM 5228 C C . GLY B 1 145 ? 0.34 18.422 -8.555 1 98.38 145 GLY B C 1
ATOM 5229 O O . GLY B 1 145 ? -0.044 17.281 -8.82 1 98.38 145 GLY B O 1
ATOM 5230 N N . GLY B 1 146 ? 0.119 19.453 -9.398 1 98.38 146 GLY B N 1
ATOM 5231 C CA . GLY B 1 146 ? -0.396 19.266 -10.742 1 98.38 146 GLY B CA 1
ATOM 5232 C C . GLY B 1 146 ? -1.888 19.531 -10.852 1 98.38 146 GLY B C 1
ATOM 5233 O O . GLY B 1 146 ? -2.504 19.203 -11.875 1 98.38 146 GLY B O 1
ATOM 5234 N N . TYR B 1 147 ? -2.502 20.062 -9.805 1 97.62 147 TYR B N 1
ATOM 5235 C CA . TYR B 1 147 ? -3.93 20.344 -9.836 1 97.62 147 TYR B CA 1
ATOM 5236 C C . TYR B 1 147 ? -4.266 21.531 -8.922 1 97.62 147 TYR B C 1
ATOM 5238 O O . TYR B 1 147 ? -3.441 21.938 -8.102 1 97.62 147 TYR B O 1
ATOM 5246 N N . THR B 1 148 ? -5.402 22.094 -9.148 1 94.94 148 THR B N 1
ATOM 5247 C CA . THR B 1 148 ? -5.977 23.109 -8.258 1 94.94 148 THR B CA 1
ATOM 5248 C C . THR B 1 148 ? -7.176 22.531 -7.5 1 94.94 148 THR B C 1
ATOM 5250 O O . THR B 1 148 ? -7.852 21.625 -7.988 1 94.94 148 THR B O 1
ATOM 5253 N N . HIS B 1 149 ? -7.332 23 -6.301 1 94.94 149 HIS B N 1
ATOM 5254 C CA . HIS B 1 149 ? -8.453 22.547 -5.492 1 94.94 149 HIS B CA 1
ATOM 5255 C C . HIS B 1 149 ? -9.031 23.688 -4.664 1 94.94 149 HIS B C 1
ATOM 5257 O O . HIS B 1 149 ? -8.289 24.422 -4.012 1 94.94 149 HIS B O 1
ATOM 5263 N N . ASP B 1 150 ? -10.352 23.766 -4.758 1 91.06 150 ASP B N 1
ATOM 5264 C CA . ASP B 1 150 ? -11.094 24.625 -3.84 1 91.06 150 ASP B CA 1
ATOM 5265 C C . ASP B 1 150 ? -11.312 23.938 -2.498 1 91.06 150 ASP B C 1
ATOM 5267 O O . ASP B 1 150 ? -11.992 22.906 -2.428 1 91.06 150 ASP B O 1
ATOM 5271 N N . PRO B 1 151 ? -10.828 24.547 -1.422 1 85.94 151 PRO B N 1
ATOM 5272 C CA . PRO B 1 151 ? -10.906 23.891 -0.115 1 85.94 151 PRO B CA 1
ATOM 5273 C C . PRO B 1 151 ? -12.352 23.609 0.311 1 85.94 151 PRO B C 1
ATOM 5275 O O . PRO B 1 151 ? -12.586 22.797 1.205 1 85.94 151 PRO B O 1
ATOM 5278 N N . PHE B 1 152 ? -13.297 24.219 -0.28 1 85 152 PHE B N 1
ATOM 5279 C CA . PHE B 1 152 ? -14.695 24.047 0.118 1 85 152 PHE B CA 1
ATOM 5280 C C . PHE B 1 152 ? -15.422 23.125 -0.851 1 85 152 PHE B C 1
ATOM 5282 O O . PHE B 1 152 ? -16.609 22.859 -0.674 1 85 152 PHE B O 1
ATOM 5289 N N . SER B 1 153 ? -14.703 22.609 -1.801 1 91.88 153 SER B N 1
ATOM 5290 C CA . SER B 1 153 ? -15.305 21.703 -2.777 1 91.88 153 SER B CA 1
ATOM 5291 C C . SER B 1 153 ? -14.867 20.266 -2.545 1 91.88 153 SER B C 1
ATOM 5293 O O . SER B 1 153 ? -14.008 20 -1.698 1 91.88 153 SER B O 1
ATOM 5295 N N . THR B 1 154 ? -15.562 19.391 -3.273 1 96.06 154 THR B N 1
ATOM 5296 C CA . THR B 1 154 ? -15.164 17.984 -3.242 1 96.06 154 THR B CA 1
ATOM 5297 C C . THR B 1 154 ? -13.992 17.734 -4.188 1 96.06 154 THR B C 1
ATOM 5299 O O . THR B 1 154 ? -13.68 18.578 -5.035 1 96.06 154 THR B O 1
ATOM 5302 N N . ALA B 1 155 ? -13.367 16.672 -4.02 1 97.94 155 ALA B N 1
ATOM 5303 C CA . ALA B 1 155 ? -12.125 16.406 -4.738 1 97.94 155 ALA B CA 1
ATOM 5304 C C . ALA B 1 155 ? -12.398 15.68 -6.055 1 97.94 155 ALA B C 1
ATOM 5306 O O . ALA B 1 155 ? -11.469 15.281 -6.754 1 97.94 155 ALA B O 1
ATOM 5307 N N . ASP B 1 156 ? -13.609 15.469 -6.473 1 97.56 156 ASP B N 1
ATOM 5308 C CA . ASP B 1 156 ? -14 14.656 -7.617 1 97.56 156 ASP B CA 1
ATOM 5309 C C . ASP B 1 156 ? -13.266 15.094 -8.883 1 97.56 156 ASP B C 1
ATOM 5311 O O . ASP B 1 156 ? -12.773 14.25 -9.641 1 97.56 156 ASP B O 1
ATOM 5315 N N . ALA B 1 157 ? -13.133 16.359 -9.07 1 96.31 157 ALA B N 1
ATOM 5316 C CA . ALA B 1 157 ? -12.664 16.922 -10.336 1 96.31 157 ALA B CA 1
ATOM 5317 C C . ALA B 1 157 ? -11.219 16.5 -10.617 1 96.31 157 ALA B C 1
ATOM 5319 O O . ALA B 1 157 ? -10.859 16.219 -11.766 1 96.31 157 ALA B O 1
ATOM 5320 N N . TRP B 1 158 ? -10.375 16.484 -9.594 1 96.81 158 TRP B N 1
ATOM 5321 C CA . TRP B 1 158 ? -8.977 16.156 -9.852 1 96.81 158 TRP B CA 1
ATOM 5322 C C . TRP B 1 158 ? -8.688 14.703 -9.477 1 96.81 158 TRP B C 1
ATOM 5324 O O . TRP B 1 158 ? -7.809 14.062 -10.062 1 96.81 158 TRP B O 1
ATOM 5334 N N . LEU B 1 159 ? -9.328 14.172 -8.508 1 97.56 159 LEU B N 1
ATOM 5335 C CA . LEU B 1 159 ? -9.008 12.852 -7.973 1 97.56 159 LEU B CA 1
ATOM 5336 C C . LEU B 1 159 ? -9.695 11.758 -8.789 1 97.56 159 LEU B C 1
ATOM 5338 O O . LEU B 1 159 ? -9.172 10.648 -8.898 1 97.56 159 LEU B O 1
ATOM 5342 N N . MET B 1 160 ? -10.797 12.055 -9.359 1 97.25 160 MET B N 1
ATOM 5343 C CA . MET B 1 160 ? -11.539 11.07 -10.148 1 97.25 160 MET B CA 1
ATOM 5344 C C . MET B 1 160 ? -12.328 11.758 -11.266 1 97.25 160 MET B C 1
ATOM 5346 O O . MET B 1 160 ? -13.555 11.672 -11.305 1 97.25 160 MET B O 1
ATOM 5350 N N . PRO B 1 161 ? -11.641 12.328 -12.219 1 95.44 161 PRO B N 1
ATOM 5351 C CA . PRO B 1 161 ? -12.352 13 -13.312 1 95.44 161 PRO B CA 1
ATOM 5352 C C . PRO B 1 161 ? -13.203 12.039 -14.141 1 95.44 161 PRO B C 1
ATOM 5354 O O . PRO B 1 161 ? -14.133 12.469 -14.828 1 95.44 161 PRO B O 1
ATOM 5357 N N . ASN B 1 162 ? -12.891 10.766 -14.078 1 95.5 162 ASN B N 1
ATOM 5358 C CA . ASN B 1 162 ? -13.656 9.695 -14.703 1 95.5 162 ASN B CA 1
ATOM 5359 C C . ASN B 1 162 ? -14.18 8.703 -13.664 1 95.5 162 ASN B C 1
ATOM 5361 O O . ASN B 1 162 ? -13.414 7.941 -13.078 1 95.5 162 ASN B O 1
ATOM 5365 N N . PRO B 1 163 ? -15.492 8.688 -13.484 1 94.75 163 PRO B N 1
ATOM 5366 C CA . PRO B 1 163 ? -16.062 7.855 -12.422 1 94.75 163 PRO B CA 1
ATOM 5367 C C . PRO B 1 163 ? -15.562 6.414 -12.469 1 94.75 163 PRO B C 1
ATOM 5369 O O . PRO B 1 163 ? -15.547 5.797 -13.531 1 94.75 163 PRO B O 1
ATOM 5372 N N . GLY B 1 164 ? -15.148 5.973 -11.32 1 94.94 164 GLY B N 1
ATOM 5373 C CA . GLY B 1 164 ? -14.688 4.602 -11.203 1 94.94 164 GLY B CA 1
ATOM 5374 C C . GLY B 1 164 ? -13.188 4.465 -11.383 1 94.94 164 GLY B C 1
ATOM 5375 O O . GLY B 1 164 ? -12.617 3.408 -11.102 1 94.94 164 GLY B O 1
ATOM 5376 N N . ASN B 1 165 ? -12.555 5.488 -11.805 1 96.19 165 ASN B N 1
ATOM 5377 C CA . ASN B 1 165 ? -11.117 5.445 -12.055 1 96.19 165 ASN B CA 1
ATOM 5378 C C . ASN B 1 165 ? -10.391 6.559 -11.305 1 96.19 165 ASN B C 1
ATOM 5380 O O . ASN B 1 165 ? -10.484 7.727 -11.68 1 96.19 165 ASN B O 1
ATOM 5384 N N . VAL B 1 166 ? -9.617 6.238 -10.289 1 96.19 166 VAL B N 1
ATOM 5385 C CA . VAL B 1 166 ? -8.82 7.191 -9.531 1 96.19 166 VAL B CA 1
ATOM 5386 C C . VAL B 1 166 ? -7.688 7.727 -10.406 1 96.19 166 VAL B C 1
ATOM 5388 O O . VAL B 1 166 ? -7.055 6.969 -11.148 1 96.19 166 VAL B O 1
ATOM 5391 N N . ASN B 1 167 ? -7.488 9 -10.398 1 96.12 167 ASN B N 1
ATOM 5392 C CA . ASN B 1 167 ? -6.305 9.578 -11.031 1 96.12 167 ASN B CA 1
ATOM 5393 C C . ASN B 1 167 ? -5.043 9.266 -10.234 1 96.12 167 ASN B C 1
ATOM 5395 O O . ASN B 1 167 ? -4.582 10.102 -9.445 1 96.12 167 ASN B O 1
ATOM 5399 N N . GLN B 1 168 ? -4.473 8.164 -10.531 1 93.5 168 GLN B N 1
ATOM 5400 C CA . GLN B 1 168 ? -3.361 7.648 -9.734 1 93.5 168 GLN B CA 1
ATOM 5401 C C . GLN B 1 168 ? -2.148 8.57 -9.82 1 93.5 168 GLN B C 1
ATOM 5403 O O . GLN B 1 168 ? -1.391 8.711 -8.859 1 93.5 168 GLN B O 1
ATOM 5408 N N . THR B 1 169 ? -1.985 9.172 -10.938 1 94.88 169 THR B N 1
ATOM 5409 C CA . THR B 1 169 ? -0.858 10.078 -11.133 1 94.88 169 THR B CA 1
ATOM 5410 C C . THR B 1 169 ? -0.936 11.25 -10.156 1 94.88 169 THR B C 1
ATOM 5412 O O . THR B 1 169 ? 0.011 11.516 -9.414 1 94.88 169 THR B O 1
ATOM 5415 N N . LEU B 1 170 ? -2.033 11.914 -10.125 1 97.25 170 LEU B N 1
ATOM 5416 C CA . LEU B 1 170 ? -2.176 13.086 -9.266 1 97.25 170 LEU B CA 1
ATOM 5417 C C . LEU B 1 170 ? -2.227 12.672 -7.793 1 97.25 170 LEU B C 1
ATOM 5419 O O . LEU B 1 170 ? -1.742 13.398 -6.926 1 97.25 170 LEU B O 1
ATOM 5423 N N . LEU B 1 171 ? -2.844 11.531 -7.559 1 96.88 171 LEU B N 1
ATOM 5424 C CA . LEU B 1 171 ? -2.842 11.023 -6.188 1 96.88 171 LEU B CA 1
ATOM 5425 C C . LEU B 1 171 ? -1.418 10.797 -5.695 1 96.88 171 LEU B C 1
ATOM 5427 O O . LEU B 1 171 ? -1.094 11.117 -4.551 1 96.88 171 LEU B O 1
ATOM 5431 N N . THR B 1 172 ? -0.563 10.25 -6.535 1 95.81 172 THR B N 1
ATOM 5432 C CA . THR B 1 172 ? 0.831 10.016 -6.18 1 95.81 172 THR B CA 1
ATOM 5433 C C . THR B 1 172 ? 1.562 11.328 -5.938 1 95.81 172 THR B C 1
ATOM 5435 O O . THR B 1 172 ? 2.344 11.453 -4.992 1 95.81 172 THR B O 1
ATOM 5438 N N . ASN B 1 173 ? 1.319 12.297 -6.836 1 98 173 ASN B N 1
ATOM 5439 C CA . ASN B 1 173 ? 1.903 13.617 -6.641 1 98 173 ASN B CA 1
ATOM 5440 C C . ASN B 1 173 ? 1.528 14.203 -5.281 1 98 173 ASN B C 1
ATOM 5442 O O . ASN B 1 173 ? 2.391 14.703 -4.559 1 98 173 ASN B O 1
ATOM 5446 N N . PHE B 1 174 ? 0.225 14.117 -4.957 1 98.06 174 PHE B N 1
ATOM 5447 C CA . PHE B 1 174 ? -0.295 14.625 -3.695 1 98.06 174 PHE B CA 1
ATOM 5448 C C . PHE B 1 174 ? 0.309 13.875 -2.516 1 98.06 174 PHE B C 1
ATOM 5450 O O . PHE B 1 174 ? 0.669 14.484 -1.505 1 98.06 174 PHE B O 1
ATOM 5457 N N . ALA B 1 175 ? 0.406 12.594 -2.689 1 96.88 175 ALA B N 1
ATOM 5458 C CA . ALA B 1 175 ? 0.818 11.742 -1.579 1 96.88 175 ALA B CA 1
ATOM 5459 C C . ALA B 1 175 ? 2.264 12.023 -1.179 1 96.88 175 ALA B C 1
ATOM 5461 O O . ALA B 1 175 ? 2.574 12.133 0.01 1 96.88 175 ALA B O 1
ATOM 5462 N N . ASN B 1 176 ? 3.191 12.086 -2.182 1 95.75 176 ASN B N 1
ATOM 5463 C CA . ASN B 1 176 ? 4.57 12.227 -1.731 1 95.75 176 ASN B CA 1
ATOM 5464 C C . ASN B 1 176 ? 5.477 12.727 -2.852 1 95.75 176 ASN B C 1
ATOM 5466 O O . ASN B 1 176 ? 6.465 13.422 -2.592 1 95.75 176 ASN B O 1
ATOM 5470 N N . ARG B 1 177 ? 5.242 12.477 -4.137 1 96.75 177 ARG B N 1
ATOM 5471 C CA . ARG B 1 177 ? 6.188 12.648 -5.23 1 96.75 177 ARG B CA 1
ATOM 5472 C C . ARG B 1 177 ? 6.488 14.125 -5.473 1 96.75 177 ARG B C 1
ATOM 5474 O O . ARG B 1 177 ? 7.652 14.523 -5.578 1 96.75 177 ARG B O 1
ATOM 5481 N N . ALA B 1 178 ? 5.441 14.906 -5.574 1 98.44 178 ALA B N 1
ATOM 5482 C CA . ALA B 1 178 ? 5.629 16.312 -5.93 1 98.44 178 ALA B CA 1
ATOM 5483 C C . ALA B 1 178 ? 6.355 17.062 -4.816 1 98.44 178 ALA B C 1
ATOM 5485 O O . ALA B 1 178 ? 7.129 17.984 -5.086 1 98.44 178 ALA B O 1
ATOM 5486 N N . VAL B 1 179 ? 6.105 16.703 -3.574 1 98.31 179 VAL B N 1
ATOM 5487 C CA . VAL B 1 179 ? 6.777 17.328 -2.439 1 98.31 179 VAL B CA 1
ATOM 5488 C C . VAL B 1 179 ? 8.281 17.062 -2.516 1 98.31 179 VAL B C 1
ATOM 5490 O O . VAL B 1 179 ? 9.094 17.984 -2.338 1 98.31 179 VAL B O 1
ATOM 5493 N N . HIS B 1 180 ? 8.68 15.836 -2.789 1 98.19 180 HIS B N 1
ATOM 5494 C CA . HIS B 1 180 ? 10.078 15.445 -2.955 1 98.19 180 HIS B CA 1
ATOM 5495 C C . HIS B 1 180 ? 10.734 16.219 -4.094 1 98.19 180 HIS B C 1
ATOM 5497 O O . HIS B 1 180 ? 11.82 16.781 -3.93 1 98.19 180 HIS B O 1
ATOM 5503 N N . GLU B 1 181 ? 10.047 16.344 -5.18 1 98.75 181 GLU B N 1
ATOM 5504 C CA . GLU B 1 181 ? 10.578 17.016 -6.359 1 98.75 181 GLU B CA 1
ATOM 5505 C C . GLU B 1 181 ? 10.703 18.516 -6.125 1 98.75 181 GLU B C 1
ATOM 5507 O O . GLU B 1 181 ? 11.68 19.141 -6.559 1 98.75 181 GLU B O 1
ATOM 5512 N N . ALA B 1 182 ? 9.727 19.047 -5.422 1 98.81 182 ALA B N 1
ATOM 5513 C CA . ALA B 1 182 ? 9.781 20.469 -5.113 1 98.81 182 ALA B CA 1
ATOM 5514 C C . ALA B 1 182 ? 10.969 20.797 -4.219 1 98.81 182 ALA B C 1
ATOM 5516 O O . ALA B 1 182 ? 11.57 21.875 -4.332 1 98.81 182 ALA B O 1
ATOM 5517 N N . ALA B 1 183 ? 11.312 19.906 -3.311 1 98.81 183 ALA B N 1
ATOM 5518 C CA . ALA B 1 183 ? 12.5 20.094 -2.479 1 98.81 183 ALA B CA 1
ATOM 5519 C C . ALA B 1 183 ? 13.766 20.156 -3.332 1 98.81 183 ALA B C 1
ATOM 5521 O O . ALA B 1 183 ? 14.594 21.047 -3.164 1 98.81 183 ALA B O 1
ATOM 5522 N N . ILE B 1 184 ? 13.938 19.219 -4.281 1 98.81 184 ILE B N 1
ATOM 5523 C CA . ILE B 1 184 ? 15.094 19.188 -5.164 1 98.81 184 ILE B CA 1
ATOM 5524 C C . ILE B 1 184 ? 15.141 20.438 -6.023 1 98.81 184 ILE B C 1
ATOM 5526 O O . ILE B 1 184 ? 16.172 21.109 -6.098 1 98.81 184 ILE B O 1
ATOM 5530 N N . ILE B 1 185 ? 14.023 20.797 -6.602 1 98.94 185 ILE B N 1
ATOM 5531 C CA . ILE B 1 185 ? 13.922 21.953 -7.5 1 98.94 185 ILE B CA 1
ATOM 5532 C C . ILE B 1 185 ? 14.188 23.234 -6.723 1 98.94 185 ILE B C 1
ATOM 5534 O O . ILE B 1 185 ? 14.969 24.078 -7.164 1 98.94 185 ILE B O 1
ATOM 5538 N N . GLY B 1 186 ? 13.523 23.359 -5.582 1 98.88 186 GLY B N 1
ATOM 5539 C CA . GLY B 1 186 ? 13.688 24.562 -4.785 1 98.88 186 GLY B CA 1
ATOM 5540 C C . GLY B 1 186 ? 15.133 24.844 -4.395 1 98.88 186 GLY B C 1
ATOM 5541 O O . GLY B 1 186 ? 15.609 25.969 -4.52 1 98.88 186 GLY B O 1
ATOM 5542 N N . LYS B 1 187 ? 15.812 23.875 -3.934 1 98.81 187 LYS B N 1
ATOM 5543 C CA . LYS B 1 187 ? 17.219 24.016 -3.547 1 98.81 187 LYS B CA 1
ATOM 5544 C C . LYS B 1 187 ? 18.078 24.344 -4.758 1 98.81 187 LYS B C 1
ATOM 5546 O O . LYS B 1 187 ? 19 25.156 -4.664 1 98.81 187 LYS B O 1
ATOM 5551 N N . HIS B 1 188 ? 17.828 23.703 -5.855 1 98.81 188 HIS B N 1
ATOM 5552 C CA . HIS B 1 188 ? 18.578 23.953 -7.086 1 98.81 188 HIS B CA 1
ATOM 5553 C C . HIS B 1 188 ? 18.391 25.375 -7.57 1 98.81 188 HIS B C 1
ATOM 5555 O O . HIS B 1 188 ? 19.359 26.047 -7.945 1 98.81 188 HIS B O 1
ATOM 5561 N N . ILE B 1 189 ? 17.188 25.859 -7.57 1 98.81 189 ILE B N 1
ATOM 5562 C CA . ILE B 1 189 ? 16.859 27.203 -8.016 1 98.81 189 ILE B CA 1
ATOM 5563 C C . ILE B 1 189 ? 17.5 28.219 -7.086 1 98.81 189 ILE B C 1
ATOM 5565 O O . ILE B 1 189 ? 18.031 29.25 -7.543 1 98.81 189 ILE B O 1
ATOM 5569 N N . ALA B 1 190 ? 17.438 27.984 -5.77 1 98.75 190 ALA B N 1
ATOM 5570 C CA . ALA B 1 190 ? 18.109 28.859 -4.816 1 98.75 190 ALA B CA 1
ATOM 5571 C C . ALA B 1 190 ? 19.609 28.938 -5.113 1 98.75 190 ALA B C 1
ATOM 5573 O O . ALA B 1 190 ? 20.188 30.031 -5.078 1 98.75 190 ALA B O 1
ATOM 5574 N N . LYS B 1 191 ? 20.203 27.797 -5.406 1 98.56 191 LYS B N 1
ATOM 5575 C CA . LYS B 1 191 ? 21.625 27.766 -5.746 1 98.56 191 LYS B CA 1
ATOM 5576 C C . LYS B 1 191 ? 21.922 28.609 -6.98 1 98.56 191 LYS B C 1
ATOM 5578 O O . LYS B 1 191 ? 22.891 29.375 -7 1 98.56 191 LYS B O 1
ATOM 5583 N N . ASP B 1 192 ? 21.141 28.484 -7.953 1 98.25 192 ASP B N 1
ATOM 5584 C CA . ASP B 1 192 ? 21.344 29.234 -9.18 1 98.25 192 ASP B CA 1
ATOM 5585 C C . ASP B 1 192 ? 21.266 30.75 -8.914 1 98.25 192 ASP B C 1
ATOM 5587 O O . ASP B 1 192 ? 22.047 31.516 -9.477 1 98.25 192 ASP B O 1
ATOM 5591 N N . TYR B 1 193 ? 20.344 31.141 -8.117 1 98.06 193 TYR B N 1
ATOM 5592 C CA . TYR B 1 193 ? 20.109 32.562 -7.867 1 98.06 193 TYR B CA 1
ATOM 5593 C C . TYR B 1 193 ? 21.188 33.125 -6.965 1 98.06 193 TYR B C 1
ATOM 5595 O O . TYR B 1 193 ? 21.672 34.25 -7.211 1 98.06 193 TYR B O 1
ATOM 5603 N N . TYR B 1 194 ? 21.547 32.438 -5.926 1 97.62 194 TYR B N 1
ATOM 5604 C CA . TYR B 1 194 ? 22.438 32.969 -4.898 1 97.62 194 TYR B CA 1
ATOM 5605 C C . TYR B 1 194 ? 23.859 32.469 -5.109 1 97.62 194 TYR B C 1
ATOM 5607 O O . TYR B 1 194 ? 24.75 32.75 -4.309 1 97.62 194 TYR B O 1
ATOM 5615 N N . VAL B 1 195 ? 24.094 31.562 -6.141 1 95.38 195 VAL B N 1
ATOM 5616 C CA . VAL B 1 195 ? 25.391 31.062 -6.57 1 95.38 195 VAL B CA 1
ATOM 5617 C C . VAL B 1 195 ? 25.875 29.984 -5.605 1 95.38 195 VAL B C 1
ATOM 5619 O O . VAL B 1 195 ? 26.766 29.203 -5.945 1 95.38 195 VAL B O 1
ATOM 5622 N N . GLU B 1 196 ? 25.328 29.969 -4.457 1 96.38 196 GLU B N 1
ATOM 5623 C CA . GLU B 1 196 ? 25.656 28.953 -3.467 1 96.38 196 GLU B CA 1
ATOM 5624 C C . GLU B 1 196 ? 24.406 28.203 -3.018 1 96.38 196 GLU B C 1
ATOM 5626 O O . GLU B 1 196 ? 23.359 28.797 -2.824 1 96.38 196 GLU B O 1
ATOM 5631 N N . SER B 1 197 ? 24.609 26.828 -2.771 1 97.69 197 SER B N 1
ATOM 5632 C CA . SER B 1 197 ? 23.516 26.031 -2.262 1 97.69 197 SER B CA 1
ATOM 5633 C C . SER B 1 197 ? 23.125 26.453 -0.851 1 97.69 197 SER B C 1
ATOM 5635 O O . SER B 1 197 ? 23.969 26.906 -0.075 1 97.69 197 SER B O 1
ATOM 5637 N N . PRO B 1 198 ? 21.828 26.328 -0.509 1 98.69 198 PRO B N 1
ATOM 5638 C CA . PRO B 1 198 ? 21.484 26.547 0.895 1 98.69 198 PRO B CA 1
ATOM 5639 C C . PRO B 1 198 ? 22.312 25.703 1.855 1 98.69 198 PRO B C 1
ATOM 5641 O O . PRO B 1 198 ? 22.562 24.531 1.583 1 98.69 198 PRO B O 1
ATOM 5644 N N . ALA B 1 199 ? 22.719 26.312 2.895 1 98.56 199 ALA B N 1
ATOM 5645 C CA . ALA B 1 199 ? 23.516 25.609 3.893 1 98.56 199 ALA B CA 1
ATOM 5646 C C . ALA B 1 199 ? 22.688 24.531 4.594 1 98.56 199 ALA B C 1
ATOM 5648 O O . ALA B 1 199 ? 23.203 23.469 4.953 1 98.56 199 ALA B O 1
ATOM 5649 N N . PHE B 1 200 ? 21.422 24.844 4.824 1 98.75 200 PHE B N 1
ATOM 5650 C CA . PHE B 1 200 ? 20.484 23.938 5.461 1 98.75 200 PHE B CA 1
ATOM 5651 C C . PHE B 1 200 ? 19.125 23.984 4.77 1 98.75 200 PHE B C 1
ATOM 5653 O O . PHE B 1 200 ? 18.766 25 4.18 1 98.75 200 PHE B O 1
ATOM 5660 N N . SER B 1 201 ? 18.438 22.906 4.82 1 98.88 201 SER B N 1
ATOM 5661 C CA . SER B 1 201 ? 17.078 22.797 4.273 1 98.88 201 SER B CA 1
ATOM 5662 C C . SER B 1 201 ? 16.094 22.297 5.328 1 98.88 201 SER B C 1
ATOM 5664 O O . SER B 1 201 ? 16.391 21.344 6.062 1 98.88 201 SER B O 1
ATOM 5666 N N . TYR B 1 202 ? 14.938 22.922 5.375 1 98.94 202 TYR B N 1
ATOM 5667 C CA . TYR B 1 202 ? 13.93 22.594 6.375 1 98.94 202 TYR B CA 1
ATOM 5668 C C . TYR B 1 202 ? 12.57 22.375 5.723 1 98.94 202 TYR B C 1
ATOM 5670 O O . TYR B 1 202 ? 12.375 22.688 4.547 1 98.94 202 TYR B O 1
ATOM 5678 N N . TRP B 1 203 ? 11.688 21.719 6.441 1 98.88 203 TRP B N 1
ATOM 5679 C CA . TRP B 1 203 ? 10.281 21.562 6.105 1 98.88 203 TRP B CA 1
ATOM 5680 C C . TRP B 1 203 ? 9.391 22.219 7.16 1 98.88 203 TRP B C 1
ATOM 5682 O O . TRP B 1 203 ? 9.68 22.141 8.359 1 98.88 203 TRP B O 1
ATOM 5692 N N . SER B 1 204 ? 8.352 22.844 6.711 1 98.62 204 SER B N 1
ATOM 5693 C CA . SER B 1 204 ? 7.316 23.375 7.59 1 98.62 204 SER B CA 1
ATOM 5694 C C . SER B 1 204 ? 5.922 23.078 7.047 1 98.62 204 SER B C 1
ATOM 5696 O O . SER B 1 204 ? 5.578 23.5 5.941 1 98.62 204 SER B O 1
ATOM 5698 N N . GLY B 1 205 ? 5.191 22.375 7.793 1 98.06 205 GLY B N 1
ATOM 5699 C CA . GLY B 1 205 ? 3.832 22.062 7.379 1 98.06 205 GLY B CA 1
ATOM 5700 C C . GLY B 1 205 ? 2.945 21.609 8.523 1 98.06 205 GLY B C 1
ATOM 5701 O O . GLY B 1 205 ? 3.436 21.109 9.539 1 98.06 205 GLY B O 1
ATOM 5702 N N . CYS B 1 206 ? 1.646 21.844 8.414 1 97.12 206 CYS B N 1
ATOM 5703 C CA . CYS B 1 206 ? 0.623 21.438 9.367 1 97.12 206 CYS B CA 1
ATOM 5704 C C . CYS B 1 206 ? -0.456 20.594 8.695 1 97.12 206 CYS B C 1
ATOM 5706 O O . CYS B 1 206 ? -0.713 20.766 7.496 1 97.12 206 CYS B O 1
ATOM 5708 N N . SER B 1 207 ? -1.101 19.672 9.484 1 97.44 207 SER B N 1
ATOM 5709 C CA . SER B 1 207 ? -2.182 18.859 8.945 1 97.44 207 SER B CA 1
ATOM 5710 C C . SER B 1 207 ? -1.688 17.969 7.805 1 97.44 207 SER B C 1
ATOM 5712 O O . SER B 1 207 ? -0.768 17.172 7.988 1 97.44 207 SER B O 1
ATOM 5714 N N . THR B 1 208 ? -2.162 18.266 6.523 1 97.44 208 THR B N 1
ATOM 5715 C CA . THR B 1 208 ? -1.606 17.594 5.352 1 97.44 208 THR B CA 1
ATOM 5716 C C . THR B 1 208 ? -0.114 17.891 5.219 1 97.44 208 THR B C 1
ATOM 5718 O O . THR B 1 208 ? 0.674 17 4.906 1 97.44 208 THR B O 1
ATOM 5721 N N . GLY B 1 209 ? 0.248 19.109 5.5 1 98.19 209 GLY B N 1
ATOM 5722 C CA . GLY B 1 209 ? 1.657 19.469 5.465 1 98.19 209 GLY B CA 1
ATOM 5723 C C . GLY B 1 209 ? 2.482 18.734 6.508 1 98.19 209 GLY B C 1
ATOM 5724 O O . GLY B 1 209 ? 3.656 18.438 6.277 1 98.19 209 GLY B O 1
ATOM 5725 N N . GLY B 1 210 ? 1.885 18.578 7.715 1 98.38 210 GLY B N 1
ATOM 5726 C CA . GLY B 1 210 ? 2.555 17.75 8.711 1 98.38 210 GLY B CA 1
ATOM 5727 C C . GLY B 1 210 ? 2.77 16.328 8.25 1 98.38 210 GLY B C 1
ATOM 5728 O O . GLY B 1 210 ? 3.867 15.773 8.391 1 98.38 210 GLY B O 1
ATOM 5729 N N . ARG B 1 211 ? 1.729 15.711 7.684 1 98.31 211 ARG B N 1
ATOM 5730 C CA . ARG B 1 211 ? 1.819 14.367 7.117 1 98.31 211 ARG B CA 1
ATOM 5731 C C . ARG B 1 211 ? 2.908 14.297 6.051 1 98.31 211 ARG B C 1
ATOM 5733 O O . ARG B 1 211 ? 3.691 13.344 6.02 1 98.31 211 ARG B O 1
ATOM 5740 N N . GLN B 1 212 ? 2.93 15.266 5.191 1 98.44 212 GLN B N 1
ATOM 5741 C CA . GLN B 1 212 ? 3.922 15.32 4.121 1 98.44 212 GLN B CA 1
ATOM 5742 C C . GLN B 1 212 ? 5.34 15.375 4.688 1 98.44 212 GLN B C 1
ATOM 5744 O O . GLN B 1 212 ? 6.25 14.742 4.152 1 98.44 212 GLN B O 1
ATOM 5749 N N . GLY B 1 213 ? 5.527 16.156 5.754 1 98.56 213 GLY B N 1
ATOM 5750 C CA . GLY B 1 213 ? 6.824 16.188 6.41 1 98.56 213 GLY B CA 1
ATOM 5751 C C . GLY B 1 213 ? 7.266 14.836 6.938 1 98.56 213 GLY B C 1
ATOM 5752 O O . GLY B 1 213 ? 8.391 14.406 6.691 1 98.56 213 GLY B O 1
ATOM 5753 N N . ILE B 1 214 ? 6.352 14.188 7.609 1 98.19 214 ILE B N 1
ATOM 5754 C CA . ILE B 1 214 ? 6.652 12.867 8.156 1 98.19 214 ILE B CA 1
ATOM 5755 C C . ILE B 1 214 ? 6.922 11.883 7.016 1 98.19 214 ILE B C 1
ATOM 5757 O O . ILE B 1 214 ? 7.859 11.086 7.086 1 98.19 214 ILE B O 1
ATOM 5761 N N . THR B 1 215 ? 6.141 11.961 5.98 1 97.5 215 THR B N 1
ATOM 5762 C CA . THR B 1 215 ? 6.348 11.109 4.816 1 97.5 215 THR B CA 1
ATOM 5763 C C . THR B 1 215 ? 7.719 11.367 4.195 1 97.5 215 THR B C 1
ATOM 5765 O O . THR B 1 215 ? 8.414 10.43 3.803 1 97.5 215 THR B O 1
ATOM 5768 N N . SER B 1 216 ? 8.125 12.617 4.121 1 97.44 216 SER B N 1
ATOM 5769 C CA . SER B 1 216 ? 9.445 12.945 3.602 1 97.44 216 SER B CA 1
ATOM 5770 C C . SER B 1 216 ? 10.547 12.344 4.465 1 97.44 216 SER B C 1
ATOM 5772 O O . SER B 1 216 ? 11.547 11.844 3.945 1 97.44 216 SER B O 1
ATOM 5774 N N . ALA B 1 217 ? 10.391 12.375 5.793 1 97.81 217 ALA B N 1
ATOM 5775 C CA . ALA B 1 217 ? 11.375 11.789 6.699 1 97.81 217 ALA B CA 1
ATOM 5776 C C . ALA B 1 217 ? 11.539 10.297 6.426 1 97.81 217 ALA B C 1
ATOM 5778 O O . ALA B 1 217 ? 12.648 9.758 6.523 1 97.81 217 ALA B O 1
ATOM 5779 N N . LEU B 1 218 ? 10.477 9.695 6.055 1 95.19 218 LEU B N 1
ATOM 5780 C CA . LEU B 1 218 ? 10.461 8.25 5.902 1 95.19 218 LEU B CA 1
ATOM 5781 C C . LEU B 1 218 ? 10.93 7.84 4.512 1 95.19 218 LEU B C 1
ATOM 5783 O O . LEU B 1 218 ? 11.727 6.91 4.367 1 95.19 218 LEU B O 1
ATOM 5787 N N . LEU B 1 219 ? 10.531 8.508 3.469 1 94.31 219 LEU B N 1
ATOM 5788 C CA . LEU B 1 219 ? 10.773 8.07 2.098 1 94.31 219 LEU B CA 1
ATOM 5789 C C . LEU B 1 219 ? 12.008 8.742 1.521 1 94.31 219 LEU B C 1
ATOM 5791 O O . LEU B 1 219 ? 12.695 8.164 0.669 1 94.31 219 LEU B O 1
ATOM 5795 N N . HIS B 1 220 ? 12.258 9.977 1.949 1 95.62 220 HIS B N 1
ATOM 5796 C CA . HIS B 1 220 ? 13.352 10.789 1.422 1 95.62 220 HIS B CA 1
ATOM 5797 C C . HIS B 1 220 ? 14.109 11.492 2.545 1 95.62 220 HIS B C 1
ATOM 5799 O O . HIS B 1 220 ? 14.148 12.719 2.598 1 95.62 220 HIS B O 1
ATOM 5805 N N . PRO B 1 221 ? 14.773 10.695 3.342 1 96.19 221 PRO B N 1
ATOM 5806 C CA . PRO B 1 221 ? 15.352 11.258 4.562 1 96.19 221 PRO B CA 1
ATOM 5807 C C . PRO B 1 221 ? 16.406 12.328 4.281 1 96.19 221 PRO B C 1
ATOM 5809 O O . PRO B 1 221 ? 16.812 13.047 5.195 1 96.19 221 PRO B O 1
ATOM 5812 N N . HIS B 1 222 ? 16.812 12.531 3.039 1 97.12 222 HIS B N 1
ATOM 5813 C CA . HIS B 1 222 ? 17.875 13.492 2.742 1 97.12 222 HIS B CA 1
ATOM 5814 C C . HIS B 1 222 ? 17.297 14.773 2.146 1 97.12 222 HIS B C 1
ATOM 5816 O O . HIS B 1 222 ? 18.047 15.695 1.816 1 97.12 222 HIS B O 1
ATOM 5822 N N . ASP B 1 223 ? 15.984 14.852 2.023 1 98.44 223 ASP B N 1
ATOM 5823 C CA . ASP B 1 223 ? 15.367 16.047 1.469 1 98.44 223 ASP B CA 1
ATOM 5824 C C . ASP B 1 223 ? 15.586 17.25 2.387 1 98.44 223 ASP B C 1
ATOM 5826 O O . ASP B 1 223 ? 15.812 18.375 1.915 1 98.44 223 ASP B O 1
ATOM 5830 N N . PHE B 1 224 ? 15.531 17.031 3.682 1 98.88 224 PHE B N 1
ATOM 5831 C CA . PHE B 1 224 ? 15.586 18.141 4.641 1 98.88 224 PHE B CA 1
ATOM 5832 C C . PHE B 1 224 ? 16.484 17.781 5.82 1 98.88 224 PHE B C 1
ATOM 5834 O O . PHE B 1 224 ? 16.547 16.625 6.238 1 98.88 224 PHE B O 1
ATOM 5841 N N . ASP B 1 225 ? 17.109 18.781 6.375 1 98.88 225 ASP B N 1
ATOM 5842 C CA . ASP B 1 225 ? 17.922 18.625 7.574 1 98.88 225 ASP B CA 1
ATOM 5843 C C . ASP B 1 225 ? 17.047 18.609 8.828 1 98.88 225 ASP B C 1
ATOM 5845 O O . ASP B 1 225 ? 17.406 17.984 9.836 1 98.88 225 ASP B O 1
ATOM 5849 N N . GLY B 1 226 ? 16.016 19.297 8.734 1 98.94 226 GLY B N 1
ATOM 5850 C CA . GLY B 1 226 ? 15.047 19.375 9.812 1 98.94 226 GLY B CA 1
ATOM 5851 C C . GLY B 1 226 ? 13.617 19.469 9.32 1 98.94 226 GLY B C 1
ATOM 5852 O O . GLY B 1 226 ? 13.344 20.109 8.305 1 98.94 226 GLY B O 1
ATOM 5853 N N . ILE B 1 227 ? 12.703 18.875 10.086 1 98.94 227 ILE B N 1
ATOM 5854 C CA . ILE B 1 227 ? 11.297 18.844 9.711 1 98.94 227 ILE B CA 1
ATOM 5855 C C . ILE B 1 227 ? 10.438 19.344 10.867 1 98.94 227 ILE B C 1
ATOM 5857 O O . ILE B 1 227 ? 10.508 18.812 11.977 1 98.94 227 ILE B O 1
ATOM 5861 N N . LEU B 1 228 ? 9.711 20.391 10.633 1 98.88 228 LEU B N 1
ATOM 5862 C CA . LEU B 1 228 ? 8.648 20.828 11.539 1 98.88 228 LEU B CA 1
ATOM 5863 C C . LEU B 1 228 ? 7.285 20.344 11.055 1 98.88 228 LEU B C 1
ATOM 5865 O O . LEU B 1 228 ? 6.727 20.906 10.109 1 98.88 228 LEU B O 1
ATOM 5869 N N . ALA B 1 229 ? 6.777 19.328 11.68 1 98.62 229 ALA B N 1
ATOM 5870 C CA . ALA B 1 229 ? 5.473 18.75 11.344 1 98.62 229 ALA B CA 1
ATOM 5871 C C . ALA B 1 229 ? 4.441 19.078 12.422 1 98.62 229 ALA B C 1
ATOM 5873 O O . ALA B 1 229 ? 4.445 18.469 13.5 1 98.62 229 ALA B O 1
ATOM 5874 N N . SER B 1 230 ? 3.5 19.938 12.094 1 97.69 230 SER B N 1
ATOM 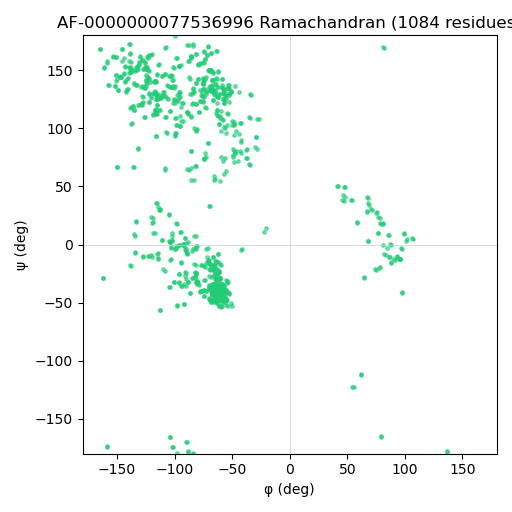5875 C CA . SER B 1 230 ? 2.52 20.406 13.062 1 97.69 230 SER B CA 1
ATOM 5876 C C . SER B 1 230 ? 1.168 19.719 12.867 1 97.69 230 SER B C 1
ATOM 5878 O O . SER B 1 230 ? 0.709 19.562 11.727 1 97.69 230 SER B O 1
ATOM 5880 N N . CYS B 1 231 ? 0.55 19.297 13.906 1 97.69 231 CYS B N 1
ATOM 5881 C CA . CYS B 1 231 ? -0.752 18.641 13.875 1 97.69 231 CYS B CA 1
ATOM 5882 C C . CYS B 1 231 ? -0.844 17.656 12.711 1 97.69 231 CYS B C 1
ATOM 5884 O O . CYS B 1 231 ? -1.795 17.703 11.93 1 97.69 231 CYS B O 1
ATOM 5886 N N . PRO B 1 232 ? 0.146 16.812 12.625 1 98.19 232 PRO B N 1
ATOM 5887 C CA . PRO B 1 232 ? 0.245 16 11.406 1 98.19 232 PRO B CA 1
ATOM 5888 C C . PRO B 1 232 ? -0.898 14.992 11.273 1 98.19 232 PRO B C 1
ATOM 5890 O O . PRO B 1 232 ? -1.343 14.422 12.273 1 98.19 232 PRO B O 1
ATOM 5893 N N . GLY B 1 233 ? -1.361 14.836 10.031 1 97.5 233 GLY B N 1
ATOM 5894 C CA . GLY B 1 233 ? -2.289 13.766 9.727 1 97.5 233 GLY B CA 1
ATOM 5895 C C . GLY B 1 233 ? -1.626 12.398 9.68 1 97.5 233 GLY B C 1
ATOM 5896 O O . GLY B 1 233 ? -1.502 11.797 8.609 1 97.5 233 GLY B O 1
ATOM 5897 N N . VAL B 1 234 ? -1.275 11.836 10.844 1 97.06 234 VAL B N 1
ATOM 5898 C CA . VAL B 1 234 ? -0.62 10.531 10.906 1 97.06 234 VAL B CA 1
ATOM 5899 C C . VAL B 1 234 ? -1.639 9.422 10.641 1 97.06 234 VAL B C 1
ATOM 5901 O O . VAL B 1 234 ? -2.844 9.625 10.812 1 97.06 234 VAL B O 1
ATOM 5904 N N . GLU B 1 235 ? -1.108 8.242 10.188 1 96.25 235 GLU B N 1
ATOM 5905 C CA . GLU B 1 235 ? -1.99 7.137 9.836 1 96.25 235 GLU B CA 1
ATOM 5906 C C . GLU B 1 235 ? -3.141 7.602 8.953 1 96.25 235 GLU B C 1
ATOM 5908 O O . GLU B 1 235 ? -4.305 7.301 9.227 1 96.25 235 GLU B O 1
ATOM 5913 N N . PHE B 1 236 ? -2.754 8.328 7.926 1 96.75 236 PHE B N 1
ATOM 5914 C CA . PHE B 1 236 ? -3.637 9.141 7.094 1 96.75 236 PHE B CA 1
ATOM 5915 C C . PHE B 1 236 ? -4.801 8.312 6.566 1 96.75 236 PHE B C 1
ATOM 5917 O O . PHE B 1 236 ? -5.957 8.727 6.672 1 96.75 236 PHE B O 1
ATOM 5924 N N . PRO B 1 237 ? -4.605 7.066 6.109 1 96.56 237 PRO B N 1
ATOM 5925 C CA . PRO B 1 237 ? -5.742 6.301 5.594 1 96.56 237 PRO B CA 1
ATOM 5926 C C . PRO B 1 237 ? -6.762 5.957 6.68 1 96.56 237 PRO B C 1
ATOM 5928 O O . PRO B 1 237 ? -7.965 5.898 6.402 1 96.56 237 PRO B O 1
ATOM 5931 N N . SER B 1 238 ? -6.34 5.719 7.867 1 97.06 238 SER B N 1
ATOM 5932 C CA . SER B 1 238 ? -7.238 5.461 8.992 1 97.06 238 SER B CA 1
ATOM 5933 C C . SER B 1 238 ? -7.871 6.75 9.5 1 97.06 238 SER B C 1
ATOM 5935 O O . SER B 1 238 ? -9.062 6.773 9.828 1 97.06 238 SER B O 1
ATOM 5937 N N . LEU B 1 239 ? -7.051 7.758 9.531 1 97.94 239 LEU B N 1
ATOM 5938 C CA . LEU B 1 239 ? -7.516 9.055 10.008 1 97.94 239 LEU B CA 1
ATOM 5939 C C . LEU B 1 239 ? -8.695 9.547 9.18 1 97.94 239 LEU B C 1
ATOM 5941 O O . LEU B 1 239 ? -9.688 10.031 9.727 1 97.94 239 LEU B O 1
ATOM 5945 N N . LEU B 1 240 ? -8.617 9.383 7.906 1 97.75 240 LEU B N 1
ATOM 5946 C CA . LEU B 1 240 ? -9.633 9.969 7.039 1 97.75 240 LEU B CA 1
ATOM 5947 C C . LEU B 1 240 ? -10.969 9.25 7.211 1 97.75 240 LEU B C 1
ATOM 5949 O O . LEU B 1 240 ? -12.031 9.859 7.074 1 97.75 240 LEU B O 1
ATOM 5953 N N . LEU B 1 241 ? -10.922 7.988 7.598 1 98.19 241 LEU B N 1
ATOM 5954 C CA . LEU B 1 241 ? -12.148 7.305 7.977 1 98.19 241 LEU B CA 1
ATOM 5955 C C . LEU B 1 241 ? -12.633 7.77 9.344 1 98.19 241 LEU B C 1
ATOM 5957 O O . LEU B 1 241 ? -13.836 7.965 9.555 1 98.19 241 LEU B O 1
ATOM 5961 N N . ALA B 1 242 ? -11.695 7.961 10.211 1 98.25 242 ALA B N 1
ATOM 5962 C CA . ALA B 1 242 ? -12.031 8.367 11.57 1 98.25 242 ALA B CA 1
ATOM 5963 C C . ALA B 1 242 ? -12.695 9.734 11.586 1 98.25 242 ALA B C 1
ATOM 5965 O O . ALA B 1 242 ? -13.531 10.016 12.445 1 98.25 242 ALA B O 1
ATOM 5966 N N . LEU B 1 243 ? -12.391 10.578 10.648 1 98.25 243 LEU B N 1
ATOM 5967 C CA . LEU B 1 243 ? -13.008 11.898 10.547 1 98.25 243 LEU B CA 1
ATOM 5968 C C . LEU B 1 243 ? -14.516 11.781 10.328 1 98.25 243 LEU B C 1
ATOM 5970 O O . LEU B 1 243 ? -15.266 12.703 10.641 1 98.25 243 LEU B O 1
ATOM 5974 N N . TYR B 1 244 ? -14.945 10.656 9.805 1 98.5 244 TYR B N 1
ATOM 5975 C CA . TYR B 1 244 ? -16.359 10.453 9.508 1 98.5 244 TYR B CA 1
ATOM 5976 C C . TYR B 1 244 ? -17.094 9.867 10.711 1 98.5 244 TYR B C 1
ATOM 5978 O O . TYR B 1 244 ? -18.312 9.812 10.742 1 98.5 244 TYR B O 1
ATOM 5986 N N . TRP B 1 245 ? -16.469 9.453 11.766 1 98.5 245 TRP B N 1
ATOM 5987 C CA . TRP B 1 245 ? -16.953 8.625 12.859 1 98.5 245 TRP B CA 1
ATOM 5988 C C . TRP B 1 245 ? -18.156 9.281 13.539 1 98.5 245 TRP B C 1
ATOM 5990 O O . TRP B 1 245 ? -19.203 8.641 13.711 1 98.5 245 TRP B O 1
ATOM 6000 N N . PRO B 1 246 ? -18.094 10.602 13.938 1 98.56 246 PRO B N 1
ATOM 6001 C CA . PRO B 1 246 ? -19.281 11.18 14.578 1 98.56 246 PRO B CA 1
ATOM 6002 C C . PRO B 1 246 ? -20.5 11.18 13.672 1 98.56 246 PRO B C 1
ATOM 6004 O O . PRO B 1 246 ? -21.625 10.961 14.133 1 98.56 246 PRO B O 1
ATOM 6007 N N . GLN B 1 247 ? -20.281 11.445 12.406 1 98.69 247 GLN B N 1
ATOM 6008 C CA . GLN B 1 247 ? -21.375 11.422 11.43 1 98.69 247 GLN B CA 1
ATOM 6009 C C . GLN B 1 247 ? -21.938 10.016 11.289 1 98.69 247 GLN B C 1
ATOM 6011 O O . GLN B 1 247 ? -23.156 9.844 11.18 1 98.69 247 GLN B O 1
ATOM 6016 N N . PHE B 1 248 ? -21.094 9.008 11.219 1 98.5 248 PHE B N 1
ATOM 6017 C CA . PHE B 1 248 ? -21.516 7.617 11.172 1 98.5 248 PHE B CA 1
ATOM 6018 C C . PHE B 1 248 ? -22.406 7.277 12.367 1 98.5 248 PHE B C 1
ATOM 6020 O O . PHE B 1 248 ? -23.469 6.672 12.211 1 98.5 248 PHE B O 1
ATOM 6027 N N . VAL B 1 249 ? -21.969 7.688 13.602 1 98.31 249 VAL B N 1
ATOM 6028 C CA . VAL B 1 249 ? -22.703 7.422 14.828 1 98.31 249 VAL B CA 1
ATOM 6029 C C . VAL B 1 249 ? -24.062 8.102 14.758 1 98.31 249 VAL B C 1
ATOM 6031 O O . VAL B 1 249 ? -25.094 7.496 15.094 1 98.31 249 VAL B O 1
ATOM 6034 N N . MET B 1 250 ? -24.109 9.359 14.328 1 98.56 250 MET B N 1
ATOM 6035 C CA . MET B 1 250 ? -25.375 10.07 14.18 1 98.56 250 MET B CA 1
ATOM 6036 C C . MET B 1 250 ? -26.312 9.32 13.234 1 98.56 250 MET B C 1
ATOM 6038 O O . MET B 1 250 ? -27.516 9.18 13.516 1 98.56 250 MET B O 1
ATOM 6042 N N . ASN B 1 251 ? -25.797 8.875 12.125 1 98.38 251 ASN B N 1
ATOM 6043 C CA . ASN B 1 251 ? -26.578 8.141 11.141 1 98.38 251 ASN B CA 1
ATOM 6044 C C . ASN B 1 251 ? -27.125 6.84 11.719 1 98.38 251 ASN B C 1
ATOM 6046 O O . ASN B 1 251 ? -28.281 6.469 11.445 1 98.38 251 ASN B O 1
ATOM 6050 N N . GLN B 1 252 ? -26.312 6.121 12.453 1 97.31 252 GLN B N 1
ATOM 6051 C CA . GLN B 1 252 ? -26.766 4.887 13.086 1 97.31 252 GLN B CA 1
ATOM 6052 C C . GLN B 1 252 ? -27.875 5.16 14.086 1 97.31 252 GLN B C 1
ATOM 6054 O O . GLN B 1 252 ? -28.812 4.371 14.211 1 97.31 252 GLN B O 1
ATOM 6059 N N . LEU B 1 253 ? -27.781 6.293 14.766 1 97.56 253 LEU B N 1
ATOM 6060 C CA . LEU B 1 253 ? -28.75 6.652 15.789 1 97.56 253 LEU B CA 1
ATOM 6061 C C . LEU B 1 253 ? -29.984 7.281 15.164 1 97.56 253 LEU B C 1
ATOM 6063 O O . LEU B 1 253 ? -31.062 7.285 15.773 1 97.56 253 LEU B O 1
ATOM 6067 N N . GLY B 1 254 ? -29.859 7.848 13.984 1 97.31 254 GLY B N 1
ATOM 6068 C CA . GLY B 1 254 ? -30.922 8.641 13.391 1 97.31 254 GLY B CA 1
ATOM 6069 C C . GLY B 1 254 ? -31.203 9.93 14.133 1 97.31 254 GLY B C 1
ATOM 6070 O O . GLY B 1 254 ? -32.344 10.375 14.211 1 97.31 254 GLY B O 1
ATOM 6071 N N . ALA B 1 255 ? -30.141 10.469 14.805 1 97.56 255 ALA B N 1
ATOM 6072 C CA . ALA B 1 255 ? -30.281 11.688 15.609 1 97.56 255 ALA B CA 1
ATOM 6073 C C . ALA B 1 255 ? -29.156 12.672 15.297 1 97.56 255 ALA B C 1
ATOM 6075 O O . ALA B 1 255 ? -27.984 12.273 15.164 1 97.56 255 ALA B O 1
ATOM 6076 N N . TYR B 1 256 ? -29.516 13.93 15.18 1 98 256 TYR B N 1
ATOM 6077 C CA . TYR B 1 256 ? -28.594 15.008 14.82 1 98 256 TYR B CA 1
ATOM 6078 C C . TYR B 1 256 ? -28.75 16.188 15.766 1 98 256 TYR B C 1
ATOM 6080 O O . TYR B 1 256 ? -29.359 17.203 15.414 1 98 256 TYR B O 1
ATOM 6088 N N . PRO B 1 257 ? -28.078 16.062 16.906 1 96.44 257 PRO B N 1
ATOM 6089 C CA . PRO B 1 257 ? -28.203 17.141 17.891 1 96.44 257 PRO B CA 1
ATOM 6090 C C . PRO B 1 257 ? -27.688 18.469 17.391 1 96.44 257 PRO B C 1
ATOM 6092 O O . PRO B 1 257 ? -26.75 18.516 16.594 1 96.44 257 PRO B O 1
ATOM 6095 N N . ASP B 1 258 ? -28.281 19.547 17.859 1 93.44 258 ASP B N 1
ATOM 6096 C CA . ASP B 1 258 ? -27.844 20.859 17.438 1 93.44 258 ASP B CA 1
ATOM 6097 C C . ASP B 1 258 ? -26.516 21.25 18.109 1 93.44 258 ASP B C 1
ATOM 6099 O O . ASP B 1 258 ? -26.141 20.656 19.125 1 93.44 258 ASP B O 1
ATOM 6103 N N . ALA B 1 259 ? -25.906 22.266 17.594 1 94.62 259 ALA B N 1
ATOM 6104 C CA . ALA B 1 259 ? -24.562 22.688 18 1 94.62 259 ALA B CA 1
ATOM 6105 C C . ALA B 1 259 ? -24.531 23.109 19.469 1 94.62 259 ALA B C 1
ATOM 6107 O O . ALA B 1 259 ? -23.547 22.875 20.172 1 94.62 259 ALA B O 1
ATOM 6108 N N . CYS B 1 260 ? -25.609 23.656 19.969 1 94.69 260 CYS B N 1
ATOM 6109 C CA . CYS B 1 260 ? -25.641 24.188 21.328 1 94.69 260 CYS B CA 1
ATOM 6110 C C . CYS B 1 260 ? -25.516 23.078 22.359 1 94.69 260 CYS B C 1
ATOM 6112 O O . CYS B 1 260 ? -24.938 23.281 23.422 1 94.69 260 CYS B O 1
ATOM 6114 N N . GLN B 1 261 ? -26.078 21.969 22.016 1 95.94 261 GLN B N 1
ATOM 6115 C CA . GLN B 1 261 ? -25.953 20.844 22.938 1 95.94 261 GLN B CA 1
ATOM 6116 C C . GLN B 1 261 ? -24.5 20.406 23.094 1 95.94 261 GLN B C 1
ATOM 6118 O O . GLN B 1 261 ? -24.047 20.141 24.203 1 95.94 261 GLN B O 1
ATOM 6123 N N . PHE B 1 262 ? -23.828 20.375 22.016 1 97.06 262 PHE B N 1
ATOM 6124 C CA . PHE B 1 262 ? -22.406 20 22.062 1 97.06 262 PHE B CA 1
ATOM 6125 C C . PHE B 1 262 ? -21.594 21.047 22.781 1 97.06 262 PHE B C 1
ATOM 6127 O O . PHE B 1 262 ? -20.641 20.734 23.484 1 97.06 262 PHE B O 1
ATOM 6134 N N . GLU B 1 263 ? -21.922 22.281 22.609 1 95.94 263 GLU B N 1
ATOM 6135 C CA . GLU B 1 263 ? -21.25 23.359 23.328 1 95.94 263 GLU B CA 1
ATOM 6136 C C . GLU B 1 263 ? -21.484 23.234 24.828 1 95.94 263 GLU B C 1
ATOM 6138 O O . GLU B 1 263 ? -20.578 23.469 25.625 1 95.94 263 GLU B O 1
ATOM 6143 N N . ALA B 1 264 ? -22.719 22.922 25.172 1 96.38 264 ALA B N 1
ATOM 6144 C CA . ALA B 1 264 ? -23.031 22.719 26.594 1 96.38 264 ALA B CA 1
ATOM 6145 C C . ALA B 1 264 ? -22.234 21.547 27.172 1 96.38 264 ALA B C 1
ATOM 6147 O O . ALA B 1 264 ? -21.734 21.625 28.297 1 96.38 264 ALA B O 1
ATOM 6148 N N . LEU B 1 265 ? -22.156 20.516 26.422 1 97.75 265 LEU B N 1
ATOM 6149 C CA . LEU B 1 265 ? -21.375 19.359 26.844 1 97.75 265 LEU B CA 1
ATOM 6150 C C . LEU B 1 265 ? -19.906 19.719 27.016 1 97.75 265 LEU B C 1
ATOM 6152 O O . LEU B 1 265 ? -19.266 19.297 27.984 1 97.75 265 LEU B O 1
ATOM 6156 N N . ARG B 1 266 ? -19.359 20.438 26.062 1 97.31 266 ARG B N 1
ATOM 6157 C CA . ARG B 1 266 ? -17.969 20.891 26.141 1 97.31 266 ARG B CA 1
ATOM 6158 C C . ARG B 1 266 ? -17.734 21.75 27.375 1 97.31 266 ARG B C 1
ATOM 6160 O O . ARG B 1 266 ? -16.75 21.562 28.094 1 97.31 266 ARG B O 1
ATOM 6167 N N . ALA B 1 267 ? -18.625 22.656 27.641 1 96.12 267 ALA B N 1
ATOM 6168 C CA . ALA B 1 267 ? -18.531 23.516 28.812 1 96.12 267 ALA B CA 1
ATOM 6169 C C . ALA B 1 267 ? -18.531 22.703 30.109 1 96.12 267 ALA B C 1
ATOM 6171 O O . ALA B 1 267 ? -17.797 23.016 31.047 1 96.12 267 ALA B O 1
ATOM 6172 N N . ALA B 1 268 ? -19.375 21.719 30.109 1 97.38 268 ALA B N 1
ATOM 6173 C CA . ALA B 1 268 ? -19.438 20.859 31.281 1 97.38 268 ALA B CA 1
ATOM 6174 C C . ALA B 1 268 ? -18.109 20.125 31.5 1 97.38 268 ALA B C 1
ATOM 6176 O O . ALA B 1 268 ? -17.672 19.984 32.656 1 97.38 268 ALA B O 1
ATOM 6177 N N . ALA B 1 269 ? -17.531 19.641 30.469 1 98.12 269 ALA B N 1
ATOM 6178 C CA . ALA B 1 269 ? -16.234 18.984 30.578 1 98.12 269 ALA B CA 1
ATOM 6179 C C . ALA B 1 269 ? -15.172 19.938 31.109 1 98.12 269 ALA B C 1
ATOM 6181 O O . ALA B 1 269 ? -14.383 19.562 31.984 1 98.12 269 ALA B O 1
ATOM 6182 N N . ILE B 1 270 ? -15.164 21.156 30.578 1 97.44 270 ILE B N 1
ATOM 6183 C CA . ILE B 1 270 ? -14.195 22.156 31 1 97.44 270 ILE B CA 1
ATOM 6184 C C . ILE B 1 270 ? -14.406 22.5 32.469 1 97.44 270 ILE B C 1
ATOM 6186 O O . ILE B 1 270 ? -13.438 22.594 33.219 1 97.44 270 ILE B O 1
ATOM 6190 N N . GLU B 1 271 ? -15.648 22.641 32.812 1 96.69 271 GLU B N 1
ATOM 6191 C CA . GLU B 1 271 ? -15.953 22.938 34.219 1 96.69 271 GLU B CA 1
ATOM 6192 C C . GLU B 1 271 ? -15.406 21.844 35.156 1 96.69 271 GLU B C 1
ATOM 6194 O O . GLU B 1 271 ? -14.883 22.156 36.219 1 96.69 271 GLU B O 1
ATOM 6199 N N . GLU B 1 272 ? -15.469 20.703 34.688 1 97.31 272 GLU B N 1
ATOM 6200 C CA . GLU B 1 272 ? -15.062 19.578 35.531 1 97.31 272 GLU B CA 1
ATOM 6201 C C . GLU B 1 272 ? -13.547 19.422 35.562 1 97.31 272 GLU B C 1
ATOM 6203 O O . GLU B 1 272 ? -12.984 19.016 36.594 1 97.31 272 GLU B O 1
ATOM 6208 N N . CYS B 1 273 ? -12.852 19.719 34.469 1 97.62 273 CYS B N 1
ATOM 6209 C CA . CYS B 1 273 ? -11.5 19.188 34.344 1 97.62 273 CYS B CA 1
ATOM 6210 C C . CYS B 1 273 ? -10.484 20.312 34.219 1 97.62 273 CYS B C 1
ATOM 6212 O O . CYS B 1 273 ? -9.273 20.062 34.281 1 97.62 273 CYS B O 1
ATOM 6214 N N . ASP B 1 274 ? -10.867 21.562 34.062 1 96.75 274 ASP B N 1
ATOM 6215 C CA . ASP B 1 274 ? -9.992 22.703 33.781 1 96.75 274 ASP B CA 1
ATOM 6216 C C . ASP B 1 274 ? -8.961 22.875 34.906 1 96.75 274 ASP B C 1
ATOM 6218 O O . ASP B 1 274 ? -7.777 23.094 34.625 1 96.75 274 ASP B O 1
ATOM 6222 N N . LYS B 1 275 ? -9.344 22.578 36.125 1 95.81 275 LYS B N 1
ATOM 6223 C CA . LYS B 1 275 ? -8.5 22.922 37.281 1 95.81 275 LYS B CA 1
ATOM 6224 C C . LYS B 1 275 ? -7.535 21.781 37.594 1 95.81 275 LYS B C 1
ATOM 6226 O O . LYS B 1 275 ? -6.703 21.906 38.5 1 95.81 275 LYS B O 1
ATOM 6231 N N . LEU B 1 276 ? -7.555 20.719 36.844 1 95.62 276 LEU B N 1
ATOM 6232 C CA . LEU B 1 276 ? -6.785 19.531 37.156 1 95.62 276 LEU B CA 1
ATOM 6233 C C . LEU B 1 276 ? -5.289 19.797 37.062 1 95.62 276 LEU B C 1
ATOM 6235 O O . LEU B 1 276 ? -4.477 19.047 37.594 1 95.62 276 LEU B O 1
ATOM 6239 N N . ASP B 1 277 ? -4.875 20.844 36.375 1 93.81 277 ASP B N 1
ATOM 6240 C CA . ASP B 1 277 ? -3.457 21.172 36.25 1 93.81 277 ASP B CA 1
ATOM 6241 C C . ASP B 1 277 ? -3.076 22.266 37.25 1 93.81 277 ASP B C 1
ATOM 6243 O O . ASP B 1 277 ? -1.949 22.766 37.25 1 93.81 277 ASP B O 1
ATOM 6247 N N . GLY B 1 278 ? -4.043 22.75 38.031 1 93.94 278 GLY B N 1
ATOM 6248 C CA . GLY B 1 278 ? -3.783 23.719 39.062 1 93.94 278 GLY B CA 1
ATOM 6249 C C . GLY B 1 278 ? -4.145 25.141 38.688 1 93.94 278 GLY B C 1
ATOM 6250 O O . GLY B 1 278 ? -3.912 26.078 39.438 1 93.94 278 GLY B O 1
ATOM 6251 N N . VAL B 1 279 ? -4.715 25.328 37.5 1 91.56 279 VAL B N 1
ATOM 6252 C CA . VAL B 1 279 ? -5.086 26.656 37.031 1 91.56 279 VAL B CA 1
ATOM 6253 C C . VAL B 1 279 ? -6.484 26.625 36.406 1 91.56 279 VAL B C 1
ATOM 6255 O O . VAL B 1 279 ? -6.844 25.656 35.719 1 91.56 279 VAL B O 1
ATOM 6258 N N . LYS B 1 280 ? -7.246 27.641 36.719 1 93.31 280 LYS B N 1
ATOM 6259 C CA . LYS B 1 280 ? -8.547 27.797 36.062 1 93.31 280 LYS B CA 1
ATOM 6260 C C . LYS B 1 280 ? -8.484 28.812 34.938 1 93.31 280 LYS B C 1
ATOM 6262 O O . LYS B 1 280 ? -8.578 30.016 35.156 1 93.31 280 LYS B O 1
ATOM 6267 N N . ASP B 1 281 ? -8.305 28.359 33.75 1 90.25 281 ASP B N 1
ATOM 6268 C CA . ASP B 1 281 ? -8.172 29.266 32.625 1 90.25 281 ASP B CA 1
ATOM 6269 C C . ASP B 1 281 ? -9.008 28.797 31.438 1 90.25 281 ASP B C 1
ATOM 6271 O O . ASP B 1 281 ? -8.828 29.266 30.312 1 90.25 281 ASP B O 1
ATOM 6275 N N . GLY B 1 282 ? -9.828 27.781 31.688 1 94 282 GLY B N 1
ATOM 6276 C CA . GLY B 1 282 ? -10.727 27.297 30.656 1 94 282 GLY B CA 1
ATOM 6277 C C . GLY B 1 282 ? -10.086 26.281 29.734 1 94 282 GLY B C 1
ATOM 6278 O O . GLY B 1 282 ? -10.68 25.891 28.719 1 94 282 GLY B O 1
ATOM 6279 N N . ILE B 1 283 ? -8.875 25.812 30.047 1 93.25 283 ILE B N 1
ATOM 6280 C CA . ILE B 1 283 ? -8.133 24.859 29.219 1 93.25 283 ILE B CA 1
ATOM 6281 C C . ILE B 1 283 ? -7.949 23.547 29.984 1 93.25 283 ILE B C 1
ATOM 6283 O O . ILE B 1 283 ? -7.523 23.547 31.141 1 93.25 283 ILE B O 1
ATOM 6287 N N . ILE B 1 284 ? -8.375 22.484 29.359 1 95.06 284 ILE B N 1
ATOM 6288 C CA . ILE B 1 284 ? -8.062 21.188 29.969 1 95.06 284 ILE B CA 1
ATOM 6289 C C . ILE B 1 284 ? -6.648 20.766 29.562 1 95.06 284 ILE B C 1
ATOM 6291 O O . ILE B 1 284 ? -6.445 20.203 28.484 1 95.06 284 ILE B O 1
ATOM 6295 N N . SER B 1 285 ? -5.727 20.969 30.438 1 92.75 285 SER B N 1
ATOM 6296 C CA . SER B 1 285 ? -4.332 20.656 30.156 1 92.75 285 SER B CA 1
ATOM 6297 C C . SER B 1 285 ? -3.988 19.219 30.578 1 92.75 285 SER B C 1
ATOM 6299 O O . SER B 1 285 ? -3.068 18.609 30.031 1 92.75 285 SER B O 1
ATOM 6301 N N . ARG B 1 286 ? -4.711 18.719 31.562 1 94.94 286 ARG B N 1
ATOM 6302 C CA . ARG B 1 286 ? -4.496 17.359 32.062 1 94.94 286 ARG B CA 1
ATOM 6303 C C . ARG B 1 286 ? -5.645 16.438 31.656 1 94.94 286 ARG B C 1
ATOM 6305 O O . ARG B 1 286 ? -6.355 15.922 32.531 1 94.94 286 ARG B O 1
ATOM 6312 N N . ASP B 1 287 ? -5.73 16.281 30.328 1 94.94 287 ASP B N 1
ATOM 6313 C CA . ASP B 1 287 ? -6.797 15.414 29.844 1 94.94 287 ASP B CA 1
ATOM 6314 C C . ASP B 1 287 ? -6.586 13.969 30.281 1 94.94 287 ASP B C 1
ATOM 6316 O O . ASP B 1 287 ? -7.531 13.18 30.297 1 94.94 287 ASP B O 1
ATOM 6320 N N . ASP B 1 288 ? -5.348 13.555 30.703 1 94.75 288 ASP B N 1
ATOM 6321 C CA . ASP B 1 288 ? -5.039 12.227 31.203 1 94.75 288 ASP B CA 1
ATOM 6322 C C . ASP B 1 288 ? -5.723 11.969 32.562 1 94.75 288 ASP B C 1
ATOM 6324 O O . ASP B 1 288 ? -5.973 10.82 32.906 1 94.75 288 ASP B O 1
ATOM 6328 N N . LEU B 1 289 ? -6.082 13.07 33.25 1 95.56 289 LEU B N 1
ATOM 6329 C CA . LEU B 1 289 ? -6.703 12.945 34.562 1 95.56 289 LEU B CA 1
ATOM 6330 C C . LEU B 1 289 ? -8.203 13.188 34.469 1 95.56 289 LEU B C 1
ATOM 6332 O O . LEU B 1 289 ? -8.93 12.961 35.438 1 95.56 289 LEU B O 1
ATOM 6336 N N . CYS B 1 290 ? -8.68 13.711 33.344 1 96.56 290 CYS B N 1
ATOM 6337 C CA . CYS B 1 290 ? -10.086 14.055 33.219 1 96.56 290 CYS B CA 1
ATOM 6338 C C . CYS B 1 290 ? -10.945 12.805 33.094 1 96.56 290 CYS B C 1
ATOM 6340 O O . CYS B 1 290 ? -10.664 11.938 32.25 1 96.56 290 CYS B O 1
ATOM 6342 N N . ARG B 1 291 ? -12.016 12.695 33.875 1 95.75 291 ARG B N 1
ATOM 6343 C CA . ARG B 1 291 ? -12.914 11.539 33.844 1 95.75 291 ARG B CA 1
ATOM 6344 C C . ARG B 1 291 ? -14.328 11.945 33.5 1 95.75 291 ARG B C 1
ATOM 6346 O O . ARG B 1 291 ? -15.297 11.281 33.875 1 95.75 291 ARG B O 1
ATOM 6353 N N . PHE B 1 292 ? -14.422 13.008 32.875 1 97.81 292 PHE B N 1
ATOM 6354 C CA . PHE B 1 292 ? -15.734 13.508 32.5 1 97.81 292 PHE B CA 1
ATOM 6355 C C . PHE B 1 292 ? -16.484 12.484 31.656 1 97.81 292 PHE B C 1
ATOM 6357 O O . PHE B 1 292 ? -15.953 11.953 30.672 1 97.81 292 PHE B O 1
ATOM 6364 N N . ASP B 1 293 ? -17.672 12.211 31.984 1 98.06 293 ASP B N 1
ATOM 6365 C CA . ASP B 1 293 ? -18.609 11.359 31.25 1 98.06 293 ASP B CA 1
ATOM 6366 C C . ASP B 1 293 ? -19.781 12.18 30.703 1 98.06 293 ASP B C 1
ATOM 6368 O O . ASP B 1 293 ? -20.625 12.648 31.469 1 98.06 293 ASP B O 1
ATOM 6372 N N . PRO B 1 294 ? -19.906 12.25 29.422 1 98.25 294 PRO B N 1
ATOM 6373 C CA . PRO B 1 294 ? -20.984 13.039 28.844 1 98.25 294 PRO B CA 1
ATOM 6374 C C . PRO B 1 294 ? -22.359 12.617 29.359 1 98.25 294 PRO B C 1
ATOM 6376 O O . PRO B 1 294 ? -23.266 13.445 29.453 1 98.25 294 PRO B O 1
ATOM 6379 N N . ASN B 1 295 ? -22.547 11.398 29.688 1 97.69 295 ASN B N 1
ATOM 6380 C CA . ASN B 1 295 ? -23.844 10.906 30.156 1 97.69 295 ASN B CA 1
ATOM 6381 C C . ASN B 1 295 ? -24.234 11.516 31.5 1 97.69 295 ASN B C 1
ATOM 6383 O O . ASN B 1 295 ? -25.406 11.539 31.859 1 97.69 295 ASN B O 1
ATOM 6387 N N . SER B 1 296 ? -23.312 11.977 32.188 1 97.25 296 SER B N 1
ATOM 6388 C CA . SER B 1 296 ? -23.562 12.5 33.531 1 97.25 296 SER B CA 1
ATOM 6389 C C . SER B 1 296 ? -24.328 13.812 33.5 1 97.25 296 SER B C 1
ATOM 6391 O O . SER B 1 296 ? -24.875 14.273 34.5 1 97.25 296 SER B O 1
ATOM 6393 N N . VAL B 1 297 ? -24.406 14.43 32.344 1 96.38 297 VAL B N 1
ATOM 6394 C CA . VAL B 1 297 ? -25.047 15.742 32.281 1 96.38 297 VAL B CA 1
ATOM 6395 C C . VAL B 1 297 ? -26.281 15.695 31.391 1 96.38 297 VAL B C 1
ATOM 6397 O O . VAL B 1 297 ? -26.797 16.734 30.969 1 96.38 297 VAL B O 1
ATOM 6400 N N . VAL B 1 298 ? -26.688 14.531 31 1 97.69 298 VAL B N 1
ATOM 6401 C CA . VAL B 1 298 ? -27.953 14.398 30.281 1 97.69 298 VAL B CA 1
ATOM 6402 C C . VAL B 1 298 ? -29.078 15.07 31.062 1 97.69 298 VAL B C 1
ATOM 6404 O O . VAL B 1 298 ? -29.188 14.883 32.281 1 97.69 298 VAL B O 1
ATOM 6407 N N . GLY B 1 299 ? -29.891 15.82 30.406 1 96.12 299 GLY B N 1
ATOM 6408 C CA . GLY B 1 299 ? -30.984 16.5 31.062 1 96.12 299 GLY B CA 1
ATOM 6409 C C . GLY B 1 299 ? -30.609 17.859 31.625 1 96.12 299 GLY B C 1
ATOM 6410 O O . GLY B 1 299 ? -31.469 18.656 31.969 1 96.12 299 GLY B O 1
ATOM 6411 N N . LYS B 1 300 ? -29.312 18.094 31.719 1 94.06 300 LYS B N 1
ATOM 6412 C CA . LYS B 1 300 ? -28.875 19.406 32.188 1 94.06 300 LYS B CA 1
ATOM 6413 C C . LYS B 1 300 ? -29.406 20.516 31.297 1 94.06 300 LYS B C 1
ATOM 6415 O O . LYS B 1 300 ? -29.359 20.406 30.062 1 94.06 300 LYS B O 1
ATOM 6420 N N . GLU B 1 301 ? -29.891 21.562 31.922 1 93.19 301 GLU B N 1
ATOM 6421 C CA . GLU B 1 301 ? -30.469 22.688 31.188 1 93.19 301 GLU B CA 1
ATOM 6422 C C . GLU B 1 301 ? -29.391 23.703 30.797 1 93.19 301 GLU B C 1
ATOM 6424 O O . GLU B 1 301 ? -28.422 23.891 31.531 1 93.19 301 GLU B O 1
ATOM 6429 N N . PHE B 1 302 ? -29.531 24.234 29.672 1 90 302 PHE B N 1
ATOM 6430 C CA . PHE B 1 302 ? -28.703 25.344 29.188 1 90 302 PHE B CA 1
ATOM 6431 C C . PHE B 1 302 ? -29.547 26.297 28.344 1 90 302 PHE B C 1
ATOM 6433 O O . PHE B 1 302 ? -30.688 26 28 1 90 302 PHE B O 1
ATOM 6440 N N . VAL B 1 303 ? -29.062 27.484 28.188 1 87.06 303 VAL B N 1
ATOM 6441 C CA . VAL B 1 303 ? -29.797 28.484 27.422 1 87.06 303 VAL B CA 1
ATOM 6442 C C . VAL B 1 303 ? -29.203 28.609 26.016 1 87.06 303 VAL B C 1
ATOM 6444 O O . VAL B 1 303 ? -27.984 28.75 25.875 1 87.06 303 VAL B O 1
ATOM 6447 N N . SER B 1 304 ? -29.969 28.391 25.047 1 81.88 304 SER B N 1
ATOM 6448 C CA . SER B 1 304 ? -29.609 28.594 23.656 1 81.88 304 SER B CA 1
ATOM 6449 C C . SER B 1 304 ? -30.641 29.453 22.938 1 81.88 304 SER B C 1
ATOM 6451 O O . SER B 1 304 ? -31.828 29.141 22.922 1 81.88 304 SER B O 1
ATOM 6453 N N . GLN B 1 305 ? -30.062 30.516 22.297 1 77.12 305 GLN B N 1
ATOM 6454 C CA . GLN B 1 305 ? -30.906 31.469 21.594 1 77.12 305 GLN B CA 1
ATOM 6455 C C . GLN B 1 305 ? -32.125 31.859 22.438 1 77.12 305 GLN B C 1
ATOM 6457 O O . GLN B 1 305 ? -33.25 31.875 21.953 1 77.12 305 GLN B O 1
ATOM 6462 N N . GLY B 1 306 ? -32 32 23.641 1 77.25 306 GLY B N 1
ATOM 6463 C CA . GLY B 1 306 ? -33.031 32.5 24.547 1 77.25 306 GLY B CA 1
ATOM 6464 C C . GLY B 1 306 ? -33.938 31.422 25.062 1 77.25 306 GLY B C 1
ATOM 6465 O O . GLY B 1 306 ? -34.781 31.688 25.922 1 77.25 306 GLY B O 1
ATOM 6466 N N . ALA B 1 307 ? -33.844 30.328 24.531 1 81.56 307 ALA B N 1
ATOM 6467 C CA . ALA B 1 307 ? -34.75 29.25 24.953 1 81.56 307 ALA B CA 1
ATOM 6468 C C . ALA B 1 307 ? -34 28.266 25.875 1 81.56 307 ALA B C 1
ATOM 6470 O O . ALA B 1 307 ? -32.781 28.062 25.719 1 81.56 307 ALA B O 1
ATOM 6471 N N . LYS B 1 308 ? -34.781 27.766 26.812 1 88.44 308 LYS B N 1
ATOM 6472 C CA . LYS B 1 308 ? -34.25 26.719 27.672 1 88.44 308 LYS B CA 1
ATOM 6473 C C . LYS B 1 308 ? -34.188 25.375 26.938 1 88.44 308 LYS B C 1
ATOM 6475 O O . LYS B 1 308 ? -35.188 24.938 26.375 1 88.44 308 LYS B O 1
ATOM 6480 N N . CYS B 1 309 ? -32.969 24.875 26.922 1 90 309 CYS B N 1
ATOM 6481 C CA . CYS B 1 309 ? -32.75 23.594 26.25 1 90 309 CYS B CA 1
ATOM 6482 C C . CYS B 1 309 ? -32.125 22.594 27.203 1 90 309 CYS B C 1
ATOM 6484 O O . CYS B 1 309 ? -31.703 22.953 28.312 1 90 309 CYS B O 1
ATOM 6486 N N . LYS B 1 310 ? -32.25 21.312 26.812 1 93.88 310 LYS B N 1
ATOM 6487 C CA . LYS B 1 310 ? -31.641 20.25 27.625 1 93.88 310 LYS B CA 1
ATOM 6488 C C . LYS B 1 310 ? -30.688 19.391 26.781 1 93.88 310 LYS B C 1
ATOM 6490 O O . LYS B 1 310 ? -30.922 19.188 25.594 1 93.88 310 LYS B O 1
ATOM 6495 N N . VAL B 1 311 ? -29.641 18.969 27.453 1 97.25 311 VAL B N 1
ATOM 6496 C CA . VAL B 1 311 ? -28.75 18.016 26.812 1 97.25 311 VAL B CA 1
ATOM 6497 C C . VAL B 1 311 ? -29.469 16.688 26.594 1 97.25 311 VAL B C 1
ATOM 6499 O O . VAL B 1 311 ? -30.016 16.109 27.547 1 97.25 311 VAL B O 1
ATOM 6502 N N . SER B 1 312 ? -29.516 16.219 25.391 1 97.19 312 SER B N 1
ATOM 6503 C CA . SER B 1 312 ? -30.203 14.969 25.078 1 97.19 312 SER B CA 1
ATOM 6504 C C . SER B 1 312 ? -29.281 13.766 25.297 1 97.19 312 SER B C 1
ATOM 6506 O O . SER B 1 312 ? -28.062 13.914 25.375 1 97.19 312 SER B O 1
ATOM 6508 N N . GLU B 1 313 ? -29.891 12.586 25.422 1 98.12 313 GLU B N 1
ATOM 6509 C CA . GLU B 1 313 ? -29.141 11.344 25.516 1 98.12 313 GLU B CA 1
ATOM 6510 C C . GLU B 1 313 ? -28.312 11.109 24.25 1 98.12 313 GLU B C 1
ATOM 6512 O O . GLU B 1 313 ? -27.188 10.602 24.312 1 98.12 313 GLU B O 1
ATOM 6517 N N . GLU B 1 314 ? -28.859 11.453 23.094 1 98 314 GLU B N 1
ATOM 6518 C CA . GLU B 1 314 ? -28.188 11.242 21.812 1 98 314 GLU B CA 1
ATOM 6519 C C . GLU B 1 314 ? -26.922 12.094 21.703 1 98 314 GLU B C 1
ATOM 6521 O O . GLU B 1 314 ? -25.875 11.609 21.266 1 98 314 GLU B O 1
ATOM 6526 N N . ALA B 1 315 ? -27.031 13.336 22.156 1 98.25 315 ALA B N 1
ATOM 6527 C CA . ALA B 1 315 ? -25.859 14.219 22.109 1 98.25 315 ALA B CA 1
ATOM 6528 C C . ALA B 1 315 ? -24.734 13.664 22.984 1 98.25 315 ALA B C 1
ATOM 6530 O O . ALA B 1 315 ? -23.578 13.672 22.578 1 98.25 315 ALA B O 1
ATOM 6531 N N . ALA B 1 316 ? -25.109 13.219 24.141 1 98.69 316 ALA B N 1
ATOM 6532 C CA . ALA B 1 316 ? -24.125 12.648 25.062 1 98.69 316 ALA B CA 1
ATOM 6533 C C . ALA B 1 316 ? -23.484 11.391 24.469 1 98.69 316 ALA B C 1
ATOM 6535 O O . ALA B 1 316 ? -22.281 11.188 24.578 1 98.69 316 ALA B O 1
ATOM 6536 N N . LYS B 1 317 ? -24.328 10.555 23.875 1 98.38 317 LYS B N 1
ATOM 6537 C CA . LYS B 1 317 ? -23.844 9.32 23.266 1 98.38 317 LYS B CA 1
ATOM 6538 C C . LYS B 1 317 ? -22.859 9.617 22.141 1 98.38 317 LYS B C 1
ATOM 6540 O O . LYS B 1 317 ? -21.844 8.93 22 1 98.38 317 LYS B O 1
ATOM 6545 N N . ILE B 1 318 ? -23.141 10.57 21.344 1 98.56 318 ILE B N 1
ATOM 6546 C CA . ILE B 1 318 ? -22.297 10.93 20.219 1 98.56 318 ILE B CA 1
ATOM 6547 C C . ILE B 1 318 ? -20.953 11.461 20.734 1 98.56 318 ILE B C 1
ATOM 6549 O O . ILE B 1 318 ? -19.891 11.055 20.25 1 98.56 318 ILE B O 1
ATOM 6553 N N . LEU B 1 319 ? -21.031 12.359 21.688 1 98.69 319 LEU B N 1
ATOM 6554 C CA . LEU B 1 319 ? -19.781 12.891 22.234 1 98.69 319 LEU B CA 1
ATOM 6555 C C . LEU B 1 319 ? -18.953 11.789 22.891 1 98.69 319 LEU B C 1
ATOM 6557 O O . LEU B 1 319 ? -17.734 11.766 22.75 1 98.69 319 LEU B O 1
ATOM 6561 N N . LYS B 1 320 ? -19.609 10.922 23.609 1 98.31 320 LYS B N 1
ATOM 6562 C CA . LYS B 1 320 ? -18.906 9.797 24.219 1 98.31 320 LYS B CA 1
ATOM 6563 C C . LYS B 1 320 ? -18.234 8.93 23.172 1 98.31 320 LYS B C 1
ATOM 6565 O O . LYS B 1 320 ? -17.094 8.5 23.344 1 98.31 320 LYS B O 1
ATOM 6570 N N . ALA B 1 321 ? -18.953 8.656 22.094 1 98 321 ALA B N 1
ATOM 6571 C CA . ALA B 1 321 ? -18.375 7.898 20.984 1 98 321 ALA B CA 1
ATOM 6572 C C . ALA B 1 321 ? -17.156 8.609 20.422 1 98 321 ALA B C 1
ATOM 6574 O O . ALA B 1 321 ? -16.172 7.961 20.031 1 98 321 ALA B O 1
ATOM 6575 N N . MET B 1 322 ? -17.203 9.906 20.312 1 98.38 322 MET B N 1
ATOM 6576 C CA . MET B 1 322 ? -16.062 10.68 19.828 1 98.38 322 MET B CA 1
ATOM 6577 C C . MET B 1 322 ? -14.859 10.5 20.75 1 98.38 322 MET B C 1
ATOM 6579 O O . MET B 1 322 ? -13.727 10.359 20.281 1 98.38 322 MET B O 1
ATOM 6583 N N . PHE B 1 323 ? -15.109 10.477 22.094 1 97.81 323 PHE B N 1
ATOM 6584 C CA . PHE B 1 323 ? -14.039 10.273 23.062 1 97.81 323 PHE B CA 1
ATOM 6585 C C . PHE B 1 323 ? -13.406 8.898 22.891 1 97.81 323 PHE B C 1
ATOM 6587 O O . PHE B 1 323 ? -12.188 8.75 23.031 1 97.81 323 PHE B O 1
ATOM 6594 N N . GLU B 1 324 ? -14.18 7.973 22.578 1 96.75 324 GLU B N 1
ATOM 6595 C CA . GLU B 1 324 ? -13.719 6.59 22.484 1 96.75 324 GLU B CA 1
ATOM 6596 C C . GLU B 1 324 ? -13.031 6.316 21.156 1 96.75 324 GLU B C 1
ATOM 6598 O O . GLU B 1 324 ? -12.117 5.488 21.078 1 96.75 324 GLU B O 1
ATOM 6603 N N . GLY B 1 325 ? -13.445 6.973 20.094 1 98.06 325 GLY B N 1
ATOM 6604 C CA . GLY B 1 325 ? -12.977 6.684 18.734 1 98.06 325 GLY B CA 1
ATOM 6605 C C . GLY B 1 325 ? -13.68 5.504 18.094 1 98.06 325 GLY B C 1
ATOM 6606 O O . GLY B 1 325 ? -14.438 4.793 18.766 1 98.06 325 GLY B O 1
ATOM 6607 N N . PRO B 1 326 ? -13.469 5.312 16.812 1 98.19 326 PRO B N 1
ATOM 6608 C CA . PRO B 1 326 ? -14.125 4.207 16.109 1 98.19 326 PRO B CA 1
ATOM 6609 C C . PRO B 1 326 ? -13.641 2.838 16.578 1 98.19 326 PRO B C 1
ATOM 6611 O O . PRO B 1 326 ? -12.453 2.666 16.875 1 98.19 326 PRO B O 1
ATOM 6614 N N . LYS B 1 327 ? -14.578 1.949 16.656 1 95.38 327 LYS B N 1
ATOM 6615 C CA . LYS B 1 327 ? -14.328 0.561 17.031 1 95.38 327 LYS B CA 1
ATOM 6616 C C . LYS B 1 327 ? -15.031 -0.404 16.078 1 95.38 327 LYS B C 1
ATOM 6618 O O . LYS B 1 327 ? -16.016 -0.039 15.43 1 95.38 327 LYS B O 1
ATOM 6623 N N . ASP B 1 328 ? -14.438 -1.565 15.984 1 90.94 328 ASP B N 1
ATOM 6624 C CA . ASP B 1 328 ? -15.148 -2.582 15.219 1 90.94 328 ASP B CA 1
ATOM 6625 C C . ASP B 1 328 ? -16.172 -3.303 16.094 1 90.94 328 ASP B C 1
ATOM 6627 O O . ASP B 1 328 ? -16.375 -2.945 17.25 1 90.94 328 ASP B O 1
ATOM 6631 N N . ALA B 1 329 ? -16.906 -4.281 15.5 1 83.88 329 ALA B N 1
ATOM 6632 C CA . ALA B 1 329 ? -18 -4.969 16.188 1 83.88 329 ALA B CA 1
ATOM 6633 C C . ALA B 1 329 ? -17.5 -5.707 17.422 1 83.88 329 ALA B C 1
ATOM 6635 O O . ALA B 1 329 ? -18.234 -5.891 18.391 1 83.88 329 ALA B O 1
ATOM 6636 N N . GLY B 1 330 ? -16.266 -6.016 17.422 1 85 330 GLY B N 1
ATOM 6637 C CA . GLY B 1 330 ? -15.688 -6.719 18.562 1 85 330 GLY B CA 1
ATOM 6638 C C . GLY B 1 330 ? -15.141 -5.785 19.625 1 85 330 GLY B C 1
ATOM 6639 O O . GLY B 1 330 ? -14.68 -6.234 20.672 1 85 330 GLY B O 1
ATOM 6640 N N . GLY B 1 331 ? -15.156 -4.539 19.359 1 90.19 331 GLY B N 1
ATOM 6641 C CA . GLY B 1 331 ? -14.703 -3.562 20.344 1 90.19 331 GLY B CA 1
ATOM 6642 C C . GLY B 1 331 ? -13.266 -3.133 20.141 1 90.19 331 GLY B C 1
ATOM 6643 O O . GLY B 1 331 ? -12.758 -2.279 20.859 1 90.19 331 GLY B O 1
ATOM 6644 N N . LYS B 1 332 ? -12.664 -3.727 19.203 1 91.31 332 LYS B N 1
ATOM 6645 C CA . LYS B 1 332 ? -11.281 -3.34 18.922 1 91.31 332 LYS B CA 1
ATOM 6646 C C . LYS B 1 332 ? -11.211 -1.927 18.344 1 91.31 332 LYS B C 1
ATOM 6648 O O . LYS B 1 332 ? -11.977 -1.574 17.453 1 91.31 332 LYS B O 1
ATOM 6653 N N . SER B 1 333 ? -10.312 -1.095 18.875 1 96.31 333 SER B N 1
ATOM 6654 C CA . SER B 1 333 ? -10.133 0.279 18.422 1 96.31 333 SER B CA 1
ATOM 6655 C C . SER B 1 333 ? -9.602 0.32 16.984 1 96.31 333 SER B C 1
ATOM 6657 O O . SER B 1 333 ? -8.594 -0.32 16.672 1 96.31 333 SER B O 1
ATOM 6659 N N . LEU B 1 334 ? -10.258 1.087 16.156 1 96.81 334 LEU B N 1
ATOM 6660 C CA . LEU B 1 334 ? -9.844 1.271 14.766 1 96.81 334 LEU B CA 1
ATOM 6661 C C . LEU B 1 334 ? -9.008 2.539 14.609 1 96.81 334 LEU B C 1
ATOM 6663 O O . LEU B 1 334 ? -8.195 2.646 13.688 1 96.81 334 LEU B O 1
ATOM 6667 N N . PHE B 1 335 ? -9.195 3.445 15.461 1 97.38 335 PHE B N 1
ATOM 6668 C CA . PHE B 1 335 ? -8.438 4.688 15.562 1 97.38 335 PHE B CA 1
ATOM 6669 C C . PHE B 1 335 ? -8.672 5.367 16.906 1 97.38 335 PHE B C 1
ATOM 6671 O O . PHE B 1 335 ? -9.609 5.016 17.625 1 97.38 335 PHE B O 1
ATOM 6678 N N . ALA B 1 336 ? -7.898 6.344 17.219 1 97 336 ALA B N 1
ATOM 6679 C CA . ALA B 1 336 ? -7.992 7.02 18.5 1 97 336 ALA B CA 1
ATOM 6680 C C . ALA B 1 336 ? -9.164 7.996 18.531 1 97 336 ALA B C 1
ATOM 6682 O O . ALA B 1 336 ? -9.609 8.469 17.484 1 97 336 ALA B O 1
ATOM 6683 N N . GLY B 1 337 ? -9.641 8.273 19.734 1 97.38 337 GLY B N 1
ATOM 6684 C CA . GLY B 1 337 ? -10.719 9.227 19.922 1 97.38 337 GLY B CA 1
ATOM 6685 C C . GLY B 1 337 ? -10.219 10.602 20.328 1 97.38 337 GLY B C 1
ATOM 6686 O O . GLY B 1 337 ? -9.016 10.82 20.469 1 97.38 337 GLY B O 1
ATOM 6687 N N . SER B 1 338 ? -11.18 11.508 20.531 1 97.06 338 SER B N 1
ATOM 6688 C CA . SER B 1 338 ? -10.852 12.891 20.859 1 97.06 338 SER B CA 1
ATOM 6689 C C . SER B 1 338 ? -10.734 13.07 22.375 1 97.06 338 SER B C 1
ATOM 6691 O O . SER B 1 338 ? -11.07 12.172 23.141 1 97.06 338 SER B O 1
ATOM 6693 N N . THR B 1 339 ? -10.281 14.203 22.766 1 96.88 339 THR B N 1
ATOM 6694 C CA . THR B 1 339 ? -10.117 14.523 24.172 1 96.88 339 THR B CA 1
ATOM 6695 C C . THR B 1 339 ? -11.266 15.398 24.672 1 96.88 339 THR B C 1
ATOM 6697 O O . THR B 1 339 ? -11.844 16.156 23.891 1 96.88 339 THR B O 1
ATOM 6700 N N . PRO B 1 340 ? -11.555 15.281 26 1 96.88 340 PRO B N 1
ATOM 6701 C CA . PRO B 1 340 ? -12.523 16.234 26.547 1 96.88 340 PRO B CA 1
ATOM 6702 C C . PRO B 1 340 ? -12.094 17.688 26.375 1 96.88 340 PRO B C 1
ATOM 6704 O O . PRO B 1 340 ? -10.906 18 26.516 1 96.88 340 PRO B O 1
ATOM 6707 N N . GLY B 1 341 ? -13.008 18.516 26.109 1 94.88 341 GLY B N 1
ATOM 6708 C CA . GLY B 1 341 ? -12.703 19.922 25.891 1 94.88 341 GLY B CA 1
ATOM 6709 C C . GLY B 1 341 ? -12.547 20.281 24.422 1 94.88 341 GLY B C 1
ATOM 6710 O O . GLY B 1 341 ? -12.562 21.453 24.078 1 94.88 341 GLY B O 1
ATOM 6711 N N . THR B 1 342 ? -12.445 19.312 23.578 1 96.75 342 THR B N 1
ATOM 6712 C CA . THR B 1 342 ? -12.367 19.531 22.141 1 96.75 342 THR B CA 1
ATOM 6713 C C . THR B 1 342 ? -13.734 19.891 21.578 1 96.75 342 THR B C 1
ATOM 6715 O O . THR B 1 342 ? -14.742 19.266 21.938 1 96.75 342 THR B O 1
ATOM 6718 N N . ALA B 1 343 ? -13.742 20.922 20.75 1 97.25 343 ALA B N 1
ATOM 6719 C CA . ALA B 1 343 ? -15.008 21.312 20.141 1 97.25 343 ALA B CA 1
ATOM 6720 C C . ALA B 1 343 ? -15.508 20.234 19.188 1 97.25 343 ALA B C 1
ATOM 6722 O O . ALA B 1 343 ? -14.758 19.734 18.344 1 97.25 343 ALA B O 1
ATOM 6723 N N . ALA B 1 344 ? -16.797 19.891 19.281 1 97.94 344 ALA B N 1
ATOM 6724 C CA . ALA B 1 344 ? -17.391 18.906 18.391 1 97.94 344 ALA B CA 1
ATOM 6725 C C . ALA B 1 344 ? -17.984 19.578 17.156 1 97.94 344 ALA B C 1
ATOM 6727 O O . ALA B 1 344 ? -18.188 18.922 16.125 1 97.94 344 ALA B O 1
ATOM 6728 N N . VAL B 1 345 ? -18.297 20.812 17.281 1 97.06 345 VAL B N 1
ATOM 6729 C CA . VAL B 1 345 ? -18.891 21.578 16.188 1 97.06 345 VAL B CA 1
ATOM 6730 C C . VAL B 1 345 ? -18.047 22.812 15.898 1 97.06 345 VAL B C 1
ATOM 6732 O O . VAL B 1 345 ? -17.312 23.281 16.766 1 97.06 345 VAL B O 1
ATOM 6735 N N . GLY B 1 346 ? -18.109 23.234 14.711 1 94.31 346 GLY B N 1
ATOM 6736 C CA . GLY B 1 346 ? -17.297 24.344 14.242 1 94.31 346 GLY B CA 1
ATOM 6737 C C . GLY B 1 346 ? -16.688 24.094 12.875 1 94.31 346 GLY B C 1
ATOM 6738 O O . GLY B 1 346 ? -16.906 23.047 12.273 1 94.31 346 GLY B O 1
ATOM 6739 N N . MET B 1 347 ? -15.922 25.031 12.414 1 86.44 347 MET B N 1
ATOM 6740 C CA . MET B 1 347 ? -15.43 25.016 11.039 1 86.44 347 MET B CA 1
ATOM 6741 C C . MET B 1 347 ? -14.633 23.75 10.758 1 86.44 347 MET B C 1
ATOM 6743 O O . MET B 1 347 ? -14.828 23.094 9.727 1 86.44 347 MET B O 1
ATOM 6747 N N . MET B 1 348 ? -13.766 23.328 11.664 1 90.88 348 MET B N 1
ATOM 6748 C CA . MET B 1 348 ? -12.891 22.188 11.445 1 90.88 348 MET B CA 1
ATOM 6749 C C . MET B 1 348 ? -13.391 20.969 12.211 1 90.88 348 MET B C 1
ATOM 6751 O O . MET B 1 348 ? -12.75 19.906 12.195 1 90.88 348 MET B O 1
ATOM 6755 N N . ALA B 1 349 ? -14.547 21.125 12.898 1 96.44 349 ALA B N 1
ATOM 6756 C CA . ALA B 1 349 ? -15.023 20.062 13.797 1 96.44 349 ALA B CA 1
ATOM 6757 C C . ALA B 1 349 ? -15.805 19 13.031 1 96.44 349 ALA B C 1
ATOM 6759 O O . ALA B 1 349 ? -16.125 19.188 11.852 1 96.44 349 ALA B O 1
ATOM 6760 N N . LEU B 1 350 ? -16.141 17.922 13.703 1 98.06 350 LEU B N 1
ATOM 6761 C CA . LEU B 1 350 ? -16.5 16.719 12.961 1 98.06 350 LEU B CA 1
ATOM 6762 C C . LEU B 1 350 ? -17.969 16.359 13.203 1 98.06 350 LEU B C 1
ATOM 6764 O O . LEU B 1 350 ? -18.516 15.484 12.523 1 98.06 350 LEU B O 1
ATOM 6768 N N . ALA B 1 351 ? -18.672 17.031 14.133 1 98.5 351 ALA B N 1
ATOM 6769 C CA . ALA B 1 351 ? -20.031 16.656 14.477 1 98.5 351 ALA B CA 1
ATOM 6770 C C . ALA B 1 351 ? -21.016 17.766 14.109 1 98.5 351 ALA B C 1
ATOM 6772 O O . ALA B 1 351 ? -21.984 18.031 14.828 1 98.5 351 ALA B O 1
ATOM 6773 N N . ASN B 1 352 ? -20.75 18.422 13.047 1 97.88 352 ASN B N 1
ATOM 6774 C CA . ASN B 1 352 ? -21.641 19.469 12.57 1 97.88 352 ASN B CA 1
ATOM 6775 C C . ASN B 1 352 ? -22.969 18.891 12.07 1 97.88 352 ASN B C 1
ATOM 6777 O O . ASN B 1 352 ? -23 17.766 11.539 1 97.88 352 ASN B O 1
ATOM 6781 N N . THR B 1 353 ? -24.047 19.703 12.211 1 97.44 353 THR B N 1
ATOM 6782 C CA . THR B 1 353 ? -25.375 19.266 11.805 1 97.44 353 THR B CA 1
ATOM 6783 C C . THR B 1 353 ? -26.062 20.328 10.961 1 97.44 353 THR B C 1
ATOM 6785 O O . THR B 1 353 ? -25.703 21.5 11.016 1 97.44 353 THR B O 1
ATOM 6788 N N . LEU B 1 354 ? -26.906 19.828 10.102 1 96.12 354 LEU B N 1
ATOM 6789 C CA . LEU B 1 354 ? -27.75 20.703 9.297 1 96.12 354 LEU B CA 1
ATOM 6790 C C . LEU B 1 354 ? -29.062 21 10.016 1 96.12 354 LEU B C 1
ATOM 6792 O O . LEU B 1 354 ? -29.906 20.109 10.172 1 96.12 354 LEU B O 1
ATOM 6796 N N . CYS B 1 355 ? -29.203 22.25 10.359 1 92.62 355 CYS B N 1
ATOM 6797 C CA . CYS B 1 355 ? -30.391 22.641 11.117 1 92.62 355 CYS B CA 1
ATOM 6798 C C . CYS B 1 355 ? -31.172 23.719 10.383 1 92.62 355 CYS B C 1
ATOM 6800 O O . CYS B 1 355 ? -30.578 24.641 9.805 1 92.62 355 CYS B O 1
ATOM 6802 N N . GLN B 1 356 ? -32.438 23.469 10.273 1 90.81 356 GLN B N 1
ATOM 6803 C CA . GLN B 1 356 ? -33.375 24.438 9.734 1 90.81 356 GLN B CA 1
ATOM 6804 C C . GLN B 1 356 ? -34.562 24.641 10.68 1 90.81 356 GLN B C 1
ATOM 6806 O O . GLN B 1 356 ? -35.156 23.672 11.133 1 90.81 356 GLN B O 1
ATOM 6811 N N . ASP B 1 357 ? -34.969 25.891 10.891 1 85.19 357 ASP B N 1
ATOM 6812 C CA . ASP B 1 357 ? -36.094 26.266 11.711 1 85.19 357 ASP B CA 1
ATOM 6813 C C . ASP B 1 357 ? -36.094 25.531 13.047 1 85.19 357 ASP B C 1
ATOM 6815 O O . ASP B 1 357 ? -37.094 24.969 13.469 1 85.19 357 ASP B O 1
ATOM 6819 N N . GLY B 1 358 ? -34.906 25.453 13.609 1 78.94 358 GLY B N 1
ATOM 6820 C CA . GLY B 1 358 ? -34.75 24.891 14.945 1 78.94 358 GLY B CA 1
ATOM 6821 C C . GLY B 1 358 ? -34.719 23.375 14.969 1 78.94 358 GLY B C 1
ATOM 6822 O O . GLY B 1 358 ? -34.625 22.766 16.031 1 78.94 358 GLY B O 1
ATOM 6823 N N . LYS B 1 359 ? -34.844 22.797 13.828 1 87.81 359 LYS B N 1
ATOM 6824 C CA . LYS B 1 359 ? -34.781 21.344 13.75 1 87.81 359 LYS B CA 1
ATOM 6825 C C . LYS B 1 359 ? -33.562 20.891 12.922 1 87.81 359 LYS B C 1
ATOM 6827 O O . LYS B 1 359 ? -33.344 21.375 11.805 1 87.81 359 LYS B O 1
ATOM 6832 N N . CYS B 1 360 ? -32.719 20.016 13.547 1 94.19 360 CYS B N 1
ATOM 6833 C CA . CYS B 1 360 ? -31.594 19.438 12.828 1 94.19 360 CYS B CA 1
ATOM 6834 C C . CYS B 1 360 ? -31.969 18.062 12.266 1 94.19 360 CYS B C 1
ATOM 6836 O O . CYS B 1 360 ? -32.406 17.188 13 1 94.19 360 CYS B O 1
ATOM 6838 N N . THR B 1 361 ? -31.766 17.875 10.984 1 94.88 361 THR B N 1
ATOM 6839 C CA . THR B 1 361 ? -32.312 16.688 10.336 1 94.88 361 THR B CA 1
ATOM 6840 C C . THR B 1 361 ? -31.203 15.875 9.672 1 94.88 361 THR B C 1
ATOM 6842 O O . THR B 1 361 ? -31.438 14.75 9.227 1 94.88 361 THR B O 1
ATOM 6845 N N . ASP B 1 362 ? -30.016 16.469 9.625 1 96.94 362 ASP B N 1
ATOM 6846 C CA . ASP B 1 362 ? -28.906 15.781 8.961 1 96.94 362 ASP B CA 1
ATOM 6847 C C . ASP B 1 362 ? -27.562 16.219 9.531 1 96.94 362 ASP B C 1
ATOM 6849 O O . ASP B 1 362 ? -27.5 17.172 10.305 1 96.94 362 ASP B O 1
ATOM 6853 N N . GLY B 1 363 ? -26.594 15.359 9.234 1 97.31 363 GLY B N 1
ATOM 6854 C CA . GLY B 1 363 ? -25.219 15.734 9.547 1 97.31 363 GLY B CA 1
ATOM 6855 C C . GLY B 1 363 ? -24.547 16.5 8.43 1 97.31 363 GLY B C 1
ATOM 6856 O O . GLY B 1 363 ? -25 16.484 7.289 1 97.31 363 GLY B O 1
ATOM 6857 N N . ILE B 1 364 ? -23.531 17.234 8.812 1 96.81 364 ILE B N 1
ATOM 6858 C CA . ILE B 1 364 ? -22.625 17.859 7.855 1 96.81 364 ILE B CA 1
ATOM 6859 C C . ILE B 1 364 ? -21.219 17.281 8.023 1 96.81 364 ILE B C 1
ATOM 6861 O O . ILE B 1 364 ? -20.422 17.766 8.844 1 96.81 364 ILE B O 1
ATOM 6865 N N . PRO B 1 365 ? -20.906 16.234 7.238 1 96.56 365 PRO B N 1
ATOM 6866 C CA . PRO B 1 365 ? -19.594 15.609 7.383 1 96.56 365 PRO B CA 1
ATOM 6867 C C . PRO B 1 365 ? -18.469 16.5 6.883 1 96.56 365 PRO B C 1
ATOM 6869 O O . PRO B 1 365 ? -18.688 17.375 6.043 1 96.56 365 PRO B O 1
ATOM 6872 N N . PHE B 1 366 ? -17.266 16.312 7.527 1 94.81 366 PHE B N 1
ATOM 6873 C CA . PHE B 1 366 ? -16.047 16.875 6.941 1 94.81 366 PHE B CA 1
ATOM 6874 C C . PHE B 1 366 ? -15.852 16.359 5.523 1 94.81 366 PHE B C 1
ATOM 6876 O O . PHE B 1 366 ? -15.75 15.148 5.305 1 94.81 366 PHE B O 1
ATOM 6883 N N . THR B 1 367 ? -15.773 17.156 4.578 1 94.56 367 THR B N 1
ATOM 6884 C CA . THR B 1 367 ? -15.867 16.781 3.172 1 94.56 367 THR B CA 1
ATOM 6885 C C . THR B 1 367 ? -14.742 15.828 2.795 1 94.56 367 THR B C 1
ATOM 6887 O O . THR B 1 367 ? -14.938 14.906 1.997 1 94.56 367 THR B O 1
ATOM 6890 N N . ILE B 1 368 ? -13.555 15.984 3.291 1 96.94 368 ILE B N 1
ATOM 6891 C CA . ILE B 1 368 ? -12.398 15.148 2.986 1 96.94 368 ILE B CA 1
ATOM 6892 C C . ILE B 1 368 ? -12.695 13.703 3.359 1 96.94 368 ILE B C 1
ATOM 6894 O O . ILE B 1 368 ? -12.289 12.773 2.652 1 96.94 368 ILE B O 1
ATOM 6898 N N . ALA B 1 369 ? -13.406 13.5 4.453 1 97.5 369 ALA B N 1
ATOM 6899 C CA . ALA B 1 369 ? -13.742 12.156 4.902 1 97.5 369 ALA B CA 1
ATOM 6900 C C . ALA B 1 369 ? -14.641 11.453 3.891 1 97.5 369 ALA B C 1
ATOM 6902 O O . ALA B 1 369 ? -14.391 10.297 3.525 1 97.5 369 ALA B O 1
ATOM 6903 N N . THR B 1 370 ? -15.688 12.133 3.439 1 98 370 THR B N 1
ATOM 6904 C CA . THR B 1 370 ? -16.609 11.5 2.496 1 98 370 THR B CA 1
ATOM 6905 C C . THR B 1 370 ? -15.938 11.32 1.134 1 98 370 THR B C 1
ATOM 6907 O O . THR B 1 370 ? -16.203 10.336 0.436 1 98 370 THR B O 1
ATOM 6910 N N . ASP B 1 371 ? -15.117 12.305 0.721 1 98.44 371 ASP B N 1
ATOM 6911 C CA . ASP B 1 371 ? -14.344 12.125 -0.503 1 98.44 371 ASP B CA 1
ATOM 6912 C C . ASP B 1 371 ? -13.516 10.844 -0.442 1 98.44 371 ASP B C 1
ATOM 6914 O O . ASP B 1 371 ? -13.5 10.062 -1.395 1 98.44 371 ASP B O 1
ATOM 6918 N N . TRP B 1 372 ? -12.812 10.664 0.688 1 98.31 372 TRP B N 1
ATOM 6919 C CA . TRP B 1 372 ? -11.953 9.5 0.862 1 98.31 372 TRP B CA 1
ATOM 6920 C C . TRP B 1 372 ? -12.758 8.211 0.747 1 98.31 372 TRP B C 1
ATOM 6922 O O . TRP B 1 372 ? -12.367 7.285 0.031 1 98.31 372 TRP B O 1
ATOM 6932 N N . ILE B 1 373 ? -13.859 8.148 1.411 1 98.62 373 ILE B N 1
ATOM 6933 C CA . ILE B 1 373 ? -14.703 6.957 1.413 1 98.62 373 ILE B CA 1
ATOM 6934 C C . ILE B 1 373 ? -15.219 6.684 0 1 98.62 373 ILE B C 1
ATOM 6936 O O . ILE B 1 373 ? -15.055 5.582 -0.524 1 98.62 373 ILE B O 1
ATOM 6940 N N . ARG B 1 374 ? -15.797 7.711 -0.67 1 98.44 374 ARG B N 1
ATOM 6941 C CA . ARG B 1 374 ? -16.453 7.539 -1.96 1 98.44 374 ARG B CA 1
ATOM 6942 C C . ARG B 1 374 ? -15.438 7.25 -3.061 1 98.44 374 ARG B C 1
ATOM 6944 O O . ARG B 1 374 ? -15.609 6.312 -3.84 1 98.44 374 ARG B O 1
ATOM 6951 N N . LEU B 1 375 ? -14.383 8.039 -3.061 1 98.44 375 LEU B N 1
ATOM 6952 C CA . LEU B 1 375 ? -13.523 8.07 -4.238 1 98.44 375 LEU B CA 1
ATOM 6953 C C . LEU B 1 375 ? -12.367 7.086 -4.102 1 98.44 375 LEU B C 1
ATOM 6955 O O . LEU B 1 375 ? -11.984 6.434 -5.074 1 98.44 375 LEU B O 1
ATOM 6959 N N . LEU B 1 376 ? -11.844 6.922 -2.928 1 97.88 376 LEU B N 1
ATOM 6960 C CA . LEU B 1 376 ? -10.594 6.168 -2.828 1 97.88 376 LEU B CA 1
ATOM 6961 C C . LEU B 1 376 ? -10.852 4.766 -2.289 1 97.88 376 LEU B C 1
ATOM 6963 O O . LEU B 1 376 ? -10.195 3.807 -2.699 1 97.88 376 LEU B O 1
ATOM 6967 N N . VAL B 1 377 ? -11.781 4.648 -1.363 1 97.31 377 VAL B N 1
ATOM 6968 C CA . VAL B 1 377 ? -11.984 3.32 -0.788 1 97.31 377 VAL B CA 1
ATOM 6969 C C . VAL B 1 377 ? -13.062 2.576 -1.568 1 97.31 377 VAL B C 1
ATOM 6971 O O . VAL B 1 377 ? -12.82 1.482 -2.086 1 97.31 377 VAL B O 1
ATOM 6974 N N . LYS B 1 378 ? -14.227 3.211 -1.768 1 97.25 378 LYS B N 1
ATOM 6975 C CA . LYS B 1 378 ? -15.32 2.586 -2.508 1 97.25 378 LYS B CA 1
ATOM 6976 C C . LYS B 1 378 ? -15.109 2.719 -4.016 1 97.25 378 LYS B C 1
ATOM 6978 O O . LYS B 1 378 ? -15.68 1.961 -4.797 1 97.25 378 LYS B O 1
ATOM 6983 N N . LYS B 1 379 ? -14.359 3.729 -4.418 1 96 379 LYS B N 1
ATOM 6984 C CA . LYS B 1 379 ? -14.094 4.059 -5.816 1 96 379 LYS B CA 1
ATOM 6985 C C . LYS B 1 379 ? -15.391 4.211 -6.605 1 96 379 LYS B C 1
ATOM 6987 O O . LYS B 1 379 ? -15.5 3.719 -7.73 1 96 379 LYS B O 1
ATOM 6992 N N . ASP B 1 380 ? -16.359 4.785 -5.984 1 97.62 380 ASP B N 1
ATOM 6993 C CA . ASP B 1 380 ? -17.688 5.109 -6.512 1 97.62 380 ASP B CA 1
ATOM 6994 C C . ASP B 1 380 ? -18.125 6.496 -6.062 1 97.62 380 ASP B C 1
ATOM 6996 O O . ASP B 1 380 ? -18.562 6.676 -4.922 1 97.62 380 ASP B O 1
ATOM 7000 N N . PRO B 1 381 ? -18.047 7.453 -7.004 1 97.5 381 PRO B N 1
ATOM 7001 C CA . PRO B 1 381 ? -18.375 8.82 -6.609 1 97.5 381 PRO B CA 1
ATOM 7002 C C . PRO B 1 381 ? -19.828 8.992 -6.188 1 97.5 381 PRO B C 1
ATOM 7004 O O . PRO B 1 381 ? -20.188 9.984 -5.555 1 97.5 381 PRO B O 1
ATOM 7007 N N . SER B 1 382 ? -20.688 7.98 -6.504 1 97.62 382 SER B N 1
ATOM 7008 C CA . SER B 1 382 ? -22.109 8.086 -6.18 1 97.62 382 SER B CA 1
ATOM 7009 C C . SER B 1 382 ? -22.422 7.379 -4.867 1 97.62 382 SER B C 1
ATOM 7011 O O . SER B 1 382 ? -23.562 7.402 -4.41 1 97.62 382 SER B O 1
ATOM 7013 N N . PHE B 1 383 ? -21.438 6.805 -4.258 1 97.88 383 PHE B N 1
ATOM 7014 C CA . PHE B 1 383 ? -21.672 6.066 -3.023 1 97.88 383 PHE B CA 1
ATOM 7015 C C . PHE B 1 383 ? -22.188 6.992 -1.931 1 97.88 383 PHE B C 1
ATOM 7017 O O . PHE B 1 383 ? -21.688 8.109 -1.764 1 97.88 383 PHE B O 1
ATOM 7024 N N . ASP B 1 384 ? -23.172 6.582 -1.212 1 98.12 384 ASP B N 1
ATOM 7025 C CA . ASP B 1 384 ? -23.734 7.328 -0.088 1 98.12 384 ASP B CA 1
ATOM 7026 C C . ASP B 1 384 ? -23.188 6.805 1.241 1 98.12 384 ASP B C 1
ATOM 7028 O O . ASP B 1 384 ? -23.656 5.777 1.743 1 98.12 384 ASP B O 1
ATOM 7032 N N . SER B 1 385 ? -22.359 7.535 1.901 1 97.62 385 SER B N 1
ATOM 7033 C CA . SER B 1 385 ? -21.703 7.117 3.137 1 97.62 385 SER B CA 1
ATOM 7034 C C . SER B 1 385 ? -22.703 6.926 4.262 1 97.62 385 SER B C 1
ATOM 7036 O O . SER B 1 385 ? -22.422 6.254 5.254 1 97.62 385 SER B O 1
ATOM 7038 N N . LYS B 1 386 ? -23.891 7.473 4.133 1 97.62 386 LYS B N 1
ATOM 7039 C CA . LYS B 1 386 ? -24.922 7.348 5.172 1 97.62 386 LYS B CA 1
ATOM 7040 C C . LYS B 1 386 ? -25.438 5.914 5.254 1 97.62 386 LYS B C 1
ATOM 7042 O O . LYS B 1 386 ? -26.047 5.531 6.254 1 97.62 386 LYS B O 1
ATOM 7047 N N . THR B 1 387 ? -25.172 5.137 4.234 1 97.5 387 THR B N 1
ATOM 7048 C CA . THR B 1 387 ? -25.766 3.803 4.152 1 97.5 387 THR B CA 1
ATOM 7049 C C . THR B 1 387 ? -24.828 2.771 4.797 1 97.5 387 THR B C 1
ATOM 7051 O O . THR B 1 387 ? -25.172 1.59 4.883 1 97.5 387 THR B O 1
ATOM 7054 N N . LEU B 1 388 ? -23.719 3.17 5.262 1 97.69 388 LEU B N 1
ATOM 7055 C CA . LEU B 1 388 ? -22.734 2.244 5.809 1 97.69 388 LEU B CA 1
ATOM 7056 C C . LEU B 1 388 ? -23.266 1.552 7.059 1 97.69 388 LEU B C 1
ATOM 7058 O O . LEU B 1 388 ? -23.797 2.209 7.961 1 97.69 388 LEU B O 1
ATOM 7062 N N . THR B 1 389 ? -23.125 0.249 7.105 1 96.38 389 THR B N 1
ATOM 7063 C CA . THR B 1 389 ? -23.344 -0.526 8.32 1 96.38 389 THR B CA 1
ATOM 7064 C C . THR B 1 389 ? -22.078 -0.566 9.172 1 96.38 389 THR B C 1
ATOM 7066 O O . THR B 1 389 ? -21 -0.244 8.688 1 96.38 389 THR B O 1
ATOM 7069 N N . PRO B 1 390 ? -22.234 -0.916 10.469 1 95.5 390 PRO B N 1
ATOM 7070 C CA . PRO B 1 390 ? -21.047 -1.027 11.312 1 95.5 390 PRO B CA 1
ATOM 7071 C C . PRO B 1 390 ? -20 -1.986 10.742 1 95.5 390 PRO B C 1
ATOM 7073 O O . PRO B 1 390 ? -18.797 -1.695 10.773 1 95.5 390 PRO B O 1
ATOM 7076 N N . GLU B 1 391 ? -20.438 -3.061 10.18 1 93.31 391 GLU B N 1
ATOM 7077 C CA . GLU B 1 391 ? -19.516 -4.035 9.594 1 93.31 391 GLU B CA 1
ATOM 7078 C C . GLU B 1 391 ? -18.812 -3.455 8.375 1 93.31 391 GLU B C 1
ATOM 7080 O O . GLU B 1 391 ? -17.609 -3.658 8.203 1 93.31 391 GLU B O 1
ATOM 7085 N N . GLN B 1 392 ? -19.562 -2.803 7.574 1 94.62 392 GLN B N 1
ATOM 7086 C CA . GLN B 1 392 ? -18.984 -2.186 6.391 1 94.62 392 GLN B CA 1
ATOM 7087 C C . GLN B 1 392 ? -17.969 -1.105 6.773 1 94.62 392 GLN B C 1
ATOM 7089 O O . GLN B 1 392 ? -16.906 -0.997 6.16 1 94.62 392 GLN B O 1
ATOM 7094 N N . PHE B 1 393 ? -18.344 -0.293 7.734 1 97.25 393 PHE B N 1
ATOM 7095 C CA . PHE B 1 393 ? -17.453 0.786 8.156 1 97.25 393 PHE B CA 1
ATOM 7096 C C . PHE B 1 393 ? -16.125 0.231 8.664 1 97.25 393 PHE B C 1
ATOM 7098 O O . PHE B 1 393 ? -15.062 0.74 8.312 1 97.25 393 PHE B O 1
ATOM 7105 N N . SER B 1 394 ? -16.203 -0.843 9.453 1 95.25 394 SER B N 1
ATOM 7106 C CA . SER B 1 394 ? -15 -1.505 9.945 1 95.25 394 SER B CA 1
ATOM 7107 C C . SER B 1 394 ? -14.172 -2.055 8.789 1 95.25 394 SER B C 1
ATOM 7109 O O . SER B 1 394 ? -12.938 -1.951 8.805 1 95.25 394 SER B O 1
ATOM 7111 N N . GLN B 1 395 ? -14.805 -2.619 7.863 1 93.62 395 GLN B N 1
ATOM 7112 C CA . GLN B 1 395 ? -14.109 -3.174 6.707 1 93.62 395 GLN B CA 1
ATOM 7113 C C . GLN B 1 395 ? -13.398 -2.076 5.914 1 93.62 395 GLN B C 1
ATOM 7115 O O . GLN B 1 395 ? -12.328 -2.303 5.355 1 93.62 395 GLN B O 1
ATOM 7120 N N . LEU B 1 396 ? -14.016 -0.934 5.836 1 97.06 396 LEU B N 1
ATOM 7121 C CA . LEU B 1 396 ? -13.414 0.169 5.098 1 97.06 396 LEU B CA 1
ATOM 7122 C C . LEU B 1 396 ? -12.078 0.565 5.719 1 97.06 396 LEU B C 1
ATOM 7124 O O . LEU B 1 396 ? -11.156 0.969 5.008 1 97.06 396 LEU B O 1
ATOM 7128 N N . PHE B 1 397 ? -11.93 0.521 7.086 1 96.31 397 PHE B N 1
ATOM 7129 C CA . PHE B 1 397 ? -10.648 0.795 7.723 1 96.31 397 PHE B CA 1
ATOM 7130 C C . PHE B 1 397 ? -9.578 -0.161 7.215 1 96.31 397 PHE B C 1
ATOM 7132 O O . PHE B 1 397 ? -8.469 0.264 6.871 1 96.31 397 PHE B O 1
ATOM 7139 N N . HIS B 1 398 ? -9.945 -1.419 7.156 1 92.12 398 HIS B N 1
ATOM 7140 C CA . HIS B 1 398 ? -9.016 -2.432 6.68 1 92.12 398 HIS B CA 1
ATOM 7141 C C . HIS B 1 398 ? -8.625 -2.186 5.227 1 92.12 398 HIS B C 1
ATOM 7143 O O . HIS B 1 398 ? -7.445 -2.238 4.875 1 92.12 398 HIS B O 1
ATOM 7149 N N . ASP B 1 399 ? -9.641 -1.948 4.391 1 93.56 399 ASP B N 1
ATOM 7150 C CA . ASP B 1 399 ? -9.398 -1.711 2.971 1 93.56 399 ASP B CA 1
ATOM 7151 C C . ASP B 1 399 ? -8.523 -0.479 2.76 1 93.56 399 ASP B C 1
ATOM 7153 O O . ASP B 1 399 ? -7.602 -0.499 1.941 1 93.56 399 ASP B O 1
ATOM 7157 N N . SER B 1 400 ? -8.836 0.532 3.506 1 96.19 400 SER B N 1
ATOM 7158 C CA . SER B 1 400 ? -8.102 1.79 3.398 1 96.19 400 SER B CA 1
ATOM 7159 C C . SER B 1 400 ? -6.637 1.609 3.775 1 96.19 400 SER B C 1
ATOM 7161 O O . SER B 1 400 ? -5.746 2.113 3.086 1 96.19 400 SER B O 1
ATOM 7163 N N . GLN B 1 401 ? -6.371 0.948 4.859 1 93.88 401 GLN B N 1
ATOM 7164 C CA . GLN B 1 401 ? -5.004 0.676 5.289 1 93.88 401 GLN B CA 1
ATOM 7165 C C . GLN B 1 401 ? -4.25 -0.144 4.242 1 93.88 401 GLN B C 1
ATOM 7167 O O . GLN B 1 401 ? -3.127 0.197 3.871 1 93.88 401 GLN B O 1
ATOM 7172 N N . ARG B 1 402 ? -4.867 -1.149 3.805 1 90.56 402 ARG B N 1
ATOM 7173 C CA . ARG B 1 402 ? -4.254 -2.035 2.822 1 90.56 402 ARG B CA 1
ATOM 7174 C C . ARG B 1 402 ? -3.859 -1.27 1.562 1 90.56 402 ARG B C 1
ATOM 7176 O O . ARG B 1 402 ? -2.74 -1.414 1.066 1 90.56 402 ARG B O 1
ATOM 7183 N N . ASP B 1 403 ? -4.762 -0.444 1.129 1 91.62 403 ASP B N 1
ATOM 7184 C CA . ASP B 1 403 ? -4.609 0.156 -0.193 1 91.62 403 ASP B CA 1
ATOM 7185 C C . ASP B 1 403 ? -3.668 1.357 -0.147 1 91.62 403 ASP B C 1
ATOM 7187 O O . ASP B 1 403 ? -3.004 1.67 -1.138 1 91.62 403 ASP B O 1
ATOM 7191 N N . TYR B 1 404 ? -3.531 2.033 1.037 1 94.25 404 TYR B N 1
ATOM 7192 C CA . TYR B 1 404 ? -2.965 3.371 0.916 1 94.25 404 TYR B CA 1
ATOM 7193 C C . TYR B 1 404 ? -1.894 3.607 1.975 1 94.25 404 TYR B C 1
ATOM 7195 O O . TYR B 1 404 ? -1.193 4.621 1.943 1 94.25 404 TYR B O 1
ATOM 7203 N N . ASN B 1 405 ? -1.646 2.744 2.949 1 91.19 405 ASN B N 1
ATOM 7204 C CA . ASN B 1 405 ? -0.643 2.988 3.98 1 91.19 405 ASN B CA 1
ATOM 7205 C C . ASN B 1 405 ? 0.729 3.268 3.373 1 91.19 405 ASN B C 1
ATOM 7207 O O . ASN B 1 405 ? 1.423 4.195 3.797 1 91.19 405 ASN B O 1
ATOM 7211 N N . GLY B 1 406 ? 1.073 2.553 2.396 1 88 406 GLY B N 1
ATOM 7212 C CA . GLY B 1 406 ? 2.402 2.686 1.82 1 88 406 GLY B CA 1
ATOM 7213 C C . GLY B 1 406 ? 2.619 4.016 1.12 1 88 406 GLY B C 1
ATOM 7214 O O . GLY B 1 406 ? 3.674 4.633 1.265 1 88 406 GLY B O 1
ATOM 7215 N N . MET B 1 407 ? 1.68 4.449 0.439 1 89.56 407 MET B N 1
ATOM 7216 C CA . MET B 1 407 ? 1.788 5.645 -0.395 1 89.56 407 MET B CA 1
ATOM 7217 C C . MET B 1 407 ? 1.832 6.902 0.463 1 89.56 407 MET B C 1
ATOM 7219 O O . MET B 1 407 ? 2.615 7.816 0.193 1 89.56 407 MET B O 1
ATOM 7223 N N . PHE B 1 408 ? 1.079 6.918 1.428 1 90.06 408 PHE B N 1
ATOM 7224 C CA . PHE B 1 408 ? 0.979 8.133 2.229 1 90.06 408 PHE B CA 1
ATOM 7225 C C . PHE B 1 408 ? 1.92 8.07 3.426 1 90.06 408 PHE B C 1
ATOM 7227 O O . PHE B 1 408 ? 2.346 9.102 3.943 1 90.06 408 PHE B O 1
ATOM 7234 N N . GLY B 1 409 ? 2.467 6.855 3.797 1 67.25 409 GLY B N 1
ATOM 7235 C CA . GLY B 1 409 ? 3.617 6.551 4.633 1 67.25 409 GLY B CA 1
ATOM 7236 C C . GLY B 1 409 ? 3.441 6.996 6.074 1 67.25 409 GLY B C 1
ATOM 7237 O O . GLY B 1 409 ? 4.098 6.469 6.977 1 67.25 409 GLY B O 1
ATOM 7238 N N . ALA B 1 410 ? 2.727 7.984 6.453 1 76.69 410 ALA B N 1
ATOM 7239 C CA . ALA B 1 410 ? 2.713 8.578 7.789 1 76.69 410 ALA B CA 1
ATOM 7240 C C . ALA B 1 410 ? 2.09 7.629 8.805 1 76.69 410 ALA B C 1
ATOM 7242 O O . ALA B 1 410 ? 1.439 8.07 9.758 1 76.69 410 ALA B O 1
ATOM 7243 N N . GLY B 1 411 ? 2.305 6.336 8.57 1 85.88 411 GLY B N 1
ATOM 7244 C CA . GLY B 1 411 ? 1.938 5.293 9.516 1 85.88 411 GLY B CA 1
ATOM 7245 C C . GLY B 1 411 ? 3.088 4.359 9.844 1 85.88 411 GLY B C 1
ATOM 7246 O O . GLY B 1 411 ? 3.016 3.598 10.812 1 85.88 411 GLY B O 1
ATOM 7247 N N . ASP B 1 412 ? 4.145 4.504 9.078 1 90.5 412 ASP B N 1
ATOM 7248 C CA . ASP B 1 412 ? 5.348 3.729 9.359 1 90.5 412 ASP B CA 1
ATOM 7249 C C . ASP B 1 412 ? 6.094 4.285 10.57 1 90.5 412 ASP B C 1
ATOM 7251 O O . ASP B 1 412 ? 6.25 5.5 10.703 1 90.5 412 ASP B O 1
ATOM 7255 N N . ARG B 1 413 ? 6.594 3.443 11.445 1 94.44 413 ARG B N 1
ATOM 7256 C CA . ARG B 1 413 ? 7.203 3.873 12.703 1 94.44 413 ARG B CA 1
ATOM 7257 C C . ARG B 1 413 ? 8.727 3.811 12.625 1 94.44 413 ARG B C 1
ATOM 7259 O O . ARG B 1 413 ? 9.414 4.215 13.555 1 94.44 413 ARG B O 1
ATOM 7266 N N . ASP B 1 414 ? 9.266 3.344 11.5 1 93 414 ASP B N 1
ATOM 7267 C CA . ASP B 1 414 ? 10.703 3.104 11.406 1 93 414 ASP B CA 1
ATOM 7268 C C . ASP B 1 414 ? 11.414 4.297 10.781 1 93 414 ASP B C 1
ATOM 7270 O O . ASP B 1 414 ? 11.562 4.371 9.562 1 93 414 ASP B O 1
ATOM 7274 N N . PHE B 1 415 ? 12.047 5.109 11.648 1 96.69 415 PHE B N 1
ATOM 7275 C CA . PHE B 1 415 ? 12.75 6.309 11.203 1 96.69 415 PHE B CA 1
ATOM 7276 C C . PHE B 1 415 ? 14.258 6.09 11.227 1 96.69 415 PHE B C 1
ATOM 7278 O O . PHE B 1 415 ? 15.023 7.047 11.344 1 96.69 415 PHE B O 1
ATOM 7285 N N . GLN B 1 416 ? 14.672 4.906 11.109 1 92.94 416 GLN B N 1
ATOM 7286 C CA . GLN B 1 416 ? 16.078 4.582 11.258 1 92.94 416 GLN B CA 1
ATOM 7287 C C . GLN B 1 416 ? 16.938 5.328 10.234 1 92.94 416 GLN B C 1
ATOM 7289 O O . GLN B 1 416 ? 18 5.836 10.562 1 92.94 416 GLN B O 1
ATOM 7294 N N . ARG B 1 417 ? 16.516 5.355 8.992 1 93.25 417 ARG B N 1
ATOM 7295 C CA . ARG B 1 417 ? 17.297 6.027 7.965 1 93.25 417 ARG B CA 1
ATOM 7296 C C . ARG B 1 417 ? 17.375 7.527 8.219 1 93.25 417 ARG B C 1
ATOM 7298 O O . ARG B 1 417 ? 18.406 8.156 7.977 1 93.25 417 ARG B O 1
ATOM 7305 N N . PHE B 1 418 ? 16.312 8.086 8.648 1 97.5 418 PHE B N 1
ATOM 7306 C CA . PHE B 1 418 ? 16.266 9.5 8.992 1 97.5 418 PHE B CA 1
ATOM 7307 C C . PHE B 1 418 ? 17.234 9.812 10.125 1 97.5 418 PHE B C 1
ATOM 7309 O O . PHE B 1 418 ? 18 10.773 10.039 1 97.5 418 PHE B O 1
ATOM 7316 N N . ARG B 1 419 ? 17.203 8.953 11.164 1 97.88 419 ARG B N 1
ATOM 7317 C CA . ARG B 1 419 ? 18.094 9.109 12.312 1 97.88 419 ARG B CA 1
ATOM 7318 C C . ARG B 1 419 ? 19.547 8.953 11.898 1 97.88 419 ARG B C 1
ATOM 7320 O O . ARG B 1 419 ? 20.391 9.773 12.25 1 97.88 419 ARG B O 1
ATOM 7327 N N . LYS B 1 420 ? 19.828 7.957 11.133 1 95.88 420 LYS B N 1
ATOM 7328 C CA . LYS B 1 420 ? 21.188 7.66 10.727 1 95.88 420 LYS B CA 1
ATOM 7329 C C . LYS B 1 420 ? 21.75 8.766 9.836 1 95.88 420 LYS B C 1
ATOM 7331 O O . LYS B 1 420 ? 22.969 8.977 9.797 1 95.88 420 LYS B O 1
ATOM 7336 N N . ALA B 1 421 ? 20.906 9.422 9.18 1 97.44 421 ALA B N 1
ATOM 7337 C CA . ALA B 1 421 ? 21.328 10.547 8.359 1 97.44 421 ALA B CA 1
ATOM 7338 C C . ALA B 1 421 ? 21.531 11.797 9.203 1 97.44 421 ALA B C 1
ATOM 7340 O O . ALA B 1 421 ? 21.797 12.883 8.672 1 97.44 421 ALA B O 1
ATOM 7341 N N . ASN B 1 422 ? 21.297 11.711 10.469 1 97.81 422 ASN B N 1
ATOM 7342 C CA . ASN B 1 422 ? 21.5 12.781 11.438 1 97.81 422 ASN B CA 1
ATOM 7343 C C . ASN B 1 422 ? 20.531 13.938 11.203 1 97.81 422 ASN B C 1
ATOM 7345 O O . ASN B 1 422 ? 20.922 15.109 11.289 1 97.81 422 ASN B O 1
ATOM 7349 N N . LYS B 1 423 ? 19.312 13.672 10.898 1 98.75 423 LYS B N 1
ATOM 7350 C CA . LYS B 1 423 ? 18.266 14.664 10.711 1 98.75 423 LYS B CA 1
ATOM 7351 C C . LYS B 1 423 ? 17.406 14.805 11.969 1 98.75 423 LYS B C 1
ATOM 7353 O O . LYS B 1 423 ? 17.484 13.969 12.875 1 98.75 423 LYS B O 1
ATOM 7358 N N . LYS B 1 424 ? 16.688 15.945 12.062 1 98.94 424 LYS B N 1
ATOM 7359 C CA . LYS B 1 424 ? 15.891 16.219 13.25 1 98.94 424 LYS B CA 1
ATOM 7360 C C . LYS B 1 424 ? 14.438 16.547 12.883 1 98.94 424 LYS B C 1
ATOM 7362 O O . LYS B 1 424 ? 14.18 17.125 11.828 1 98.94 424 LYS B O 1
ATOM 7367 N N . MET B 1 425 ? 13.57 16.219 13.82 1 98.88 425 MET B N 1
ATOM 7368 C CA . MET B 1 425 ? 12.156 16.516 13.609 1 98.88 425 MET B CA 1
ATOM 7369 C C . MET B 1 425 ? 11.5 17 14.906 1 98.88 425 MET B C 1
ATOM 7371 O O . MET B 1 425 ? 11.758 16.438 15.977 1 98.88 425 MET B O 1
ATOM 7375 N N . ILE B 1 426 ? 10.758 18.031 14.805 1 98.88 426 ILE B N 1
ATOM 7376 C CA . ILE B 1 426 ? 9.867 18.5 15.859 1 98.88 426 ILE B CA 1
ATOM 7377 C C . ILE B 1 426 ? 8.422 18.422 15.391 1 98.88 426 ILE B C 1
ATOM 7379 O O . ILE B 1 426 ? 8.094 18.859 14.281 1 98.88 426 ILE B O 1
ATOM 7383 N N . THR B 1 427 ? 7.613 17.797 16.203 1 98.62 427 THR B N 1
ATOM 7384 C CA . THR B 1 427 ? 6.168 17.828 16 1 98.62 427 THR B CA 1
ATOM 7385 C C . THR B 1 427 ? 5.473 18.516 17.172 1 98.62 427 THR B C 1
ATOM 7387 O O . THR B 1 427 ? 5.863 18.328 18.328 1 98.62 427 THR B O 1
ATOM 7390 N N . TRP B 1 428 ? 4.504 19.266 16.875 1 97.81 428 TRP B N 1
ATOM 7391 C CA . TRP B 1 428 ? 3.602 19.703 17.922 1 97.81 428 TRP B CA 1
ATOM 7392 C C . TRP B 1 428 ? 2.146 19.484 17.531 1 97.81 428 TRP B C 1
ATOM 7394 O O . TRP B 1 428 ? 1.832 19.359 16.344 1 97.81 428 TRP B O 1
ATOM 7404 N N . HIS B 1 429 ? 1.286 19.391 18.5 1 97.81 429 HIS B N 1
ATOM 7405 C CA . HIS B 1 429 ? -0.128 19.109 18.281 1 97.81 429 HIS B CA 1
ATOM 7406 C C . HIS B 1 429 ? -0.987 19.719 19.391 1 97.81 429 HIS B C 1
ATOM 7408 O O . HIS B 1 429 ? -0.621 19.656 20.562 1 97.81 429 HIS B O 1
ATOM 7414 N N . GLY B 1 430 ? -2.092 20.328 19.031 1 96.19 430 GLY B N 1
ATOM 7415 C CA . GLY B 1 430 ? -3.012 20.875 20.016 1 96.19 430 GLY B CA 1
ATOM 7416 C C . GLY B 1 430 ? -3.82 19.797 20.719 1 96.19 430 GLY B C 1
ATOM 7417 O O . GLY B 1 430 ? -4.297 18.859 20.094 1 96.19 430 GLY B O 1
ATOM 7418 N N . THR B 1 431 ? -4.047 19.969 22 1 96 431 THR B N 1
ATOM 7419 C CA . THR B 1 431 ? -4.801 18.969 22.766 1 96 431 THR B CA 1
ATOM 7420 C C . THR B 1 431 ? -6.293 19.094 22.469 1 96 431 THR B C 1
ATOM 7422 O O . THR B 1 431 ? -7.059 18.156 22.734 1 96 431 THR B O 1
ATOM 7425 N N . SER B 1 432 ? -6.641 20.25 21.922 1 96.38 432 SER B N 1
ATOM 7426 C CA . SER B 1 432 ? -8.047 20.484 21.594 1 96.38 432 SER B CA 1
ATOM 7427 C C . SER B 1 432 ? -8.25 20.562 20.078 1 96.38 432 SER B C 1
ATOM 7429 O O . SER B 1 432 ? -9.078 21.344 19.609 1 96.38 432 SER B O 1
ATOM 7431 N N . ASP B 1 433 ? -7.434 19.875 19.375 1 97.38 433 ASP B N 1
ATOM 7432 C CA . ASP B 1 433 ? -7.574 19.812 17.922 1 97.38 433 ASP B CA 1
ATOM 7433 C C . ASP B 1 433 ? -8.898 19.156 17.516 1 97.38 433 ASP B C 1
ATOM 7435 O O . ASP B 1 433 ? -9.102 17.969 17.766 1 97.38 433 ASP B O 1
ATOM 7439 N N . GLU B 1 434 ? -9.734 19.906 16.891 1 96.81 434 GLU B N 1
ATOM 7440 C CA . GLU B 1 434 ? -11.086 19.438 16.594 1 96.81 434 GLU B CA 1
ATOM 7441 C C . GLU B 1 434 ? -11.117 18.562 15.344 1 96.81 434 GLU B C 1
ATOM 7443 O O . GLU B 1 434 ? -12.078 17.828 15.117 1 96.81 434 GLU B O 1
ATOM 7448 N N . ALA B 1 435 ? -10.055 18.656 14.547 1 96.62 435 ALA B N 1
ATOM 7449 C CA . ALA B 1 435 ? -10.031 17.922 13.289 1 96.62 435 ALA B CA 1
ATOM 7450 C C . ALA B 1 435 ? -9.258 16.609 13.438 1 96.62 435 ALA B C 1
ATOM 7452 O O . ALA B 1 435 ? -9.766 15.539 13.094 1 96.62 435 ALA B O 1
ATOM 7453 N N . ILE B 1 436 ? -8.055 16.734 13.93 1 97.94 436 ILE B N 1
ATOM 7454 C CA . ILE B 1 436 ? -7.176 15.586 14.109 1 97.94 436 ILE B CA 1
ATOM 7455 C C . ILE B 1 436 ? -6.891 15.383 15.602 1 97.94 436 ILE B C 1
ATOM 7457 O O . ILE B 1 436 ? -6.191 16.188 16.219 1 97.94 436 ILE B O 1
ATOM 7461 N N . THR B 1 437 ? -7.363 14.328 16.094 1 97.69 437 THR B N 1
ATOM 7462 C CA . THR B 1 437 ? -7.227 14.086 17.531 1 97.69 437 THR B CA 1
ATOM 7463 C C . THR B 1 437 ? -5.754 13.945 17.906 1 97.69 437 THR B C 1
ATOM 7465 O O . THR B 1 437 ? -4.988 13.273 17.219 1 97.69 437 THR B O 1
ATOM 7468 N N . ILE B 1 438 ? -5.391 14.523 18.984 1 97.19 438 ILE B N 1
ATOM 7469 C CA . ILE B 1 438 ? -4.023 14.438 19.5 1 97.19 438 ILE B CA 1
ATOM 7470 C C . ILE B 1 438 ? -3.711 12.992 19.875 1 97.19 438 ILE B C 1
ATOM 7472 O O . ILE B 1 438 ? -2.553 12.57 19.844 1 97.19 438 ILE B O 1
ATOM 7476 N N . ASN B 1 439 ? -4.742 12.242 20.234 1 97.44 439 ASN B N 1
ATOM 7477 C CA . ASN B 1 439 ? -4.523 10.867 20.656 1 97.44 439 ASN B CA 1
ATOM 7478 C C . ASN B 1 439 ? -3.979 10.016 19.516 1 97.44 439 ASN B C 1
ATOM 7480 O O . ASN B 1 439 ? -3.262 9.039 19.75 1 97.44 439 ASN B O 1
ATOM 7484 N N . GLY B 1 440 ? -4.34 10.359 18.297 1 96.94 440 GLY B N 1
ATOM 7485 C CA . GLY B 1 440 ? -3.695 9.711 17.156 1 96.94 440 GLY B CA 1
ATOM 7486 C C . GLY B 1 440 ? -2.197 9.953 17.109 1 96.94 440 GLY B C 1
ATOM 7487 O O . GLY B 1 440 ? -1.423 9.031 16.859 1 96.94 440 GLY B O 1
ATOM 7488 N N . MET B 1 441 ? -1.801 11.156 17.359 1 97.19 441 MET B N 1
ATOM 7489 C CA . MET B 1 441 ? -0.386 11.516 17.359 1 97.19 441 MET B CA 1
ATOM 7490 C C . MET B 1 441 ? 0.342 10.844 18.531 1 97.19 441 MET B C 1
ATOM 7492 O O . MET B 1 441 ? 1.471 10.375 18.359 1 97.19 441 MET B O 1
ATOM 7496 N N . ARG B 1 442 ? -0.303 10.844 19.703 1 97.06 442 ARG B N 1
ATOM 7497 C CA . ARG B 1 442 ? 0.284 10.156 20.859 1 97.06 442 ARG B CA 1
ATOM 7498 C C . ARG B 1 442 ? 0.554 8.695 20.531 1 97.06 442 ARG B C 1
ATOM 7500 O O . ARG B 1 442 ? 1.654 8.195 20.781 1 97.06 442 ARG B O 1
ATOM 7507 N N . ARG B 1 443 ? -0.432 8.094 20 1 96.06 443 ARG B N 1
ATOM 7508 C CA . ARG B 1 443 ? -0.315 6.684 19.625 1 96.06 443 ARG B CA 1
ATOM 7509 C C . ARG B 1 443 ? 0.828 6.473 18.641 1 96.06 443 ARG B C 1
ATOM 7511 O O . ARG B 1 443 ? 1.604 5.527 18.766 1 96.06 443 ARG B O 1
ATOM 7518 N N . PHE B 1 444 ? 0.893 7.254 17.656 1 97.19 444 PHE B N 1
ATOM 7519 C CA . PHE B 1 444 ? 1.94 7.164 16.641 1 97.19 444 PHE B CA 1
ATOM 7520 C C . PHE B 1 444 ? 3.316 7.332 17.281 1 97.19 444 PHE B C 1
ATOM 7522 O O . PHE B 1 444 ? 4.207 6.5 17.062 1 97.19 444 PHE B O 1
ATOM 7529 N N . TYR B 1 445 ? 3.508 8.367 18 1 97.88 445 TYR B N 1
ATOM 7530 C CA . TYR B 1 445 ? 4.797 8.648 18.625 1 97.88 445 TYR B CA 1
ATOM 7531 C C . TYR B 1 445 ? 5.199 7.547 19.594 1 97.88 445 TYR B C 1
ATOM 7533 O O . TYR B 1 445 ? 6.363 7.145 19.641 1 97.88 445 TYR B O 1
ATOM 7541 N N . ASP B 1 446 ? 4.266 7.086 20.391 1 97.25 446 ASP B N 1
ATOM 7542 C CA . ASP B 1 446 ? 4.539 5.977 21.297 1 97.25 446 ASP B CA 1
ATOM 7543 C C . ASP B 1 446 ? 5.012 4.746 20.531 1 97.25 446 ASP B C 1
ATOM 7545 O O . ASP B 1 446 ? 5.883 4.012 21 1 97.25 446 ASP B O 1
ATOM 7549 N N . GLY B 1 447 ? 4.398 4.547 19.391 1 96.94 447 GLY B N 1
ATOM 7550 C CA . GLY B 1 447 ? 4.832 3.445 18.547 1 96.94 447 GLY B CA 1
ATOM 7551 C C . GLY B 1 447 ? 6.254 3.602 18.047 1 96.94 447 GLY B C 1
ATOM 7552 O O . GLY B 1 447 ? 7.02 2.637 18.031 1 96.94 447 GLY B O 1
ATOM 7553 N N . VAL B 1 448 ? 6.609 4.777 17.594 1 97.75 448 VAL B N 1
ATOM 7554 C CA . VAL B 1 448 ? 7.973 5.07 17.172 1 97.75 448 VAL B CA 1
ATOM 7555 C C . VAL B 1 448 ? 8.945 4.84 18.328 1 97.75 448 VAL B C 1
ATOM 7557 O O . VAL B 1 448 ? 9.984 4.195 18.141 1 97.75 448 VAL B O 1
ATOM 7560 N N . THR B 1 449 ? 8.578 5.328 19.484 1 98 449 THR B N 1
ATOM 7561 C CA . THR B 1 449 ? 9.422 5.23 20.672 1 98 449 THR B CA 1
ATOM 7562 C C . THR B 1 449 ? 9.625 3.773 21.078 1 98 449 THR B C 1
ATOM 7564 O O . THR B 1 449 ? 10.734 3.371 21.438 1 98 449 THR B O 1
ATOM 7567 N N . ALA B 1 450 ? 8.586 3.027 21.016 1 97.5 450 ALA B N 1
ATOM 7568 C CA . ALA B 1 450 ? 8.672 1.614 21.375 1 97.5 450 ALA B CA 1
ATOM 7569 C C . ALA B 1 450 ? 9.617 0.871 20.438 1 97.5 450 ALA B C 1
ATOM 7571 O O . ALA B 1 450 ? 10.438 0.059 20.891 1 97.5 450 ALA B O 1
ATOM 7572 N N . LEU B 1 451 ? 9.484 1.141 19.188 1 96 451 LEU B N 1
ATOM 7573 C CA . LEU B 1 451 ? 10.367 0.499 18.203 1 96 451 LEU B CA 1
ATOM 7574 C C . LEU B 1 451 ? 11.812 0.911 18.438 1 96 451 LEU B C 1
ATOM 7576 O O . LEU B 1 451 ? 12.711 0.067 18.422 1 96 451 LEU B O 1
ATOM 7580 N N . ASP B 1 452 ? 12.055 2.139 18.625 1 97.31 452 ASP B N 1
ATOM 7581 C CA . ASP B 1 452 ? 13.398 2.641 18.906 1 97.31 452 ASP B CA 1
ATOM 7582 C C . ASP B 1 452 ? 13.977 1.992 20.172 1 97.31 452 ASP B C 1
ATOM 7584 O O . ASP B 1 452 ? 15.125 1.548 20.172 1 97.31 452 ASP B O 1
ATOM 7588 N N . LYS B 1 453 ? 13.203 1.957 21.156 1 97.5 453 LYS B N 1
ATOM 7589 C CA . LYS B 1 453 ? 13.648 1.35 22.406 1 97.5 453 LYS B CA 1
ATOM 7590 C C . LYS B 1 453 ? 14.062 -0.104 22.203 1 97.5 453 LYS B C 1
ATOM 7592 O O . LYS B 1 453 ? 15.047 -0.563 22.781 1 97.5 453 LYS B O 1
ATOM 7597 N N . SER B 1 454 ? 13.312 -0.781 21.422 1 94.56 454 SER B N 1
ATOM 7598 C CA . SER B 1 454 ? 13.609 -2.182 21.141 1 94.56 454 SER B CA 1
ATOM 7599 C C . SER B 1 454 ? 14.961 -2.334 20.453 1 94.56 454 SER B C 1
ATOM 7601 O O . SER B 1 454 ? 15.547 -3.422 20.438 1 94.56 454 SER B O 1
ATOM 7603 N N . ARG B 1 455 ? 15.477 -1.252 19.953 1 91.94 455 ARG B N 1
ATOM 7604 C CA . ARG B 1 455 ? 16.766 -1.266 19.25 1 91.94 455 ARG B CA 1
ATOM 7605 C C . ARG B 1 455 ? 17.828 -0.534 20.047 1 91.94 455 ARG B C 1
ATOM 7607 O O . ARG B 1 455 ? 18.922 -0.255 19.531 1 91.94 455 ARG B O 1
ATOM 7614 N N . GLY B 1 456 ? 17.531 -0.073 21.219 1 96 456 GLY B N 1
ATOM 7615 C CA . GLY B 1 456 ? 18.469 0.653 22.062 1 96 456 GLY B CA 1
ATOM 7616 C C . GLY B 1 456 ? 18.672 2.092 21.625 1 96 456 GLY B C 1
ATOM 7617 O O . GLY B 1 456 ? 19.719 2.688 21.891 1 96 456 GLY B O 1
ATOM 7618 N N . VAL B 1 457 ? 17.641 2.621 20.906 1 97.12 457 VAL B N 1
ATOM 7619 C CA . VAL B 1 457 ? 17.719 3.99 20.406 1 97.12 457 VAL B CA 1
ATOM 7620 C C . VAL B 1 457 ? 16.812 4.895 21.234 1 97.12 457 VAL B C 1
ATOM 7622 O O . VAL B 1 457 ? 15.695 4.508 21.578 1 97.12 457 VAL B O 1
ATOM 7625 N N . ASP B 1 458 ? 17.312 6.07 21.578 1 98 458 ASP B N 1
ATOM 7626 C CA . ASP B 1 458 ? 16.484 7.109 22.188 1 98 458 ASP B CA 1
ATOM 7627 C C . ASP B 1 458 ? 15.828 7.984 21.125 1 98 458 ASP B C 1
ATOM 7629 O O . ASP B 1 458 ? 16.484 8.797 20.469 1 98 458 ASP B O 1
ATOM 7633 N N . THR B 1 459 ? 14.562 7.91 21.016 1 98.5 459 THR B N 1
ATOM 7634 C CA . THR B 1 459 ? 13.812 8.648 20 1 98.5 459 THR B CA 1
ATOM 7635 C C . THR B 1 459 ? 14.07 10.148 20.141 1 98.5 459 THR B C 1
ATOM 7637 O O . THR B 1 459 ? 14.18 10.852 19.125 1 98.5 459 THR B O 1
ATOM 7640 N N . ALA B 1 460 ? 14.188 10.688 21.328 1 97.94 460 ALA B N 1
ATOM 7641 C CA . ALA B 1 460 ? 14.312 12.117 21.578 1 97.94 460 ALA B CA 1
ATOM 7642 C C . ALA B 1 460 ? 15.625 12.664 21.031 1 97.94 460 ALA B C 1
ATOM 7644 O O . ALA B 1 460 ? 15.812 13.875 20.938 1 97.94 460 ALA B O 1
ATOM 7645 N N . SER B 1 461 ? 16.484 11.82 20.641 1 98.19 461 SER B N 1
ATOM 7646 C CA . SER B 1 461 ? 17.75 12.258 20.078 1 98.19 461 SER B CA 1
ATOM 7647 C C . SER B 1 461 ? 17.578 12.812 18.672 1 98.19 461 SER B C 1
ATOM 7649 O O . SER B 1 461 ? 18.453 13.523 18.156 1 98.19 461 SER B O 1
ATOM 7651 N N . TYR B 1 462 ? 16.484 12.484 18.031 1 98.69 462 TYR B N 1
ATOM 7652 C CA . TYR B 1 462 ? 16.312 12.984 16.672 1 98.69 462 TYR B CA 1
ATOM 7653 C C . TYR B 1 462 ? 14.883 13.445 16.422 1 98.69 462 TYR B C 1
ATOM 7655 O O . TYR B 1 462 ? 14.609 14.156 15.453 1 98.69 462 TYR B O 1
ATOM 7663 N N . TYR B 1 463 ? 13.961 13.055 17.219 1 98.75 463 TYR B N 1
ATOM 7664 C CA . TYR B 1 463 ? 12.547 13.336 17.031 1 98.75 463 TYR B CA 1
ATOM 7665 C C . TYR B 1 463 ? 11.883 13.695 18.359 1 98.75 463 TYR B C 1
ATOM 7667 O O . TYR B 1 463 ? 11.844 12.875 19.281 1 98.75 463 TYR B O 1
ATOM 7675 N N . ARG B 1 464 ? 11.344 14.945 18.469 1 98.62 464 ARG B N 1
ATOM 7676 C CA . ARG B 1 464 ? 10.68 15.391 19.688 1 98.62 464 ARG B CA 1
ATOM 7677 C C . ARG B 1 464 ? 9.258 15.859 19.406 1 98.62 464 ARG B C 1
ATOM 7679 O O . ARG B 1 464 ? 9 16.5 18.375 1 98.62 464 ARG B O 1
ATOM 7686 N N . PHE B 1 465 ? 8.367 15.492 20.297 1 98.44 465 PHE B N 1
ATOM 7687 C CA . PHE B 1 465 ? 6.938 15.773 20.188 1 98.44 465 PHE B CA 1
ATOM 7688 C C . PHE B 1 465 ? 6.469 16.641 21.344 1 98.44 465 PHE B C 1
ATOM 7690 O O . PHE B 1 465 ? 6.785 16.359 22.5 1 98.44 465 PHE B O 1
ATOM 7697 N N . PHE B 1 466 ? 5.738 17.734 21.031 1 98 466 PHE B N 1
ATOM 7698 C CA . PHE B 1 466 ? 5.227 18.656 22.031 1 98 466 PHE B CA 1
ATOM 7699 C C . PHE B 1 466 ? 3.715 18.812 21.906 1 98 466 PHE B C 1
ATOM 7701 O O . PHE B 1 466 ? 3.18 18.859 20.797 1 98 466 PHE B O 1
ATOM 7708 N N . GLU B 1 467 ? 3.053 18.906 23.031 1 96.44 467 GLU B N 1
ATOM 7709 C CA . GLU B 1 467 ? 1.615 19.156 23.047 1 96.44 467 GLU B CA 1
ATOM 7710 C C . GLU B 1 467 ? 1.313 20.609 23.375 1 96.44 467 GLU B C 1
ATOM 7712 O O . GLU B 1 467 ? 2.002 21.219 24.188 1 96.44 467 GLU B O 1
ATOM 7717 N N . VAL B 1 468 ? 0.358 21.109 22.734 1 95.19 468 VAL B N 1
ATOM 7718 C CA . VAL B 1 468 ? -0.095 22.469 22.984 1 95.19 468 VAL B CA 1
ATOM 7719 C C . VAL B 1 468 ? -1.43 22.453 23.734 1 95.19 468 VAL B C 1
ATOM 7721 O O . VAL B 1 468 ? -2.494 22.438 23.109 1 95.19 468 VAL B O 1
ATOM 7724 N N . PRO B 1 469 ? -1.392 22.578 25.062 1 93.94 469 PRO B N 1
ATOM 7725 C CA . PRO B 1 469 ? -2.656 22.594 25.797 1 93.94 469 PRO B CA 1
ATOM 7726 C C . PRO B 1 469 ? -3.619 23.672 25.312 1 93.94 469 PRO B C 1
ATOM 7728 O O . PRO B 1 469 ? -3.252 24.844 25.234 1 93.94 469 PRO B O 1
ATOM 7731 N N . GLY B 1 470 ? -4.777 23.25 24.984 1 93.12 470 GLY B N 1
ATOM 7732 C CA . GLY B 1 470 ? -5.805 24.172 24.516 1 93.12 470 GLY B CA 1
ATOM 7733 C C . GLY B 1 470 ? -5.668 24.531 23.047 1 93.12 470 GLY B C 1
ATOM 7734 O O . GLY B 1 470 ? -6.555 25.172 22.484 1 93.12 470 GLY B O 1
ATOM 7735 N N . GLY B 1 471 ? -4.574 24.109 22.422 1 93.88 471 GLY B N 1
ATOM 7736 C CA . GLY B 1 471 ? -4.395 24.375 21.016 1 93.88 471 GLY B CA 1
ATOM 7737 C C . GLY B 1 471 ? -5.434 23.688 20.141 1 93.88 471 GLY B C 1
ATOM 7738 O O . GLY B 1 471 ? -5.859 22.562 20.438 1 93.88 471 GLY B O 1
ATOM 7739 N N . THR B 1 472 ? -5.844 24.406 19.062 1 94.5 472 THR B N 1
ATOM 7740 C CA . THR B 1 472 ? -6.785 23.859 18.078 1 94.5 472 THR B CA 1
ATOM 7741 C C . THR B 1 472 ? -6.051 23.406 16.828 1 94.5 472 THR B C 1
ATOM 7743 O O . THR B 1 472 ? -4.82 23.297 16.828 1 94.5 472 THR B O 1
ATOM 7746 N N . HIS B 1 473 ? -6.766 23 15.789 1 95.06 473 HIS B N 1
ATOM 7747 C CA . HIS B 1 473 ? -6.141 22.469 14.586 1 95.06 473 HIS B CA 1
ATOM 7748 C C . HIS B 1 473 ? -5.273 23.531 13.898 1 95.06 473 HIS B C 1
ATOM 7750 O O . HIS B 1 473 ? -5.793 24.484 13.312 1 95.06 473 HIS B O 1
ATOM 7756 N N . CYS B 1 474 ? -3.977 23.344 13.914 1 91.38 474 CYS B N 1
ATOM 7757 C CA . CYS B 1 474 ? -2.945 24.141 13.266 1 91.38 474 CYS B CA 1
ATOM 7758 C C . CYS B 1 474 ? -2.988 25.594 13.742 1 91.38 474 CYS B C 1
ATOM 7760 O O . CYS B 1 474 ? -2.557 26.5 13.031 1 91.38 474 CYS B O 1
ATOM 7762 N N . SER B 1 475 ? -3.646 25.766 14.883 1 87.56 475 SER B N 1
ATOM 7763 C CA . SER B 1 475 ? -3.777 27.094 15.461 1 87.56 475 SER B CA 1
ATOM 7764 C C . SER B 1 475 ? -4.07 27.031 16.953 1 87.56 475 SER B C 1
ATOM 7766 O O . SER B 1 475 ? -3.869 26 17.578 1 87.56 475 SER B O 1
ATOM 7768 N N . ALA B 1 476 ? -4.316 28.234 17.453 1 83.88 476 ALA B N 1
ATOM 7769 C CA . ALA B 1 476 ? -4.746 28.375 18.844 1 83.88 476 ALA B CA 1
ATOM 7770 C C . ALA B 1 476 ? -5.707 29.547 19 1 83.88 476 ALA B C 1
ATOM 7772 O O . ALA B 1 476 ? -5.598 30.547 18.281 1 83.88 476 ALA B O 1
ATOM 7773 N N . PRO B 1 477 ? -6.664 29.297 19.922 1 83.31 477 PRO B N 1
ATOM 7774 C CA . PRO B 1 477 ? -7.523 30.438 20.219 1 83.31 477 PRO B CA 1
ATOM 7775 C C . PRO B 1 477 ? -6.758 31.609 20.844 1 83.31 477 PRO B C 1
ATOM 7777 O O . PRO B 1 477 ? -5.625 31.438 21.297 1 83.31 477 PRO B O 1
ATOM 7780 N N . VAL B 1 478 ? -7.41 32.688 20.859 1 79.12 478 VAL B N 1
ATOM 7781 C CA . VAL B 1 478 ? -6.836 33.875 21.5 1 79.12 478 VAL B CA 1
ATOM 7782 C C . VAL B 1 478 ? -6.512 33.562 22.953 1 79.12 478 VAL B C 1
ATOM 7784 O O . VAL B 1 478 ? -7.309 32.938 23.656 1 79.12 478 VAL B O 1
ATOM 7787 N N . GLY B 1 479 ? -5.352 33.938 23.344 1 78.81 479 GLY B N 1
ATOM 7788 C CA . GLY B 1 479 ? -4.941 33.75 24.719 1 78.81 479 GLY B CA 1
ATOM 7789 C C . GLY B 1 479 ? -4.312 32.375 24.984 1 78.81 479 GLY B C 1
ATOM 7790 O O . GLY B 1 479 ? -3.883 32.094 26.109 1 78.81 479 GLY B O 1
ATOM 7791 N N . VAL B 1 480 ? -4.207 31.578 24.047 1 85.62 480 VAL B N 1
ATOM 7792 C CA . VAL B 1 480 ? -3.598 30.25 24.188 1 85.62 480 VAL B CA 1
ATOM 7793 C C . VAL B 1 480 ? -2.182 30.266 23.625 1 85.62 480 VAL B C 1
ATOM 7795 O O . VAL B 1 480 ? -1.931 30.891 22.578 1 85.62 480 VAL B O 1
ATOM 7798 N N . ALA B 1 481 ? -1.277 29.672 24.359 1 85.62 481 ALA B N 1
ATOM 7799 C CA . ALA B 1 481 ? 0.135 29.609 23.984 1 85.62 481 ALA B CA 1
ATOM 7800 C C . ALA B 1 481 ? 0.332 28.844 22.688 1 85.62 481 ALA B C 1
ATOM 7802 O O . ALA B 1 481 ? -0.245 27.766 22.5 1 85.62 481 ALA B O 1
ATOM 7803 N N . HIS B 1 482 ? 1.05 29.469 21.734 1 91.12 482 HIS B N 1
ATOM 7804 C CA . HIS B 1 482 ? 1.32 28.891 20.438 1 91.12 482 HIS B CA 1
ATOM 7805 C C . HIS B 1 482 ? 2.816 28.891 20.125 1 91.12 482 HIS B C 1
ATOM 7807 O O . HIS B 1 482 ? 3.508 29.875 20.375 1 91.12 482 HIS B O 1
ATOM 7813 N N . PRO B 1 483 ? 3.311 27.766 19.625 1 93.81 483 PRO B N 1
ATOM 7814 C CA . PRO B 1 483 ? 4.742 27.703 19.312 1 93.81 483 PRO B CA 1
ATOM 7815 C C . PRO B 1 483 ? 5.07 28.328 17.953 1 93.81 483 PRO B C 1
ATOM 7817 O O . PRO B 1 483 ? 5.613 27.656 17.078 1 93.81 483 PRO B O 1
ATOM 7820 N N . LEU B 1 484 ? 4.91 29.578 17.859 1 92.25 484 LEU B N 1
ATOM 7821 C CA . LEU B 1 484 ? 5.066 30.344 16.625 1 92.25 484 LEU B CA 1
ATOM 7822 C C . LEU B 1 484 ? 6.484 30.219 16.078 1 92.25 484 LEU B C 1
ATOM 7824 O O . LEU B 1 484 ? 6.695 30.25 14.867 1 92.25 484 LEU B O 1
ATOM 7828 N N . HIS B 1 485 ? 7.496 30.016 16.953 1 94.5 485 HIS B N 1
ATOM 7829 C CA . HIS B 1 485 ? 8.898 30.016 16.547 1 94.5 485 HIS B CA 1
ATOM 7830 C C . HIS B 1 485 ? 9.508 28.625 16.703 1 94.5 485 HIS B C 1
ATOM 7832 O O . HIS B 1 485 ? 10.688 28.5 17.047 1 94.5 485 HIS B O 1
ATOM 7838 N N . ALA B 1 486 ? 8.703 27.641 16.562 1 96.94 486 ALA B N 1
ATOM 7839 C CA . ALA B 1 486 ? 9.172 26.266 16.688 1 96.94 486 ALA B CA 1
ATOM 7840 C C . ALA B 1 486 ? 10.258 25.953 15.648 1 96.94 486 ALA B C 1
ATOM 7842 O O . ALA B 1 486 ? 11.188 25.188 15.914 1 96.94 486 ALA B O 1
ATOM 7843 N N . LEU B 1 487 ? 10.188 26.516 14.453 1 98.12 487 LEU B N 1
ATOM 7844 C CA . LEU B 1 487 ? 11.203 26.297 13.43 1 98.12 487 LEU B CA 1
ATOM 7845 C C . LEU B 1 487 ? 12.562 26.812 13.891 1 98.12 487 LEU B C 1
ATOM 7847 O O . LEU B 1 487 ? 13.594 26.234 13.578 1 98.12 487 LEU B O 1
ATOM 7851 N N . ASP B 1 488 ? 12.547 27.953 14.609 1 97.12 488 ASP B N 1
ATOM 7852 C CA . ASP B 1 488 ? 13.797 28.484 15.148 1 97.12 488 ASP B CA 1
ATOM 7853 C C . ASP B 1 488 ? 14.438 27.5 16.125 1 97.12 488 ASP B C 1
ATOM 7855 O O . ASP B 1 488 ? 15.664 27.344 16.141 1 97.12 488 ASP B O 1
ATOM 7859 N N . SER B 1 489 ? 13.633 26.906 16.938 1 97.94 489 SER B N 1
ATOM 7860 C CA . SER B 1 489 ? 14.141 25.891 17.859 1 97.94 489 SER B CA 1
ATOM 7861 C C . SER B 1 489 ? 14.727 24.703 17.094 1 97.94 489 SER B C 1
ATOM 7863 O O . SER B 1 489 ? 15.766 24.172 17.484 1 97.94 489 SER B O 1
ATOM 7865 N N . LEU B 1 490 ? 14.055 24.328 16.047 1 98.81 490 LEU B N 1
ATOM 7866 C CA . LEU B 1 490 ? 14.539 23.234 15.219 1 98.81 490 LEU B CA 1
ATOM 7867 C C . LEU B 1 490 ? 15.867 23.594 14.562 1 98.81 490 LEU B C 1
ATOM 7869 O O . LEU B 1 490 ? 16.781 22.766 14.508 1 98.81 490 LEU B O 1
ATOM 7873 N N . ARG B 1 491 ? 16.016 24.734 14.078 1 98.5 491 ARG B N 1
ATOM 7874 C CA . ARG B 1 491 ? 17.266 25.203 13.469 1 98.5 491 ARG B CA 1
ATOM 7875 C C . ARG B 1 491 ? 18.422 25.125 14.453 1 98.5 491 ARG B C 1
ATOM 7877 O O . ARG B 1 491 ? 19.516 24.641 14.109 1 98.5 491 ARG B O 1
ATOM 7884 N N . ARG B 1 492 ? 18.141 25.578 15.664 1 98.38 492 ARG B N 1
ATOM 7885 C CA . ARG B 1 492 ? 19.188 25.531 16.688 1 98.38 492 ARG B CA 1
ATOM 7886 C C . ARG B 1 492 ? 19.609 24.094 16.969 1 98.38 492 ARG B C 1
ATOM 7888 O O . ARG B 1 492 ? 20.797 23.828 17.203 1 98.38 492 ARG B O 1
ATOM 7895 N N . TRP B 1 493 ? 18.656 23.25 16.969 1 98.81 493 TRP B N 1
ATOM 7896 C CA . TRP B 1 493 ? 18.953 21.844 17.188 1 98.81 493 TRP B CA 1
ATOM 7897 C C . TRP B 1 493 ? 19.797 21.281 16.047 1 98.81 493 TRP B C 1
ATOM 7899 O O . TRP B 1 493 ? 20.812 20.609 16.281 1 98.81 493 TRP B O 1
ATOM 7909 N N . VAL B 1 494 ? 19.438 21.562 14.781 1 98.81 494 VAL B N 1
ATOM 7910 C CA . VAL B 1 494 ? 20.094 21.047 13.594 1 98.81 494 VAL B CA 1
ATOM 7911 C C . VAL B 1 494 ? 21.484 21.672 13.461 1 98.81 494 VAL B C 1
ATOM 7913 O O . VAL B 1 494 ? 22.469 20.969 13.258 1 98.81 494 VAL B O 1
ATOM 7916 N N . GLU B 1 495 ? 21.562 22.969 13.594 1 98.69 495 GLU B N 1
ATOM 7917 C CA . GLU B 1 495 ? 22.766 23.719 13.227 1 98.69 495 GLU B CA 1
ATOM 7918 C C . GLU B 1 495 ? 23.75 23.797 14.398 1 98.69 495 GLU B C 1
ATOM 7920 O O . GLU B 1 495 ? 24.969 23.75 14.195 1 98.69 495 GLU B O 1
ATOM 7925 N N . ASP B 1 496 ? 23.188 23.828 15.656 1 98.06 496 ASP B N 1
ATOM 7926 C CA . ASP B 1 496 ? 24.047 24.047 16.812 1 98.06 496 ASP B CA 1
ATOM 7927 C C . ASP B 1 496 ? 24.078 22.828 17.719 1 98.06 496 ASP B C 1
ATOM 7929 O O . ASP B 1 496 ? 24.828 22.781 18.688 1 98.06 496 ASP B O 1
ATOM 7933 N N . GLY B 1 497 ? 23.188 21.875 17.5 1 97.81 497 GLY B N 1
ATOM 7934 C CA . GLY B 1 497 ? 23.141 20.688 18.312 1 97.81 497 GLY B CA 1
ATOM 7935 C C . GLY B 1 497 ? 22.406 20.891 19.625 1 97.81 497 GLY B C 1
ATOM 7936 O O . GLY B 1 497 ? 22.578 20.094 20.562 1 97.81 497 GLY B O 1
ATOM 7937 N N . VAL B 1 498 ? 21.625 21.922 19.688 1 97.56 498 VAL B N 1
ATOM 7938 C CA . VAL B 1 498 ? 20.922 22.25 20.922 1 97.56 498 VAL B CA 1
ATOM 7939 C C . VAL B 1 498 ? 19.469 21.75 20.844 1 97.56 498 VAL B C 1
ATOM 7941 O O . VAL B 1 498 ? 18.578 22.5 20.453 1 97.56 498 VAL B O 1
ATOM 7944 N N . ALA B 1 499 ? 19.25 20.625 21.328 1 97.44 499 ALA B N 1
ATOM 7945 C CA . ALA B 1 499 ? 17.906 20.047 21.344 1 97.44 499 ALA B CA 1
ATOM 7946 C C . ALA B 1 499 ? 17.016 20.797 22.312 1 97.44 499 ALA B C 1
ATOM 7948 O O . ALA B 1 499 ? 17.422 21.109 23.438 1 97.44 499 ALA B O 1
ATOM 7949 N N . PRO B 1 500 ? 15.828 21.062 21.906 1 97.5 500 PRO B N 1
ATOM 7950 C CA . PRO B 1 500 ? 14.945 21.781 22.828 1 97.5 500 PRO B CA 1
ATOM 7951 C C . PRO B 1 500 ? 14.398 20.891 23.953 1 97.5 500 PRO B C 1
ATOM 7953 O O . PRO B 1 500 ? 13.734 19.891 23.672 1 97.5 500 PRO B O 1
ATOM 7956 N N . ASP B 1 501 ? 14.547 21.312 25.156 1 95.38 501 ASP B N 1
ATOM 7957 C CA . ASP B 1 501 ? 13.922 20.641 26.297 1 95.38 501 ASP B CA 1
ATOM 7958 C C . ASP B 1 501 ? 12.461 21.047 26.438 1 95.38 501 ASP B C 1
ATOM 7960 O O . ASP B 1 501 ? 11.648 20.297 26.984 1 95.38 501 ASP B O 1
ATOM 7964 N N . THR B 1 502 ? 12.219 22.25 26.078 1 95.62 502 THR B N 1
ATOM 7965 C CA . THR B 1 502 ? 10.875 22.812 25.984 1 95.62 502 THR B CA 1
ATOM 7966 C C . THR B 1 502 ? 10.75 23.672 24.734 1 95.62 502 THR B C 1
ATOM 7968 O O . THR B 1 502 ? 11.75 23.969 24.062 1 95.62 502 THR B O 1
ATOM 7971 N N . LEU B 1 503 ? 9.547 24 24.328 1 95.56 503 LEU B N 1
ATOM 7972 C CA . LEU B 1 503 ? 9.32 24.922 23.234 1 95.56 503 LEU B CA 1
ATOM 7973 C C . LEU B 1 503 ? 8.727 26.234 23.734 1 95.56 503 LEU B C 1
ATOM 7975 O O . LEU B 1 503 ? 7.703 26.234 24.422 1 95.56 503 LEU B O 1
ATOM 7979 N N . GLU B 1 504 ? 9.336 27.266 23.359 1 92.44 504 GLU B N 1
ATOM 7980 C CA . GLU B 1 504 ? 8.812 28.578 23.703 1 92.44 504 GLU B CA 1
ATOM 7981 C C . GLU B 1 504 ? 7.508 28.875 22.969 1 92.44 504 GLU B C 1
ATOM 7983 O O . GLU B 1 504 ? 7.281 28.359 21.859 1 92.44 504 GLU B O 1
ATOM 7988 N N . THR B 1 505 ? 6.66 29.672 23.625 1 92.31 505 THR B N 1
ATOM 7989 C CA . THR B 1 505 ? 5.359 29.969 23.031 1 92.31 505 THR B CA 1
ATOM 7990 C C . THR B 1 505 ? 5.121 31.469 22.984 1 92.31 505 THR B C 1
ATOM 7992 O O . THR B 1 505 ? 5.844 32.25 23.609 1 92.31 505 THR B O 1
ATOM 7995 N N . THR B 1 506 ? 4.242 31.812 22.109 1 87.12 506 THR B N 1
ATOM 7996 C CA . THR B 1 506 ? 3.691 33.156 22 1 87.12 506 THR B CA 1
ATOM 7997 C C . THR B 1 506 ? 2.172 33.156 22.156 1 87.12 506 THR B C 1
ATOM 7999 O O . THR B 1 506 ? 1.516 32.188 21.703 1 87.12 506 THR B O 1
ATOM 8002 N N . LEU B 1 507 ? 1.685 34.156 22.859 1 83 507 LEU B N 1
ATOM 8003 C CA . LEU B 1 507 ? 0.232 34.281 22.922 1 83 507 LEU B CA 1
ATOM 8004 C C . LEU B 1 507 ? -0.324 34.844 21.625 1 83 507 LEU B C 1
ATOM 8006 O O . LEU B 1 507 ? 0.173 35.875 21.125 1 83 507 LEU B O 1
ATOM 8010 N N . ILE B 1 508 ? -1.231 34.219 21.078 1 76.25 508 ILE B N 1
ATOM 8011 C CA . ILE B 1 508 ? -1.834 34.719 19.844 1 76.25 508 ILE B CA 1
ATOM 8012 C C . ILE B 1 508 ? -2.719 35.938 20.125 1 76.25 508 ILE B C 1
ATOM 8014 O O . ILE B 1 508 ? -3.469 35.938 21.109 1 76.25 508 ILE B O 1
ATOM 8018 N N . GLY B 1 509 ? -2.789 37 19.203 1 65.25 509 GLY B N 1
ATOM 8019 C CA . GLY B 1 509 ? -3.666 38.156 19.281 1 65.25 509 GLY B CA 1
ATOM 8020 C C . GLY B 1 509 ? -3.236 39.156 20.328 1 65.25 509 GLY B C 1
ATOM 8021 O O . GLY B 1 509 ? -3.816 40.25 20.422 1 65.25 509 GLY B O 1
ATOM 8022 N N . GLN B 1 510 ? -2.506 38.844 21.25 1 59.53 510 GLN B N 1
ATOM 8023 C CA . GLN B 1 510 ? -2.131 39.812 22.281 1 59.53 510 GLN B CA 1
ATOM 8024 C C . GLN B 1 510 ? -0.8 40.469 21.938 1 59.53 510 GLN B C 1
ATOM 8026 O O . GLN B 1 510 ? 0.108 39.844 21.406 1 59.53 510 GLN B O 1
ATOM 8031 N N . ASP B 1 511 ? -0.923 41.781 21.5 1 51.62 511 ASP B N 1
ATOM 8032 C CA . ASP B 1 511 ? 0.266 42.594 21.266 1 51.62 511 ASP B CA 1
ATOM 8033 C C . ASP B 1 511 ? 1.37 42.25 22.266 1 51.62 511 ASP B C 1
ATOM 8035 O O . ASP B 1 511 ? 1.101 42.062 23.453 1 51.62 511 ASP B O 1
ATOM 8039 N N . ASN B 1 512 ? 2.381 41.625 21.781 1 47.72 512 ASN B N 1
ATOM 8040 C CA . ASN B 1 512 ? 3.537 41.219 22.578 1 47.72 512 ASN B CA 1
ATOM 8041 C C . ASN B 1 512 ? 3.965 42.312 23.547 1 47.72 512 ASN B C 1
ATOM 8043 O O . ASN B 1 512 ? 5.102 42.312 24.016 1 47.72 512 ASN B O 1
ATOM 8047 N N . GLU B 1 513 ? 3.338 43.438 23.469 1 45.03 513 GLU B N 1
ATOM 8048 C CA . GLU B 1 513 ? 4.078 44.406 24.266 1 45.03 513 GLU B CA 1
ATOM 8049 C C . GLU B 1 513 ? 4.367 43.875 25.672 1 45.03 513 GLU B C 1
ATOM 8051 O O . GLU B 1 513 ? 5.344 44.281 26.297 1 45.03 513 GLU B O 1
ATOM 8056 N N . GLY B 1 514 ? 3.307 43.312 26.469 1 41.38 514 GLY B N 1
ATOM 8057 C CA . GLY B 1 514 ? 3.584 43.031 27.875 1 41.38 514 GLY B CA 1
ATOM 8058 C C . GLY B 1 514 ? 4.004 41.594 28.141 1 41.38 514 GLY B C 1
ATOM 8059 O O . GLY B 1 514 ? 3.557 40.688 27.438 1 41.38 514 GLY B O 1
ATOM 8060 N N . GLY B 1 515 ? 5.266 41.312 28.516 1 46.03 515 GLY B N 1
ATOM 8061 C CA . GLY B 1 515 ? 6.16 40.312 29.031 1 46.03 515 GLY B CA 1
ATOM 8062 C C . GLY B 1 515 ? 5.43 39.188 29.75 1 46.03 515 GLY B C 1
ATOM 8063 O O . GLY B 1 515 ? 5.914 38.656 30.75 1 46.03 515 GLY B O 1
ATOM 8064 N N . LYS B 1 516 ? 4.219 39.125 29.578 1 53.03 516 LYS B N 1
ATOM 8065 C CA . LYS B 1 516 ? 3.77 38.031 30.453 1 53.03 516 LYS B CA 1
ATOM 8066 C C . LYS B 1 516 ? 4.418 36.719 30.078 1 53.03 516 LYS B C 1
ATOM 8068 O O . LYS B 1 516 ? 4.398 36.312 28.906 1 53.03 516 LYS B O 1
ATOM 8073 N N . GLU B 1 517 ? 5.211 36.312 30.875 1 57.03 517 GLU B N 1
ATOM 8074 C CA . GLU B 1 517 ? 5.938 35.031 30.859 1 57.03 517 GLU B CA 1
ATOM 8075 C C . GLU B 1 517 ? 5.02 33.875 30.453 1 57.03 517 GLU B C 1
ATOM 8077 O O . GLU B 1 517 ? 3.939 33.719 31.031 1 57.03 517 GLU B O 1
ATOM 8082 N N . GLN B 1 518 ? 5.141 33.344 29.125 1 76.44 518 GLN B N 1
ATOM 8083 C CA . GLN B 1 518 ? 4.359 32.188 28.719 1 76.44 518 GLN B CA 1
ATOM 8084 C C . GLN B 1 518 ? 5.078 30.891 29.094 1 76.44 518 GLN B C 1
ATOM 8086 O O . GLN B 1 518 ? 6.305 30.828 29.047 1 76.44 518 GLN B O 1
ATOM 8091 N N . ASN B 1 519 ? 4.281 30.109 29.734 1 85.44 519 ASN B N 1
ATOM 8092 C CA . ASN B 1 519 ? 4.82 28.781 30.016 1 85.44 519 ASN B CA 1
ATOM 8093 C C . ASN B 1 519 ? 5.223 28.062 28.734 1 85.44 519 ASN B C 1
ATOM 8095 O O . ASN B 1 519 ? 4.504 28.125 27.734 1 85.44 519 ASN B O 1
ATOM 8099 N N . PRO B 1 520 ? 6.395 27.531 28.703 1 92.38 520 PRO B N 1
ATOM 8100 C CA . PRO B 1 520 ? 6.801 26.734 27.547 1 92.38 520 PRO B CA 1
ATOM 8101 C C . PRO B 1 520 ? 6.035 25.422 27.438 1 92.38 520 PRO B C 1
ATOM 8103 O O . PRO B 1 520 ? 5.316 25.047 28.359 1 92.38 520 PRO B O 1
ATOM 8106 N N . LEU B 1 521 ? 6.141 24.844 26.281 1 96.38 521 LEU B N 1
ATOM 8107 C CA . LEU B 1 521 ? 5.543 23.516 26.094 1 96.38 521 LEU B CA 1
ATOM 8108 C C . LEU B 1 521 ? 6.48 22.422 26.578 1 96.38 521 LEU B C 1
ATOM 8110 O O . LEU B 1 521 ? 7.688 22.469 26.328 1 96.38 521 LEU B O 1
ATOM 8114 N N . CYS B 1 522 ? 5.941 21.5 27.328 1 95.75 522 CYS B N 1
ATOM 8115 C CA . CYS B 1 522 ? 6.699 20.344 27.812 1 95.75 522 CYS B CA 1
ATOM 8116 C C . CYS B 1 522 ? 6.832 19.281 26.734 1 95.75 522 CYS B C 1
ATOM 8118 O O . CYS B 1 522 ? 5.922 19.094 25.922 1 95.75 522 CYS B O 1
ATOM 8120 N N . PRO B 1 523 ? 7.977 18.625 26.672 1 96.81 523 PRO B N 1
ATOM 8121 C CA . PRO B 1 523 ? 8.094 17.516 25.734 1 96.81 523 PRO B CA 1
ATOM 8122 C C . PRO B 1 523 ? 7.246 16.312 26.141 1 96.81 523 PRO B C 1
ATOM 8124 O O . PRO B 1 523 ? 7.238 15.93 27.312 1 96.81 523 PRO B O 1
ATOM 8127 N N . TYR B 1 524 ? 6.52 15.758 25.266 1 96.75 524 TYR B N 1
ATOM 8128 C CA . TYR B 1 524 ? 5.773 14.531 25.516 1 96.75 524 TYR B CA 1
ATOM 8129 C C . TYR B 1 524 ? 6.711 13.391 25.922 1 96.75 524 TYR B C 1
ATOM 8131 O O . TYR B 1 524 ? 7.781 13.227 25.328 1 96.75 524 TYR B O 1
ATOM 8139 N N . PRO B 1 525 ? 6.41 12.609 26.953 1 95.94 525 PRO B N 1
ATOM 8140 C CA . PRO B 1 525 ? 5.074 12.438 27.516 1 95.94 525 PRO B CA 1
ATOM 8141 C C . PRO B 1 525 ? 4.844 13.289 28.766 1 95.94 525 PRO B C 1
ATOM 8143 O O . PRO B 1 525 ? 3.975 12.977 29.578 1 95.94 525 PRO B O 1
ATOM 8146 N N . LEU B 1 526 ? 5.676 14.312 28.953 1 95.06 526 LEU B N 1
ATOM 8147 C CA . LEU B 1 526 ? 5.43 15.258 30.047 1 95.06 526 LEU B CA 1
ATOM 8148 C C . LEU B 1 526 ? 4.352 16.266 29.656 1 95.06 526 LEU B C 1
ATOM 8150 O O . LEU B 1 526 ? 4.082 16.469 28.469 1 95.06 526 LEU B O 1
ATOM 8154 N N . THR B 1 527 ? 3.695 16.781 30.703 1 93.75 527 THR B N 1
ATOM 8155 C CA . THR B 1 527 ? 2.711 17.844 30.516 1 93.75 527 THR B CA 1
ATOM 8156 C C . THR B 1 527 ? 2.85 18.922 31.609 1 93.75 527 THR B C 1
ATOM 8158 O O . THR B 1 527 ? 3.463 18.672 32.656 1 93.75 527 THR B O 1
ATOM 8161 N N . GLY B 1 528 ? 2.379 20.062 31.281 1 92.19 528 GLY B N 1
ATOM 8162 C CA . GLY B 1 528 ? 2.514 21.188 32.219 1 92.19 528 GLY B CA 1
ATOM 8163 C C . GLY B 1 528 ? 1.557 21.109 33.375 1 92.19 528 GLY B C 1
ATOM 8164 O O . GLY B 1 528 ? 0.417 20.656 33.25 1 92.19 528 GLY B O 1
ATOM 8165 N N . SER B 1 529 ? 2.07 21.516 34.531 1 92.19 529 SER B N 1
ATOM 8166 C CA . SER B 1 529 ? 1.25 21.594 35.719 1 92.19 529 SER B CA 1
ATOM 8167 C C . SER B 1 529 ? 1.679 22.75 36.625 1 92.19 529 SER B C 1
ATOM 8169 O O . SER B 1 529 ? 2.854 23.125 36.625 1 92.19 529 SER B O 1
ATOM 8171 N N . LYS B 1 530 ? 0.696 23.375 37.25 1 91.81 530 LYS B N 1
ATOM 8172 C CA . LYS B 1 530 ? 0.959 24.422 38.219 1 91.81 530 LYS B CA 1
ATOM 8173 C C . LYS B 1 530 ? 0.424 24.047 39.594 1 91.81 530 LYS B C 1
ATOM 8175 O O . LYS B 1 530 ? 0.164 24.922 40.438 1 91.81 530 LYS B O 1
ATOM 8180 N N . LYS B 1 531 ? 0.206 22.875 39.781 1 87.12 531 LYS B N 1
ATOM 8181 C CA . LYS B 1 531 ? -0.382 22.422 41.062 1 87.12 531 LYS B CA 1
ATOM 8182 C C . LYS B 1 531 ? 0.511 22.766 42.25 1 87.12 531 LYS B C 1
ATOM 8184 O O . LYS B 1 531 ? 0.019 23 43.344 1 87.12 531 LYS B O 1
ATOM 8189 N N . THR B 1 532 ? 1.788 22.828 42.031 1 85.12 532 THR B N 1
ATOM 8190 C CA . THR B 1 532 ? 2.701 23.141 43.125 1 85.12 532 THR B CA 1
ATOM 8191 C C . THR B 1 532 ? 3.008 24.641 43.156 1 85.12 532 THR B C 1
ATOM 8193 O O . THR B 1 532 ? 3.918 25.078 43.875 1 85.12 532 THR B O 1
ATOM 8196 N N . GLY B 1 533 ? 2.342 25.453 42.438 1 83.06 533 GLY B N 1
ATOM 8197 C CA . GLY B 1 533 ? 2.533 26.891 42.406 1 83.06 533 GLY B CA 1
ATOM 8198 C C . GLY B 1 533 ? 3.391 27.359 41.25 1 83.06 533 GLY B C 1
ATOM 8199 O O . GLY B 1 533 ? 3.166 28.438 40.719 1 83.06 533 GLY B O 1
ATOM 8200 N N . LYS B 1 534 ? 4.41 26.609 41.031 1 89 534 LYS B N 1
ATOM 8201 C CA . LYS B 1 534 ? 5.262 26.938 39.875 1 89 534 LYS B CA 1
ATOM 8202 C C . LYS B 1 534 ? 5.016 25.984 38.719 1 89 534 LYS B C 1
ATOM 8204 O O . LYS B 1 534 ? 4.707 24.812 38.938 1 89 534 LYS B O 1
ATOM 8209 N N . PHE B 1 535 ? 5.121 26.547 37.562 1 91.75 535 PHE B N 1
ATOM 8210 C CA . PHE B 1 535 ? 4.961 25.703 36.375 1 91.75 535 PHE B CA 1
ATOM 8211 C C . PHE B 1 535 ? 6.043 24.641 36.344 1 91.75 535 PHE B C 1
ATOM 8213 O O . PHE B 1 535 ? 7.23 24.938 36.469 1 91.75 535 PHE B O 1
ATOM 8220 N N . THR B 1 536 ? 5.645 23.406 36.219 1 93 536 THR B N 1
ATOM 8221 C CA . THR B 1 536 ? 6.566 22.281 36.062 1 93 536 THR B CA 1
ATOM 8222 C C . THR B 1 536 ? 6.059 21.281 35.031 1 93 536 THR B C 1
ATOM 8224 O O . THR B 1 536 ? 4.852 21.203 34.781 1 93 536 THR B O 1
ATOM 8227 N N . CYS B 1 537 ? 6.957 20.672 34.375 1 95 537 CYS B N 1
ATOM 8228 C CA . CYS B 1 537 ? 6.609 19.547 33.5 1 95 537 CYS B CA 1
ATOM 8229 C C . CYS B 1 537 ? 6.535 18.25 34.312 1 95 537 CYS B C 1
ATOM 8231 O O . CYS B 1 537 ? 7.523 17.844 34.938 1 95 537 CYS B O 1
ATOM 8233 N N . VAL B 1 538 ? 5.371 17.625 34.281 1 94.44 538 VAL B N 1
ATOM 8234 C CA . VAL B 1 538 ? 5.168 16.422 35.094 1 94.44 538 VAL B CA 1
ATOM 8235 C C . VAL B 1 538 ? 4.766 15.266 34.156 1 94.44 538 VAL B C 1
ATOM 8237 O O . VAL B 1 538 ? 4.281 15.484 33.062 1 94.44 538 VAL B O 1
ATOM 8240 N N . GLU B 1 539 ? 4.887 14.016 34.656 1 93.12 539 GLU B N 1
ATOM 8241 C CA . GLU B 1 539 ? 4.551 12.836 33.844 1 93.12 539 GLU B CA 1
ATOM 8242 C C . GLU B 1 539 ? 3.039 12.688 33.688 1 93.12 539 GLU B C 1
ATOM 8244 O O . GLU B 1 539 ? 2.293 12.859 34.656 1 93.12 539 GLU B O 1
ATOM 8249 N N . ARG B 1 540 ? 2.686 12.445 32.438 1 93.12 540 ARG B N 1
ATOM 8250 C CA . ARG B 1 540 ? 1.286 12.117 32.188 1 93.12 540 ARG B CA 1
ATOM 8251 C C . ARG B 1 540 ? 0.954 10.727 32.719 1 93.12 540 ARG B C 1
ATOM 8253 O O . ARG B 1 540 ? 1.827 9.859 32.812 1 93.12 540 ARG B O 1
ATOM 8260 N N . LYS B 1 541 ? -0.266 10.609 33.094 1 84.5 541 LYS B N 1
ATOM 8261 C CA . LYS B 1 541 ? -0.727 9.258 33.375 1 84.5 541 LYS B CA 1
ATOM 8262 C C . LYS B 1 541 ? -1.038 8.492 32.094 1 84.5 541 LYS B C 1
ATOM 8264 O O . LYS B 1 541 ? -1.617 9.047 31.156 1 84.5 541 LYS B O 1
ATOM 8269 N N . ASN B 1 542 ? -0.451 7.418 31.922 1 67.69 542 ASN B N 1
ATOM 8270 C CA . ASN B 1 542 ? -0.534 6.664 30.672 1 67.69 542 ASN B CA 1
ATOM 8271 C C . ASN B 1 542 ? -1.977 6.289 30.344 1 67.69 542 ASN B C 1
ATOM 8273 O O . ASN B 1 542 ? -2.678 5.703 31.172 1 67.69 542 ASN B O 1
ATOM 8277 N N . GLN B 1 543 ? -2.561 6.949 29.312 1 56.75 543 GLN B N 1
ATOM 8278 C CA . GLN B 1 543 ? -3.928 6.582 28.969 1 56.75 543 GLN B CA 1
ATOM 8279 C C . GLN B 1 543 ? -3.975 5.859 27.625 1 56.75 543 GLN B C 1
ATOM 8281 O O . GLN B 1 543 ? -5.02 5.344 27.219 1 56.75 543 GLN B O 1
ATOM 8286 N N . VAL B 1 544 ? -3.031 5.977 26.766 1 53.09 544 VAL B N 1
ATOM 8287 C CA . VAL B 1 544 ? -3.324 5.457 25.438 1 53.09 544 VAL B CA 1
ATOM 8288 C C . VAL B 1 544 ? -2.816 4.023 25.312 1 53.09 544 VAL B C 1
ATOM 8290 O O . VAL B 1 544 ? -1.798 3.666 25.906 1 53.09 544 VAL B O 1
#

Secondary structure (DSSP, 8-state):
---------------------------------S-SGGG------TTEEEEEEEEEEEEEE--S---SGGGGGS-TT-EEEEEEEEEEEETTS---EEEEEEEESS---SEEEEE--BTTBS--TTSHHHHHHHHTT-EEEEE-TT----TTS-SHHHH-SBTTB--HHHHHIIIIIHHHHHHHHHHHHHHHHHSS--SEEEEEEETHHHHHHHHHHHH-TTS-SEEEEES---SHHHHHHHTTHHHHHHHHHT----HHHHHHHHHHHHHHHGGGGS--SS----TTT----GGGGTT-EEEETTEEEE--HHHHHHHHHHHH--B-TT--BSS--PPTT--SSSTT-S-EEEEETTEEEEEE--HHHHHIIIIIIS--TT--GGG--HHHHHHHHHHHHHHHHHHH-TT----HHHHHTT-EEEEEEETT-SSS-HHHHHHHHHHHHHHHHHTT--GGGTEEEEEETT-BTTB--TTSEE-TTHHHHHHHHHHH----SSB--EETTS-TTS---PPPBPBTTEEEE-TTSS-EEEEPP---/---------------------------------S-SGGG------TTEEEEEEEEEEEEEE--S---SGGGGGS-TT-EEEEEEEEEEEETTS---EEEEEEEESS---SEEEEE--BTTBS--TTSHHHHHHHHTT-EEEEE-TT----TTS-SHHHH-SBTTB--HHHHHIIIIIHHHHHHHHHHHHHHHHHSS--SEEEEEEETHHHHHHHHHHHH-TTS-SEEEEES---SHHHHHHHTTHHHHHHHHHT----HHHHHHHHHHHHHHHGGGGS--SS----TTT----GGGGTT-EEEETTEEEE--HHHHHHHHHHHH--B-TT--BSS--PPTT--SSSTT-S-EEEEETTEEEEEE--HHHHHIIIIIIS--TT--GGG--HHHHHHHHHHHHHHHHHHH-TT----HHHHHTT-EEEEEEETT-SSS-HHHHHHHHHHHHHHHHHTT--GGGTEEEEEETT-BTTB--TTSEE-TTHHHHHHIIIII----SSB--EETTS-TTS---PPPBPBTTEEEE-TTSS-EEEEPP---

pLDDT: mean 90.63, std 17.38, range [16.48, 98.94]

Sequence (1088 aa):
MRCLSNPTMSPPKIPYLALSALLNAALIHAAPDQCVPDTFTFPDILGTKHILTTASKVEGYTGFSKWKPESTEIGPEGVSFCNVSVTYSHLGDQDVIHAHVWLPLSGYNNRFVGVGGGGWITGEIGDDAMSALTYKGYATAATDGGYTHDPFSTADAWLMPNPGNVNQTLLTNFANRAVHEAAIIGKHIAKDYYVESPAFSYWSGCSTGGRQGITSALLHPHDFDGILASCPGVEFPSLLLALYWPQFVMNQLGAYPDACQFEALRAAAIEECDKLDGVKDGIISRDDLCRFDPNSVVGKEFVSQGAKCKVSEEAAKILKAMFEGPKDAGGKSLFAGSTPGTAAVGMMALANTLCQDGKCTDGIPFTIATDWIRLLVKKDPSFDSKTLTPEQFSQLFHDSQRDYNGMFGAGDRDFQRFRKANKKMITWHGTSDEAITINGMRRFYDGVTALDKSRGVDTASYYRFFEVPGGTHCSAPVGVAHPLHALDSLRRWVEDGVAPDTLETTLIGQDNEGGKEQNPLCPYPLTGSKKTGKFTCVERKNQVMRCLSNPTMSPPKIPYLALSALLNAALIHAAPDQCVPDTFTFPDILGTKHILTTASKVEGYTGFSKWKPESTEIGPEGVSFCNVSVTYSHLGDQDVIHAHVWLPLSGYNNRFVGVGGGGWITGEIGDDAMSALTYKGYATAATDGGYTHDPFSTADAWLMPNPGNVNQTLLTNFANRAVHEAAIIGKHIAKDYYVESPAFSYWSGCSTGGRQGITSALLHPHDFDGILASCPGVEFPSLLLALYWPQFVMNQLGAYPDACQFEALRAAAIEECDKLDGVKDGIISRDDLCRFDPNSVVGKEFVSQGAKCKVSEEAAKILKAMFEGPKDAGGKSLFAGSTPGTAAVGMMALANTLCQDGKCTDGIPFTIATDWIRLLVKKDPSFDSKTLTPEQFSQLFHDSQRDYNGMFGAGDRDFQRFRKANKKMITWHGTSDEAITINGMRRFYDGVTALDKSRGVDTASYYRFFEVPGGTHCSAPVGVAHPLHALDSLRRWVEDGVAPDTLETTLIGQDNEGGKEQNPLCPYPLTGSKKTGKFTCVERKNQV

Organism: Fusarium solani (NCBI:txid169388)

Nearest PDB structures (foldseek):
  7k4o-assembly1_A  TM=8.856E-01  e=2.676E-39  Aspergillus niger
  6qz1-assembly1_A  TM=7.176E-01  e=3.452E-31  Piscinibacter sakaiensis
  8ekg-assembly6_F  TM=7.114E-01  e=2.326E-30  Piscinibacter sakaiensis
  6jtt-assembly3_C  TM=7.204E-01  e=7.833E-30  Piscinibacter sakaiensis
  6jtt-assembly1_A  TM=7.114E-01  e=5.867E-30  Piscinibacter sakaiensis

InterPro domains:
  IPR011118 Tannase/feruloyl esterase [PF07519] (89-539)
  IPR011118 Tannase/feruloyl esterase [PTHR33938] (62-528)
  IPR029058 Alpha/Beta hydrolase fold [G3DSA: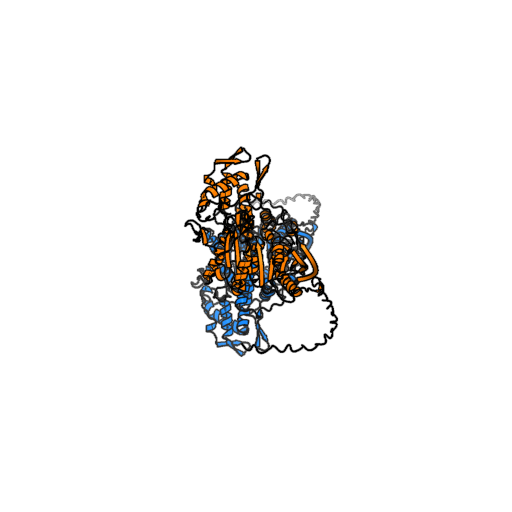3.40.50.1820] (110-497)
  IPR029058 Alpha/Beta hydrolase fold [SSF53474] (67-494)

Radius of gyration: 37.08 Å; Cα contacts (8 Å, |Δi|>4): 2423; chains: 2; bounding box: 120×171×92 Å